Protein AF-0000000070361652 (afdb_homodimer)

Structure (mmCIF, N/CA/C/O backbone):
data_AF-0000000070361652-model_v1
#
loop_
_entity.id
_entity.type
_entity.pdbx_description
1 polymer 'Acyl-coenzyme A oxidase, putative'
#
loop_
_atom_site.group_PDB
_atom_site.id
_atom_site.type_symbol
_atom_site.label_atom_id
_atom_site.label_alt_id
_atom_site.label_comp_id
_atom_site.label_asym_id
_atom_site.label_entity_id
_atom_site.label_seq_id
_atom_site.pdbx_PDB_ins_code
_atom_site.Cartn_x
_atom_site.Cartn_y
_atom_site.Cartn_z
_atom_site.occupancy
_atom_site.B_iso_or_equiv
_atom_site.auth_seq_id
_atom_site.auth_comp_id
_atom_site.auth_asym_id
_atom_site.auth_atom_id
_atom_site.pdbx_PDB_model_num
ATOM 1 N N . MET A 1 1 ? -13.141 27.141 -19.359 1 91.56 1 MET A N 1
ATOM 2 C CA . MET A 1 1 ? -11.883 26.562 -18.891 1 91.56 1 MET A CA 1
ATOM 3 C C . MET A 1 1 ? -11.688 25.156 -19.438 1 91.56 1 MET A C 1
ATOM 5 O O . MET A 1 1 ? -12.617 24.359 -19.438 1 91.56 1 MET A O 1
ATOM 9 N N . ASP A 1 2 ? -10.562 24.906 -19.953 1 91.25 2 ASP A N 1
ATOM 10 C CA . ASP A 1 2 ? -10.297 23.531 -20.391 1 91.25 2 ASP A CA 1
ATOM 11 C C . ASP A 1 2 ? -9.633 22.719 -19.281 1 91.25 2 ASP A C 1
ATOM 13 O O . ASP A 1 2 ? -9.305 23.266 -18.219 1 91.25 2 ASP A O 1
ATOM 17 N N . LEU A 1 3 ? -9.539 21.469 -19.547 1 90.06 3 LEU A N 1
ATOM 18 C CA . LEU A 1 3 ? -9.094 20.547 -18.5 1 90.06 3 LEU A CA 1
ATOM 19 C C . LEU A 1 3 ? -7.641 20.812 -18.125 1 90.06 3 LEU A C 1
ATOM 21 O O . LEU A 1 3 ? -7.27 20.703 -16.953 1 90.06 3 LEU A O 1
ATOM 25 N N . ARG A 1 4 ? -6.824 21.172 -19.078 1 86.31 4 ARG A N 1
ATOM 26 C CA . ARG A 1 4 ? -5.426 21.5 -18.812 1 86.31 4 ARG A CA 1
ATOM 27 C C . ARG A 1 4 ? -5.305 22.719 -17.906 1 86.31 4 ARG A C 1
ATOM 29 O O . ARG A 1 4 ? -4.488 22.734 -16.984 1 86.31 4 ARG A O 1
ATOM 36 N N . THR A 1 5 ? -6.074 23.641 -18.203 1 86.56 5 THR A N 1
ATOM 37 C CA . THR A 1 5 ? -6.086 24.859 -17.391 1 86.56 5 THR A CA 1
ATOM 38 C C . THR A 1 5 ? -6.531 24.562 -15.961 1 86.56 5 THR A C 1
ATOM 40 O O . THR A 1 5 ? -5.988 25.109 -15.008 1 86.56 5 THR A O 1
ATOM 43 N N . LEU A 1 6 ? -7.512 23.719 -15.844 1 88.81 6 LEU A N 1
ATOM 44 C CA . LEU A 1 6 ? -7.984 23.312 -14.516 1 88.81 6 LEU A CA 1
ATOM 45 C C . LEU A 1 6 ? -6.863 22.672 -13.711 1 88.81 6 LEU A C 1
ATOM 47 O O . LEU A 1 6 ? -6.633 23.047 -12.555 1 88.81 6 LEU A O 1
ATOM 51 N N . TYR A 1 7 ? -6.172 21.75 -14.32 1 84.94 7 TYR A N 1
ATOM 52 C CA . TYR A 1 7 ? -5.102 21.031 -13.633 1 84.94 7 TYR A CA 1
ATOM 53 C C . TYR A 1 7 ? -3.969 21.984 -13.258 1 84.94 7 TYR A C 1
ATOM 55 O O . TYR A 1 7 ? -3.459 21.938 -12.141 1 84.94 7 TYR A O 1
ATOM 63 N N . ASN A 1 8 ? -3.666 22.859 -14.141 1 79.25 8 ASN A N 1
ATOM 64 C CA . ASN A 1 8 ? -2.594 23.828 -13.891 1 79.25 8 ASN A CA 1
ATOM 65 C C . ASN A 1 8 ? -2.961 24.781 -12.766 1 79.25 8 ASN A C 1
ATOM 67 O O . ASN A 1 8 ? -2.123 25.109 -11.922 1 79.25 8 ASN A O 1
ATOM 71 N N . LYS A 1 9 ? -4.125 25.219 -12.828 1 81.12 9 LYS A N 1
ATOM 72 C CA . LYS A 1 9 ? -4.613 26.125 -11.805 1 81.12 9 LYS A CA 1
ATOM 73 C C . LYS A 1 9 ? -4.574 25.484 -10.422 1 81.12 9 LYS A C 1
ATOM 75 O O . LYS A 1 9 ? -4.199 26.125 -9.445 1 81.12 9 LYS A O 1
ATOM 80 N N . ALA A 1 10 ? -4.98 24.297 -10.406 1 81 10 ALA A N 1
ATOM 81 C CA . ALA A 1 10 ? -5.055 23.594 -9.117 1 81 10 ALA A CA 1
ATOM 82 C C . ALA A 1 10 ? -3.658 23.297 -8.578 1 81 10 ALA A C 1
ATOM 84 O O . ALA A 1 10 ? -3.406 23.453 -7.383 1 81 10 ALA A O 1
ATOM 85 N N . ILE A 1 11 ? -2.781 22.938 -9.43 1 74.75 11 ILE A N 1
ATOM 86 C CA . ILE A 1 11 ? -1.479 22.422 -9.008 1 74.75 11 ILE A CA 1
ATOM 87 C C . ILE A 1 11 ? -0.503 23.594 -8.844 1 74.75 11 ILE A C 1
ATOM 89 O O . ILE A 1 11 ? 0.249 23.641 -7.867 1 74.75 11 ILE A O 1
ATOM 93 N N . LEU A 1 12 ? -0.531 24.531 -9.867 1 70.81 12 LEU A N 1
ATOM 94 C CA . LEU A 1 12 ? 0.49 25.562 -9.898 1 70.81 12 LEU A CA 1
ATOM 95 C C . LEU A 1 12 ? -0.11 26.922 -9.555 1 70.81 12 LEU A C 1
ATOM 97 O O . LEU A 1 12 ? 0.61 27.844 -9.156 1 70.81 12 LEU A O 1
ATOM 101 N N . GLY A 1 13 ? -1.341 26.984 -9.695 1 71.19 13 GLY A N 1
ATOM 102 C CA . GLY A 1 13 ? -1.951 28.297 -9.594 1 71.19 13 GLY A CA 1
ATOM 103 C C . GLY A 1 13 ? -2.121 28.984 -10.938 1 71.19 13 GLY A C 1
ATOM 104 O O . GLY A 1 13 ? -1.564 28.531 -11.945 1 71.19 13 GLY A O 1
ATOM 105 N N . GLU A 1 14 ? -2.957 29.875 -11.234 1 60.75 14 GLU A N 1
ATOM 106 C CA . GLU A 1 14 ? -3.379 30.5 -12.484 1 60.75 14 GLU A CA 1
ATOM 107 C C . GLU A 1 14 ? -2.18 31 -13.289 1 60.75 14 GLU A C 1
ATOM 109 O O . GLU A 1 14 ? -2.08 30.734 -14.484 1 60.75 14 GLU A O 1
ATOM 114 N N . ASN A 1 15 ? -1.291 31.812 -12.914 1 60.66 15 ASN A N 1
ATOM 115 C CA . ASN A 1 15 ? -0.278 32.469 -13.727 1 60.66 15 ASN A CA 1
ATOM 116 C C . ASN A 1 15 ? 1.097 31.844 -13.539 1 60.66 15 ASN A C 1
ATOM 118 O O . ASN A 1 15 ? 2.047 32.188 -14.242 1 60.66 15 ASN A O 1
ATOM 122 N N . LEU A 1 16 ? 1.108 30.75 -12.953 1 67.25 16 LEU A N 1
ATOM 123 C CA . LEU A 1 16 ? 2.424 30.266 -12.547 1 67.25 16 LEU A CA 1
ATOM 124 C C . LEU A 1 16 ? 2.932 29.188 -13.5 1 67.25 16 LEU A C 1
ATOM 126 O O . LEU A 1 16 ? 4.145 29.031 -13.68 1 67.25 16 LEU A O 1
ATOM 130 N N . TYR A 1 17 ? 2.021 28.672 -14.242 1 68.06 17 TYR A N 1
ATOM 131 C CA . TYR A 1 17 ? 2.443 27.594 -15.133 1 68.06 17 TYR A CA 1
ATOM 132 C C . TYR A 1 17 ? 3.391 28.109 -16.203 1 68.06 17 TYR A C 1
ATOM 134 O O . TYR A 1 17 ? 4.457 27.531 -16.438 1 68.06 17 TYR A O 1
ATOM 142 N N . GLN A 1 18 ? 3.012 29.141 -16.828 1 69.19 18 GLN A N 1
ATOM 143 C CA . GLN A 1 18 ? 3.82 29.688 -17.922 1 69.19 18 GLN A CA 1
ATOM 144 C C . GLN A 1 18 ? 5.16 30.188 -17.391 1 69.19 18 GLN A C 1
ATOM 146 O O . GLN A 1 18 ? 6.188 30.047 -18.062 1 69.19 18 GLN A O 1
ATOM 151 N N . GLN A 1 19 ? 5.07 30.688 -16.234 1 71.25 19 GLN A N 1
ATOM 152 C CA . GLN A 1 19 ? 6.297 31.219 -15.641 1 71.25 19 GLN A CA 1
ATOM 153 C C . GLN A 1 19 ? 7.273 30.094 -15.297 1 71.25 19 GLN A C 1
ATOM 155 O O . GLN A 1 19 ? 8.477 30.219 -15.539 1 71.25 19 GLN A O 1
ATOM 160 N N . VAL A 1 20 ? 6.711 29.094 -14.789 1 70.81 20 VAL A N 1
ATOM 161 C CA . VAL A 1 20 ? 7.535 27.953 -14.406 1 70.81 20 VAL A CA 1
ATOM 162 C C . VAL A 1 20 ? 8.109 27.281 -15.648 1 70.81 20 VAL A C 1
ATOM 164 O O . VAL A 1 20 ? 9.281 26.891 -15.672 1 70.81 20 VAL A O 1
ATOM 167 N N . LYS A 1 21 ? 7.32 27.234 -16.625 1 71.31 21 LYS A N 1
ATOM 168 C CA . LYS A 1 21 ? 7.781 26.656 -17.891 1 71.31 21 LYS A CA 1
ATOM 169 C C . LYS A 1 21 ? 8.922 27.469 -18.484 1 71.31 21 LYS A C 1
ATOM 171 O O . LYS A 1 21 ? 9.906 26.906 -18.969 1 71.31 21 LYS A O 1
ATOM 176 N N . GLN A 1 22 ? 8.734 28.703 -18.453 1 74 22 GLN A N 1
ATOM 177 C CA . GLN A 1 22 ? 9.75 29.594 -18.984 1 74 22 GLN A CA 1
ATOM 178 C C . GLN A 1 22 ? 11.039 29.516 -18.172 1 74 22 GLN A C 1
ATOM 180 O O . GLN A 1 22 ? 12.141 29.484 -18.734 1 74 22 GLN A O 1
ATOM 185 N N . ALA A 1 23 ? 10.898 29.469 -16.906 1 73.31 23 ALA A N 1
ATOM 186 C CA . ALA A 1 23 ? 12.062 29.391 -16.031 1 73.31 23 ALA A CA 1
ATOM 187 C C . ALA A 1 23 ? 12.812 28.078 -16.234 1 73.31 23 ALA A C 1
ATOM 189 O O . ALA A 1 23 ? 14.047 28.047 -16.219 1 73.31 23 ALA A O 1
ATOM 190 N N . ARG A 1 24 ? 12.117 27.094 -16.438 1 74 24 ARG A N 1
ATOM 191 C CA . ARG A 1 24 ? 12.719 25.781 -16.688 1 74 24 ARG A CA 1
ATOM 192 C C . ARG A 1 24 ? 13.469 25.766 -18 1 74 24 ARG A C 1
ATOM 194 O O . ARG A 1 24 ? 14.578 25.219 -18.094 1 74 24 ARG A O 1
ATOM 201 N N . SER A 1 25 ? 12.781 26.281 -18.969 1 73.75 25 SER A N 1
ATOM 202 C CA . SER A 1 25 ? 13.422 26.359 -20.266 1 73.75 25 SER A CA 1
ATOM 203 C C . SER A 1 25 ? 14.719 27.156 -20.203 1 73.75 25 SER A C 1
ATOM 205 O O . SER A 1 25 ? 15.711 26.812 -20.844 1 73.75 25 SER A O 1
ATOM 207 N N . GLU A 1 26 ? 14.633 28.156 -19.516 1 76.88 26 GLU A N 1
ATOM 208 C CA . GLU A 1 26 ? 15.812 29 -19.344 1 76.88 26 GLU A CA 1
ATOM 209 C C . GLU A 1 26 ? 16.922 28.281 -18.594 1 76.88 26 GLU A C 1
ATOM 211 O O . GLU A 1 26 ? 18.094 28.375 -18.938 1 76.88 26 GLU A O 1
ATOM 216 N N . LEU A 1 27 ? 16.578 27.547 -17.547 1 75.81 27 LEU A N 1
ATOM 217 C CA . LEU A 1 27 ? 17.531 26.812 -16.734 1 75.81 27 LEU A CA 1
ATOM 218 C C . LEU A 1 27 ? 18.25 25.75 -17.562 1 75.81 27 LEU A C 1
ATOM 220 O O . LEU A 1 27 ? 19.484 25.672 -17.562 1 75.81 27 LEU A O 1
ATOM 224 N N . TYR A 1 28 ? 17.484 25.062 -18.328 1 74.88 28 TYR A N 1
ATOM 225 C CA . TYR A 1 28 ? 18.062 23.922 -19.047 1 74.88 28 TYR A CA 1
ATOM 226 C C . TYR A 1 28 ? 18.844 24.406 -20.266 1 74.88 28 TYR A C 1
ATOM 228 O O . TYR A 1 28 ? 19.781 23.75 -20.703 1 74.88 28 TYR A O 1
ATOM 236 N N . SER A 1 29 ? 18.375 25.5 -20.797 1 78.5 29 SER A N 1
ATOM 237 C CA . SER A 1 29 ? 19.125 26.094 -21.891 1 78.5 29 SER A CA 1
ATOM 238 C C . SER A 1 29 ? 20.469 26.609 -21.438 1 78.5 29 SER A C 1
ATOM 240 O O . SER A 1 29 ? 21.484 26.406 -22.094 1 78.5 29 SER A O 1
ATOM 242 N N . LYS A 1 30 ? 20.469 27.188 -20.312 1 81.19 30 LYS A N 1
ATOM 243 C CA . LYS A 1 30 ? 21.688 27.797 -19.797 1 81.19 30 LYS A CA 1
ATOM 244 C C . LYS A 1 30 ? 22.562 26.781 -19.078 1 81.19 30 LYS A C 1
ATOM 246 O O . LYS A 1 30 ? 23.797 26.875 -19.109 1 81.19 30 LYS A O 1
ATOM 251 N N . TYR A 1 31 ? 21.906 25.875 -18.344 1 79.19 31 TYR A N 1
ATOM 252 C CA . TYR A 1 31 ? 22.609 24.844 -17.578 1 79.19 31 TYR A CA 1
ATOM 253 C C . TYR A 1 31 ? 22.078 23.453 -17.922 1 79.19 31 TYR A C 1
ATOM 255 O O . TYR A 1 31 ? 21.359 22.844 -17.141 1 79.19 31 TYR A O 1
ATOM 263 N N . PRO A 1 32 ? 22.484 22.828 -18.953 1 71.12 32 PRO A N 1
ATOM 264 C CA . PRO A 1 32 ? 21.938 21.562 -19.438 1 71.12 32 PRO A CA 1
ATOM 265 C C . PRO A 1 32 ? 22.141 20.422 -18.438 1 71.12 32 PRO A C 1
ATOM 267 O O . PRO A 1 32 ? 21.375 19.453 -18.453 1 71.12 32 PRO A O 1
ATOM 270 N N . ASP A 1 33 ? 23.078 20.547 -17.578 1 64.69 33 ASP A N 1
ATOM 271 C CA . ASP A 1 33 ? 23.359 19.484 -16.625 1 64.69 33 ASP A CA 1
ATOM 272 C C . ASP A 1 33 ? 22.391 19.531 -15.445 1 64.69 33 ASP A C 1
ATOM 274 O O . ASP A 1 33 ? 22.391 18.625 -14.602 1 64.69 33 ASP A O 1
ATOM 278 N N . SER A 1 34 ? 21.531 20.516 -15.43 1 65.62 34 SER A N 1
ATOM 279 C CA . SER A 1 34 ? 20.578 20.656 -14.328 1 65.62 34 SER A CA 1
ATOM 280 C C . SER A 1 34 ? 19.344 19.797 -14.555 1 65.62 34 SER A C 1
ATOM 282 O O . SER A 1 34 ? 18.359 19.906 -13.82 1 65.62 34 SER A O 1
ATOM 284 N N . THR A 1 35 ? 19.484 18.812 -15.289 1 59.28 35 THR A N 1
ATOM 285 C CA . THR A 1 35 ? 18.328 17.984 -15.617 1 59.28 35 THR A CA 1
ATOM 286 C C . THR A 1 35 ? 17.906 17.141 -14.406 1 59.28 35 THR A C 1
ATOM 288 O O . THR A 1 35 ? 18.75 16.797 -13.57 1 59.28 35 THR A O 1
ATOM 291 N N . PRO A 1 36 ? 16.531 16.859 -14.375 1 59.16 36 PRO A N 1
ATOM 292 C CA . PRO A 1 36 ? 15.922 16.219 -13.203 1 59.16 36 PRO A CA 1
ATOM 293 C C . PRO A 1 36 ? 16.484 14.836 -12.922 1 59.16 36 PRO A C 1
ATOM 295 O O . PRO A 1 36 ? 17.062 14.203 -13.812 1 59.16 36 PRO A O 1
ATOM 298 N N . PHE A 1 37 ? 16.469 14.5 -11.555 1 57.97 37 PHE A N 1
ATOM 299 C CA . PHE A 1 37 ? 16.922 13.234 -10.984 1 57.97 37 PHE A CA 1
ATOM 300 C C . PHE A 1 37 ? 15.984 12.102 -11.367 1 57.97 37 PHE A C 1
ATOM 302 O O . PHE A 1 37 ? 16.234 10.938 -11.031 1 57.97 37 PHE A O 1
ATOM 309 N N . VAL A 1 38 ? 15.055 12.344 -12.242 1 51.28 38 VAL A N 1
ATOM 310 C CA . VAL A 1 38 ? 14.039 11.305 -12.414 1 51.28 38 VAL A CA 1
ATOM 311 C C . VAL A 1 38 ? 14.688 10.031 -12.945 1 51.28 38 VAL A C 1
ATOM 313 O O . VAL A 1 38 ? 15.445 10.07 -13.914 1 51.28 38 VAL A O 1
ATOM 316 N N . GLY A 1 39 ? 14.523 8.938 -12.297 1 51.41 39 GLY A N 1
ATOM 317 C CA . GLY A 1 39 ? 14.977 7.613 -12.703 1 51.41 39 GLY A CA 1
ATOM 318 C C . GLY A 1 39 ? 16.406 7.316 -12.297 1 51.41 39 GLY A C 1
ATOM 319 O O . GLY A 1 39 ? 16.891 6.207 -12.516 1 51.41 39 GLY A O 1
ATOM 320 N N . LYS A 1 40 ? 17.047 8.391 -11.734 1 52.59 40 LYS A N 1
ATOM 321 C CA . LYS A 1 40 ? 18.438 8.172 -11.398 1 52.59 40 LYS A CA 1
ATOM 322 C C . LYS A 1 40 ? 18.625 7.969 -9.898 1 52.59 40 LYS A C 1
ATOM 324 O O . LYS A 1 40 ? 19.766 7.969 -9.406 1 52.59 40 LYS A O 1
ATOM 329 N N . MET A 1 41 ? 17.562 7.973 -9.305 1 51.59 41 MET A N 1
ATOM 330 C CA . MET A 1 41 ? 17.562 7.938 -7.848 1 51.59 41 MET A CA 1
ATOM 331 C C . MET A 1 41 ? 18.484 6.832 -7.328 1 51.59 41 MET A C 1
ATOM 333 O O . MET A 1 41 ? 19.219 7.031 -6.363 1 51.59 41 MET A O 1
ATOM 337 N N . PHE A 1 42 ? 18.453 5.785 -8.008 1 52.66 42 PHE A N 1
ATOM 338 C CA . PHE A 1 42 ? 19.156 4.648 -7.41 1 52.66 42 PHE A CA 1
ATOM 339 C C . PHE A 1 42 ? 20.531 4.477 -8.023 1 52.66 42 PHE A C 1
ATOM 341 O O . PHE A 1 42 ? 21.297 3.607 -7.602 1 52.66 42 PHE A O 1
ATOM 348 N N . SER A 1 43 ? 20.734 5.508 -8.906 1 53.94 43 SER A N 1
ATOM 349 C CA . SER A 1 43 ? 22.031 5.367 -9.562 1 53.94 43 SER A CA 1
ATOM 350 C C . SER A 1 43 ? 23.094 6.191 -8.852 1 53.94 43 SER A C 1
ATOM 352 O O . SER A 1 43 ? 24.297 5.93 -9.008 1 53.94 43 SER A O 1
ATOM 354 N N . MET A 1 44 ? 22.578 7.195 -8.062 1 59.5 44 MET A N 1
ATOM 355 C CA . MET A 1 44 ? 23.516 8.07 -7.367 1 59.5 44 MET A CA 1
ATOM 356 C C . MET A 1 44 ? 23.5 7.801 -5.867 1 59.5 44 MET A C 1
ATOM 358 O O . MET A 1 44 ? 22.453 7.523 -5.293 1 59.5 44 MET A O 1
ATOM 362 N N . ASN A 1 45 ? 24.688 7.75 -5.41 1 57.59 45 ASN A N 1
ATOM 363 C CA . ASN A 1 45 ? 24.672 7.727 -3.953 1 57.59 45 ASN A CA 1
ATOM 364 C C . ASN A 1 45 ? 24.234 9.07 -3.371 1 57.59 45 ASN A C 1
ATOM 366 O O . ASN A 1 45 ? 24.047 10.031 -4.109 1 57.59 45 ASN A O 1
ATOM 370 N N . GLN A 1 46 ? 24.062 9.227 -2.125 1 58.59 46 GLN A N 1
ATOM 371 C CA . GLN A 1 46 ? 23.516 10.391 -1.441 1 58.59 46 GLN A CA 1
ATOM 372 C C . GLN A 1 46 ? 24.406 11.617 -1.658 1 58.59 46 GLN A C 1
ATOM 374 O O . GLN A 1 46 ? 23.891 12.711 -1.927 1 58.59 46 GLN A O 1
ATOM 379 N N . LYS A 1 47 ? 25.641 11.336 -1.562 1 55.75 47 LYS A N 1
ATOM 380 C CA . LYS A 1 47 ? 26.594 12.438 -1.698 1 55.75 47 LYS A CA 1
ATOM 381 C C . LYS A 1 47 ? 26.516 13.055 -3.092 1 55.75 47 LYS A C 1
ATOM 383 O O . LYS A 1 47 ? 26.469 14.281 -3.23 1 55.75 47 LYS A O 1
ATOM 388 N N . GLU A 1 48 ? 26.5 12.172 -4.078 1 62.22 48 GLU A N 1
ATOM 389 C CA . GLU A 1 48 ? 26.406 12.633 -5.461 1 62.22 48 GLU A CA 1
ATOM 390 C C . GLU A 1 48 ? 25.109 13.375 -5.711 1 62.22 48 GLU A C 1
ATOM 392 O O . GLU A 1 48 ? 25.078 14.398 -6.391 1 62.22 48 GLU A O 1
ATOM 397 N N . GLY A 1 49 ? 24.141 12.906 -5.066 1 65.44 49 GLY A N 1
ATOM 398 C CA . GLY A 1 49 ? 22.844 13.531 -5.219 1 65.44 49 GLY A CA 1
ATOM 399 C C . GLY A 1 49 ? 22.766 14.914 -4.594 1 65.44 49 GLY A C 1
ATOM 400 O O . GLY A 1 49 ? 22.219 15.844 -5.191 1 65.44 49 GLY A O 1
ATOM 401 N N . PHE A 1 50 ? 23.438 15.055 -3.52 1 61.91 50 PHE A N 1
ATOM 402 C CA . PHE A 1 50 ? 23.438 16.328 -2.814 1 61.91 50 PHE A CA 1
ATOM 403 C C . PHE A 1 50 ? 24.203 17.391 -3.611 1 61.91 50 PHE A C 1
ATOM 405 O O . PHE A 1 50 ? 23.766 18.531 -3.699 1 61.91 50 PHE A O 1
ATOM 412 N N . ILE A 1 51 ? 25.25 16.922 -4.145 1 61.34 51 ILE A N 1
ATOM 413 C CA . ILE A 1 51 ? 26.094 17.828 -4.922 1 61.34 51 ILE A CA 1
ATOM 414 C C . ILE A 1 51 ? 25.328 18.312 -6.152 1 61.34 51 ILE A C 1
ATOM 416 O O . ILE A 1 51 ? 25.344 19.5 -6.473 1 61.34 51 ILE A O 1
ATOM 420 N N . LYS A 1 52 ? 24.734 17.391 -6.723 1 67.5 52 LYS A N 1
ATOM 421 C CA . LYS A 1 52 ? 23.969 17.734 -7.922 1 67.5 52 LYS A CA 1
ATOM 422 C C . LYS A 1 52 ? 22.812 18.672 -7.59 1 67.5 52 LYS A C 1
ATOM 424 O O . LYS A 1 52 ? 22.562 19.625 -8.32 1 67.5 52 LYS A O 1
ATOM 429 N N . LEU A 1 53 ? 22.203 18.469 -6.555 1 67 53 LEU A N 1
ATOM 430 C CA . LEU A 1 53 ? 21.094 19.328 -6.133 1 67 53 LEU A CA 1
ATOM 431 C C . LEU A 1 53 ? 21.578 20.734 -5.797 1 67 53 LEU A C 1
ATOM 433 O O . LEU A 1 53 ? 20.906 21.719 -6.113 1 67 53 LEU A O 1
ATOM 437 N N . ALA A 1 54 ? 22.719 20.766 -5.121 1 63.31 54 ALA A N 1
ATOM 438 C CA . ALA A 1 54 ? 23.297 22.062 -4.777 1 63.31 54 ALA A CA 1
ATOM 439 C C . ALA A 1 54 ? 23.625 22.859 -6.035 1 63.31 54 ALA A C 1
ATOM 441 O O . ALA A 1 54 ? 23.406 24.078 -6.086 1 63.31 54 ALA A O 1
ATOM 442 N N . LYS A 1 55 ? 24.109 22.125 -6.973 1 65.56 55 LYS A N 1
ATOM 443 C CA . LYS A 1 55 ? 24.438 22.766 -8.242 1 65.56 55 LYS A CA 1
ATOM 444 C C . LYS A 1 55 ? 23.188 23.266 -8.953 1 65.56 55 LYS A C 1
ATOM 446 O O . LYS A 1 55 ? 23.156 24.375 -9.477 1 65.56 55 LYS A O 1
ATOM 451 N N . ASN A 1 56 ? 22.203 22.469 -8.938 1 68.94 56 ASN A N 1
ATOM 452 C CA . ASN A 1 56 ? 20.938 22.859 -9.555 1 68.94 56 ASN A CA 1
ATOM 453 C C . ASN A 1 56 ? 20.328 24.078 -8.867 1 68.94 56 ASN A C 1
ATOM 455 O O . ASN A 1 56 ? 19.75 24.938 -9.523 1 68.94 56 ASN A O 1
ATOM 459 N N . PHE A 1 57 ? 20.531 24.125 -7.621 1 66.94 57 PHE A N 1
ATOM 460 C CA . PHE A 1 57 ? 20.016 25.234 -6.844 1 66.94 57 PHE A CA 1
ATOM 461 C C . PHE A 1 57 ? 20.734 26.531 -7.207 1 66.94 57 PHE A C 1
ATOM 463 O O . PHE A 1 57 ? 20.109 27.578 -7.371 1 66.94 57 PHE A O 1
ATOM 470 N N . LYS A 1 58 ? 21.953 26.406 -7.23 1 66.94 58 LYS A N 1
ATOM 471 C CA . LYS A 1 58 ? 22.75 27.578 -7.594 1 66.94 58 LYS A CA 1
ATOM 472 C C . LYS A 1 58 ? 22.359 28.094 -8.969 1 66.94 58 LYS A C 1
ATOM 474 O O . LYS A 1 58 ? 22.219 29.312 -9.156 1 66.94 58 LYS A O 1
ATOM 479 N N . ASN A 1 59 ? 22.203 27.172 -9.82 1 72.25 59 ASN A N 1
ATOM 480 C CA . ASN A 1 59 ? 21.828 27.547 -11.18 1 72.25 59 ASN A CA 1
ATOM 481 C C . ASN A 1 59 ? 20.453 28.188 -11.219 1 72.25 59 ASN A C 1
ATOM 483 O O . ASN A 1 59 ? 20.25 29.172 -11.93 1 72.25 59 ASN A O 1
ATOM 487 N N . LEU A 1 60 ? 19.594 27.688 -10.469 1 72.06 60 LEU A N 1
ATOM 488 C CA . LEU A 1 60 ? 18.234 28.219 -10.422 1 72.06 60 LEU A CA 1
ATOM 489 C C . LEU A 1 60 ? 18.219 29.594 -9.789 1 72.06 60 LEU A C 1
ATOM 491 O O . LEU A 1 60 ? 17.5 30.484 -10.266 1 72.06 60 LEU A O 1
ATOM 495 N N . ALA A 1 61 ? 18.969 29.719 -8.758 1 68.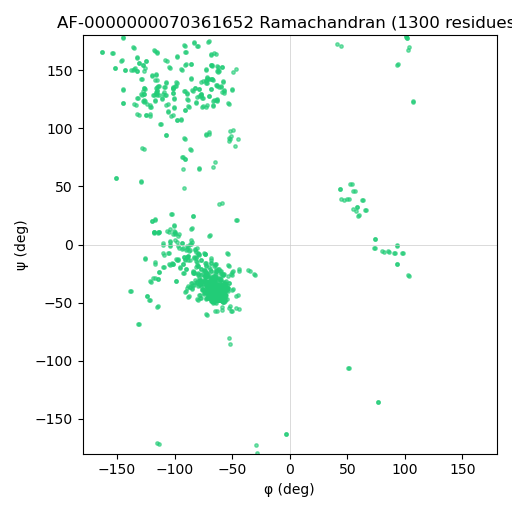12 61 ALA A N 1
ATOM 496 C CA . ALA A 1 61 ? 19.062 31.016 -8.078 1 68.12 61 ALA A CA 1
ATOM 497 C C . ALA A 1 61 ? 19.594 32.094 -9.031 1 68.12 61 ALA A C 1
ATOM 499 O O . ALA A 1 61 ? 19.125 33.25 -8.992 1 68.12 61 ALA A O 1
ATOM 500 N N . ALA A 1 62 ? 20.453 31.688 -9.82 1 71.81 62 ALA A N 1
ATOM 501 C CA . ALA A 1 62 ? 21.062 32.625 -10.766 1 71.81 62 ALA A CA 1
ATOM 502 C C . ALA A 1 62 ? 20.031 33.125 -11.781 1 71.81 62 ALA A C 1
ATOM 504 O O . ALA A 1 62 ? 20.031 34.281 -12.164 1 71.81 62 ALA A O 1
ATOM 505 N N . ILE A 1 63 ? 19.172 32.219 -12.125 1 75.25 63 ILE A N 1
ATOM 506 C CA . ILE A 1 63 ? 18.219 32.594 -13.172 1 75.25 63 ILE A CA 1
ATOM 507 C C . ILE A 1 63 ? 17.047 33.344 -12.547 1 75.25 63 ILE A C 1
ATOM 509 O O . ILE A 1 63 ? 16.359 34.125 -13.219 1 75.25 63 ILE A O 1
ATOM 513 N N . MET A 1 64 ? 16.844 33.125 -11.281 1 73.19 64 MET A N 1
ATOM 514 C CA . MET A 1 64 ? 15.672 33.688 -10.617 1 73.19 64 MET A CA 1
ATOM 515 C C . MET A 1 64 ? 15.984 35.094 -10.086 1 73.19 64 MET A C 1
ATOM 517 O O . MET A 1 64 ? 15.078 35.844 -9.719 1 73.19 64 MET A O 1
ATOM 521 N N . LYS A 1 65 ? 17.234 35.344 -10.102 1 67.19 65 LYS A N 1
ATOM 522 C CA . LYS A 1 65 ? 17.625 36.656 -9.617 1 67.19 65 LYS A CA 1
ATOM 523 C C . LYS A 1 65 ? 16.859 37.781 -10.344 1 67.19 65 LYS A C 1
ATOM 525 O O . LYS A 1 65 ? 16.844 37.812 -11.57 1 67.19 65 LYS A O 1
ATOM 530 N N . GLY A 1 66 ? 16.141 38.594 -9.562 1 64.56 66 GLY A N 1
ATOM 531 C CA . GLY A 1 66 ? 15.422 39.719 -10.125 1 64.56 66 GLY A CA 1
ATOM 532 C C . GLY A 1 66 ? 14 39.406 -10.531 1 64.56 66 GLY A C 1
ATOM 533 O O . GLY A 1 66 ? 13.25 40.281 -10.945 1 64.56 66 GLY A O 1
ATOM 534 N N . LYS A 1 67 ? 13.711 38.094 -10.43 1 72.38 67 LYS A N 1
ATOM 535 C CA . LYS A 1 67 ? 12.359 37.719 -10.828 1 72.38 67 LYS A CA 1
ATOM 536 C C . LYS A 1 67 ? 11.367 37.938 -9.688 1 72.38 67 LYS A C 1
ATOM 538 O O . LYS A 1 67 ? 11.766 38.312 -8.586 1 72.38 67 LYS A O 1
ATOM 543 N N . ASP A 1 68 ? 10.102 37.75 -10 1 70.25 68 ASP A N 1
ATOM 544 C CA . ASP A 1 68 ? 9.008 37.938 -9.055 1 70.25 68 ASP A CA 1
ATOM 545 C C . ASP A 1 68 ? 9.125 37 -7.863 1 70.25 68 ASP A C 1
ATOM 547 O O . ASP A 1 68 ? 9.5 35.844 -8.023 1 70.25 68 ASP A O 1
ATOM 551 N N . GLN A 1 69 ? 8.883 37.625 -6.73 1 66.19 69 GLN A N 1
ATOM 552 C CA . GLN A 1 69 ? 9.016 36.906 -5.461 1 66.19 69 GLN A CA 1
ATOM 553 C C . GLN A 1 69 ? 8.172 35.625 -5.461 1 66.19 69 GLN A C 1
ATOM 555 O O . GLN A 1 69 ? 8.594 34.625 -4.914 1 66.19 69 GLN A O 1
ATOM 560 N N . GLN A 1 70 ? 7.082 35.75 -6.055 1 65.06 70 GLN A N 1
ATOM 561 C CA . GLN A 1 70 ? 6.199 34.594 -6.086 1 65.06 70 GLN A CA 1
ATOM 562 C C . GLN A 1 70 ? 6.824 33.469 -6.883 1 65.06 70 GLN A C 1
ATOM 564 O O . GLN A 1 70 ? 6.676 32.281 -6.527 1 65.06 70 GLN A O 1
ATOM 569 N N . LEU A 1 71 ? 7.461 33.875 -7.898 1 67.38 71 LEU A N 1
ATOM 570 C CA . LEU A 1 71 ? 8.133 32.875 -8.719 1 67.38 71 LEU A CA 1
ATOM 571 C C . LEU A 1 71 ? 9.273 32.188 -7.945 1 67.38 71 LEU A C 1
ATOM 573 O O . LEU A 1 71 ? 9.469 30.984 -8.047 1 67.38 71 LEU A O 1
ATOM 577 N N . ILE A 1 72 ? 9.906 33.031 -7.211 1 64.56 72 ILE A N 1
ATOM 578 C CA . ILE A 1 72 ? 11.023 32.531 -6.434 1 64.56 72 ILE A CA 1
ATOM 579 C C . ILE A 1 72 ? 10.523 31.5 -5.41 1 64.56 72 ILE A C 1
ATOM 581 O O . ILE A 1 72 ? 11.125 30.438 -5.238 1 64.56 72 ILE A O 1
ATOM 585 N N . GLN A 1 73 ? 9.43 31.781 -4.926 1 63.91 73 GLN A N 1
ATOM 586 C CA . GLN A 1 73 ? 8.867 30.922 -3.895 1 63.91 73 GLN A CA 1
ATOM 587 C C . GLN A 1 73 ? 8.383 29.609 -4.484 1 63.91 73 GLN A C 1
ATOM 589 O O . GLN A 1 73 ? 8.367 28.578 -3.803 1 63.91 73 GLN A O 1
ATOM 594 N N . ASN A 1 74 ? 8.078 29.641 -5.754 1 62.81 74 ASN A N 1
ATOM 595 C CA . ASN A 1 74 ? 7.543 28.453 -6.391 1 62.81 74 ASN A CA 1
ATOM 596 C C . ASN A 1 74 ? 8.625 27.703 -7.168 1 62.81 74 ASN A C 1
ATOM 598 O O . ASN A 1 74 ? 8.312 26.828 -7.988 1 62.81 74 ASN A O 1
ATOM 602 N N . MET A 1 75 ? 9.836 28.125 -6.93 1 62.84 75 MET A N 1
ATOM 603 C CA . MET A 1 75 ? 10.977 27.562 -7.645 1 62.84 75 MET A CA 1
ATOM 604 C C . MET A 1 75 ? 11.055 26.062 -7.434 1 62.84 75 MET A C 1
ATOM 606 O O . MET A 1 75 ? 11.531 25.328 -8.305 1 62.84 75 MET A O 1
ATOM 610 N N . HIS A 1 76 ? 10.508 25.641 -6.324 1 61.59 76 HIS A N 1
ATOM 611 C CA . HIS A 1 76 ? 10.562 24.219 -6.031 1 61.59 76 HIS A CA 1
ATOM 612 C C . HIS A 1 76 ? 9.766 23.406 -7.051 1 61.59 76 HIS A C 1
ATOM 614 O O . HIS A 1 76 ? 10.008 22.219 -7.238 1 61.59 76 HIS A O 1
ATOM 620 N N . LEU A 1 77 ? 8.961 24.062 -7.746 1 60.94 77 LEU A N 1
ATOM 621 C CA . LEU A 1 77 ? 8.156 23.391 -8.758 1 60.94 77 LEU A CA 1
ATOM 622 C C . LEU A 1 77 ? 8.938 23.234 -10.062 1 60.94 77 LEU A C 1
ATOM 624 O O . LEU A 1 77 ? 8.57 22.438 -10.922 1 60.94 77 LEU A O 1
ATOM 628 N N . VAL A 1 78 ? 9.961 24.188 -10.195 1 59 78 VAL A N 1
ATOM 629 C CA . VAL A 1 78 ? 10.742 24.188 -11.43 1 59 78 VAL A CA 1
ATOM 630 C C . VAL A 1 78 ? 11.734 23.031 -11.422 1 59 78 VAL A C 1
ATOM 632 O O . VAL A 1 78 ? 12 22.438 -12.461 1 59 78 VAL A O 1
ATOM 635 N N . THR A 1 79 ? 12.266 22.828 -10.234 1 56.25 79 THR A N 1
ATOM 636 C CA . THR A 1 79 ? 13.25 21.75 -10.117 1 56.25 79 THR A CA 1
ATOM 637 C C . THR A 1 79 ? 12.859 20.781 -9.008 1 56.25 79 THR A C 1
ATOM 639 O O . THR A 1 79 ? 11.938 21.062 -8.234 1 56.25 79 THR A O 1
ATOM 642 N N . GLU A 1 80 ? 13.242 19.531 -9.109 1 57.38 80 GLU A N 1
ATOM 643 C CA . GLU A 1 80 ? 13.07 18.531 -8.062 1 57.38 80 GLU A CA 1
ATOM 644 C C . GLU A 1 80 ? 13.828 18.938 -6.797 1 57.38 80 GLU A C 1
ATOM 646 O O . GLU A 1 80 ? 14.414 18.078 -6.125 1 57.38 80 GLU A O 1
ATOM 651 N N . ILE A 1 81 ? 13.828 20.266 -6.605 1 54.03 81 ILE A N 1
ATOM 652 C CA . ILE A 1 81 ? 14.664 20.672 -5.48 1 54.03 81 ILE A CA 1
ATOM 653 C C . ILE A 1 81 ? 13.82 20.75 -4.211 1 54.03 81 ILE A C 1
ATOM 655 O O . ILE A 1 81 ? 13.328 21.828 -3.854 1 54.03 81 ILE A O 1
ATOM 659 N N . GLY A 1 82 ? 13.492 19.688 -3.664 1 60.88 82 GLY A N 1
ATOM 660 C CA . GLY A 1 82 ? 12.703 19.531 -2.449 1 60.88 82 GLY A CA 1
ATOM 661 C C . GLY A 1 82 ? 13.211 20.391 -1.303 1 60.88 82 GLY A C 1
ATOM 662 O O . GLY A 1 82 ? 12.422 20.875 -0.491 1 60.88 82 GLY A O 1
ATOM 663 N N . VAL A 1 83 ? 14.5 20.781 -1.318 1 62.38 83 VAL A N 1
ATOM 664 C CA . VAL A 1 83 ? 15.141 21.531 -0.24 1 62.38 83 VAL A CA 1
ATOM 665 C C . VAL A 1 83 ? 14.57 22.953 -0.193 1 62.38 83 VAL A C 1
ATOM 667 O O . VAL A 1 83 ? 14.352 23.5 0.888 1 62.38 83 VAL A O 1
ATOM 670 N N . LEU A 1 84 ? 14.258 23.453 -1.209 1 73.06 84 LEU A N 1
ATOM 671 C CA . LEU A 1 84 ? 13.766 24.828 -1.267 1 73.06 84 LEU A CA 1
ATOM 672 C C . LEU A 1 84 ? 12.297 24.906 -0.859 1 73.06 84 LEU A C 1
ATOM 674 O O . LEU A 1 84 ? 11.828 25.938 -0.393 1 73.06 84 LEU A O 1
ATOM 678 N N . PHE A 1 85 ? 11.758 23.812 -0.92 1 75.75 85 PHE A N 1
ATOM 679 C CA . PHE A 1 85 ? 10.352 23.766 -0.544 1 75.75 85 PHE A CA 1
ATOM 680 C C . PHE A 1 85 ? 10.172 24.078 0.937 1 75.75 85 PHE A C 1
ATOM 682 O O . PHE A 1 85 ? 9.352 24.922 1.305 1 75.75 85 PHE A O 1
ATOM 689 N N . LEU A 1 86 ? 10.992 23.531 1.741 1 79.81 86 LEU A N 1
ATOM 690 C CA . LEU A 1 86 ? 10.875 23.719 3.182 1 79.81 86 LEU A CA 1
ATOM 691 C C . LEU A 1 86 ? 11.375 25.109 3.588 1 79.81 86 LEU A C 1
ATOM 693 O O . LEU A 1 86 ? 10.852 25.719 4.523 1 79.81 86 LEU A O 1
ATOM 697 N N . HIS A 1 87 ? 12.312 25.578 2.893 1 83.12 87 HIS A N 1
ATOM 698 C CA . HIS A 1 87 ? 12.836 26.922 3.158 1 83.12 87 HIS A CA 1
ATOM 699 C C . HIS A 1 87 ? 11.758 27.984 2.984 1 83.12 87 HIS A C 1
ATOM 701 O O . HIS A 1 87 ? 11.57 28.828 3.854 1 83.12 87 HIS A O 1
ATOM 707 N N . PHE A 1 88 ? 11.023 27.812 1.984 1 79.31 88 PHE A N 1
ATOM 708 C CA . PHE A 1 88 ? 10.055 28.859 1.673 1 79.31 88 PHE A CA 1
ATOM 709 C C . PHE A 1 88 ? 8.727 28.578 2.371 1 79.31 88 PHE A C 1
ATOM 711 O O . PHE A 1 88 ? 8.109 29.5 2.922 1 79.31 88 PHE A O 1
ATOM 718 N N . ASN A 1 89 ? 8.328 27.344 2.387 1 78.38 89 ASN A N 1
ATOM 719 C CA . ASN A 1 89 ? 6.953 27.047 2.766 1 78.38 89 ASN A CA 1
ATOM 720 C C . ASN A 1 89 ? 6.848 26.656 4.234 1 78.38 89 ASN A C 1
ATOM 722 O O . ASN A 1 89 ? 5.758 26.656 4.809 1 78.38 89 ASN A O 1
ATOM 726 N N . ALA A 1 90 ? 7.965 26.391 4.816 1 83.38 90 ALA A N 1
ATOM 727 C CA . ALA A 1 90 ? 7.941 26.062 6.242 1 83.38 90 ALA A CA 1
ATOM 728 C C . ALA A 1 90 ? 8.672 27.125 7.059 1 83.38 90 ALA A C 1
ATOM 730 O O . ALA A 1 90 ? 8.07 27.797 7.902 1 83.38 90 ALA A O 1
ATOM 731 N N . PHE A 1 91 ? 9.883 27.422 6.691 1 90.38 91 PHE A N 1
ATOM 732 C CA . PHE A 1 91 ? 10.695 28.359 7.461 1 90.38 91 PHE A CA 1
ATOM 733 C C . PHE A 1 91 ? 10.211 29.797 7.27 1 90.38 91 PHE A C 1
ATOM 735 O O . PHE A 1 91 ? 9.727 30.422 8.211 1 90.38 91 PHE A O 1
ATOM 742 N N . LEU A 1 92 ? 10.25 30.203 6.066 1 87.69 92 LEU A N 1
ATOM 743 C CA . LEU A 1 92 ? 9.891 31.594 5.797 1 87.69 92 LEU A CA 1
ATOM 744 C C . LEU A 1 92 ? 8.414 31.844 6.086 1 87.69 92 LEU A C 1
ATOM 746 O O . LEU A 1 92 ? 8.055 32.875 6.629 1 87.69 92 LEU A O 1
ATOM 750 N N . SER A 1 93 ? 7.625 30.906 5.699 1 82.88 93 SER A N 1
ATOM 751 C CA . SER A 1 93 ? 6.191 31.047 5.934 1 82.88 93 SER A CA 1
ATOM 752 C C . SER A 1 93 ? 5.887 31.188 7.422 1 82.88 93 SER A C 1
ATOM 754 O O . SER A 1 93 ? 5.016 31.969 7.812 1 82.88 93 SER A O 1
ATOM 756 N N . THR A 1 94 ? 6.539 30.5 8.258 1 87.25 94 THR A N 1
ATOM 757 C CA . THR A 1 94 ? 6.355 30.578 9.695 1 87.25 94 THR A CA 1
ATOM 758 C C . THR A 1 94 ? 6.738 31.969 10.203 1 87.25 94 THR A C 1
ATOM 760 O O . THR A 1 94 ? 6.039 32.562 11.039 1 87.25 94 THR A O 1
ATOM 763 N N . ILE A 1 95 ? 7.77 32.469 9.68 1 91.88 95 ILE A N 1
ATOM 764 C CA . ILE A 1 95 ? 8.234 33.812 10.078 1 91.88 95 ILE A CA 1
ATOM 765 C C . ILE A 1 95 ? 7.215 34.844 9.641 1 91.88 95 ILE A C 1
ATOM 767 O O . ILE A 1 95 ? 6.898 35.781 10.406 1 91.88 95 ILE A O 1
ATOM 771 N N . GLN A 1 96 ? 6.762 34.656 8.508 1 86 96 GLN A N 1
ATOM 772 C CA . GLN A 1 96 ? 5.777 35.625 7.977 1 86 96 GLN A CA 1
ATOM 773 C C . GLN A 1 96 ? 4.5 35.594 8.805 1 86 96 GLN A C 1
ATOM 775 O O . GLN A 1 96 ? 3.84 36.625 8.969 1 86 96 GLN A O 1
ATOM 780 N N . MET A 1 97 ? 4.223 34.531 9.383 1 81.31 97 MET A N 1
ATOM 781 C CA . MET A 1 97 ? 2.975 34.344 10.125 1 81.31 97 MET A CA 1
ATOM 782 C C . MET A 1 97 ? 3.141 34.781 11.578 1 81.31 97 MET A C 1
ATOM 784 O O . MET A 1 97 ? 2.207 35.312 12.18 1 81.31 97 MET A O 1
ATOM 788 N N . LEU A 1 98 ? 4.289 34.531 12.148 1 87.06 98 LEU A N 1
ATOM 789 C CA . LEU A 1 98 ? 4.426 34.688 13.594 1 87.06 98 LEU A CA 1
ATOM 790 C C . LEU A 1 98 ? 5.301 35.875 13.945 1 87.06 98 LEU A C 1
ATOM 792 O O . LEU A 1 98 ? 5.352 36.312 15.102 1 87.06 98 LEU A O 1
ATOM 796 N N . GLY A 1 99 ? 5.902 36.469 12.953 1 91.75 99 GLY A N 1
ATOM 797 C CA . GLY A 1 99 ? 6.785 37.594 13.203 1 91.75 99 GLY A CA 1
ATOM 798 C C . GLY A 1 99 ? 6.066 38.938 13.148 1 91.75 99 GLY A C 1
ATOM 799 O O . GLY A 1 99 ? 5.02 39.062 12.508 1 91.75 99 GLY A O 1
ATOM 800 N N . THR A 1 100 ? 6.637 39.875 13.836 1 91.94 100 THR A N 1
ATOM 801 C CA . THR A 1 100 ? 6.203 41.25 13.656 1 91.94 100 THR A CA 1
ATOM 802 C C . THR A 1 100 ? 6.574 41.781 12.266 1 91.94 100 THR A C 1
ATOM 804 O O . THR A 1 100 ? 7.406 41.156 11.586 1 91.94 100 THR A O 1
ATOM 807 N N . PRO A 1 101 ? 5.961 42.844 11.867 1 93.62 101 PRO A N 1
ATOM 808 C CA . PRO A 1 101 ? 6.32 43.406 10.555 1 93.62 101 PRO A CA 1
ATOM 809 C C . PRO A 1 101 ? 7.82 43.656 10.414 1 93.62 101 PRO A C 1
ATOM 811 O O . PRO A 1 101 ? 8.398 43.406 9.352 1 93.62 101 PRO A O 1
ATOM 814 N N . GLU A 1 102 ? 8.391 44.125 11.461 1 95.62 102 GLU A N 1
ATOM 815 C CA . GLU A 1 102 ? 9.828 44.375 11.438 1 95.62 102 GLU A CA 1
ATOM 816 C C . GLU A 1 102 ? 10.625 43.094 11.328 1 95.62 102 GLU A C 1
ATOM 818 O O . GLU A 1 102 ? 11.602 43.031 10.578 1 95.62 102 GLU A O 1
ATOM 823 N N . GLN A 1 103 ? 10.25 42.125 12.094 1 96.19 103 GLN A N 1
ATOM 824 C CA . GLN A 1 103 ? 10.922 40.812 12.039 1 96.19 103 GLN A CA 1
ATOM 825 C C . GLN A 1 103 ? 10.789 40.188 10.656 1 96.19 103 GLN A C 1
ATOM 827 O O . GLN A 1 103 ? 11.758 39.625 10.125 1 96.19 103 GLN A O 1
ATOM 832 N N . VAL A 1 104 ? 9.586 40.188 10.125 1 95 104 VAL A N 1
ATOM 833 C CA . VAL A 1 104 ? 9.32 39.625 8.812 1 95 104 VAL A CA 1
ATOM 834 C C . VAL A 1 104 ? 10.195 40.281 7.762 1 95 104 VAL A C 1
ATOM 836 O O . VAL A 1 104 ? 10.844 39.594 6.965 1 95 104 VAL A O 1
ATOM 839 N N . LYS A 1 105 ? 10.203 41.594 7.797 1 94.94 105 LYS A N 1
ATOM 840 C CA . LYS A 1 105 ? 11.016 42.344 6.836 1 94.94 105 LYS A CA 1
ATOM 841 C C . LYS A 1 105 ? 12.484 41.938 6.934 1 94.94 105 LYS A C 1
ATOM 843 O O . LYS A 1 105 ? 13.141 41.719 5.91 1 94.94 105 LYS A O 1
ATOM 848 N N . TYR A 1 106 ? 12.953 41.812 8.062 1 95.69 106 TYR A N 1
ATOM 849 C CA . TYR A 1 106 ? 14.352 41.469 8.297 1 95.69 106 TYR A CA 1
ATOM 850 C C . TYR A 1 106 ? 14.664 40.062 7.77 1 95.69 106 TYR A C 1
ATOM 852 O O . TYR A 1 106 ? 15.57 39.906 6.945 1 95.69 106 TYR A O 1
ATOM 860 N N . TRP A 1 107 ? 13.961 39.094 8.227 1 95.38 107 TRP A N 1
ATOM 861 C CA . TRP A 1 107 ? 14.25 37.688 7.895 1 95.38 107 TRP A CA 1
ATOM 862 C C . TRP A 1 107 ? 13.914 37.406 6.438 1 95.38 107 TRP A C 1
ATOM 864 O O . TRP A 1 107 ? 14.578 36.562 5.797 1 95.38 107 TRP A O 1
ATOM 874 N N . GLU A 1 108 ? 12.836 37.906 5.973 1 91.44 108 GLU A N 1
ATOM 875 C CA . GLU A 1 108 ? 12.445 37.719 4.582 1 91.44 108 GLU A CA 1
ATOM 876 C C . GLU A 1 108 ? 13.547 38.156 3.625 1 91.44 108 GLU A C 1
ATOM 878 O O . GLU A 1 108 ? 13.836 37.469 2.643 1 91.44 108 GLU A O 1
ATOM 883 N N . ASN A 1 109 ? 14.086 39.344 3.896 1 87.31 109 ASN A N 1
ATOM 884 C CA . ASN A 1 109 ? 15.195 39.812 3.074 1 87.31 109 ASN A CA 1
ATOM 885 C C . ASN A 1 109 ? 16.359 38.844 3.059 1 87.31 109 ASN A C 1
ATOM 887 O O . ASN A 1 109 ? 16.922 38.562 2.002 1 87.31 109 ASN A O 1
ATOM 891 N N . LEU A 1 110 ? 16.703 38.312 4.133 1 88.56 110 LEU A N 1
ATOM 892 C CA . LEU A 1 110 ? 17.812 37.375 4.254 1 88.56 110 LEU A CA 1
ATOM 893 C C . LEU A 1 110 ? 17.469 36.031 3.584 1 88.56 110 LEU A C 1
ATOM 895 O O . LEU A 1 110 ? 18.312 35.438 2.91 1 88.56 110 LEU A O 1
ATOM 899 N N . ALA A 1 111 ? 16.266 35.562 3.773 1 86.75 111 ALA A N 1
ATOM 900 C CA . ALA A 1 111 ? 15.828 34.25 3.258 1 86.75 111 ALA A CA 1
ATOM 901 C C . ALA A 1 111 ? 15.703 34.281 1.737 1 86.75 111 ALA A C 1
ATOM 903 O O . ALA A 1 111 ? 16.094 33.344 1.058 1 86.75 111 ALA A O 1
ATOM 904 N N . LEU A 1 112 ? 15.156 35.344 1.209 1 77.44 112 LEU A N 1
ATOM 905 C CA . LEU A 1 112 ? 14.93 35.469 -0.229 1 77.44 112 LEU A CA 1
ATOM 906 C C . LEU A 1 112 ? 16.25 35.594 -0.972 1 77.44 112 LEU A C 1
ATOM 908 O O . LEU A 1 112 ? 16.375 35.188 -2.133 1 77.44 112 LEU A O 1
ATOM 912 N N . ASN A 1 113 ? 17.219 36.156 -0.26 1 73.44 113 ASN A N 1
ATOM 913 C CA . ASN A 1 113 ? 18.547 36.281 -0.86 1 73.44 113 ASN A CA 1
ATOM 914 C C . ASN A 1 113 ? 19.469 35.156 -0.471 1 73.44 113 ASN A C 1
ATOM 916 O O . ASN A 1 113 ? 20.672 35.188 -0.714 1 73.44 113 ASN A O 1
ATOM 920 N N . PHE A 1 114 ? 18.953 34.125 0.18 1 77.31 114 PHE A N 1
ATOM 921 C CA . PHE A 1 114 ? 19.609 32.906 0.549 1 77.31 114 PHE A CA 1
ATOM 922 C C . PHE A 1 114 ? 20.812 33.156 1.448 1 77.31 114 PHE A C 1
ATOM 924 O O . PHE A 1 114 ? 21.797 32.438 1.411 1 77.31 114 PHE A O 1
ATOM 931 N N . GLN A 1 115 ? 20.734 34.25 2.102 1 80 115 GLN A N 1
ATOM 932 C CA . GLN A 1 115 ? 21.719 34.469 3.154 1 80 115 GLN A CA 1
ATOM 933 C C . GLN A 1 115 ? 21.438 33.625 4.379 1 80 115 GLN A C 1
ATOM 935 O O . GLN A 1 115 ? 22.344 33.344 5.176 1 80 115 GLN A O 1
ATOM 940 N N . VAL A 1 116 ? 20.234 33.281 4.414 1 87.56 116 VAL A N 1
ATOM 941 C CA . VAL A 1 116 ? 19.781 32.312 5.414 1 87.56 116 VAL A CA 1
ATOM 942 C C . VAL A 1 116 ? 19.047 31.156 4.727 1 87.56 116 VAL A C 1
ATOM 944 O O . VAL A 1 116 ? 18.281 31.375 3.787 1 87.56 116 VAL A O 1
ATOM 947 N N . LEU A 1 117 ? 19.438 30 5.062 1 86.12 117 LEU A N 1
ATOM 948 C CA . LEU A 1 117 ? 18.719 28.797 4.688 1 86.12 117 LEU A CA 1
ATOM 949 C C . LEU A 1 117 ? 18.078 28.141 5.906 1 86.12 117 LEU A C 1
ATOM 951 O O . LEU A 1 117 ? 18.75 27.844 6.891 1 86.12 117 LEU A O 1
ATOM 955 N N . GLY A 1 118 ? 16.828 27.953 5.73 1 91.75 118 GLY A N 1
ATOM 956 C CA . GLY A 1 118 ? 16.094 27.641 6.953 1 91.75 118 GLY A CA 1
ATOM 957 C C . GLY A 1 118 ? 15.477 26.25 6.945 1 91.75 118 GLY A C 1
ATOM 958 O O . GLY A 1 118 ? 15.039 25.766 5.898 1 91.75 118 GLY A O 1
ATOM 959 N N . ALA A 1 119 ? 15.414 25.594 8.141 1 92.94 119 ALA A N 1
ATOM 960 C CA . ALA A 1 119 ? 14.688 24.359 8.43 1 92.94 119 ALA A CA 1
ATOM 961 C C . ALA A 1 119 ? 13.562 24.609 9.43 1 92.94 119 ALA A C 1
ATOM 963 O O . ALA A 1 119 ? 13.453 25.703 9.992 1 92.94 119 ALA A O 1
ATOM 964 N N . TYR A 1 120 ? 12.688 23.703 9.547 1 91.62 120 TYR A N 1
ATOM 965 C CA . TYR A 1 120 ? 11.594 23.75 10.508 1 91.62 120 TYR A CA 1
ATOM 966 C C . TYR A 1 120 ? 11.758 22.672 11.578 1 91.62 120 TYR A C 1
ATOM 968 O O . TYR A 1 120 ? 11.414 21.5 11.352 1 91.62 120 TYR A O 1
ATOM 976 N N . ALA A 1 121 ? 12.18 23.047 12.75 1 93.25 121 ALA A N 1
ATOM 977 C CA . ALA A 1 121 ? 12.516 22.094 13.805 1 93.25 121 ALA A CA 1
ATOM 978 C C . ALA A 1 121 ? 11.461 22.094 14.906 1 93.25 121 ALA A C 1
ATOM 980 O O . ALA A 1 121 ? 11.57 22.844 15.883 1 93.25 121 ALA A O 1
ATOM 981 N N . GLN A 1 122 ? 10.539 21.203 14.789 1 87.69 122 GLN A N 1
ATOM 982 C CA . GLN A 1 122 ? 9.461 21.094 15.758 1 87.69 122 GLN A CA 1
ATOM 983 C C . GLN A 1 122 ? 9.422 19.703 16.375 1 87.69 122 GLN A C 1
ATOM 985 O O . GLN A 1 122 ? 9.469 19.547 17.594 1 87.69 122 GLN A O 1
ATOM 990 N N . THR A 1 123 ? 9.484 18.703 15.57 1 85.56 123 THR A N 1
ATOM 991 C CA . THR A 1 123 ? 9.273 17.328 15.984 1 85.56 123 THR A CA 1
ATOM 992 C C . THR A 1 123 ? 10.43 16.844 16.859 1 85.56 123 THR A C 1
ATOM 994 O O . THR A 1 123 ? 11.602 17.062 16.531 1 85.56 123 THR A O 1
ATOM 997 N N . GLU A 1 124 ? 10.055 16.359 17.922 1 83.75 124 GLU A N 1
ATOM 998 C CA . GLU A 1 124 ? 11.023 15.75 18.828 1 83.75 124 GLU A CA 1
ATOM 999 C C . GLU A 1 124 ? 10.938 14.227 18.797 1 83.75 124 GLU A C 1
ATOM 1001 O O . GLU A 1 124 ? 9.883 13.664 18.469 1 83.75 124 GLU A O 1
ATOM 1006 N N . MET A 1 125 ? 11.945 13.57 19.062 1 75.81 125 MET A N 1
ATOM 1007 C CA . MET A 1 125 ? 11.953 12.117 19.094 1 75.81 125 MET A CA 1
ATOM 1008 C C . MET A 1 125 ? 10.953 11.578 20.109 1 75.81 125 MET A C 1
ATOM 1010 O O . MET A 1 125 ? 10.32 10.547 19.891 1 75.81 125 MET A O 1
ATOM 1014 N N . GLY A 1 126 ? 10.812 12.242 21.109 1 69.62 126 GLY A N 1
ATOM 1015 C CA . GLY A 1 126 ? 10 11.742 22.203 1 69.62 126 GLY A CA 1
ATOM 1016 C C . GLY A 1 126 ? 8.516 12.031 22.016 1 69.62 126 GLY A C 1
ATOM 1017 O O . GLY A 1 126 ? 7.672 11.367 22.625 1 69.62 126 GLY A O 1
ATOM 1018 N N . HIS A 1 127 ? 8.125 13 21.266 1 68.56 127 HIS A N 1
ATOM 1019 C CA . HIS A 1 127 ? 6.73 13.422 21.328 1 68.56 127 HIS A CA 1
ATOM 1020 C C . HIS A 1 127 ? 6.098 13.398 19.938 1 68.56 127 HIS A C 1
ATOM 1022 O O . HIS A 1 127 ? 4.879 13.523 19.797 1 68.56 127 HIS A O 1
ATOM 1028 N N . GLY A 1 128 ? 6.824 13.273 19 1 66.31 128 GLY A N 1
ATOM 1029 C CA . GLY A 1 128 ? 6.277 13.125 17.656 1 66.31 128 GLY A CA 1
ATOM 1030 C C . GLY A 1 128 ? 5.266 14.203 17.312 1 66.31 128 GLY A C 1
ATOM 1031 O O . GLY A 1 128 ? 5.578 15.391 17.344 1 66.31 128 GLY A O 1
ATOM 1032 N N . SER A 1 129 ? 3.898 13.812 17.281 1 64.88 129 SER A N 1
ATOM 1033 C CA . SER A 1 129 ? 2.83 14.688 16.812 1 64.88 129 SER A CA 1
ATOM 1034 C C . SER A 1 129 ? 2.27 15.531 17.953 1 64.88 129 SER A C 1
ATOM 1036 O O . SER A 1 129 ? 1.44 16.422 17.719 1 64.88 129 SER A O 1
ATOM 1038 N N . ASP A 1 130 ? 2.775 15.344 19.141 1 69.38 130 ASP A N 1
ATOM 1039 C CA . ASP A 1 130 ? 2.285 16.094 20.281 1 69.38 130 ASP A CA 1
ATOM 1040 C C . ASP A 1 130 ? 3.092 17.375 20.484 1 69.38 130 ASP A C 1
ATOM 1042 O O . ASP A 1 130 ? 3.984 17.422 21.344 1 69.38 130 ASP A O 1
ATOM 1046 N N . VAL A 1 131 ? 2.691 18.438 19.922 1 72.44 131 VAL A N 1
ATOM 1047 C CA . VAL A 1 131 ? 3.412 19.703 19.953 1 72.44 131 VAL A CA 1
ATOM 1048 C C . VAL A 1 131 ? 3.303 20.328 21.359 1 72.44 131 VAL A C 1
ATOM 1050 O O . VAL A 1 131 ? 4.234 20.984 21.828 1 72.44 131 VAL A O 1
ATOM 1053 N N . GLN A 1 132 ? 2.182 20.047 21.953 1 72.81 132 GLN A N 1
ATOM 1054 C CA . GLN A 1 132 ? 1.963 20.641 23.266 1 72.81 132 GLN A CA 1
ATOM 1055 C C . GLN A 1 132 ? 2.838 19.969 24.328 1 72.81 132 GLN A C 1
ATOM 1057 O O . GLN A 1 132 ? 3.098 20.547 25.375 1 72.81 132 GLN A O 1
ATOM 1062 N N . GLY A 1 133 ? 3.311 18.828 23.984 1 77.62 133 GLY A N 1
ATOM 1063 C CA . GLY A 1 133 ? 4.109 18.078 24.953 1 77.62 133 GLY A CA 1
ATOM 1064 C C . GLY A 1 133 ? 5.598 18.141 24.672 1 77.62 133 GLY A C 1
ATOM 1065 O O . GLY A 1 133 ? 6.367 17.312 25.156 1 77.62 133 GLY A O 1
ATOM 1066 N N . LEU A 1 134 ? 6.016 19.234 24 1 86.06 134 LEU A N 1
ATOM 1067 C CA . LEU A 1 134 ? 7.43 19.375 23.688 1 86.06 134 LEU A CA 1
ATOM 1068 C C . LEU A 1 134 ? 8.266 19.469 24.953 1 86.06 134 LEU A C 1
ATOM 1070 O O . LEU A 1 134 ? 7.789 19.953 25.984 1 86.06 134 LEU A O 1
ATOM 1074 N N . LEU A 1 135 ? 9.477 19 24.891 1 88.19 135 LEU A N 1
ATOM 1075 C CA . LEU A 1 135 ? 10.359 19.016 26.062 1 88.19 135 LEU A CA 1
ATOM 1076 C C . LEU A 1 135 ? 11.414 20.109 25.938 1 88.19 135 LEU A C 1
ATOM 1078 O O . LEU A 1 135 ? 12.023 20.5 26.922 1 88.19 135 LEU A O 1
ATOM 1082 N N . SER A 1 136 ? 11.617 20.625 24.734 1 94.56 136 SER A N 1
ATOM 1083 C CA . SER A 1 136 ? 12.523 21.75 24.562 1 94.56 136 SER A CA 1
ATOM 1084 C C . SER A 1 136 ? 12.094 22.953 25.406 1 94.56 136 SER A C 1
ATOM 1086 O O . SER A 1 136 ? 10.898 23.234 25.531 1 94.56 136 SER A O 1
ATOM 1088 N N . ARG A 1 137 ? 13.125 23.594 25.953 1 95.56 137 ARG A N 1
ATOM 1089 C CA . ARG A 1 137 ? 12.82 24.672 26.875 1 95.56 137 ARG A CA 1
ATOM 1090 C C . ARG A 1 137 ? 13.586 25.938 26.516 1 95.56 137 ARG A C 1
ATOM 1092 O O . ARG A 1 137 ? 14.742 25.875 26.094 1 95.56 137 ARG A O 1
ATOM 1099 N N . ALA A 1 138 ? 12.922 27.078 26.688 1 97.88 138 ALA A N 1
ATOM 1100 C CA . ALA A 1 138 ? 13.531 28.391 26.516 1 97.88 138 ALA A CA 1
ATOM 1101 C C . ALA A 1 138 ? 13.305 29.266 27.766 1 97.88 138 ALA A C 1
ATOM 1103 O O . ALA A 1 138 ? 12.172 29.438 28.203 1 97.88 138 ALA A O 1
ATOM 1104 N N . ASP A 1 139 ? 14.359 29.734 28.312 1 98.06 139 ASP A N 1
ATOM 1105 C CA . ASP A 1 139 ? 14.297 30.625 29.469 1 98.06 139 ASP A CA 1
ATOM 1106 C C . ASP A 1 139 ? 14.852 32 29.109 1 98.06 139 ASP A C 1
ATOM 1108 O O . ASP A 1 139 ? 15.953 32.125 28.578 1 98.06 139 ASP A O 1
ATOM 1112 N N . TYR A 1 140 ? 14.07 33.031 29.438 1 98.19 140 TYR A N 1
ATOM 1113 C CA . TYR A 1 140 ? 14.547 34.406 29.219 1 98.19 140 TYR A CA 1
ATOM 1114 C C . TYR A 1 140 ? 15.516 34.812 30.312 1 98.19 140 TYR A C 1
ATOM 1116 O O . TYR A 1 140 ? 15.211 34.719 31.5 1 98.19 140 TYR A O 1
ATOM 1124 N N . ASP A 1 141 ? 16.641 35.281 29.906 1 96.94 141 ASP A N 1
ATOM 1125 C CA . ASP A 1 141 ? 17.641 35.812 30.812 1 96.94 141 ASP A CA 1
ATOM 1126 C C . ASP A 1 141 ? 17.641 37.344 30.797 1 96.94 141 ASP A C 1
ATOM 1128 O O . ASP A 1 141 ? 18.156 37.969 29.859 1 96.94 141 ASP A O 1
ATOM 1132 N N . LEU A 1 142 ? 17.234 37.969 31.797 1 95.12 142 LEU A N 1
ATOM 1133 C CA . LEU A 1 142 ? 17.109 39.406 31.891 1 95.12 142 LEU A CA 1
ATOM 1134 C C . LEU A 1 142 ? 18.469 40.094 31.797 1 95.12 142 LEU A C 1
ATOM 1136 O O . LEU A 1 142 ? 18.594 41.188 31.219 1 95.12 142 LEU A O 1
ATOM 1140 N N . GLU A 1 143 ? 19.422 39.5 32.312 1 95.69 143 GLU A N 1
ATOM 1141 C CA . GLU A 1 143 ? 20.75 40.094 32.406 1 95.69 143 GLU A CA 1
ATOM 1142 C C . GLU A 1 143 ? 21.375 40.281 31.031 1 95.69 143 GLU A C 1
ATOM 1144 O O . GLU A 1 143 ? 22 41.312 30.766 1 95.69 143 GLU A O 1
ATOM 1149 N N . THR A 1 144 ? 21.156 39.344 30.188 1 95.69 144 THR A N 1
ATOM 1150 C CA . THR A 1 144 ? 21.859 39.375 28.906 1 95.69 144 THR A CA 1
ATOM 1151 C C . THR A 1 144 ? 20.875 39.688 27.781 1 95.69 144 THR A C 1
ATOM 1153 O O . THR A 1 144 ? 21.266 39.75 26.609 1 95.69 144 THR A O 1
ATOM 1156 N N . ASP A 1 145 ? 19.656 39.875 28 1 97 145 ASP A N 1
ATOM 1157 C CA . ASP A 1 145 ? 18.625 40.125 27 1 97 145 ASP A CA 1
ATOM 1158 C C . ASP A 1 145 ? 18.625 39.031 25.922 1 97 145 ASP A C 1
ATOM 1160 O O . ASP A 1 145 ? 18.75 39.344 24.734 1 97 145 ASP A O 1
ATOM 1164 N N . SER A 1 146 ? 18.562 37.844 26.516 1 97.94 146 SER A N 1
ATOM 1165 C CA . SER A 1 146 ? 18.641 36.688 25.625 1 97.94 146 SER A CA 1
ATOM 1166 C C . SER A 1 146 ? 17.781 35.531 26.125 1 97.94 146 SER A C 1
ATOM 1168 O O . SER A 1 146 ? 17.375 35.531 27.297 1 97.94 146 SER A O 1
ATOM 1170 N N . PHE A 1 147 ? 17.438 34.656 25.25 1 98.38 147 PHE A N 1
ATOM 1171 C CA . PHE A 1 147 ? 16.812 33.406 25.625 1 98.38 147 PHE A CA 1
ATOM 1172 C C . PHE A 1 147 ? 17.844 32.281 25.641 1 98.38 147 PHE A C 1
ATOM 1174 O O . PHE A 1 147 ? 18.719 32.219 24.781 1 98.38 147 PHE A O 1
ATOM 1181 N N . ILE A 1 148 ? 17.781 31.469 26.656 1 98.38 148 ILE A N 1
ATOM 1182 C CA . ILE A 1 148 ? 18.609 30.266 26.75 1 98.38 148 ILE A CA 1
ATOM 1183 C C . ILE A 1 148 ? 17.781 29.047 26.359 1 98.38 148 ILE A C 1
ATOM 1185 O O . ILE A 1 148 ? 16.781 28.734 27.016 1 98.38 148 ILE A O 1
ATOM 1189 N N . LEU A 1 149 ? 18.219 28.375 25.297 1 98.06 149 LEU A N 1
ATOM 1190 C CA . LEU A 1 149 ? 17.5 27.219 24.766 1 98.06 149 LEU A CA 1
ATOM 1191 C C . LEU A 1 149 ? 18.172 25.922 25.203 1 98.06 149 LEU A C 1
ATOM 1193 O O . LEU A 1 149 ? 19.406 25.828 25.172 1 98.06 149 LEU A O 1
ATOM 1197 N N . ASN A 1 150 ? 17.359 24.984 25.656 1 96.88 150 ASN A N 1
ATOM 1198 C CA . ASN A 1 150 ? 17.828 23.656 26.047 1 96.88 150 ASN A CA 1
ATOM 1199 C C . ASN A 1 150 ? 16.969 22.562 25.438 1 96.88 150 ASN A C 1
ATOM 1201 O O . ASN A 1 150 ? 15.734 22.609 25.531 1 96.88 150 ASN A O 1
ATOM 1205 N N . SER A 1 151 ? 17.547 21.656 24.766 1 93.81 151 SER A N 1
ATOM 1206 C CA . SER A 1 151 ? 16.984 20.438 24.188 1 93.81 151 SER A CA 1
ATOM 1207 C C . SER A 1 151 ? 18.031 19.328 24.094 1 93.81 151 SER A C 1
ATOM 1209 O O . SER A 1 151 ? 18.266 18.797 23.016 1 93.81 151 SER A O 1
ATOM 1211 N N . GLN A 1 152 ? 18.594 18.984 25.156 1 81.81 152 GLN A N 1
ATOM 1212 C CA . GLN A 1 152 ? 19.828 18.203 25.125 1 81.81 152 GLN A CA 1
ATOM 1213 C C . GLN A 1 152 ? 19.562 16.719 25.328 1 81.81 152 GLN A C 1
ATOM 1215 O O . GLN A 1 152 ? 20.406 15.875 25.031 1 81.81 152 GLN A O 1
ATOM 1220 N N . ASP A 1 153 ? 18.422 16.406 25.734 1 78.88 153 ASP A N 1
ATOM 1221 C CA . ASP A 1 153 ? 18.062 15.008 25.938 1 78.88 153 ASP A CA 1
ATOM 1222 C C . ASP A 1 153 ? 17.562 14.383 24.625 1 78.88 153 ASP A C 1
ATOM 1224 O O . ASP A 1 153 ? 16.969 15.07 23.797 1 78.88 153 ASP A O 1
ATOM 1228 N N . PRO A 1 154 ? 17.906 13.133 24.422 1 75.44 154 PRO A N 1
ATOM 1229 C CA . PRO A 1 154 ? 17.453 12.469 23.203 1 75.44 154 PRO A CA 1
ATOM 1230 C C . PRO A 1 154 ? 15.945 12.609 22.984 1 75.44 154 PRO A C 1
ATOM 1232 O O . PRO A 1 154 ? 15.484 12.672 21.844 1 75.44 154 PRO A O 1
ATOM 1235 N N . LYS A 1 155 ? 15.258 12.789 24.047 1 76.75 155 LYS A N 1
ATOM 1236 C CA . LYS A 1 155 ? 13.805 12.906 23.922 1 76.75 155 LYS A CA 1
ATOM 1237 C C . LYS A 1 155 ? 13.406 14.297 23.438 1 76.75 155 LYS A C 1
ATOM 1239 O O . LYS A 1 155 ? 12.43 14.438 22.703 1 76.75 155 LYS A O 1
ATOM 1244 N N . SER A 1 156 ? 14.195 15.25 23.875 1 84.75 156 SER A N 1
ATOM 1245 C CA . SER A 1 156 ? 13.852 16.625 23.547 1 84.75 156 SER A CA 1
ATOM 1246 C C . SER A 1 156 ? 14.508 17.078 22.25 1 84.75 156 SER A C 1
ATOM 1248 O O . SER A 1 156 ? 14.133 18.094 21.672 1 84.75 156 SER A O 1
ATOM 1250 N N . GLY A 1 157 ? 15.438 16.266 21.844 1 88.62 157 GLY A N 1
ATOM 1251 C CA . GLY A 1 157 ? 16.109 16.594 20.594 1 88.62 157 GLY A CA 1
ATOM 1252 C C . GLY A 1 157 ? 15.172 16.594 19.391 1 88.62 157 GLY A C 1
ATOM 1253 O O . GLY A 1 157 ? 14.273 15.742 19.312 1 88.62 157 GLY A O 1
ATOM 1254 N N . LYS A 1 158 ? 15.352 17.625 18.547 1 91.44 158 LYS A N 1
ATOM 1255 C CA . LYS A 1 158 ? 14.578 17.625 17.312 1 91.44 158 LYS A CA 1
ATOM 1256 C C . LYS A 1 158 ? 15.07 16.547 16.359 1 91.44 158 LYS A C 1
ATOM 1258 O O . LYS A 1 158 ? 16.266 16.25 16.312 1 91.44 158 LYS A O 1
ATOM 1263 N N . TYR A 1 159 ? 14.078 15.977 15.695 1 89 159 TYR A N 1
ATOM 1264 C CA . TYR A 1 159 ? 14.398 14.859 14.82 1 89 159 TYR A CA 1
ATOM 1265 C C . TYR A 1 159 ? 13.523 14.867 13.578 1 89 159 TYR A C 1
ATOM 1267 O O . TYR A 1 159 ? 12.328 15.164 13.656 1 89 159 TYR A O 1
ATOM 1275 N N . TRP A 1 160 ? 14.156 14.672 12.352 1 88.31 160 TRP A N 1
ATOM 1276 C CA . TRP A 1 160 ? 13.461 14.461 11.086 1 88.31 160 TRP A CA 1
ATOM 1277 C C . TRP A 1 160 ? 13.469 15.727 10.242 1 88.31 160 TRP A C 1
ATOM 1279 O O . TRP A 1 160 ? 13.234 15.68 9.031 1 88.31 160 TRP A O 1
ATOM 1289 N N . PRO A 1 161 ? 13.57 16.953 10.812 1 90.5 161 PRO A N 1
ATOM 1290 C CA . PRO A 1 161 ? 13.438 18.125 9.945 1 90.5 161 PRO A CA 1
ATOM 1291 C C . PRO A 1 161 ? 14.328 18.047 8.711 1 90.5 161 PRO A C 1
ATOM 1293 O O . PRO A 1 161 ? 15.5 17.688 8.805 1 90.5 161 PRO A O 1
ATOM 1296 N N . GLY A 1 162 ? 13.742 18.344 7.656 1 87.44 162 GLY A N 1
ATOM 1297 C CA . GLY A 1 162 ? 14.477 18.375 6.398 1 87.44 162 GLY A CA 1
ATOM 1298 C C . GLY A 1 162 ? 15.484 19.516 6.336 1 87.44 162 GLY A C 1
ATOM 1299 O O . GLY A 1 162 ? 15.234 20.609 6.855 1 87.44 162 GLY A O 1
ATOM 1300 N N . VAL A 1 163 ? 16.609 19.297 5.762 1 83.69 163 VAL A N 1
ATOM 1301 C CA . VAL A 1 163 ? 17.703 20.234 5.473 1 83.69 163 VAL A CA 1
ATOM 1302 C C . VAL A 1 163 ? 18.438 20.578 6.758 1 83.69 163 VAL A C 1
ATOM 1304 O O . VAL A 1 163 ? 19.484 21.25 6.727 1 83.69 163 VAL A O 1
ATOM 1307 N N . LEU A 1 164 ? 17.969 20.062 7.836 1 89.75 164 LEU A N 1
ATOM 1308 C CA . LEU A 1 164 ? 18.531 20.391 9.141 1 89.75 164 LEU A CA 1
ATOM 1309 C C . LEU A 1 164 ? 19.891 19.719 9.32 1 89.75 164 LEU A C 1
ATOM 1311 O O . LEU A 1 164 ? 20.75 20.234 10.047 1 89.75 164 LEU A O 1
ATOM 1315 N N . GLY A 1 165 ? 20.078 18.656 8.672 1 86.44 165 GLY A N 1
ATOM 1316 C CA . GLY A 1 165 ? 21.234 17.828 8.93 1 86.44 165 GLY A CA 1
ATOM 1317 C C . GLY A 1 165 ? 22.531 18.438 8.438 1 86.44 165 GLY A C 1
ATOM 1318 O O . GLY A 1 165 ? 23.562 18.328 9.102 1 86.44 165 GLY A O 1
ATOM 1319 N N . ILE A 1 166 ? 22.391 19.109 7.305 1 77.62 166 ILE A N 1
ATOM 1320 C CA . ILE A 1 166 ? 23.641 19.547 6.688 1 77.62 166 ILE A CA 1
ATOM 1321 C C . ILE A 1 166 ? 23.484 20.969 6.164 1 77.62 166 ILE A C 1
ATOM 1323 O O . ILE A 1 166 ? 24.312 21.844 6.465 1 77.62 166 ILE A O 1
ATOM 1327 N N . ASN A 1 167 ? 22.406 21.328 5.594 1 74.81 167 ASN A N 1
ATOM 1328 C CA . ASN A 1 167 ? 22.359 22.406 4.617 1 74.81 167 ASN A CA 1
ATOM 1329 C C . ASN A 1 167 ? 21.828 23.688 5.234 1 74.81 167 ASN A C 1
ATOM 1331 O O . ASN A 1 167 ? 22.062 24.781 4.711 1 74.81 167 ASN A O 1
ATOM 1335 N N . CYS A 1 168 ? 21.219 23.594 6.316 1 87.75 168 CYS A N 1
ATOM 1336 C CA . CYS A 1 168 ? 20.562 24.812 6.793 1 87.75 168 CYS A CA 1
ATOM 1337 C C . CYS A 1 168 ? 21.469 25.594 7.738 1 87.75 168 CYS A C 1
ATOM 1339 O O . CYS A 1 168 ? 22.328 25 8.398 1 87.75 168 CYS A O 1
ATOM 1341 N N . THR A 1 169 ? 21.266 26.953 7.727 1 92.44 169 THR A N 1
ATOM 1342 C CA . THR A 1 169 ? 22.016 27.828 8.633 1 92.44 169 THR A CA 1
ATOM 1343 C C . THR A 1 169 ? 21.172 28.172 9.859 1 92.44 169 THR A C 1
ATOM 1345 O O . THR A 1 169 ? 21.703 28.469 10.922 1 92.44 169 THR A O 1
ATOM 1348 N N . HIS A 1 170 ? 19.922 28.219 9.633 1 96.12 170 HIS A N 1
ATOM 1349 C CA . HIS A 1 170 ? 18.953 28.578 10.672 1 96.12 170 HIS A CA 1
ATOM 1350 C C . HIS A 1 170 ? 17.781 27.609 10.695 1 96.12 170 HIS A C 1
ATOM 1352 O O . HIS A 1 170 ? 17.578 26.859 9.742 1 96.12 170 HIS A O 1
ATOM 1358 N N . CYS A 1 171 ? 17.078 27.609 11.82 1 97 171 CYS A N 1
ATOM 1359 C CA . CYS A 1 171 ? 15.805 26.875 11.867 1 97 171 CYS A CA 1
ATOM 1360 C C . CYS A 1 171 ? 14.773 27.625 12.703 1 97 171 CYS A C 1
ATOM 1362 O O . CYS A 1 171 ? 15.141 28.469 13.531 1 97 171 CYS A O 1
ATOM 1364 N N . VAL A 1 172 ? 13.57 27.453 12.352 1 95.44 172 VAL A N 1
ATOM 1365 C CA . VAL A 1 172 ? 12.516 27.797 13.305 1 95.44 172 VAL A CA 1
ATOM 1366 C C . VAL A 1 172 ? 12.406 26.688 14.359 1 95.44 172 VAL A C 1
ATOM 1368 O O . VAL A 1 172 ? 12.375 25.5 14.023 1 95.44 172 VAL A O 1
ATOM 1371 N N . PHE A 1 173 ? 12.414 27.094 15.57 1 95.81 173 PHE A N 1
ATOM 1372 C CA . PHE A 1 173 ? 12.516 26.203 16.719 1 95.81 173 PHE A CA 1
ATOM 1373 C C . PHE A 1 173 ? 11.406 26.484 17.734 1 95.81 173 PHE A C 1
ATOM 1375 O O . PHE A 1 173 ? 11.188 27.641 18.109 1 95.81 173 PHE A O 1
ATOM 1382 N N . GLN A 1 174 ? 10.734 25.453 18.109 1 92.75 174 GLN A N 1
ATOM 1383 C CA . GLN A 1 174 ? 9.664 25.609 19.078 1 92.75 174 GLN A CA 1
ATOM 1384 C C . GLN A 1 174 ? 10.07 25.047 20.438 1 92.75 174 GLN A C 1
ATOM 1386 O O . GLN A 1 174 ? 10.742 24.016 20.516 1 92.75 174 GLN A O 1
ATOM 1391 N N . ALA A 1 175 ? 9.695 25.797 21.5 1 93.88 175 ALA A N 1
ATOM 1392 C CA . ALA A 1 175 ? 10.07 25.391 22.844 1 93.88 175 ALA A CA 1
ATOM 1393 C C . ALA A 1 175 ? 9.055 25.875 23.875 1 93.88 175 ALA A C 1
ATOM 1395 O O . ALA A 1 175 ? 8.359 26.859 23.641 1 93.88 175 ALA A O 1
ATOM 1396 N N . GLN A 1 176 ? 9.008 25.078 24.938 1 93.62 176 GLN A N 1
ATOM 1397 C CA . GLN A 1 176 ? 8.352 25.609 26.125 1 93.62 176 GLN A CA 1
ATOM 1398 C C . GLN A 1 176 ? 9.086 26.828 26.672 1 93.62 176 GLN A C 1
ATOM 1400 O O . GLN A 1 176 ? 10.258 26.734 27.047 1 93.62 176 GLN A O 1
ATOM 1405 N N . THR A 1 177 ? 8.352 27.953 26.812 1 95.62 177 THR A N 1
ATOM 1406 C CA . THR A 1 177 ? 9.039 29.219 27.062 1 95.62 177 THR A CA 1
ATOM 1407 C C . THR A 1 177 ? 8.656 29.781 28.422 1 95.62 177 THR A C 1
ATOM 1409 O O . THR A 1 177 ? 7.484 29.766 28.812 1 95.62 177 THR A O 1
ATOM 1412 N N . PHE A 1 178 ? 9.688 30.219 29.141 1 96.5 178 PHE A N 1
ATOM 1413 C CA . PHE A 1 178 ? 9.523 30.766 30.469 1 96.5 178 PHE A CA 1
ATOM 1414 C C . PHE A 1 178 ? 10.172 32.156 30.578 1 96.5 178 PHE A C 1
ATOM 1416 O O . PHE A 1 178 ? 11.25 32.375 30.031 1 96.5 178 PHE A O 1
ATOM 1423 N N . VAL A 1 179 ? 9.516 33.094 31.156 1 96.81 179 VAL A N 1
ATOM 1424 C CA . VAL A 1 179 ? 10.016 34.438 31.453 1 96.81 179 VAL A CA 1
ATOM 1425 C C . VAL A 1 179 ? 9.875 34.719 32.938 1 96.81 179 VAL A C 1
ATOM 1427 O O . VAL A 1 179 ? 8.773 34.656 33.5 1 96.81 179 VAL A O 1
ATOM 1430 N N . LYS A 1 180 ? 10.969 35 33.594 1 94.31 180 LYS A N 1
ATOM 1431 C CA . LYS A 1 180 ? 10.977 35.188 35.062 1 94.31 180 LYS A CA 1
ATOM 1432 C C . LYS A 1 180 ? 10.289 34.062 35.781 1 94.31 180 LYS A C 1
ATOM 1434 O O . LYS A 1 180 ? 9.461 34.281 36.656 1 94.31 180 LYS A O 1
ATOM 1439 N N . GLY A 1 181 ? 10.508 32.875 35.281 1 92.5 181 GLY A N 1
ATOM 1440 C CA . GLY A 1 181 ? 9.961 31.672 35.906 1 92.5 181 GLY A CA 1
ATOM 1441 C C . GLY A 1 181 ? 8.516 31.406 35.531 1 92.5 181 GLY A C 1
ATOM 1442 O O . GLY A 1 181 ? 7.973 30.344 35.875 1 92.5 181 GLY A O 1
ATOM 1443 N N . GLN A 1 182 ? 7.941 32.312 34.844 1 94.06 182 GLN A N 1
ATOM 1444 C CA . GLN A 1 182 ? 6.555 32.125 34.438 1 94.06 182 GLN A CA 1
ATOM 1445 C C . GLN A 1 182 ? 6.461 31.469 33.062 1 94.06 182 GLN A C 1
ATOM 1447 O O . GLN A 1 182 ? 7.156 31.875 32.156 1 94.06 182 GLN A O 1
ATOM 1452 N N . TYR A 1 183 ? 5.625 30.453 33 1 93.44 183 TYR A N 1
ATOM 1453 C CA . TYR A 1 183 ? 5.391 29.75 31.75 1 93.44 183 TYR A CA 1
ATOM 1454 C C . TYR A 1 183 ? 4.504 30.578 30.828 1 93.44 183 TYR A C 1
ATOM 1456 O O . TYR A 1 183 ? 3.389 30.953 31.203 1 93.44 183 TYR A O 1
ATOM 1464 N N . ILE A 1 184 ? 4.922 30.844 29.609 1 90.25 184 ILE A N 1
ATOM 1465 C CA . ILE A 1 184 ? 4.129 31.688 28.719 1 90.25 184 ILE A CA 1
ATOM 1466 C C . ILE A 1 184 ? 3.711 30.891 27.484 1 90.25 184 ILE A C 1
ATOM 1468 O O . ILE A 1 184 ? 3.328 31.453 26.453 1 90.25 184 ILE A O 1
ATOM 1472 N N . GLY A 1 185 ? 3.916 29.531 27.5 1 87.44 185 GLY A N 1
ATOM 1473 C CA . GLY A 1 185 ? 3.455 28.672 26.422 1 87.44 185 GLY A CA 1
ATOM 1474 C C . GLY A 1 185 ? 4.559 28.281 25.469 1 87.44 185 GLY A C 1
ATOM 1475 O O . GLY A 1 185 ? 5.727 28.625 25.672 1 87.44 185 GLY A O 1
ATOM 1476 N N . VAL A 1 186 ? 4.176 27.469 24.469 1 88.81 186 VAL A N 1
ATOM 1477 C CA . VAL A 1 186 ? 5.105 27.094 23.406 1 88.81 186 VAL A CA 1
ATOM 1478 C C . VAL A 1 186 ? 5.281 28.25 22.438 1 88.81 186 VAL A C 1
ATOM 1480 O O . VAL A 1 186 ? 4.305 28.766 21.891 1 88.81 186 VAL A O 1
ATOM 1483 N N . GLN A 1 187 ? 6.449 28.719 22.328 1 90.69 187 GLN A N 1
ATOM 1484 C CA . GLN A 1 187 ? 6.75 29.812 21.406 1 90.69 187 GLN A CA 1
ATOM 1485 C C . GLN A 1 187 ? 7.727 29.375 20.328 1 90.69 187 GLN A C 1
ATOM 1487 O O . GLN A 1 187 ? 8.328 28.297 20.422 1 90.69 187 GLN A O 1
ATOM 1492 N N . THR A 1 188 ? 7.828 30.234 19.281 1 93.06 188 THR A N 1
ATOM 1493 C CA . THR A 1 188 ? 8.664 29.922 18.141 1 93.06 188 THR A CA 1
ATOM 1494 C C . THR A 1 188 ? 9.812 30.906 18 1 93.06 188 THR A C 1
ATOM 1496 O O . THR A 1 188 ? 9.609 32.125 18.125 1 93.06 188 THR A O 1
ATOM 1499 N N . PHE A 1 189 ? 10.977 30.422 17.828 1 97.31 189 PHE A N 1
ATOM 1500 C CA . PHE A 1 189 ? 12.195 31.203 17.719 1 97.31 189 PHE A CA 1
ATOM 1501 C C . PHE A 1 189 ? 12.875 30.984 16.375 1 97.31 189 PHE A C 1
ATOM 1503 O O . PHE A 1 189 ? 12.766 29.906 15.789 1 97.31 189 PHE A O 1
ATOM 1510 N N . VAL A 1 190 ? 13.508 31.984 15.805 1 98.12 190 VAL A N 1
ATOM 1511 C CA . VAL A 1 190 ? 14.477 31.781 14.727 1 98.12 190 VAL A CA 1
ATOM 1512 C C . VAL A 1 190 ? 15.859 31.547 15.32 1 98.12 190 VAL A C 1
ATOM 1514 O O . VAL A 1 190 ? 16.438 32.406 15.969 1 98.12 190 VAL A O 1
ATOM 1517 N N . VAL A 1 191 ? 16.438 30.406 15.055 1 98.19 191 VAL A N 1
ATOM 1518 C CA . VAL A 1 191 ? 17.641 29.984 15.766 1 98.19 191 VAL A CA 1
ATOM 1519 C C . VAL A 1 191 ? 18.781 29.75 14.766 1 98.19 191 VAL A C 1
ATOM 1521 O O . VAL A 1 191 ? 18.672 28.875 13.891 1 98.19 191 VAL A O 1
ATOM 1524 N N . PRO A 1 192 ? 19.828 30.484 14.883 1 97.44 192 PRO A N 1
ATOM 1525 C CA . PRO A 1 192 ? 21.031 30.156 14.102 1 97.44 192 PRO A CA 1
ATOM 1526 C C . PRO A 1 192 ? 21.688 28.859 14.555 1 97.44 192 PRO A C 1
ATOM 1528 O O . PRO A 1 192 ? 21.875 28.641 15.758 1 97.44 192 PRO A O 1
ATOM 1531 N N . ILE A 1 193 ? 22.047 28.016 13.633 1 96.56 193 ILE A N 1
ATOM 1532 C CA . ILE A 1 193 ? 22.594 26.734 14.023 1 96.56 193 ILE A CA 1
ATOM 1533 C C . ILE A 1 193 ? 24 26.578 13.453 1 96.56 193 ILE A C 1
ATOM 1535 O O . ILE A 1 193 ? 24.859 25.906 14.039 1 96.56 193 ILE A O 1
ATOM 1539 N N . ARG A 1 194 ? 24.203 27.172 12.289 1 94.69 194 ARG A N 1
ATOM 1540 C CA . ARG A 1 194 ? 25.5 27.078 11.617 1 94.69 194 ARG A CA 1
ATOM 1541 C C . ARG A 1 194 ? 25.938 28.453 11.086 1 94.69 194 ARG A C 1
ATOM 1543 O O . ARG A 1 194 ? 25.094 29.281 10.75 1 94.69 194 ARG A O 1
ATOM 1550 N N . ASP A 1 195 ? 27.266 28.609 11.023 1 90.81 195 ASP A N 1
ATOM 1551 C CA . ASP A 1 195 ? 27.844 29.844 10.523 1 90.81 195 ASP A CA 1
ATOM 1552 C C . ASP A 1 195 ? 28.25 29.703 9.055 1 90.81 195 ASP A C 1
ATOM 1554 O O . ASP A 1 195 ? 29.25 29.062 8.734 1 90.81 195 ASP A O 1
ATOM 1558 N N . LYS A 1 196 ? 27.469 30.344 8.211 1 83.69 196 LYS A N 1
ATOM 1559 C CA . LYS A 1 196 ? 27.703 30.266 6.77 1 83.69 196 LYS A CA 1
ATOM 1560 C C . LYS A 1 196 ? 29.078 30.812 6.406 1 83.69 196 LYS A C 1
ATOM 1562 O O . LYS A 1 196 ? 29.672 30.375 5.422 1 83.69 196 LYS A O 1
ATOM 1567 N N . ASN A 1 197 ? 29.562 31.734 7.164 1 80.19 197 ASN A N 1
ATOM 1568 C CA . ASN A 1 197 ? 30.828 32.406 6.875 1 80.19 197 ASN A CA 1
ATOM 1569 C C . ASN A 1 197 ? 32 31.625 7.453 1 80.19 197 ASN A C 1
ATOM 1571 O O . ASN A 1 197 ? 33.156 31.984 7.227 1 80.19 197 ASN A O 1
ATOM 1575 N N . ASN A 1 198 ? 31.812 30.594 8.164 1 87.12 198 ASN A N 1
ATOM 1576 C CA . ASN A 1 198 ? 32.844 29.766 8.773 1 87.12 198 ASN A CA 1
ATOM 1577 C C . ASN A 1 198 ? 32.656 28.281 8.461 1 87.12 198 ASN A C 1
ATOM 1579 O O . ASN A 1 198 ? 32.562 27.453 9.367 1 87.12 198 ASN A O 1
ATOM 1583 N N . GLN A 1 199 ? 32.562 28 7.191 1 79.06 199 GLN A N 1
ATOM 1584 C CA . GLN A 1 199 ? 32.5 26.641 6.652 1 79.06 199 GLN A CA 1
ATOM 1585 C C . GLN A 1 199 ? 31.312 25.875 7.254 1 79.06 199 GLN A C 1
ATOM 1587 O O . GLN A 1 199 ? 31.438 24.688 7.559 1 79.06 199 GLN A O 1
ATOM 1592 N N . MET A 1 200 ? 30.234 26.562 7.633 1 86 200 MET A N 1
ATOM 1593 C CA . MET A 1 200 ? 29 25.953 8.133 1 86 200 MET A CA 1
ATOM 1594 C C . MET A 1 200 ? 29.234 25.25 9.469 1 86 200 MET A C 1
ATOM 1596 O O . MET A 1 200 ? 28.594 24.25 9.766 1 86 200 MET A O 1
ATOM 1600 N N . LYS A 1 201 ? 30.203 25.812 10.172 1 91.31 201 LYS A N 1
ATOM 1601 C CA . LYS A 1 201 ? 30.438 25.266 11.5 1 91.31 201 LYS A CA 1
ATOM 1602 C C . LYS A 1 201 ? 29.266 25.547 12.43 1 91.31 201 LYS A C 1
ATOM 1604 O O . LYS A 1 201 ? 28.719 26.656 12.414 1 91.31 201 LYS A O 1
ATOM 1609 N N . GLN A 1 202 ? 28.938 24.625 13.266 1 94.81 202 GLN A N 1
ATOM 1610 C CA . GLN A 1 202 ? 27.875 24.781 14.25 1 94.81 202 GLN A CA 1
ATOM 1611 C C . GLN A 1 202 ? 28.297 25.719 15.375 1 94.81 202 GLN A C 1
ATOM 1613 O O . GLN A 1 202 ? 29.469 25.734 15.773 1 94.81 202 GLN A O 1
ATOM 1618 N N . TYR A 1 203 ? 27.438 26.516 15.812 1 96.19 203 TYR A N 1
ATOM 1619 C CA . TYR A 1 203 ? 27.75 27.406 16.922 1 96.19 203 TYR A CA 1
ATOM 1620 C C . TYR A 1 203 ? 27.938 26.625 18.219 1 96.19 203 TYR A C 1
ATOM 1622 O O . TYR A 1 203 ? 27.422 25.516 18.359 1 96.19 203 TYR A O 1
ATOM 1630 N N . PRO A 1 204 ? 28.734 27.219 19.172 1 95.31 204 PRO A N 1
ATOM 1631 C CA . PRO A 1 204 ? 28.859 26.547 20.469 1 95.31 204 PRO A CA 1
ATOM 1632 C C . PRO A 1 204 ? 27.516 26.359 21.156 1 95.31 204 PRO A C 1
ATOM 1634 O O . PRO A 1 204 ? 26.688 27.281 21.203 1 95.31 204 PRO A O 1
ATOM 1637 N N . GLY A 1 205 ? 27.281 25.125 21.625 1 96.25 205 GLY A N 1
ATOM 1638 C CA . GLY A 1 205 ? 26.016 24.797 22.25 1 96.25 205 GLY A CA 1
ATOM 1639 C C . GLY A 1 205 ? 25.031 24.125 21.312 1 96.25 205 GLY A C 1
ATOM 1640 O O . GLY A 1 205 ? 23.969 23.688 21.75 1 96.25 205 GLY A O 1
ATOM 1641 N N . VAL A 1 206 ? 25.422 24.078 20.047 1 96.62 206 VAL A N 1
ATOM 1642 C CA . VAL A 1 206 ? 24.578 23.453 19.031 1 96.62 206 VAL A CA 1
ATOM 1643 C C . VAL A 1 206 ? 25.203 22.125 18.578 1 96.62 206 VAL A C 1
ATOM 1645 O O . VAL A 1 206 ? 26.406 22.062 18.328 1 96.62 206 VAL A O 1
ATOM 1648 N N . GLU A 1 207 ? 24.406 21.062 18.594 1 94.25 207 GLU A N 1
ATOM 1649 C CA . GLU A 1 207 ? 24.766 19.781 17.984 1 94.25 207 GLU A CA 1
ATOM 1650 C C . GLU A 1 207 ? 23.703 19.328 16.984 1 94.25 207 GLU A C 1
ATOM 1652 O O . GLU A 1 207 ? 22.562 19.062 17.359 1 94.25 207 GLU A O 1
ATOM 1657 N N . ALA A 1 208 ? 24.062 19.344 15.758 1 92.38 208 ALA A N 1
ATOM 1658 C CA . ALA A 1 208 ? 23.172 18.938 14.688 1 92.38 208 ALA A CA 1
ATOM 1659 C C . ALA A 1 208 ? 23.859 17.984 13.727 1 92.38 208 ALA A C 1
ATOM 1661 O O . ALA A 1 208 ? 25.078 18.031 13.57 1 92.38 208 ALA A O 1
ATOM 1662 N N . GLY A 1 209 ? 23.109 17.047 13.102 1 87.19 209 GLY A N 1
ATOM 1663 C CA . GLY A 1 209 ? 23.672 16.094 12.156 1 87.19 209 GLY A CA 1
ATOM 1664 C C . GLY A 1 209 ? 22.641 15.414 11.289 1 87.19 209 GLY A C 1
ATOM 1665 O O . GLY A 1 209 ? 21.438 15.547 11.531 1 87.19 209 GLY A O 1
ATOM 1666 N N . ASP A 1 210 ? 23.125 14.789 10.242 1 84.75 210 ASP A N 1
ATOM 1667 C CA . ASP A 1 210 ? 22.281 14.039 9.32 1 84.75 210 ASP A CA 1
ATOM 1668 C C . ASP A 1 210 ? 21.922 12.672 9.898 1 84.75 210 ASP A C 1
ATOM 1670 O O . ASP A 1 210 ? 22.766 12 10.5 1 84.75 210 ASP A O 1
ATOM 1674 N N . ILE A 1 211 ? 20.688 12.328 9.805 1 82.12 211 ILE A N 1
ATOM 1675 C CA . ILE A 1 211 ? 20.234 11.078 10.398 1 82.12 211 ILE A CA 1
ATOM 1676 C C . ILE A 1 211 ? 20.266 9.969 9.344 1 82.12 211 ILE A C 1
ATOM 1678 O O . ILE A 1 211 ? 19.906 8.828 9.633 1 82.12 211 ILE A O 1
ATOM 1682 N N . GLY A 1 212 ? 20.703 10.273 8.133 1 76.06 212 GLY A N 1
ATOM 1683 C CA . GLY A 1 212 ? 20.812 9.281 7.07 1 76.06 212 GLY A CA 1
ATOM 1684 C C . GLY A 1 212 ? 19.672 9.352 6.07 1 76.06 212 GLY A C 1
ATOM 1685 O O . GLY A 1 212 ? 18.734 10.125 6.246 1 76.06 212 GLY A O 1
ATOM 1686 N N . PRO A 1 213 ? 19.812 8.461 5.055 1 76 213 PRO A N 1
ATOM 1687 C CA . PRO A 1 213 ? 18.812 8.508 3.986 1 76 213 PRO A CA 1
ATOM 1688 C C . PRO A 1 213 ? 17.453 7.977 4.426 1 76 213 PRO A C 1
ATOM 1690 O O . PRO A 1 213 ? 17.391 7.008 5.188 1 76 213 PRO A O 1
ATOM 1693 N N . LYS A 1 214 ? 16.5 8.633 4.012 1 80.75 214 LYS A N 1
ATOM 1694 C CA . LYS A 1 214 ? 15.125 8.203 4.227 1 80.75 214 LYS A CA 1
ATOM 1695 C C . LYS A 1 214 ? 14.578 7.492 2.992 1 80.75 214 LYS A C 1
ATOM 1697 O O . LYS A 1 214 ? 15.195 7.512 1.929 1 80.75 214 LYS A O 1
ATOM 1702 N N . PHE A 1 215 ? 13.484 6.746 3.299 1 79.06 215 PHE A N 1
ATOM 1703 C CA . PHE A 1 215 ? 12.742 6.176 2.176 1 79.06 215 PHE A CA 1
ATOM 1704 C C . PHE A 1 215 ? 12.016 7.266 1.399 1 79.06 215 PHE A C 1
ATOM 1706 O O . PHE A 1 215 ? 11.055 7.855 1.899 1 79.06 215 PHE A O 1
ATOM 1713 N N . GLY A 1 216 ? 12.633 7.738 0.294 1 75.44 216 GLY A N 1
ATOM 1714 C CA . GLY A 1 216 ? 12.117 8.859 -0.481 1 75.44 216 GLY A CA 1
ATOM 1715 C C . GLY A 1 216 ? 12.859 10.156 -0.211 1 75.44 216 GLY A C 1
ATOM 1716 O O . GLY A 1 216 ? 13.648 10.242 0.732 1 75.44 216 GLY A O 1
ATOM 1717 N N . PHE A 1 217 ? 12.633 11.062 -0.992 1 75.56 217 PHE A N 1
ATOM 1718 C CA . PHE A 1 217 ? 13.32 12.352 -0.89 1 75.56 217 PHE A CA 1
ATOM 1719 C C . PHE A 1 217 ? 14.82 12.148 -0.699 1 75.56 217 PHE A C 1
ATOM 1721 O O . PHE A 1 217 ? 15.43 12.758 0.179 1 75.56 217 PHE A O 1
ATOM 1728 N N . GLN A 1 218 ? 15.391 11.203 -1.332 1 66.31 218 GLN A N 1
ATOM 1729 C CA . GLN A 1 218 ? 16.719 10.641 -1.1 1 66.31 218 GLN A CA 1
ATOM 1730 C C . GLN A 1 218 ? 17.781 11.734 -1.079 1 66.31 218 GLN A C 1
ATOM 1732 O O . GLN A 1 218 ? 18.812 11.586 -0.428 1 66.31 218 GLN A O 1
ATOM 1737 N N . TYR A 1 219 ? 17.469 12.875 -1.605 1 66 219 TYR A N 1
ATOM 1738 C CA . TYR A 1 219 ? 18.578 13.828 -1.691 1 66 219 TYR A CA 1
ATOM 1739 C C . TYR A 1 219 ? 18.344 15.023 -0.777 1 66 219 TYR A C 1
ATOM 1741 O O . TYR A 1 219 ? 19.047 16.031 -0.861 1 66 219 TYR A O 1
ATOM 1749 N N . THR A 1 220 ? 17.391 14.906 0.03 1 74.62 220 THR A N 1
ATOM 1750 C CA . THR A 1 220 ? 17.188 15.875 1.105 1 74.62 220 THR A CA 1
ATOM 1751 C C . THR A 1 220 ? 17.719 15.328 2.43 1 74.62 220 THR A C 1
ATOM 1753 O O . THR A 1 220 ? 17.375 14.211 2.822 1 74.62 220 THR A O 1
ATOM 1756 N N . ASP A 1 221 ? 18.594 16.156 3 1 78.31 221 ASP A N 1
ATOM 1757 C CA . ASP A 1 221 ? 19.078 15.719 4.301 1 78.31 221 ASP A CA 1
ATOM 1758 C C . ASP A 1 221 ? 18.031 15.938 5.387 1 78.31 221 ASP A C 1
ATOM 1760 O O . ASP A 1 221 ? 17.281 16.922 5.344 1 78.31 221 ASP A O 1
ATOM 1764 N N . ASN A 1 222 ? 17.922 15.047 6.258 1 86.69 222 ASN A N 1
ATOM 1765 C CA . ASN A 1 222 ? 17.141 15.141 7.488 1 86.69 222 ASN A CA 1
ATOM 1766 C C . ASN A 1 222 ? 18.031 15.055 8.727 1 86.69 222 ASN A C 1
ATOM 1768 O O . ASN A 1 222 ? 19.031 14.336 8.727 1 86.69 222 ASN A O 1
ATOM 1772 N N . GLY A 1 223 ? 17.656 15.875 9.711 1 89.25 223 GLY A N 1
ATOM 1773 C CA . GLY A 1 223 ? 18.641 15.961 10.766 1 89.25 223 GLY A CA 1
ATOM 1774 C C . GLY A 1 223 ? 18.047 15.891 12.156 1 89.25 223 GLY A C 1
ATOM 1775 O O . GLY A 1 223 ? 16.828 15.797 12.312 1 89.25 223 GLY A O 1
ATOM 1776 N N . TYR A 1 224 ? 18.953 15.742 13.117 1 91 224 TYR A N 1
ATOM 1777 C CA . TYR A 1 224 ? 18.672 15.938 14.531 1 91 224 TYR A CA 1
ATOM 1778 C C . TYR A 1 224 ? 19.281 17.234 15.047 1 91 224 TYR A C 1
ATOM 1780 O O . TYR A 1 224 ? 20.156 17.812 14.391 1 91 224 TYR A O 1
ATOM 1788 N N . LEU A 1 225 ? 18.766 17.781 16.141 1 95.06 225 LEU A N 1
ATOM 1789 C CA . LEU A 1 225 ? 19.266 19 16.734 1 95.06 225 LEU A CA 1
ATOM 1790 C C . LEU A 1 225 ? 19.172 18.953 18.266 1 95.06 225 LEU A C 1
ATOM 1792 O O . LEU A 1 225 ? 18.109 18.688 18.812 1 95.06 225 LEU A O 1
ATOM 1796 N N . TYR A 1 226 ? 20.328 19.109 18.859 1 94.88 226 TYR A N 1
ATOM 1797 C CA . TYR A 1 226 ? 20.422 19.281 20.312 1 94.88 226 TYR A CA 1
ATOM 1798 C C . TYR A 1 226 ? 20.969 20.656 20.656 1 94.88 226 TYR A C 1
ATOM 1800 O O . TYR A 1 226 ? 21.891 21.156 20.016 1 94.88 226 TYR A O 1
ATOM 1808 N N . LEU A 1 227 ? 20.328 21.281 21.562 1 97.25 227 LEU A N 1
ATOM 1809 C CA . LEU A 1 227 ? 20.781 22.578 22.078 1 97.25 227 LEU A CA 1
ATOM 1810 C C . LEU A 1 227 ? 21.094 22.484 23.562 1 97.25 227 LEU A C 1
ATOM 1812 O O . LEU A 1 227 ? 20.328 21.891 24.328 1 97.25 227 LEU A O 1
ATOM 1816 N N . LYS A 1 228 ? 22.266 22.953 23.875 1 96.88 228 LYS A N 1
ATOM 1817 C CA . LYS A 1 228 ? 22.703 22.953 25.266 1 96.88 228 LYS A CA 1
ATOM 1818 C C . LYS A 1 228 ? 23.031 24.375 25.734 1 96.88 228 LYS A C 1
ATOM 1820 O O . LYS A 1 228 ? 24.094 24.906 25.375 1 96.88 228 LYS A O 1
ATOM 1825 N N . ASN A 1 229 ? 22.25 24.859 26.562 1 96.88 229 ASN A N 1
ATOM 1826 C CA . ASN A 1 229 ? 22.422 26.219 27.062 1 96.88 229 ASN A CA 1
ATOM 1827 C C . ASN A 1 229 ? 22.75 27.203 25.953 1 96.88 229 ASN A C 1
ATOM 1829 O O . ASN A 1 229 ? 23.719 27.969 26.047 1 96.88 229 ASN A O 1
ATOM 1833 N N . TYR A 1 230 ? 22.047 27.141 24.953 1 97.81 230 TYR A N 1
ATOM 1834 C CA . TYR A 1 230 ? 22.312 27.938 23.766 1 97.81 230 TYR A CA 1
ATOM 1835 C C . TYR A 1 230 ? 21.609 29.297 23.859 1 97.81 230 TYR A C 1
ATOM 1837 O O . TYR A 1 230 ? 20.391 29.359 24 1 97.81 230 TYR A O 1
ATOM 1845 N N . ARG A 1 231 ? 22.375 30.359 23.734 1 97.69 231 ARG A N 1
ATOM 1846 C CA . ARG A 1 231 ? 21.844 31.703 23.922 1 97.69 231 ARG A CA 1
ATOM 1847 C C . ARG A 1 231 ? 21.578 32.375 22.578 1 97.69 231 ARG A C 1
ATOM 1849 O O . ARG A 1 231 ? 22.422 32.344 21.688 1 97.69 231 ARG A O 1
ATOM 1856 N N . ILE A 1 232 ? 20.406 32.906 22.469 1 97.75 232 ILE A N 1
ATOM 1857 C CA . ILE A 1 232 ? 20.047 33.688 21.297 1 97.75 232 ILE A CA 1
ATOM 1858 C C . ILE A 1 232 ? 19.422 35 21.734 1 97.75 232 ILE A C 1
ATOM 1860 O O . ILE A 1 232 ? 18.859 35.094 22.828 1 97.75 232 ILE A O 1
ATOM 1864 N N . PRO A 1 233 ? 19.484 35.969 20.891 1 97.12 233 PRO A N 1
ATOM 1865 C CA . PRO A 1 233 ? 18.906 37.281 21.266 1 97.12 233 PRO A CA 1
ATOM 1866 C C . PRO A 1 233 ? 17.391 37.188 21.484 1 97.12 233 PRO A C 1
ATOM 1868 O O . PRO A 1 233 ? 16.719 36.406 20.844 1 97.12 233 PRO A O 1
ATOM 1871 N N . ARG A 1 234 ? 16.844 38.062 22.297 1 97.75 234 ARG A N 1
ATOM 1872 C CA . ARG A 1 234 ? 15.414 38.156 22.594 1 97.75 234 ARG A CA 1
ATOM 1873 C C . ARG A 1 234 ? 14.602 38.344 21.312 1 97.75 234 ARG A C 1
ATOM 1875 O O . ARG A 1 234 ? 13.516 37.781 21.172 1 97.75 234 ARG A O 1
ATOM 1882 N N . GLU A 1 235 ? 15.141 39.031 20.344 1 96.25 235 GLU A N 1
ATOM 1883 C CA . GLU A 1 235 ? 14.445 39.438 19.125 1 96.25 235 GLU A CA 1
ATOM 1884 C C . GLU A 1 235 ? 14.258 38.25 18.188 1 96.25 235 GLU A C 1
ATOM 1886 O O . GLU A 1 235 ? 13.484 38.312 17.234 1 96.25 235 GLU A O 1
ATOM 1891 N N . ASN A 1 236 ? 14.875 37.188 18.578 1 97.62 236 ASN A N 1
ATOM 1892 C CA . ASN A 1 236 ? 14.695 36 17.766 1 97.62 236 ASN A CA 1
ATOM 1893 C C . ASN A 1 236 ? 13.383 35.281 18.094 1 97.62 236 ASN A C 1
ATOM 1895 O O . ASN A 1 236 ? 12.938 34.406 17.344 1 97.62 236 ASN A O 1
ATOM 1899 N N . LEU A 1 237 ? 12.805 35.625 19.172 1 97.62 237 LEU A N 1
ATOM 1900 C CA . LEU A 1 237 ? 11.43 35.219 19.406 1 97.62 237 LEU A CA 1
ATOM 1901 C C . LEU A 1 237 ? 10.477 35.875 18.422 1 97.62 237 LEU A C 1
ATOM 1903 O O . LEU A 1 237 ? 10.516 37.094 18.25 1 97.62 237 LEU A O 1
ATOM 1907 N N . LEU A 1 238 ? 9.727 35.156 17.719 1 94.56 238 LEU A N 1
ATOM 1908 C CA . LEU A 1 238 ? 8.719 35.75 16.844 1 94.56 238 LEU A CA 1
ATOM 1909 C C . LEU A 1 238 ? 7.562 36.312 17.656 1 94.56 238 LEU A C 1
ATOM 1911 O O . LEU A 1 238 ? 6.801 35.562 18.281 1 94.56 238 LEU A O 1
ATOM 1915 N N . MET A 1 239 ? 7.32 37.594 17.578 1 93.75 239 MET A N 1
ATOM 1916 C CA . MET A 1 239 ? 6.625 38.281 18.656 1 93.75 239 MET A CA 1
ATOM 1917 C C . MET A 1 239 ? 5.297 38.844 18.156 1 93.75 239 MET A C 1
ATOM 1919 O O . MET A 1 239 ? 4.73 39.75 18.781 1 93.75 239 MET A O 1
ATOM 1923 N N . ARG A 1 240 ? 4.801 38.281 17.078 1 88 240 ARG A N 1
ATOM 1924 C CA . ARG A 1 240 ? 3.535 38.844 16.594 1 88 240 ARG A CA 1
ATOM 1925 C C . ARG A 1 240 ? 2.436 38.656 17.641 1 88 240 ARG A C 1
ATOM 1927 O O . ARG A 1 240 ? 1.658 39.594 17.891 1 88 240 ARG A O 1
ATOM 1934 N N . TYR A 1 241 ? 2.422 37.531 18.328 1 84.62 241 TYR A N 1
ATOM 1935 C CA . TYR A 1 241 ? 1.303 37.25 19.219 1 84.62 241 TYR A CA 1
ATOM 1936 C C . TYR A 1 241 ? 1.768 37.156 20.672 1 84.62 241 TYR A C 1
ATOM 1938 O O . TYR A 1 241 ? 0.949 37.125 21.594 1 84.62 241 TYR A O 1
ATOM 1946 N N . CYS A 1 242 ? 3.018 37 20.844 1 89.12 242 CYS A N 1
ATOM 1947 C CA . CYS A 1 242 ? 3.641 36.969 22.156 1 89.12 242 CYS A CA 1
ATOM 1948 C C . CYS A 1 242 ? 4.859 37.906 22.203 1 89.12 242 CYS A C 1
ATOM 1950 O O . CYS A 1 242 ? 5.887 37.594 21.594 1 89.12 242 CYS A O 1
ATOM 1952 N N . GLN A 1 243 ? 4.703 38.969 22.984 1 93.44 243 GLN A N 1
ATOM 1953 C CA . GLN A 1 243 ? 5.785 39.938 23.078 1 93.44 243 GLN A CA 1
ATOM 1954 C C . GLN A 1 243 ? 6.469 39.875 24.438 1 93.44 243 GLN A C 1
ATOM 1956 O O . GLN A 1 243 ? 5.801 39.812 25.469 1 93.44 243 GLN A O 1
ATOM 1961 N N . VAL A 1 244 ? 7.762 39.812 24.359 1 96.25 244 VAL A N 1
ATOM 1962 C CA . VAL A 1 244 ? 8.562 39.875 25.578 1 96.25 244 VAL A CA 1
ATOM 1963 C C . VAL A 1 244 ? 9.453 41.125 25.547 1 96.25 244 VAL A C 1
ATOM 1965 O O . VAL A 1 244 ? 10.203 41.344 24.578 1 96.25 244 VAL A O 1
ATOM 1968 N N . SER A 1 245 ? 9.328 41.938 26.531 1 95.94 245 SER A N 1
ATOM 1969 C CA . SER A 1 245 ? 10.125 43.156 26.625 1 95.94 245 SER A CA 1
ATOM 1970 C C . SER A 1 245 ? 11.43 42.906 27.375 1 95.94 245 SER A C 1
ATOM 1972 O O . SER A 1 245 ? 11.578 41.875 28.047 1 95.94 245 SER A O 1
ATOM 1974 N N . LYS A 1 246 ? 12.359 43.844 27.266 1 95.94 246 LYS A N 1
ATOM 1975 C CA . LYS A 1 246 ? 13.695 43.719 27.844 1 95.94 246 LYS A CA 1
ATOM 1976 C C . LYS A 1 246 ? 13.609 43.562 29.359 1 95.94 246 LYS A C 1
ATOM 1978 O O . LYS A 1 246 ? 14.461 42.906 29.969 1 95.94 246 LYS A O 1
ATOM 1983 N N . ASP A 1 247 ? 12.617 44.125 29.938 1 95.06 247 ASP A N 1
ATOM 1984 C CA . ASP A 1 247 ? 12.508 44.062 31.391 1 95.06 247 ASP A CA 1
ATOM 1985 C C . ASP A 1 247 ? 11.805 42.781 31.844 1 95.06 247 ASP A C 1
ATOM 1987 O O . ASP A 1 247 ? 11.555 42.594 33.031 1 95.06 247 ASP A O 1
ATOM 1991 N N . GLY A 1 248 ? 11.438 41.969 30.875 1 94.06 248 GLY A N 1
ATOM 1992 C CA . GLY A 1 248 ? 10.828 40.688 31.203 1 94.06 248 GLY A CA 1
ATOM 1993 C C . GLY A 1 248 ? 9.312 40.75 31.25 1 94.06 248 GLY A C 1
ATOM 1994 O O . GLY A 1 248 ? 8.648 39.75 31.516 1 94.06 248 GLY A O 1
ATOM 1995 N N . SER A 1 249 ? 8.789 41.906 31.016 1 94.75 249 SER A N 1
ATOM 1996 C CA . SER A 1 249 ? 7.344 41.969 30.859 1 94.75 249 SER A CA 1
ATOM 1997 C C . SER A 1 249 ? 6.91 41.344 29.531 1 94.75 249 SER A C 1
ATOM 1999 O O . SER A 1 249 ? 7.66 41.344 28.562 1 94.75 249 SER A O 1
ATOM 2001 N N . PHE A 1 250 ? 5.789 40.656 29.5 1 93.12 250 PHE A N 1
ATOM 2002 C CA . PHE A 1 250 ? 5.328 40.031 28.266 1 93.12 250 PHE A CA 1
ATOM 2003 C C . PHE A 1 250 ? 3.832 40.25 28.078 1 93.12 250 PHE A C 1
ATOM 2005 O O . PHE A 1 250 ? 3.111 40.5 29.031 1 93.12 250 PHE A O 1
ATOM 2012 N N . LYS A 1 251 ? 3.422 40.312 26.891 1 90.19 251 LYS A N 1
ATOM 2013 C CA . LYS A 1 251 ? 2.029 40.406 26.469 1 90.19 251 LYS A CA 1
ATOM 2014 C C . LYS A 1 251 ? 1.665 39.312 25.469 1 90.19 251 LYS A C 1
ATOM 2016 O O . LYS A 1 251 ? 2.377 39.094 24.484 1 90.19 251 LYS A O 1
ATOM 2021 N N . ILE A 1 252 ? 0.681 38.594 25.828 1 85.62 252 ILE A N 1
ATOM 2022 C CA . ILE A 1 252 ? 0.173 37.531 24.938 1 85.62 252 ILE A CA 1
ATOM 2023 C C . ILE A 1 252 ? -1.161 37.969 24.344 1 85.62 252 ILE A C 1
ATOM 2025 O O . ILE A 1 252 ? -2.059 38.406 25.062 1 85.62 252 ILE A O 1
ATOM 2029 N N . ALA A 1 253 ? -1.137 38.031 23 1 77.44 253 ALA A N 1
ATOM 2030 C CA . ALA A 1 253 ? -2.346 38.469 22.297 1 77.44 253 ALA A CA 1
ATOM 2031 C C . ALA A 1 253 ? -3.482 37.469 22.516 1 77.44 253 ALA A C 1
ATOM 2033 O O . ALA A 1 253 ? -3.555 36.469 21.828 1 77.44 253 ALA A O 1
ATOM 2034 N N . GLY A 1 254 ? -4.113 37.281 23.578 1 62.5 254 GLY A N 1
ATOM 2035 C CA . GLY A 1 254 ? -5.277 36.5 23.922 1 62.5 254 GLY A CA 1
ATOM 2036 C C . GLY A 1 254 ? -5.289 35.125 23.25 1 62.5 254 GLY A C 1
ATOM 2037 O O . GLY A 1 254 ? -4.363 34.781 22.5 1 62.5 254 GLY A O 1
ATOM 2038 N N . LYS A 1 255 ? -6.203 34.281 23.594 1 58.69 255 LYS A N 1
ATOM 2039 C CA . LYS A 1 255 ? -6.414 32.906 23.109 1 58.69 255 LYS A CA 1
ATOM 2040 C C . LYS A 1 255 ? -6.621 32.875 21.609 1 58.69 255 LYS A C 1
ATOM 2042 O O . LYS A 1 255 ? -6.18 31.953 20.938 1 58.69 255 LYS A O 1
ATOM 2047 N N . LYS A 1 256 ? -7.07 34 21.266 1 60.56 256 LYS A N 1
ATOM 2048 C CA . LYS A 1 256 ? -7.367 34.156 19.844 1 60.56 256 LYS A CA 1
ATOM 2049 C C . LYS A 1 256 ? -6.086 34.219 19.016 1 60.56 256 LYS A C 1
ATOM 2051 O O . LYS A 1 256 ? -5.977 33.594 17.969 1 60.56 256 LYS A O 1
ATOM 2056 N N . ALA A 1 257 ? -5.215 34.875 19.516 1 59.91 257 ALA A N 1
ATOM 2057 C CA . ALA A 1 257 ? -3.992 35.125 18.766 1 59.91 257 ALA A CA 1
ATOM 2058 C C . ALA A 1 257 ? -3.164 33.875 18.625 1 59.91 257 ALA A C 1
ATOM 2060 O O . ALA A 1 257 ? -2.6 33.594 17.562 1 59.91 257 ALA A O 1
ATOM 2061 N N . ILE A 1 258 ? -3.203 33.031 19.562 1 58.28 258 ILE A N 1
ATOM 2062 C CA . ILE A 1 258 ? -2.418 31.797 19.578 1 58.28 258 ILE A CA 1
ATOM 2063 C C . ILE A 1 258 ? -2.955 30.828 18.516 1 58.28 258 ILE A C 1
ATOM 2065 O O . ILE A 1 258 ? -2.18 30.203 17.781 1 58.28 258 ILE A O 1
ATOM 2069 N N . LYS A 1 259 ? -4.145 30.812 18.516 1 64.62 259 LYS A N 1
ATOM 2070 C CA . LYS A 1 259 ? -4.773 29.906 17.562 1 64.62 259 LYS A CA 1
ATOM 2071 C C . LYS A 1 259 ? -4.508 30.359 16.125 1 64.62 259 LYS A C 1
ATOM 2073 O O . LYS A 1 259 ? -4.387 29.531 15.227 1 64.62 259 LYS A O 1
ATOM 2078 N N . LEU A 1 260 ? -4.32 31.609 16.062 1 59.5 260 LEU A N 1
ATOM 2079 C CA . LEU A 1 260 ? -4.102 32.188 14.734 1 59.5 260 LEU A CA 1
ATOM 2080 C C . LEU A 1 260 ? -2.713 31.828 14.219 1 59.5 260 LEU A C 1
ATOM 2082 O O . LEU A 1 260 ? -2.492 31.766 13.008 1 59.5 260 LEU A O 1
ATOM 2086 N N . GLY A 1 261 ? -1.882 31.531 15.109 1 63.59 261 GLY A N 1
ATOM 2087 C CA . GLY A 1 261 ? -0.532 31.156 14.719 1 63.59 261 GLY A CA 1
ATOM 2088 C C . GLY A 1 261 ? -0.472 29.828 13.984 1 63.59 261 GLY A C 1
ATOM 2089 O O . GLY A 1 261 ? 0.479 29.578 13.242 1 63.59 261 GLY A O 1
ATOM 2090 N N . TYR A 1 262 ? -1.563 29.188 14.062 1 63.06 262 TYR A N 1
ATOM 2091 C CA . TYR A 1 262 ? -1.599 27.891 13.398 1 63.06 262 TYR A CA 1
ATOM 2092 C C . TYR A 1 262 ? -1.944 28.062 11.922 1 63.06 262 TYR A C 1
ATOM 2094 O O . TYR A 1 262 ? -1.969 27.078 11.172 1 63.06 262 TYR A O 1
ATOM 2102 N N . GLY A 1 263 ? -2.076 29.234 11.555 1 65.81 263 GLY A N 1
ATOM 2103 C CA . GLY A 1 263 ? -2.482 29.547 10.188 1 65.81 263 GLY A CA 1
ATOM 2104 C C . GLY A 1 263 ? -1.489 29.047 9.148 1 65.81 263 GLY A C 1
ATOM 2105 O O . GLY A 1 263 ? -1.879 28.641 8.055 1 65.81 263 GLY A O 1
ATOM 2106 N N . SER A 1 264 ? -0.219 29.016 9.484 1 64.75 264 SER A N 1
ATOM 2107 C CA . SER A 1 264 ? 0.792 28.562 8.539 1 64.75 264 SER A CA 1
ATOM 2108 C C . SER A 1 264 ? 0.614 27.078 8.219 1 64.75 264 SER A C 1
ATOM 2110 O O . SER A 1 264 ? 0.768 26.656 7.07 1 64.75 264 SER A O 1
ATOM 2112 N N . MET A 1 265 ? 0.199 26.375 9.172 1 71.75 265 MET A N 1
ATOM 2113 C CA . MET A 1 265 ? 0.001 24.953 8.961 1 71.75 265 MET A CA 1
ATOM 2114 C C . MET A 1 265 ? -1.203 24.688 8.062 1 71.75 265 MET A C 1
ATOM 2116 O O . MET A 1 265 ? -1.2 23.75 7.273 1 71.75 265 MET A O 1
ATOM 2120 N N . LEU A 1 266 ? -2.127 25.625 8.125 1 77.5 266 LEU A N 1
ATOM 2121 C CA . LEU A 1 266 ? -3.322 25.484 7.293 1 77.5 266 LEU A CA 1
ATOM 2122 C C . LEU A 1 266 ? -2.984 25.656 5.816 1 77.5 266 LEU A C 1
ATOM 2124 O O . LEU A 1 266 ? -3.467 24.906 4.973 1 77.5 266 LEU A O 1
ATOM 2128 N N . ASN A 1 267 ? -2.18 26.641 5.562 1 76.06 267 ASN A N 1
ATOM 2129 C CA . ASN A 1 267 ? -1.8 26.891 4.176 1 76.06 267 ASN A CA 1
ATOM 2130 C C . ASN A 1 267 ? -1.059 25.703 3.578 1 76.06 267 ASN A C 1
ATOM 2132 O O . ASN A 1 267 ? -1.312 25.312 2.434 1 76.06 267 ASN A O 1
ATOM 2136 N N . LEU A 1 268 ? -0.203 25.172 4.301 1 78.56 268 LEU A N 1
ATOM 2137 C CA . LEU A 1 268 ? 0.584 24.047 3.832 1 78.56 268 LEU A CA 1
ATOM 2138 C C . LEU A 1 268 ? -0.312 22.844 3.545 1 78.56 268 LEU A C 1
ATOM 2140 O O . LEU A 1 268 ? -0.124 22.156 2.543 1 78.56 268 LEU A O 1
ATOM 2144 N N . ARG A 1 269 ? -1.257 22.594 4.348 1 84.38 269 ARG A N 1
ATOM 2145 C CA . ARG A 1 269 ? -2.154 21.453 4.152 1 84.38 269 ARG A CA 1
ATOM 2146 C C . ARG A 1 269 ? -2.98 21.625 2.881 1 84.38 269 ARG A C 1
ATOM 2148 O O . ARG A 1 269 ? -3.217 20.656 2.156 1 84.38 269 ARG A O 1
ATOM 2155 N N . VAL A 1 270 ? -3.395 22.875 2.666 1 83.5 270 VAL A N 1
ATOM 2156 C CA . VAL A 1 270 ? -4.188 23.156 1.475 1 83.5 270 VAL A CA 1
ATOM 2157 C C . VAL A 1 270 ? -3.352 22.891 0.223 1 83.5 270 VAL A C 1
ATOM 2159 O O . VAL A 1 270 ? -3.826 22.281 -0.731 1 83.5 270 VAL A O 1
ATOM 2162 N N . ILE A 1 271 ? -2.121 23.281 0.257 1 81.38 271 ILE A N 1
ATOM 2163 C CA . ILE A 1 271 ? -1.216 23.125 -0.875 1 81.38 271 ILE A CA 1
ATOM 2164 C C . ILE A 1 271 ? -0.912 21.641 -1.08 1 81.38 271 ILE A C 1
ATOM 2166 O O . ILE A 1 271 ? -0.81 21.172 -2.217 1 81.38 271 ILE A O 1
ATOM 2170 N N . LEU A 1 272 ? -0.816 20.938 -0.021 1 88.19 272 LEU A N 1
ATOM 2171 C CA . LEU A 1 272 ? -0.406 19.547 -0.078 1 88.19 272 LEU A CA 1
ATOM 2172 C C . LEU A 1 272 ? -1.472 18.688 -0.759 1 88.19 272 LEU A C 1
ATOM 2174 O O . LEU A 1 272 ? -1.15 17.719 -1.444 1 88.19 272 LEU A O 1
ATOM 2178 N N . VAL A 1 273 ? -2.754 19.062 -0.652 1 92.31 273 VAL A N 1
ATOM 2179 C CA . VAL A 1 273 ? -3.816 18.281 -1.292 1 92.31 273 VAL A CA 1
ATOM 2180 C C . VAL A 1 273 ? -3.602 18.266 -2.803 1 92.31 273 VAL A C 1
ATOM 2182 O O . VAL A 1 273 ? -3.648 17.203 -3.428 1 92.31 273 VAL A O 1
ATOM 2185 N N . ALA A 1 274 ? -3.299 19.422 -3.354 1 88.56 274 ALA A N 1
ATOM 2186 C CA . ALA A 1 274 ? -3.035 19.5 -4.785 1 88.56 274 ALA A CA 1
ATOM 2187 C C . ALA A 1 274 ? -1.747 18.766 -5.148 1 88.56 274 ALA A C 1
ATOM 2189 O O . ALA A 1 274 ? -1.659 18.141 -6.207 1 88.56 274 ALA A O 1
ATOM 2190 N N . SER A 1 275 ? -0.799 18.891 -4.289 1 85.56 275 SER A N 1
ATOM 2191 C CA . SER A 1 275 ? 0.486 18.234 -4.527 1 85.56 275 SER A CA 1
ATOM 2192 C C . SER A 1 275 ? 0.337 16.719 -4.586 1 85.56 275 SER A C 1
ATOM 2194 O O . SER A 1 275 ? 0.981 16.062 -5.402 1 85.56 275 SER A O 1
ATOM 2196 N N . PHE A 1 276 ? -0.461 16.156 -3.695 1 92.06 276 PHE A N 1
ATOM 2197 C CA . PHE A 1 276 ? -0.696 14.719 -3.691 1 92.06 276 PHE A CA 1
ATOM 2198 C C . PHE A 1 276 ? -1.375 14.281 -4.984 1 92.06 276 PHE A C 1
ATOM 2200 O O . PHE A 1 276 ? -1.04 13.234 -5.539 1 92.06 276 PHE A O 1
ATOM 2207 N N . CYS A 1 277 ? -2.322 15.102 -5.418 1 90.56 277 CYS A N 1
ATOM 2208 C CA . CYS A 1 277 ? -3.004 14.805 -6.672 1 90.56 277 CYS A CA 1
ATOM 2209 C C . CY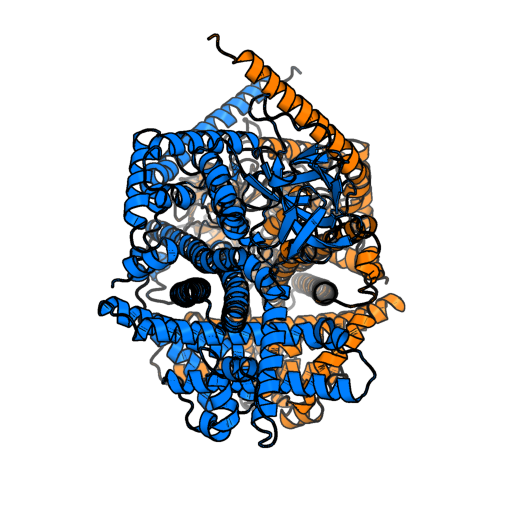S A 1 277 ? -2.029 14.82 -7.844 1 90.56 277 CYS A C 1
ATOM 2211 O O . CYS A 1 277 ? -2.086 13.953 -8.719 1 90.56 277 CYS A O 1
ATOM 2213 N N . PHE A 1 278 ? -1.128 15.766 -7.773 1 85.31 278 PHE A N 1
ATOM 2214 C CA . PHE A 1 278 ? -0.113 15.852 -8.812 1 85.31 278 PHE A CA 1
ATOM 2215 C C . PHE A 1 278 ? 0.764 14.602 -8.82 1 85.31 278 PHE A C 1
ATOM 2217 O O . PHE A 1 278 ? 1.052 14.047 -9.883 1 85.31 278 PHE A O 1
ATOM 2224 N N . GLY A 1 279 ? 1.218 14.219 -7.672 1 85.88 279 GLY A N 1
ATOM 2225 C CA . GLY A 1 279 ? 2.033 13.023 -7.57 1 85.88 279 GLY A CA 1
ATOM 2226 C C . GLY A 1 279 ? 1.341 11.781 -8.102 1 85.88 279 GLY A C 1
ATOM 2227 O O . GLY A 1 279 ? 1.945 10.992 -8.836 1 85.88 279 GLY A O 1
ATOM 2228 N N . ALA A 1 280 ? 0.087 11.617 -7.809 1 91.5 280 ALA A N 1
ATOM 2229 C CA . ALA A 1 280 ? -0.691 10.461 -8.25 1 91.5 280 ALA A CA 1
ATOM 2230 C C . ALA A 1 280 ? -0.899 10.484 -9.758 1 91.5 280 ALA A C 1
ATOM 2232 O O . ALA A 1 280 ? -0.682 9.477 -10.438 1 91.5 280 ALA A O 1
ATOM 2233 N N . LEU A 1 281 ? -1.307 11.633 -10.289 1 88.19 281 LEU A N 1
ATOM 2234 C CA . LEU A 1 281 ? -1.619 11.742 -11.711 1 88.19 281 LEU A CA 1
ATOM 2235 C C . LEU A 1 281 ? -0.354 11.641 -12.555 1 88.19 281 LEU A C 1
ATOM 2237 O O . LEU A 1 281 ? -0.387 11.102 -13.664 1 88.19 281 LEU A O 1
ATOM 2241 N N . SER A 1 282 ? 0.768 12.133 -11.992 1 84.62 282 SER A N 1
ATOM 2242 C CA . SER A 1 282 ? 2.041 11.977 -12.688 1 84.62 282 SER A CA 1
ATOM 2243 C C . SER A 1 282 ? 2.422 10.508 -12.82 1 84.62 282 SER A C 1
ATOM 2245 O O . SER A 1 282 ? 2.961 10.086 -13.844 1 84.62 282 SER A O 1
ATOM 2247 N N . SER A 1 283 ? 2.207 9.742 -11.781 1 89.44 283 SER A N 1
ATOM 2248 C CA . SER A 1 283 ? 2.445 8.297 -11.812 1 89.44 283 SER A CA 1
ATOM 2249 C C . SER A 1 283 ? 1.563 7.617 -12.852 1 89.44 283 SER A C 1
ATOM 2251 O O . SER A 1 283 ? 2.033 6.762 -13.609 1 89.44 283 SER A O 1
ATOM 2253 N N . THR A 1 284 ? 0.319 8.023 -12.891 1 88.69 284 THR A N 1
ATOM 2254 C CA . THR A 1 284 ? -0.632 7.441 -13.828 1 88.69 284 THR A CA 1
ATOM 2255 C C . THR A 1 284 ? -0.258 7.805 -15.266 1 88.69 284 THR A C 1
ATOM 2257 O O . THR A 1 284 ? -0.38 6.977 -16.172 1 88.69 284 THR A O 1
ATOM 2260 N N . HIS A 1 285 ? 0.14 9.016 -15.422 1 84.62 285 HIS A N 1
ATOM 2261 C CA . HIS A 1 285 ? 0.586 9.477 -16.734 1 84.62 285 HIS A CA 1
ATOM 2262 C C . HIS A 1 285 ? 1.758 8.641 -17.234 1 84.62 285 HIS A C 1
ATOM 2264 O O . HIS A 1 285 ? 1.758 8.195 -18.391 1 84.62 285 HIS A O 1
ATOM 2270 N N . LEU A 1 286 ? 2.668 8.414 -16.391 1 82.88 286 LEU A N 1
ATOM 2271 C CA . LEU A 1 286 ? 3.836 7.613 -16.75 1 82.88 286 LEU A CA 1
ATOM 2272 C C . LEU A 1 286 ? 3.432 6.18 -17.078 1 82.88 286 LEU A C 1
ATOM 2274 O O . LEU A 1 286 ? 3.926 5.598 -18.047 1 82.88 286 LEU A O 1
ATOM 2278 N N . ALA A 1 287 ? 2.629 5.605 -16.266 1 85.94 287 ALA A N 1
ATOM 2279 C CA . ALA A 1 287 ? 2.164 4.238 -16.484 1 85.94 287 ALA A CA 1
ATOM 2280 C C . ALA A 1 287 ? 1.469 4.105 -17.844 1 85.94 287 ALA A C 1
ATOM 2282 O O . ALA A 1 287 ? 1.668 3.123 -18.562 1 85.94 287 ALA A O 1
ATOM 2283 N N . TYR A 1 288 ? 0.662 5.102 -18.172 1 82.44 288 TYR A N 1
ATOM 2284 C CA . TYR A 1 288 ? -0.054 5.09 -19.438 1 82.44 288 TYR A CA 1
ATOM 2285 C C . TYR A 1 288 ? 0.918 5.117 -20.609 1 82.44 288 TYR A C 1
ATOM 2287 O O . TYR A 1 288 ? 0.767 4.352 -21.578 1 82.44 288 TYR A O 1
ATOM 2295 N N . HIS A 1 289 ? 1.847 5.949 -20.562 1 77.44 289 HIS A N 1
ATOM 2296 C CA . HIS A 1 289 ? 2.82 6.066 -21.641 1 77.44 289 HIS A CA 1
ATOM 2297 C C . HIS A 1 289 ? 3.627 4.781 -21.797 1 77.44 289 HIS A C 1
ATOM 2299 O O . HIS A 1 289 ? 3.867 4.324 -22.922 1 77.44 289 HIS A O 1
ATOM 2305 N N . ASN A 1 290 ? 4.055 4.242 -20.719 1 75.94 290 ASN A N 1
ATOM 2306 C CA . ASN A 1 290 ? 4.805 2.992 -20.766 1 75.94 290 ASN A CA 1
ATOM 2307 C C . ASN A 1 290 ? 3.955 1.852 -21.328 1 75.94 290 ASN A C 1
ATOM 2309 O O . ASN A 1 290 ? 4.473 0.963 -22 1 75.94 290 ASN A O 1
ATOM 2313 N N . ARG A 1 291 ? 2.73 1.898 -20.984 1 76.75 291 ARG A N 1
ATOM 2314 C CA . ARG A 1 291 ? 1.81 0.909 -21.547 1 76.75 291 ARG A CA 1
ATOM 2315 C C . ARG A 1 291 ? 1.688 1.058 -23.047 1 76.75 291 ARG A C 1
ATOM 2317 O O . ARG A 1 291 ? 1.654 0.062 -23.781 1 76.75 291 ARG A O 1
ATOM 2324 N N . GLU A 1 292 ? 1.543 2.295 -23.5 1 73.12 292 GLU A N 1
ATOM 2325 C CA . GLU A 1 292 ? 1.439 2.551 -24.938 1 73.12 292 GLU A CA 1
ATOM 2326 C C . GLU A 1 292 ? 2.709 2.123 -25.672 1 73.12 292 GLU A C 1
ATOM 2328 O O . GLU A 1 292 ? 2.643 1.587 -26.766 1 73.12 292 GLU A O 1
ATOM 2333 N N . LEU A 1 293 ? 3.764 2.307 -25.047 1 66.56 293 LEU A N 1
ATOM 2334 C CA . LEU A 1 293 ? 5.039 1.883 -25.609 1 66.56 293 LEU A CA 1
ATOM 2335 C C . LEU A 1 293 ? 5.125 0.362 -25.688 1 66.56 293 LEU A C 1
ATOM 2337 O O . LEU A 1 293 ? 5.621 -0.19 -26.672 1 66.56 293 LEU A O 1
ATOM 2341 N N . ALA A 1 294 ? 4.699 -0.246 -24.672 1 66.88 294 ALA A N 1
ATOM 2342 C CA . ALA A 1 294 ? 4.719 -1.706 -24.625 1 66.88 294 ALA A CA 1
ATOM 2343 C C . ALA A 1 294 ? 3.803 -2.297 -25.688 1 66.88 294 ALA A C 1
ATOM 2345 O O . ALA A 1 294 ? 4.121 -3.326 -26.297 1 66.88 294 ALA A O 1
ATOM 2346 N N . LYS A 1 295 ? 2.66 -1.607 -25.891 1 64.31 295 LYS A N 1
ATOM 2347 C CA . LYS A 1 295 ? 1.729 -2.062 -26.922 1 64.31 295 LYS A CA 1
ATOM 2348 C C . LYS A 1 295 ? 2.355 -1.972 -28.312 1 64.31 295 LYS A C 1
ATOM 2350 O O . LYS A 1 295 ? 2.08 -2.803 -29.172 1 64.31 295 LYS A O 1
ATOM 2355 N N . LYS A 1 296 ? 3.033 -0.81 -28.562 1 59.44 296 LYS A N 1
ATOM 2356 C CA . LYS A 1 296 ? 3.678 -0.613 -29.859 1 59.44 296 LYS A CA 1
ATOM 2357 C C . LYS A 1 296 ? 4.625 -1.765 -30.172 1 59.44 296 LYS A C 1
ATOM 2359 O O . LYS A 1 296 ? 4.766 -2.152 -31.344 1 59.44 296 LYS A O 1
ATOM 2364 N N . TYR A 1 297 ? 5.254 -2.266 -29.188 1 51.31 297 TYR A N 1
ATOM 2365 C CA . TYR A 1 297 ? 6.227 -3.33 -29.406 1 51.31 297 TYR A CA 1
ATOM 2366 C C . TYR A 1 297 ? 5.578 -4.703 -29.25 1 51.31 297 TYR A C 1
ATOM 2368 O O . TYR A 1 297 ? 6.184 -5.723 -29.578 1 51.31 297 TYR A O 1
ATOM 2376 N N . CYS A 1 298 ? 4.625 -4.777 -28.594 1 46.5 298 CYS A N 1
ATOM 2377 C CA . CYS A 1 298 ? 3.863 -6.012 -28.422 1 46.5 298 CYS A CA 1
ATOM 2378 C C . CYS A 1 298 ? 2.764 -6.113 -29.484 1 46.5 298 CYS A C 1
ATOM 2380 O O . CYS A 1 298 ? 1.91 -5.23 -29.578 1 46.5 298 CYS A O 1
ATOM 2382 N N . GLU A 1 299 ? 3.188 -6.41 -30.766 1 39.91 299 GLU A N 1
ATOM 2383 C CA . GLU A 1 299 ? 2.178 -6.523 -31.797 1 39.91 299 GLU A CA 1
ATOM 2384 C C . GLU A 1 299 ? 0.843 -6.996 -31.234 1 39.91 299 GLU A C 1
ATOM 2386 O O . GLU A 1 299 ? 0.781 -7.469 -30.094 1 39.91 299 GLU A O 1
ATOM 2391 N N . GLU A 1 300 ? -0.135 -7.281 -32.344 1 37.09 300 GLU A N 1
ATOM 2392 C CA . GLU A 1 300 ? -1.562 -7.562 -32.438 1 37.09 300 GLU A CA 1
ATOM 2393 C C . GLU A 1 300 ? -1.965 -8.75 -31.578 1 37.09 300 GLU A C 1
ATOM 2395 O O . GLU A 1 300 ? -3.119 -9.188 -31.609 1 37.09 300 GLU A O 1
ATOM 2400 N N . THR A 1 301 ? -1.079 -9.617 -31.453 1 33.22 301 THR A N 1
ATOM 2401 C CA . THR A 1 301 ? -1.744 -10.812 -30.953 1 33.22 301 THR A CA 1
ATOM 2402 C C . THR A 1 301 ? -2.453 -10.531 -29.625 1 33.22 301 THR A C 1
ATOM 2404 O O . THR A 1 301 ? -3.088 -11.414 -29.062 1 33.22 301 THR A O 1
ATOM 2407 N N . TYR A 1 302 ? -1.881 -9.719 -28.984 1 37.09 302 TYR A N 1
ATOM 2408 C CA . TYR A 1 302 ? -2.748 -9.211 -27.922 1 37.09 302 TYR A CA 1
ATOM 2409 C C . TYR A 1 302 ? -4.062 -8.695 -28.5 1 37.09 302 TYR A C 1
ATOM 2411 O O . TYR A 1 302 ? -4.832 -8.031 -27.797 1 37.09 302 TYR A O 1
ATOM 2419 N N . HIS A 1 303 ? -4.113 -8.656 -29.781 1 34.41 303 HIS A N 1
ATOM 2420 C CA . HIS A 1 303 ? -5.207 -8.266 -30.656 1 34.41 303 HIS A CA 1
ATOM 2421 C C . HIS A 1 303 ? -6.531 -8.867 -30.203 1 34.41 303 HIS A C 1
ATOM 2423 O O . HIS A 1 303 ? -7.598 -8.484 -30.688 1 34.41 303 HIS A O 1
ATOM 2429 N N . LEU A 1 304 ? -6.375 -10.195 -30.125 1 33.38 304 LEU A N 1
ATOM 2430 C CA . LEU A 1 304 ? -7.742 -10.664 -29.922 1 33.38 304 LEU A CA 1
ATOM 2431 C C . LEU A 1 304 ? -8.445 -9.836 -28.859 1 33.38 304 LEU A C 1
ATOM 2433 O O . LEU A 1 304 ? -9.664 -9.953 -28.672 1 33.38 304 LEU A O 1
ATOM 2437 N N . GLN A 1 305 ? -7.641 -9.602 -27.719 1 35.59 305 GLN A N 1
ATOM 2438 C CA . GLN A 1 305 ? -8.602 -9.008 -26.781 1 35.59 305 GLN A CA 1
ATOM 2439 C C . GLN A 1 305 ? -8.836 -7.535 -27.109 1 35.59 305 GLN A C 1
ATOM 2441 O O . GLN A 1 305 ? -8.008 -6.684 -26.781 1 35.59 305 GLN A O 1
ATOM 2446 N N . LYS A 1 306 ? -9.406 -7.148 -28.219 1 41.06 306 LYS A N 1
ATOM 2447 C CA . LYS A 1 306 ? -10.102 -5.902 -28.516 1 41.06 306 LYS A CA 1
ATOM 2448 C C . LYS A 1 306 ? -10.188 -5.004 -27.297 1 41.06 306 LYS A C 1
ATOM 2450 O O . LYS A 1 306 ? -9.836 -5.422 -26.188 1 41.06 306 LYS A O 1
ATOM 2455 N N . LYS A 1 307 ? -11.227 -3.957 -27.484 1 46.94 307 LYS A N 1
ATOM 2456 C CA . LYS A 1 307 ? -11.836 -2.852 -26.766 1 46.94 307 LYS A CA 1
ATOM 2457 C C . LYS A 1 307 ? -12.195 -3.266 -25.328 1 46.94 307 LYS A C 1
ATOM 2459 O O . LYS A 1 307 ? -13.266 -2.912 -24.828 1 46.94 307 LYS A O 1
ATOM 2464 N N . GLN A 1 308 ? -11.508 -4.316 -24.891 1 52.69 308 GLN A N 1
ATOM 2465 C CA . GLN A 1 308 ? -11.992 -4.77 -23.594 1 52.69 308 GLN A CA 1
ATOM 2466 C C . GLN A 1 308 ? -11.414 -3.914 -22.469 1 52.69 308 GLN A C 1
ATOM 2468 O O . GLN A 1 308 ? -10.242 -3.525 -22.5 1 52.69 308 GLN A O 1
ATOM 2473 N N . ILE A 1 309 ? -12.258 -3.363 -21.734 1 59.16 309 ILE A N 1
ATOM 2474 C CA . ILE A 1 309 ? -11.906 -2.652 -20.516 1 59.16 309 ILE A CA 1
ATOM 2475 C C . ILE A 1 309 ? -11.508 -3.652 -19.438 1 59.16 309 ILE A C 1
ATOM 2477 O O . ILE A 1 309 ? -12.375 -4.285 -18.812 1 59.16 309 ILE A O 1
ATOM 2481 N N . GLY A 1 310 ? -10.242 -3.838 -19.391 1 70.56 310 GLY A N 1
ATOM 2482 C CA . GLY A 1 310 ? -9.766 -4.734 -18.344 1 70.56 310 GLY A CA 1
ATOM 2483 C C . GLY A 1 310 ? -9.672 -4.074 -16.984 1 70.56 310 GLY A C 1
ATOM 2484 O O . GLY A 1 310 ? -9.945 -2.879 -16.859 1 70.56 310 GLY A O 1
ATOM 2485 N N . ILE A 1 311 ? -9.445 -4.797 -15.984 1 73 311 ILE A N 1
ATOM 2486 C CA . ILE A 1 311 ? -9.383 -4.336 -14.602 1 73 311 ILE A CA 1
ATOM 2487 C C . ILE A 1 311 ? -8.398 -3.174 -14.492 1 73 311 ILE A C 1
ATOM 2489 O O . ILE A 1 311 ? -8.625 -2.234 -13.727 1 73 311 ILE A O 1
ATOM 2493 N N . ARG A 1 312 ? -7.387 -3.223 -15.281 1 75.31 312 ARG A N 1
ATOM 2494 C CA . ARG A 1 312 ? -6.379 -2.172 -15.219 1 75.31 312 ARG A CA 1
ATOM 2495 C C . ARG A 1 312 ? -6.906 -0.868 -15.812 1 75.31 312 ARG A C 1
ATOM 2497 O O . ARG A 1 312 ? -6.543 0.219 -15.352 1 75.31 312 ARG A O 1
ATOM 2504 N N . ASP A 1 313 ? -7.789 -0.976 -16.797 1 79.94 313 ASP A N 1
ATOM 2505 C CA . ASP A 1 313 ? -8.438 0.206 -17.359 1 79.94 313 ASP A CA 1
ATOM 2506 C C . ASP A 1 313 ? -9.398 0.839 -16.359 1 79.94 313 ASP A C 1
ATOM 2508 O O . ASP A 1 313 ? -9.516 2.064 -16.297 1 79.94 313 ASP A O 1
ATOM 2512 N N . ILE A 1 314 ? -10.031 -0.001 -15.695 1 82.06 314 ILE A N 1
ATOM 2513 C CA . ILE A 1 314 ? -10.953 0.473 -14.664 1 82.06 314 ILE A CA 1
ATOM 2514 C C . ILE A 1 314 ? -10.188 1.242 -13.594 1 82.06 314 ILE A C 1
ATOM 2516 O O . ILE A 1 314 ? -10.594 2.332 -13.188 1 82.06 314 ILE A O 1
ATOM 2520 N N . TYR A 1 315 ? -9.047 0.741 -13.203 1 79.56 315 TYR A N 1
ATOM 2521 C CA . TYR A 1 315 ? -8.234 1.404 -12.188 1 79.56 315 TYR A CA 1
ATOM 2522 C C . TYR A 1 315 ? -7.793 2.785 -12.664 1 79.56 315 TYR A C 1
ATOM 2524 O O . TYR A 1 315 ? -7.797 3.744 -11.883 1 79.56 315 TYR A O 1
ATOM 2532 N N . PHE A 1 316 ? -7.457 2.803 -13.93 1 84.75 316 PHE A N 1
ATOM 2533 C CA . PHE A 1 316 ? -7.02 4.062 -14.508 1 84.75 316 PHE A CA 1
ATOM 2534 C C . PHE A 1 316 ? -8.117 5.113 -14.43 1 84.75 316 PHE A C 1
ATOM 2536 O O . PHE A 1 316 ? -7.887 6.234 -13.977 1 84.75 316 PHE A O 1
ATOM 2543 N N . LYS A 1 317 ? -9.25 4.734 -14.82 1 88.38 317 LYS A N 1
ATOM 2544 C CA . LYS A 1 317 ? -10.375 5.66 -14.867 1 88.38 317 LYS A CA 1
ATOM 2545 C C . LYS A 1 317 ? -10.812 6.059 -13.461 1 88.38 317 LYS A C 1
ATOM 2547 O O . LYS A 1 317 ? -11.172 7.215 -13.227 1 88.38 317 LYS A O 1
ATOM 2552 N N . GLU A 1 318 ? -10.789 5.129 -12.562 1 89.06 318 GLU A N 1
ATOM 2553 C CA . GLU A 1 318 ? -11.148 5.406 -11.172 1 89.06 318 GLU A CA 1
ATOM 2554 C C . GLU A 1 318 ? -10.133 6.332 -10.508 1 89.06 318 GLU A C 1
ATOM 2556 O O . GLU A 1 318 ? -10.5 7.191 -9.703 1 89.06 318 GLU A O 1
ATOM 2561 N N . ASP A 1 319 ? -8.883 6.133 -10.828 1 88.56 319 ASP A N 1
ATOM 2562 C CA . ASP A 1 319 ? -7.824 6.98 -10.281 1 88.56 319 ASP A CA 1
ATOM 2563 C C . ASP A 1 319 ? -7.98 8.422 -10.75 1 88.56 319 ASP A C 1
ATOM 2565 O O . ASP A 1 319 ? -7.844 9.359 -9.961 1 88.56 319 ASP A O 1
ATOM 2569 N N . PHE A 1 320 ? -8.312 8.555 -12.055 1 90.38 320 PHE A N 1
ATOM 2570 C CA . PHE A 1 320 ? -8.516 9.906 -12.57 1 90.38 320 PHE A CA 1
ATOM 2571 C C . PHE A 1 320 ? -9.742 10.547 -11.945 1 90.38 320 PHE A C 1
ATOM 2573 O O . PHE A 1 320 ? -9.742 11.742 -11.641 1 90.38 320 PHE A O 1
ATOM 2580 N N . ALA A 1 321 ? -10.758 9.734 -11.812 1 94.31 321 ALA A N 1
ATOM 2581 C CA . ALA A 1 321 ? -11.969 10.25 -11.188 1 94.31 321 ALA A CA 1
ATOM 2582 C C . ALA A 1 321 ? -11.688 10.734 -9.766 1 94.31 321 ALA A C 1
ATOM 2584 O O . ALA A 1 321 ? -12.086 11.844 -9.391 1 94.31 321 ALA A O 1
ATOM 2585 N N . ARG A 1 322 ? -11.023 10.008 -9.016 1 95.12 322 ARG A N 1
ATOM 2586 C CA . ARG A 1 322 ? -10.719 10.305 -7.617 1 95.12 322 ARG A CA 1
ATOM 2587 C C . ARG A 1 322 ? -9.781 11.508 -7.504 1 95.12 322 ARG A C 1
ATOM 2589 O O . ARG A 1 322 ? -10.055 12.445 -6.754 1 95.12 322 ARG A O 1
ATOM 2596 N N . MET A 1 323 ? -8.711 11.5 -8.266 1 93.75 323 MET A N 1
ATOM 2597 C CA . MET A 1 323 ? -7.699 12.539 -8.117 1 93.75 323 MET A CA 1
ATOM 2598 C C . MET A 1 323 ? -8.195 13.867 -8.68 1 93.75 323 MET A C 1
ATOM 2600 O O . MET A 1 323 ? -7.863 14.93 -8.156 1 93.75 323 MET A O 1
ATOM 2604 N N . THR A 1 324 ? -8.992 13.812 -9.766 1 93.5 324 THR A N 1
ATOM 2605 C CA . THR A 1 324 ? -9.586 15.031 -10.289 1 93.5 324 THR A CA 1
ATOM 2606 C C . THR A 1 324 ? -10.547 15.648 -9.281 1 93.5 324 THR A C 1
ATOM 2608 O O . THR A 1 324 ? -10.609 16.875 -9.133 1 93.5 324 THR A O 1
ATOM 2611 N N . SER A 1 325 ? -11.289 14.797 -8.625 1 95.75 325 SER A N 1
ATOM 2612 C CA . SER A 1 325 ? -12.195 15.289 -7.59 1 95.75 325 SER A CA 1
ATOM 2613 C C . SER A 1 325 ? -11.43 15.984 -6.473 1 95.75 325 SER A C 1
ATOM 2615 O O . SER A 1 325 ? -11.82 17.062 -6.027 1 95.75 325 SER A O 1
ATOM 2617 N N . TYR A 1 326 ? -10.312 15.398 -6.023 1 95.62 326 TYR A N 1
ATOM 2618 C CA . TYR A 1 326 ? -9.508 16.016 -4.98 1 95.62 326 TYR A CA 1
ATOM 2619 C C . TYR A 1 326 ? -8.883 17.328 -5.473 1 95.62 326 TYR A C 1
ATOM 2621 O O . TYR A 1 326 ? -8.711 18.266 -4.703 1 95.62 326 TYR A O 1
ATOM 2629 N N . LEU A 1 327 ? -8.57 17.375 -6.75 1 93.12 327 LEU A N 1
ATOM 2630 C CA . LEU A 1 327 ? -7.996 18.594 -7.312 1 93.12 327 LEU A CA 1
ATOM 2631 C C . LEU A 1 327 ? -9 19.734 -7.27 1 93.12 327 LEU A C 1
ATOM 2633 O O . LEU A 1 327 ? -8.656 20.859 -6.906 1 93.12 327 LEU A O 1
ATOM 2637 N N . MET A 1 328 ? -10.164 19.453 -7.664 1 94.88 328 MET A N 1
ATOM 2638 C CA . MET A 1 328 ? -11.195 20.484 -7.621 1 94.88 328 MET A CA 1
ATOM 2639 C C . MET A 1 328 ? -11.508 20.891 -6.184 1 94.88 328 MET A C 1
ATOM 2641 O O . MET A 1 328 ? -11.742 22.062 -5.906 1 94.88 328 MET A O 1
ATOM 2645 N N . SER A 1 329 ? -11.461 19.922 -5.254 1 96 329 SER A N 1
ATOM 2646 C CA . SER A 1 329 ? -11.664 20.219 -3.842 1 96 329 SER A CA 1
ATOM 2647 C C . SER A 1 329 ? -10.531 21.094 -3.299 1 96 329 SER A C 1
ATOM 2649 O O . SER A 1 329 ? -10.75 21.938 -2.428 1 96 329 SER A O 1
ATOM 2651 N N . SER A 1 330 ? -9.328 20.859 -3.805 1 93.88 330 SER A N 1
ATOM 2652 C CA . SER A 1 330 ? -8.195 21.688 -3.379 1 93.88 330 SER A CA 1
ATOM 2653 C C . SER A 1 330 ? -8.414 23.156 -3.746 1 93.88 330 SER A C 1
ATOM 2655 O O . SER A 1 330 ? -7.992 24.047 -3.012 1 93.88 330 SER A O 1
ATOM 2657 N N . LEU A 1 331 ? -9.062 23.391 -4.855 1 93.25 331 LEU A N 1
ATOM 2658 C CA . LEU A 1 331 ? -9.367 24.75 -5.266 1 93.25 331 LEU A CA 1
ATOM 2659 C C . LEU A 1 331 ? -10.398 25.391 -4.34 1 93.25 331 LEU A C 1
ATOM 2661 O O . LEU A 1 331 ? -10.305 26.562 -4.012 1 93.25 331 LEU A O 1
ATOM 2665 N N . LYS A 1 332 ? -11.344 24.578 -3.902 1 94.69 332 LYS A N 1
ATOM 2666 C CA . LYS A 1 332 ? -12.312 25.062 -2.93 1 94.69 332 LYS A CA 1
ATOM 2667 C C . LYS A 1 332 ? -11.648 25.375 -1.594 1 94.69 332 LYS A C 1
ATOM 2669 O O . LYS A 1 332 ? -12.016 26.344 -0.925 1 94.69 332 LYS A O 1
ATOM 2674 N N . LEU A 1 333 ? -10.734 24.562 -1.199 1 93.88 333 LEU A N 1
ATOM 2675 C CA . LEU A 1 333 ? -9.992 24.812 0.035 1 93.88 333 LEU A CA 1
ATOM 2676 C C . LEU A 1 333 ? -9.172 26.094 -0.064 1 93.88 333 LEU A C 1
ATOM 2678 O O . LEU A 1 333 ? -9.07 26.844 0.909 1 93.88 333 LEU A O 1
ATOM 2682 N N . LYS A 1 334 ? -8.625 26.328 -1.224 1 89.88 334 LYS A N 1
ATOM 2683 C CA . LYS A 1 334 ? -7.879 27.562 -1.444 1 89.88 334 LYS A CA 1
ATOM 2684 C C . LYS A 1 334 ? -8.789 28.781 -1.314 1 89.88 334 LYS A C 1
ATOM 2686 O O . LYS A 1 334 ? -8.383 29.797 -0.758 1 89.88 334 LYS A O 1
ATOM 2691 N N . GLU A 1 335 ? -9.953 28.656 -1.816 1 91.69 335 GLU A N 1
ATOM 2692 C CA . GLU A 1 335 ? -10.938 29.734 -1.674 1 91.69 335 GLU A CA 1
ATOM 2693 C C . GLU A 1 335 ? -11.289 29.969 -0.208 1 91.69 335 GLU A C 1
ATOM 2695 O O . GLU A 1 335 ? -11.438 31.109 0.225 1 91.69 335 GLU A O 1
ATOM 2700 N N . MET A 1 336 ? -11.445 28.922 0.488 1 91.5 336 MET A N 1
ATOM 2701 C CA . MET A 1 336 ? -11.766 29.016 1.91 1 91.5 336 MET A CA 1
ATOM 2702 C C . MET A 1 336 ? -10.617 29.672 2.678 1 91.5 336 MET A C 1
ATOM 2704 O O . MET A 1 336 ? -10.844 30.469 3.588 1 91.5 336 MET A O 1
ATOM 2708 N N . TYR A 1 337 ? -9.453 29.312 2.326 1 88.62 337 TYR A N 1
ATOM 2709 C CA . TYR A 1 337 ? -8.289 29.906 2.971 1 88.62 337 TYR A CA 1
ATOM 2710 C C . TYR A 1 337 ? -8.203 31.406 2.676 1 88.62 337 TYR A C 1
ATOM 2712 O O . TYR A 1 337 ? -7.871 32.188 3.559 1 88.62 337 TYR A O 1
ATOM 2720 N N . ALA A 1 338 ? -8.5 31.766 1.436 1 87.06 338 ALA A N 1
ATOM 2721 C CA . ALA A 1 338 ? -8.531 33.188 1.07 1 87.06 338 ALA A CA 1
ATOM 2722 C C . ALA A 1 338 ? -9.57 33.938 1.893 1 87.06 338 ALA A C 1
ATOM 2724 O O . ALA A 1 338 ? -9.336 35.094 2.307 1 87.06 338 ALA A O 1
ATOM 2725 N N . ARG A 1 339 ? -10.633 33.312 2.135 1 88.19 339 ARG A N 1
ATOM 2726 C CA . ARG A 1 339 ? -11.672 33.938 2.957 1 88.19 339 ARG A CA 1
ATOM 2727 C C . ARG A 1 339 ? -11.211 34.094 4.402 1 88.19 339 ARG A C 1
ATOM 2729 O O . ARG A 1 339 ? -11.531 35.094 5.055 1 88.19 339 ARG A O 1
ATOM 2736 N N . TYR A 1 340 ? -10.516 33.125 4.887 1 87.19 340 TYR A N 1
ATOM 2737 C CA . TYR A 1 340 ? -9.953 33.188 6.23 1 87.19 340 TYR A CA 1
ATOM 2738 C C . TYR A 1 340 ? -8.961 34.312 6.359 1 87.19 340 TYR A C 1
ATOM 2740 O O . TYR A 1 340 ? -9 35.094 7.328 1 87.19 340 TYR A O 1
ATOM 2748 N N . GLN A 1 341 ? -8.156 34.5 5.332 1 81.56 341 GLN A N 1
ATOM 2749 C CA . GLN A 1 341 ? -7.191 35.594 5.332 1 81.56 341 GLN A CA 1
ATOM 2750 C C . GLN A 1 341 ? -7.898 36.938 5.34 1 81.56 341 GLN A C 1
ATOM 2752 O O . GLN A 1 341 ? -7.48 37.844 6.055 1 81.56 341 GLN A O 1
ATOM 2757 N N . LYS A 1 342 ? -8.93 37.031 4.605 1 87.56 342 LYS A N 1
ATOM 2758 C CA . LYS A 1 342 ? -9.719 38.25 4.57 1 87.56 342 LYS A CA 1
ATOM 2759 C C . LYS A 1 342 ? -10.383 38.531 5.918 1 87.56 342 LYS A C 1
ATOM 2761 O O . LYS A 1 342 ? -10.445 39.688 6.363 1 87.56 342 LYS A O 1
ATOM 2766 N N . ALA A 1 343 ? -10.828 37.5 6.535 1 85.56 343 ALA A N 1
ATOM 2767 C CA . ALA A 1 343 ? -11.461 37.625 7.848 1 85.56 343 ALA A CA 1
ATOM 2768 C C . ALA A 1 343 ? -10.469 38.125 8.891 1 85.56 343 ALA A C 1
ATOM 2770 O O . ALA A 1 343 ? -10.836 38.875 9.797 1 85.56 343 ALA A O 1
ATOM 2771 N N . ILE A 1 344 ? -9.297 37.656 8.812 1 77 344 ILE A N 1
ATOM 2772 C CA . ILE A 1 344 ? -8.242 38.125 9.711 1 77 344 ILE A CA 1
ATOM 2773 C C . ILE A 1 344 ? -8.023 39.625 9.523 1 77 344 ILE A C 1
ATOM 2775 O O . ILE A 1 344 ? -7.961 40.375 10.5 1 77 344 ILE A O 1
ATOM 2779 N N . GLN A 1 345 ? -7.977 40.094 8.273 1 77.69 345 GLN A N 1
ATOM 2780 C CA . GLN A 1 345 ? -7.727 41.469 7.938 1 77.69 345 GLN A CA 1
ATOM 2781 C C . GLN A 1 345 ? -8.867 42.375 8.414 1 77.69 345 GLN A C 1
ATOM 2783 O O . GLN A 1 345 ? -8.641 43.531 8.812 1 77.69 345 GLN A O 1
ATOM 2788 N N . GLN A 1 346 ? -10 41.812 8.438 1 85.94 346 GLN A N 1
ATOM 2789 C CA . GLN A 1 346 ? -11.188 42.562 8.773 1 85.94 346 GLN A CA 1
ATOM 2790 C C . GLN A 1 346 ? -11.562 42.406 10.242 1 85.94 346 GLN A C 1
ATOM 2792 O O . GLN A 1 346 ? -12.578 42.938 10.695 1 85.94 346 GLN A O 1
ATOM 2797 N N . ASP A 1 347 ? -10.812 41.656 10.883 1 79.88 347 ASP A N 1
ATOM 2798 C CA . ASP A 1 347 ? -11.086 41.344 12.289 1 79.88 347 ASP A CA 1
ATOM 2799 C C . ASP A 1 347 ? -12.492 40.781 12.469 1 79.88 347 ASP A C 1
ATOM 2801 O O . ASP A 1 347 ? -13.273 41.312 13.273 1 79.88 347 ASP A O 1
ATOM 2805 N N . ASP A 1 348 ? -12.812 39.938 11.688 1 85.81 348 ASP A N 1
ATOM 2806 C CA . ASP A 1 348 ? -14.117 39.281 11.719 1 85.81 348 ASP A CA 1
ATOM 2807 C C . ASP A 1 348 ? -14.359 38.625 13.078 1 85.81 348 ASP A C 1
ATOM 2809 O O . ASP A 1 348 ? -13.492 37.906 13.609 1 85.81 348 ASP A O 1
ATOM 2813 N N . PRO A 1 349 ? -15.492 38.844 13.664 1 84.62 349 PRO A N 1
ATOM 2814 C CA . PRO A 1 349 ? -15.781 38.25 14.977 1 84.62 349 PRO A CA 1
ATOM 2815 C C . PRO A 1 349 ? -15.859 36.719 14.938 1 84.62 349 PRO A C 1
ATOM 2817 O O . PRO A 1 349 ? -15.703 36.062 15.977 1 84.62 349 PRO A O 1
ATOM 2820 N N . ASN A 1 350 ? -16.016 36.156 13.781 1 85.5 350 ASN A N 1
ATOM 2821 C CA . ASN A 1 350 ? -16.172 34.719 13.648 1 85.5 350 ASN A CA 1
ATOM 2822 C C . ASN A 1 350 ? -14.859 34.062 13.211 1 85.5 350 ASN A C 1
ATOM 2824 O O . ASN A 1 350 ? -14.859 32.906 12.758 1 85.5 350 ASN A O 1
ATOM 2828 N N . ILE A 1 351 ? -13.805 34.719 13.328 1 82.62 351 ILE A N 1
ATOM 2829 C CA . ILE A 1 351 ? -12.523 34.281 12.781 1 82.62 351 ILE A CA 1
ATOM 2830 C C . ILE A 1 351 ? -12.148 32.906 13.352 1 82.62 351 ILE A C 1
ATOM 2832 O O . ILE A 1 351 ? -11.609 32.062 12.633 1 82.62 351 ILE A O 1
ATOM 2836 N N . LEU A 1 352 ? -12.422 32.656 14.609 1 81.12 352 LEU A N 1
ATOM 2837 C CA . LEU A 1 352 ? -12.039 31.391 15.234 1 81.12 352 LEU A CA 1
ATOM 2838 C C . LEU A 1 352 ? -12.898 30.25 14.711 1 81.12 352 LEU A C 1
ATOM 2840 O O . LEU A 1 352 ? -12.414 29.125 14.57 1 81.12 352 LEU A O 1
ATOM 2844 N N . SER A 1 353 ? -14.156 30.578 14.43 1 84.81 353 SER A N 1
ATOM 2845 C CA . SER A 1 353 ? -15.039 29.562 13.859 1 84.81 353 SER A CA 1
ATOM 2846 C C . SER A 1 353 ? -14.648 29.234 12.422 1 84.81 353 SER A C 1
ATOM 2848 O O . SER A 1 353 ? -14.695 28.078 12.016 1 84.81 353 SER A O 1
ATOM 2850 N N . ILE A 1 354 ? -14.281 30.266 11.719 1 87.06 354 ILE A N 1
ATOM 2851 C CA . ILE A 1 354 ? -13.812 30.078 10.344 1 87.06 354 ILE A CA 1
ATOM 2852 C C . ILE A 1 354 ? -12.539 29.234 10.344 1 87.06 354 ILE A C 1
ATOM 2854 O O . ILE A 1 354 ? -12.406 28.312 9.531 1 87.06 354 ILE A O 1
ATOM 2858 N N . LEU A 1 355 ? -11.711 29.5 11.297 1 84.5 355 LEU A N 1
ATOM 2859 C CA . LEU A 1 355 ? -10.453 28.766 11.438 1 84.5 355 LEU A CA 1
ATOM 2860 C C . LEU A 1 355 ? -10.711 27.297 11.758 1 84.5 355 LEU A C 1
ATOM 2862 O O . LEU A 1 355 ? -10.07 26.422 11.188 1 84.5 355 LEU A O 1
ATOM 2866 N N . ALA A 1 356 ? -11.609 27.062 12.633 1 85.62 356 ALA A N 1
ATOM 2867 C CA . ALA A 1 356 ? -11.922 25.688 13.039 1 85.62 356 ALA A CA 1
ATOM 2868 C C . ALA A 1 356 ? -12.453 24.875 11.867 1 85.62 356 ALA A C 1
ATOM 2870 O O . ALA A 1 356 ? -12.086 23.719 11.695 1 85.62 356 ALA A O 1
ATOM 2871 N N . GLU A 1 357 ? -13.273 25.469 11.102 1 89.56 357 GLU A N 1
ATOM 2872 C CA . GLU A 1 357 ? -13.867 24.781 9.961 1 89.56 357 GLU A CA 1
ATOM 2873 C C . GLU A 1 357 ? -12.82 24.438 8.906 1 89.56 357 GLU A C 1
ATOM 2875 O O . GLU A 1 357 ? -12.773 23.312 8.414 1 89.56 357 GLU A O 1
ATOM 2880 N N . ILE A 1 358 ? -12.008 25.406 8.562 1 90.38 358 ILE A N 1
ATOM 2881 C CA . ILE A 1 358 ? -11 25.156 7.535 1 90.38 358 ILE A CA 1
ATOM 2882 C C . ILE A 1 358 ? -9.961 24.172 8.055 1 90.38 358 ILE A C 1
ATOM 2884 O O . ILE A 1 358 ? -9.422 23.375 7.285 1 90.38 358 ILE A O 1
ATOM 2888 N N . HIS A 1 359 ? -9.766 24.203 9.344 1 89.56 359 HIS A N 1
ATOM 2889 C CA . HIS A 1 359 ? -8.812 23.281 9.945 1 89.56 359 HIS A CA 1
ATOM 2890 C C . HIS A 1 359 ? -9.273 21.844 9.789 1 89.56 359 HIS A C 1
ATOM 2892 O O . HIS A 1 359 ? -8.508 20.984 9.344 1 89.56 359 HIS A O 1
ATOM 2898 N N . ILE A 1 360 ? -10.5 21.547 10.086 1 92.62 360 ILE A N 1
ATOM 2899 C CA . ILE A 1 360 ? -10.961 20.172 10.062 1 92.62 360 ILE A CA 1
ATOM 2900 C C . ILE A 1 360 ? -11.07 19.688 8.617 1 92.62 360 ILE A C 1
ATOM 2902 O O . ILE A 1 360 ? -10.781 18.516 8.328 1 92.62 360 ILE A O 1
ATOM 2906 N N . LEU A 1 361 ? -11.406 20.578 7.73 1 95.19 361 LEU A N 1
ATOM 2907 C CA . LEU A 1 361 ? -11.508 20.188 6.324 1 95.19 361 LEU A CA 1
ATOM 2908 C C . LEU A 1 361 ? -10.125 19.969 5.723 1 95.19 361 LEU A C 1
ATOM 2910 O O . LEU A 1 361 ? -9.891 18.953 5.062 1 95.19 361 LEU A O 1
ATOM 2914 N N . SER A 1 362 ? -9.211 20.906 5.992 1 93.94 362 SER A N 1
ATOM 2915 C CA . SER A 1 362 ? -7.863 20.75 5.465 1 93.94 362 SER A CA 1
ATOM 2916 C C . SER A 1 362 ? -7.184 19.516 6.051 1 93.94 362 SER A C 1
ATOM 2918 O O . SER A 1 362 ? -6.473 18.797 5.348 1 93.94 362 SER A O 1
ATOM 2920 N N . ALA A 1 363 ? -7.449 19.234 7.336 1 93.19 363 ALA A N 1
ATOM 2921 C CA . ALA A 1 363 ? -6.914 18.047 7.988 1 93.19 363 ALA A CA 1
ATOM 2922 C C . ALA A 1 363 ? -7.441 16.766 7.328 1 93.19 363 ALA A C 1
ATOM 2924 O O . ALA A 1 363 ? -6.664 15.875 6.988 1 93.19 363 ALA A O 1
ATOM 2925 N N . GLY A 1 364 ? -8.703 16.75 7.141 1 96.75 364 GLY A N 1
ATOM 2926 C CA . GLY A 1 364 ? -9.312 15.586 6.52 1 96.75 364 GLY A CA 1
ATOM 2927 C C . GLY A 1 364 ? -8.875 15.375 5.082 1 96.75 364 GLY A C 1
ATOM 2928 O O . GLY A 1 364 ? -8.586 14.25 4.672 1 96.75 364 GLY A O 1
ATOM 2929 N N . PHE A 1 365 ? -8.844 16.438 4.332 1 97.44 365 PHE A N 1
ATOM 2930 C CA . PHE A 1 365 ? -8.469 16.344 2.926 1 97.44 365 PHE A CA 1
ATOM 2931 C C . PHE A 1 365 ? -7.004 15.945 2.783 1 97.44 365 PHE A C 1
ATOM 2933 O O . PHE A 1 365 ? -6.645 15.195 1.874 1 97.44 365 PHE A O 1
ATOM 2940 N N . LYS A 1 366 ? -6.156 16.5 3.684 1 95.62 366 LYS A N 1
ATOM 2941 C CA . LYS A 1 366 ? -4.762 16.062 3.68 1 95.62 366 LYS A CA 1
ATOM 2942 C C . LYS A 1 366 ? -4.652 14.555 3.918 1 95.62 366 LYS A C 1
ATOM 2944 O O . LYS A 1 366 ? -3.945 13.859 3.189 1 95.62 366 LYS A O 1
ATOM 2949 N N . ALA A 1 367 ? -5.367 14.055 4.863 1 96.12 367 ALA A N 1
ATOM 2950 C CA . ALA A 1 367 ? -5.316 12.641 5.227 1 96.12 367 ALA A CA 1
ATOM 2951 C C . ALA A 1 367 ? -5.812 11.766 4.082 1 96.12 367 ALA A C 1
ATOM 2953 O O . ALA A 1 367 ? -5.102 10.867 3.629 1 96.12 367 ALA A O 1
ATOM 2954 N N . CYS A 1 368 ? -6.934 12.055 3.531 1 97.31 368 CYS A N 1
ATOM 2955 C CA . CYS A 1 368 ? -7.57 11.195 2.541 1 97.31 368 CYS A CA 1
ATOM 2956 C C . CYS A 1 368 ? -6.859 11.289 1.196 1 97.31 368 CYS A C 1
ATOM 2958 O O . CYS A 1 368 ? -6.699 10.289 0.5 1 97.31 368 CYS A O 1
ATOM 2960 N N . SER A 1 369 ? -6.422 12.469 0.823 1 96.94 369 SER A N 1
ATOM 2961 C CA . SER A 1 369 ? -5.75 12.617 -0.465 1 96.94 369 SER A CA 1
ATOM 2962 C C . SER A 1 369 ? -4.367 11.984 -0.446 1 96.94 369 SER A C 1
ATOM 2964 O O . SER A 1 369 ? -3.904 11.453 -1.461 1 96.94 369 SER A O 1
ATOM 2966 N N . SER A 1 370 ? -3.658 12.062 0.711 1 96.12 370 SER A N 1
ATOM 2967 C CA . SER A 1 370 ? -2.355 11.414 0.799 1 96.12 370 SER A CA 1
ATOM 2968 C C . SER A 1 370 ? -2.488 9.898 0.698 1 96.12 370 SER A C 1
ATOM 2970 O O . SER A 1 370 ? -1.674 9.234 0.047 1 96.12 370 SER A O 1
ATOM 2972 N N . TRP A 1 371 ? -3.51 9.32 1.325 1 95.44 371 TRP A N 1
ATOM 2973 C CA . TRP A 1 371 ? -3.781 7.898 1.182 1 95.44 371 TRP A CA 1
ATOM 2974 C C . TRP A 1 371 ? -4.145 7.555 -0.26 1 95.44 371 TRP A C 1
ATOM 2976 O O . TRP A 1 371 ? -3.746 6.508 -0.774 1 95.44 371 TRP A O 1
ATOM 2986 N N . ALA A 1 372 ? -4.918 8.406 -0.884 1 95.5 372 ALA A N 1
ATOM 2987 C CA . ALA A 1 372 ? -5.305 8.18 -2.275 1 95.5 372 ALA A CA 1
ATOM 2988 C C . ALA A 1 372 ? -4.082 8.188 -3.191 1 95.5 372 ALA A C 1
ATOM 2990 O O . ALA A 1 372 ? -3.994 7.383 -4.121 1 95.5 372 ALA A O 1
ATOM 2991 N N . GLN A 1 373 ? -3.209 9.117 -2.951 1 95.56 373 GLN A N 1
ATOM 2992 C CA . GLN A 1 373 ? -1.972 9.164 -3.725 1 95.56 373 GLN A CA 1
ATOM 2993 C C . GLN A 1 373 ? -1.193 7.855 -3.594 1 95.56 373 GLN A C 1
ATOM 2995 O O . GLN A 1 373 ? -0.753 7.285 -4.594 1 95.56 373 GLN A O 1
ATOM 3000 N N . LEU A 1 374 ? -1.046 7.457 -2.377 1 94.19 374 LEU A N 1
ATOM 3001 C CA . LEU A 1 374 ? -0.29 6.238 -2.109 1 94.19 374 LEU A CA 1
ATOM 3002 C C . LEU A 1 374 ? -0.917 5.039 -2.816 1 94.19 374 LEU A C 1
ATOM 3004 O O . LEU A 1 374 ? -0.209 4.219 -3.404 1 94.19 374 LEU A O 1
ATOM 3008 N N . GLN A 1 375 ? -2.135 4.961 -2.736 1 92.38 375 GLN A N 1
ATOM 3009 C CA . GLN A 1 375 ? -2.848 3.873 -3.396 1 92.38 375 GLN A CA 1
ATOM 3010 C C . GLN A 1 375 ? -2.627 3.906 -4.906 1 92.38 375 GLN A C 1
ATOM 3012 O O . GLN A 1 375 ? -2.344 2.875 -5.52 1 92.38 375 GLN A O 1
ATOM 3017 N N . THR A 1 376 ? -2.771 5.031 -5.504 1 93.69 376 THR A N 1
ATOM 3018 C CA . THR A 1 376 ? -2.652 5.191 -6.949 1 93.69 376 THR A CA 1
ATOM 3019 C C . THR A 1 376 ? -1.24 4.852 -7.418 1 93.69 376 THR A C 1
ATOM 3021 O O . THR A 1 376 ? -1.063 4.102 -8.383 1 93.69 376 THR A O 1
ATOM 3024 N N . VAL A 1 377 ? -0.268 5.355 -6.73 1 93.44 377 VAL A N 1
ATOM 3025 C CA . VAL A 1 377 ? 1.12 5.16 -7.137 1 93.44 377 VAL A CA 1
ATOM 3026 C C . VAL A 1 377 ? 1.498 3.688 -7 1 93.44 377 VAL A C 1
ATOM 3028 O O . VAL A 1 377 ? 2.164 3.129 -7.875 1 93.44 377 VAL A O 1
ATOM 3031 N N . ARG A 1 378 ? 1.068 3.078 -5.973 1 91.75 378 ARG A N 1
ATOM 3032 C CA . ARG A 1 378 ? 1.34 1.658 -5.766 1 91.75 378 ARG A CA 1
ATOM 3033 C C . ARG A 1 378 ? 0.692 0.812 -6.859 1 91.75 378 ARG A C 1
ATOM 3035 O O . ARG A 1 378 ? 1.314 -0.112 -7.387 1 91.75 378 ARG A O 1
ATOM 3042 N N . GLN A 1 379 ? -0.507 1.107 -7.133 1 90.69 379 GLN A N 1
ATOM 3043 C CA . GLN A 1 379 ? -1.229 0.379 -8.172 1 90.69 379 GLN A CA 1
ATOM 3044 C C . GLN A 1 379 ? -0.537 0.518 -9.523 1 90.69 379 GLN A C 1
ATOM 3046 O O . GLN A 1 379 ? -0.462 -0.444 -10.289 1 90.69 379 GLN A O 1
ATOM 3051 N N . ASN A 1 380 ? -0.085 1.69 -9.805 1 90.12 380 ASN A N 1
ATOM 3052 C CA . ASN A 1 380 ? 0.617 1.916 -11.062 1 90.12 380 ASN A CA 1
ATOM 3053 C C . ASN A 1 380 ? 1.928 1.138 -11.125 1 90.12 380 ASN A C 1
ATOM 3055 O O . ASN A 1 380 ? 2.242 0.518 -12.141 1 90.12 380 ASN A O 1
ATOM 3059 N N . LEU A 1 381 ? 2.602 1.147 -10.039 1 90.31 381 LEU A N 1
ATOM 3060 C CA . LEU A 1 381 ? 3.883 0.451 -9.969 1 90.31 381 LEU A CA 1
ATOM 3061 C C . LEU A 1 381 ? 3.691 -1.054 -10.117 1 90.31 381 LEU A C 1
ATOM 3063 O O . LEU A 1 381 ? 4.418 -1.705 -10.875 1 90.31 381 LEU A O 1
ATOM 3067 N N . ILE A 1 382 ? 2.709 -1.591 -9.508 1 85.75 382 ILE A N 1
ATOM 3068 C CA . ILE A 1 382 ? 2.557 -3.039 -9.414 1 85.75 382 ILE A CA 1
ATOM 3069 C C . ILE A 1 382 ? 1.823 -3.562 -10.648 1 85.75 382 ILE A C 1
ATOM 3071 O O . ILE A 1 382 ? 2.18 -4.613 -11.188 1 85.75 382 ILE A O 1
ATOM 3075 N N . TYR A 1 383 ? 0.827 -2.764 -11.156 1 79.31 383 TYR A N 1
ATOM 3076 C CA . TYR A 1 383 ? -0.092 -3.406 -12.086 1 79.31 383 TYR A CA 1
ATOM 3077 C C . TYR A 1 383 ? -0.127 -2.662 -13.414 1 79.31 383 TYR A C 1
ATOM 3079 O O . TYR A 1 383 ? -0.117 -3.281 -14.484 1 79.31 383 TYR A O 1
ATOM 3087 N N . ASN A 1 384 ? -0.196 -1.388 -13.352 1 79.75 384 ASN A N 1
ATOM 3088 C CA . ASN A 1 384 ? -0.58 -0.644 -14.547 1 79.75 384 ASN A CA 1
ATOM 3089 C C . ASN A 1 384 ? 0.624 -0.364 -15.445 1 79.75 384 ASN A C 1
ATOM 3091 O O . ASN A 1 384 ? 0.48 -0.238 -16.656 1 79.75 384 ASN A O 1
ATOM 3095 N N . ASP A 1 385 ? 1.756 -0.171 -14.82 1 78.69 385 ASP A N 1
ATOM 3096 C CA . ASP A 1 385 ? 2.975 0.093 -15.586 1 78.69 385 ASP A CA 1
ATOM 3097 C C . ASP A 1 385 ? 3.715 -1.204 -15.898 1 78.69 385 ASP A C 1
ATOM 3099 O O . ASP A 1 385 ? 4.176 -1.899 -14.992 1 78.69 385 ASP A O 1
ATOM 3103 N N . PRO A 1 386 ? 3.83 -1.561 -17.141 1 77.06 386 PRO A N 1
ATOM 3104 C CA . PRO A 1 386 ? 4.473 -2.826 -17.516 1 77.06 386 PRO A CA 1
ATOM 3105 C C . PRO A 1 386 ? 5.934 -2.891 -17.078 1 77.06 386 PRO A C 1
ATOM 3107 O O . PRO A 1 386 ? 6.496 -3.982 -16.953 1 77.06 386 PRO A O 1
ATOM 3110 N N . ILE A 1 387 ? 6.605 -1.729 -16.828 1 80.5 387 ILE A N 1
ATOM 3111 C CA . ILE A 1 387 ? 7.996 -1.702 -16.391 1 80.5 387 ILE A CA 1
ATOM 3112 C C . ILE A 1 387 ? 8.102 -1.018 -15.031 1 80.5 387 ILE A C 1
ATOM 3114 O O . ILE A 1 387 ? 9.164 -0.503 -14.664 1 80.5 387 ILE A O 1
ATOM 3118 N N . GLY A 1 388 ? 7.035 -0.973 -14.367 1 85.5 388 GLY A N 1
ATOM 3119 C CA . GLY A 1 388 ? 6.922 -0.209 -13.133 1 85.5 388 GLY A CA 1
ATOM 3120 C C . GLY A 1 388 ? 7.883 -0.67 -12.055 1 85.5 388 GLY A C 1
ATOM 3121 O O . GLY A 1 388 ? 8.273 0.115 -11.188 1 85.5 388 GLY A O 1
ATOM 3122 N N . HIS A 1 389 ? 8.352 -1.87 -12.109 1 85.5 389 HIS A N 1
ATOM 3123 C CA . HIS A 1 389 ? 9.211 -2.422 -11.078 1 85.5 389 HIS A CA 1
ATOM 3124 C C . HIS A 1 389 ? 10.664 -2.014 -11.289 1 85.5 389 HIS A C 1
ATOM 3126 O O . HIS A 1 389 ? 11.5 -2.182 -10.398 1 85.5 389 HIS A O 1
ATOM 3132 N N . LEU A 1 390 ? 10.898 -1.47 -12.438 1 80.69 390 LEU A N 1
ATOM 3133 C CA . LEU A 1 390 ? 12.25 -1.011 -12.719 1 80.69 390 LEU A CA 1
ATOM 3134 C C . LEU A 1 390 ? 12.492 0.367 -12.109 1 80.69 390 LEU A C 1
ATOM 3136 O O . LEU A 1 390 ? 11.641 1.252 -12.211 1 80.69 390 LEU A O 1
ATOM 3140 N N . ASN A 1 391 ? 13.602 0.561 -11.469 1 76.06 391 ASN A N 1
ATOM 3141 C CA . ASN A 1 391 ? 13.922 1.836 -10.836 1 76.06 391 ASN A CA 1
ATOM 3142 C C . ASN A 1 391 ? 13.906 2.982 -11.844 1 76.06 391 ASN A C 1
ATOM 3144 O O . ASN A 1 391 ? 13.453 4.086 -11.531 1 76.06 391 ASN A O 1
ATOM 3148 N N . TRP A 1 392 ? 14.336 2.682 -13.055 1 73.25 392 TRP A N 1
ATOM 3149 C CA . TRP A 1 392 ? 14.484 3.75 -14.039 1 73.25 392 TRP A CA 1
ATOM 3150 C C . TRP A 1 392 ? 13.133 4.133 -14.633 1 73.25 392 TRP A C 1
ATOM 3152 O O . TRP A 1 392 ? 13.016 5.141 -15.336 1 73.25 392 TRP A O 1
ATOM 3162 N N . SER A 1 393 ? 12.086 3.336 -14.312 1 78.06 393 SER A N 1
ATOM 3163 C CA . SER A 1 393 ? 10.75 3.674 -14.797 1 78.06 393 SER A CA 1
ATOM 3164 C C . SER A 1 393 ? 10.227 4.941 -14.133 1 78.06 393 SER A C 1
ATOM 3166 O O . SER A 1 393 ? 9.297 5.578 -14.633 1 78.06 393 SER A O 1
ATOM 3168 N N . GLY A 1 394 ? 10.773 5.273 -12.93 1 80.06 394 GLY A N 1
ATOM 3169 C CA . GLY A 1 394 ? 10.32 6.43 -12.172 1 80.06 394 GLY A CA 1
ATOM 3170 C C . GLY A 1 394 ? 9.242 6.094 -11.164 1 80.06 394 GLY A C 1
ATOM 3171 O O . GLY A 1 394 ? 8.992 6.863 -10.234 1 80.06 394 GLY A O 1
ATOM 3172 N N . GLN A 1 395 ? 8.578 4.91 -11.297 1 86.69 395 GLN A N 1
ATOM 3173 C CA . GLN A 1 395 ? 7.473 4.539 -10.422 1 86.69 395 GLN A CA 1
ATOM 3174 C C . GLN A 1 395 ? 7.965 4.289 -9 1 86.69 395 GLN A C 1
ATOM 3176 O O . GLN A 1 395 ? 7.336 4.734 -8.031 1 86.69 395 GLN A O 1
ATOM 3181 N N . PRO A 1 396 ? 9.141 3.607 -8.836 1 85 396 PRO A N 1
ATOM 3182 C CA . PRO A 1 396 ? 9.633 3.373 -7.477 1 85 396 PRO A CA 1
ATOM 3183 C C . PRO A 1 396 ? 9.953 4.668 -6.734 1 85 396 PRO A C 1
ATOM 3185 O O . PRO A 1 396 ? 9.68 4.785 -5.539 1 85 396 PRO A O 1
ATOM 3188 N N . GLN A 1 397 ? 10.453 5.617 -7.41 1 80.19 397 GLN A N 1
ATOM 3189 C CA . GLN A 1 397 ? 10.727 6.91 -6.789 1 80.19 397 GLN A CA 1
ATOM 3190 C C . GLN A 1 397 ? 9.438 7.59 -6.336 1 80.19 397 GLN A C 1
ATOM 3192 O O . GLN A 1 397 ? 9.383 8.164 -5.246 1 80.19 397 GLN A O 1
ATOM 3197 N N . ARG A 1 398 ? 8.516 7.574 -7.172 1 85.5 398 ARG A N 1
ATOM 3198 C CA . ARG A 1 398 ? 7.234 8.188 -6.844 1 85.5 398 ARG A CA 1
ATOM 3199 C C . ARG A 1 398 ? 6.594 7.504 -5.641 1 85.5 398 ARG A C 1
ATOM 3201 O O . ARG A 1 398 ? 5.98 8.164 -4.801 1 85.5 398 ARG A O 1
ATOM 3208 N N . LEU A 1 399 ? 6.727 6.199 -5.605 1 89.38 399 LEU A N 1
ATOM 3209 C CA . LEU A 1 399 ? 6.234 5.488 -4.43 1 89.38 399 LEU A CA 1
ATOM 3210 C C . LEU A 1 399 ? 6.992 5.914 -3.178 1 89.38 399 LEU A C 1
ATOM 3212 O O . LEU A 1 399 ? 6.387 6.18 -2.139 1 89.38 399 LEU A O 1
ATOM 3216 N N . GLY A 1 400 ? 8.312 5.949 -3.285 1 86.12 400 GLY A N 1
ATOM 3217 C CA . GLY A 1 400 ? 9.125 6.379 -2.158 1 86.12 400 GLY A CA 1
ATOM 3218 C C . GLY A 1 400 ? 8.734 7.746 -1.63 1 86.12 400 GLY A C 1
ATOM 3219 O O . GLY A 1 400 ? 8.648 7.945 -0.417 1 86.12 400 GLY A O 1
ATOM 3220 N N . ASP A 1 401 ? 8.422 8.633 -2.48 1 84.31 401 ASP A N 1
ATOM 3221 C CA . ASP A 1 401 ? 8.086 10.008 -2.105 1 84.31 401 ASP A CA 1
ATOM 3222 C C . ASP A 1 401 ? 6.672 10.086 -1.534 1 84.31 401 ASP A C 1
ATOM 3224 O O . ASP A 1 401 ? 6.332 11.055 -0.843 1 84.31 401 ASP A O 1
ATOM 3228 N N . SER A 1 402 ? 5.863 9.078 -1.867 1 90.88 402 SER A N 1
ATOM 3229 C CA . SER A 1 402 ? 4.469 9.109 -1.431 1 90.88 402 SER A CA 1
ATOM 3230 C C . SER A 1 402 ? 4.301 8.438 -0.073 1 90.88 402 SER A C 1
ATOM 3232 O O . SER A 1 402 ? 3.346 8.719 0.652 1 90.88 402 SER A O 1
ATOM 3234 N N . ILE A 1 403 ? 5.188 7.625 0.311 1 90.69 403 ILE A N 1
ATOM 3235 C CA . ILE A 1 403 ? 5.066 6.762 1.483 1 90.69 403 ILE A CA 1
ATOM 3236 C C . ILE A 1 403 ? 5.016 7.617 2.748 1 90.69 403 ILE A C 1
ATOM 3238 O O . ILE A 1 403 ? 4.234 7.336 3.662 1 90.69 403 ILE A O 1
ATOM 3242 N N . PRO A 1 404 ? 5.758 8.742 2.865 1 89.44 404 PRO A N 1
ATOM 3243 C CA . PRO A 1 404 ? 5.723 9.516 4.105 1 89.44 404 PRO A CA 1
ATOM 3244 C C . PRO A 1 404 ? 4.512 10.445 4.188 1 89.44 404 PRO A C 1
ATOM 3246 O O . PRO A 1 404 ? 4.227 11 5.25 1 89.44 404 PRO A O 1
ATOM 3249 N N . ALA A 1 405 ? 3.783 10.625 3.131 1 91.88 405 ALA A N 1
ATOM 3250 C CA . ALA A 1 405 ? 2.729 11.633 3.01 1 91.88 405 ALA A CA 1
ATOM 3251 C C . ALA A 1 405 ? 1.691 11.469 4.117 1 91.88 405 ALA A C 1
ATOM 3253 O O . ALA A 1 405 ? 1.217 12.461 4.68 1 91.88 405 ALA A O 1
ATOM 3254 N N . PRO A 1 406 ? 1.385 10.266 4.551 1 92.12 406 PRO A N 1
ATOM 3255 C CA . PRO A 1 406 ? 0.375 10.102 5.602 1 92.12 406 PRO A CA 1
ATOM 3256 C C . PRO A 1 406 ? 0.883 10.523 6.98 1 92.12 406 PRO A C 1
ATOM 3258 O O . PRO A 1 406 ? 0.097 10.633 7.922 1 92.12 406 PRO A O 1
ATOM 3261 N N . THR A 1 407 ? 2.18 10.828 7.129 1 88.12 407 THR A N 1
ATOM 3262 C CA . THR A 1 407 ? 2.732 11.039 8.461 1 88.12 407 THR A CA 1
ATOM 3263 C C . THR A 1 407 ? 3.182 12.484 8.633 1 88.12 407 THR A C 1
ATOM 3265 O O . THR A 1 407 ? 3.197 13.008 9.75 1 88.12 407 THR A O 1
ATOM 3268 N N . TYR A 1 408 ? 3.592 13.117 7.543 1 84.12 408 TYR A N 1
ATOM 3269 C CA . TYR A 1 408 ? 4.059 14.484 7.742 1 84.12 408 TYR A CA 1
ATOM 3270 C C . TYR A 1 408 ? 2.898 15.469 7.699 1 84.12 408 TYR A C 1
ATOM 3272 O O . TYR A 1 408 ? 1.828 15.156 7.176 1 84.12 408 TYR A O 1
ATOM 3280 N N . GLU A 1 409 ? 3.121 16.609 8.367 1 82.12 409 GLU A N 1
ATOM 3281 C CA . GLU A 1 409 ? 2.107 17.656 8.523 1 82.12 409 GLU A CA 1
ATOM 3282 C C . GLU A 1 409 ? 0.861 17.109 9.219 1 82.12 409 GLU A C 1
ATOM 3284 O O . GLU A 1 409 ? -0.261 17.484 8.867 1 82.12 409 GLU A O 1
ATOM 3289 N N . GLY A 1 410 ? 1.09 16.172 10.078 1 81.38 410 GLY A N 1
ATOM 3290 C CA . GLY A 1 410 ? 0.044 15.523 10.852 1 81.38 410 GLY A CA 1
ATOM 3291 C C . GLY A 1 410 ? -0.244 14.102 10.391 1 81.38 410 GLY A C 1
ATOM 3292 O O . GLY A 1 410 ? -0.538 13.875 9.219 1 81.38 410 GLY A O 1
ATOM 3293 N N . ASP A 1 411 ? -0.11 13.242 11.336 1 85.94 411 ASP A N 1
ATOM 3294 C CA . ASP A 1 411 ? -0.477 11.859 11.047 1 85.94 411 ASP A CA 1
ATOM 3295 C C . ASP A 1 411 ? -1.947 11.758 10.648 1 85.94 411 ASP A C 1
ATOM 3297 O O . ASP A 1 411 ? -2.809 12.383 11.273 1 85.94 411 ASP A O 1
ATOM 3301 N N . ASN A 1 412 ? -2.217 10.992 9.617 1 91.25 412 ASN A N 1
ATOM 3302 C CA . ASN A 1 412 ? -3.562 10.906 9.062 1 91.25 412 ASN A CA 1
ATOM 3303 C C . ASN A 1 412 ? -4.582 10.5 10.117 1 91.25 412 ASN A C 1
ATOM 3305 O O . ASN A 1 412 ? -5.703 11.016 10.141 1 91.25 412 ASN A O 1
ATOM 3309 N N . HIS A 1 413 ? -4.258 9.602 11.016 1 86.19 413 HIS A N 1
ATOM 3310 C CA . HIS A 1 413 ? -5.199 9.141 12.023 1 86.19 413 HIS A CA 1
ATOM 3311 C C . HIS A 1 413 ? -5.492 10.234 13.047 1 86.19 413 HIS A C 1
ATOM 3313 O O . HIS A 1 413 ? -6.637 10.391 13.484 1 86.19 413 HIS A O 1
ATOM 3319 N N . VAL A 1 414 ? -4.449 10.969 13.383 1 83.81 414 VAL A N 1
ATOM 3320 C CA . VAL A 1 414 ? -4.613 12.07 14.328 1 83.81 414 VAL A CA 1
ATOM 3321 C C . VAL A 1 414 ? -5.473 13.164 13.703 1 83.81 414 VAL A C 1
ATOM 3323 O O . VAL A 1 414 ? -6.371 13.703 14.352 1 83.81 414 VAL A O 1
ATOM 3326 N N . LEU A 1 415 ? -5.191 13.461 12.453 1 90.25 415 LEU A N 1
ATOM 3327 C CA . LEU A 1 415 ? -5.949 14.484 11.742 1 90.25 415 LEU A CA 1
ATOM 3328 C C . LEU A 1 415 ? -7.422 14.102 11.656 1 90.25 415 LEU A C 1
ATOM 3330 O O . LEU A 1 415 ? -8.297 14.938 11.891 1 90.25 415 LEU A O 1
ATOM 3334 N N . LEU A 1 416 ? -7.656 12.867 11.398 1 93.56 416 LEU A N 1
ATOM 3335 C CA . LEU A 1 416 ? -9.031 12.406 11.25 1 93.56 416 LEU A CA 1
ATOM 3336 C C . LEU A 1 416 ? -9.727 12.32 12.602 1 93.56 416 LEU A C 1
ATOM 3338 O O . LEU A 1 416 ? -10.938 12.531 12.695 1 93.56 416 LEU A O 1
ATOM 3342 N N . GLN A 1 417 ? -8.961 12.039 13.648 1 88.38 417 GLN A N 1
ATOM 3343 C CA . GLN A 1 417 ? -9.539 12.07 14.992 1 88.38 417 GLN A CA 1
ATOM 3344 C C . GLN A 1 417 ? -10 13.477 15.359 1 88.38 417 GLN A C 1
ATOM 3346 O O . GLN A 1 417 ? -11.047 13.656 15.977 1 88.38 417 GLN A O 1
ATOM 3351 N N . GLN A 1 418 ? -9.188 14.461 14.961 1 88.25 418 GLN A N 1
ATOM 3352 C CA . GLN A 1 418 ? -9.562 15.852 15.211 1 88.25 418 GLN A CA 1
ATOM 3353 C C . GLN A 1 418 ? -10.82 16.219 14.438 1 88.25 418 GLN A C 1
ATOM 3355 O O . GLN A 1 418 ? -11.727 16.859 14.984 1 88.25 418 GLN A O 1
ATOM 3360 N N . THR A 1 419 ? -10.844 15.805 13.25 1 94.38 419 THR A N 1
ATOM 3361 C CA . THR A 1 419 ? -12.023 16.031 12.422 1 94.38 419 THR A CA 1
ATOM 3362 C C . THR A 1 419 ? -13.25 15.359 13.039 1 94.38 419 THR A C 1
ATOM 3364 O O . THR A 1 419 ? -14.32 15.969 13.133 1 94.38 419 THR A O 1
ATOM 3367 N N . GLY A 1 420 ? -13.062 14.164 13.492 1 94.62 420 GLY A N 1
ATOM 3368 C CA . GLY A 1 420 ? -14.156 13.398 14.062 1 94.62 420 GLY A CA 1
ATOM 3369 C C . GLY A 1 420 ? -14.695 14.008 15.352 1 94.62 420 GLY A C 1
ATOM 3370 O O . GLY A 1 420 ? -15.906 14.016 15.578 1 94.62 420 GLY A O 1
ATOM 3371 N N . LYS A 1 421 ? -13.812 14.477 16.188 1 90.06 421 LYS A N 1
ATOM 3372 C CA . LYS A 1 421 ? -14.227 15.109 17.438 1 90.06 421 LYS A CA 1
ATOM 3373 C C . LYS A 1 421 ? -15.031 16.375 17.172 1 90.06 421 LYS A C 1
ATOM 3375 O O . LYS A 1 421 ? -16 16.672 17.859 1 90.06 421 LYS A O 1
ATOM 3380 N N . TYR A 1 422 ? -14.625 17.109 16.156 1 92.75 422 TYR A N 1
ATOM 3381 C CA . TYR A 1 422 ? -15.375 18.297 15.766 1 92.75 422 TYR A CA 1
ATOM 3382 C C . TYR A 1 422 ? -16.781 17.922 15.297 1 92.75 422 TYR A C 1
ATOM 3384 O O . TYR A 1 422 ? -17.75 18.609 15.617 1 92.75 422 TYR A O 1
ATOM 3392 N N . LEU A 1 423 ? -16.891 16.859 14.531 1 95.31 423 LEU A N 1
ATOM 3393 C CA . LEU A 1 423 ? -18.188 16.422 14.016 1 95.31 423 LEU A CA 1
ATOM 3394 C C . LEU A 1 423 ? -19.078 15.945 15.148 1 95.31 423 LEU A C 1
ATOM 3396 O O . LEU A 1 423 ? -20.297 16.125 15.102 1 95.31 423 LEU A O 1
ATOM 3400 N N . LEU A 1 424 ? -18.469 15.281 16.141 1 91.5 424 LEU A N 1
ATOM 3401 C CA . LEU A 1 424 ? -19.219 14.898 17.328 1 91.5 424 LEU A CA 1
ATOM 3402 C C . LEU A 1 424 ? -19.781 16.125 18.047 1 91.5 424 LEU A C 1
ATOM 3404 O O . LEU A 1 424 ? -20.922 16.141 18.484 1 91.5 424 LEU A O 1
ATOM 3408 N N . LYS A 1 425 ? -18.953 17.172 18.156 1 90.06 425 LYS A N 1
ATOM 3409 C CA . LYS A 1 425 ? -19.406 18.438 18.75 1 90.06 425 LYS A CA 1
ATOM 3410 C C . LYS A 1 425 ? -20.547 19.047 17.938 1 90.06 425 LYS A C 1
ATOM 3412 O O . LYS A 1 425 ? -21.531 19.531 18.5 1 90.06 425 LYS A O 1
ATOM 3417 N N . LEU A 1 426 ? -20.406 19.062 16.625 1 93.19 426 LEU A N 1
ATOM 3418 C CA . LEU A 1 426 ? -21.453 19.562 15.75 1 93.19 426 LEU A CA 1
ATOM 3419 C C . LEU A 1 426 ? -22.766 18.812 15.992 1 93.19 426 LEU A C 1
ATOM 3421 O O . LEU A 1 426 ? -23.828 19.422 16.062 1 93.19 426 LEU A O 1
ATOM 3425 N N . PHE A 1 427 ? -22.625 17.5 16.125 1 92.75 427 PHE A N 1
ATOM 3426 C CA . PHE A 1 427 ? -23.797 16.672 16.391 1 92.75 427 PHE A CA 1
ATOM 3427 C C . PHE A 1 427 ? -24.469 17.078 17.703 1 92.75 427 PHE A C 1
ATOM 3429 O O . PHE A 1 427 ? -25.688 17.156 17.797 1 92.75 427 PHE A O 1
ATOM 3436 N N . MET A 1 428 ? -23.656 17.359 18.703 1 88.44 428 MET A N 1
ATOM 3437 C CA . MET A 1 428 ? -24.188 17.781 19.984 1 88.44 428 MET A CA 1
ATOM 3438 C C . MET A 1 428 ? -24.875 19.125 19.875 1 88.44 428 MET A C 1
ATOM 3440 O O . MET A 1 428 ? -25.906 19.359 20.516 1 88.44 428 MET A O 1
ATOM 3444 N N . VAL A 1 429 ? -24.328 19.969 19.078 1 90.19 429 VAL A N 1
ATOM 3445 C CA . VAL A 1 429 ? -24.938 21.281 18.859 1 90.19 429 VAL A CA 1
ATOM 3446 C C . VAL A 1 429 ? -26.281 21.109 18.156 1 90.19 429 VAL A C 1
ATOM 3448 O O . VAL A 1 429 ? -27.25 21.812 18.484 1 90.19 429 VAL A O 1
ATOM 3451 N N . ILE A 1 430 ? -26.359 20.234 17.234 1 92.5 430 ILE A N 1
ATOM 3452 C CA . ILE A 1 430 ? -27.594 19.953 16.516 1 92.5 430 ILE A CA 1
ATOM 3453 C C . ILE A 1 430 ? -28.641 19.406 17.5 1 92.5 430 ILE A C 1
ATOM 3455 O O . ILE A 1 430 ? -29.812 19.797 17.438 1 92.5 430 ILE A O 1
ATOM 3459 N N . GLN A 1 431 ? -28.188 18.531 18.406 1 88.88 431 GLN A N 1
ATOM 3460 C CA . GLN A 1 431 ? -29.094 17.984 19.406 1 88.88 431 GLN A CA 1
ATOM 3461 C C . GLN A 1 431 ? -29.609 19.078 20.344 1 88.88 431 GLN A C 1
ATOM 3463 O O . GLN A 1 431 ? -30.781 19.094 20.719 1 88.88 431 GLN A O 1
ATOM 3468 N N . LYS A 1 432 ? -28.719 19.953 20.672 1 87.19 432 LYS A N 1
ATOM 3469 C CA . LYS A 1 432 ? -29.094 21.109 21.484 1 87.19 432 LYS A CA 1
ATOM 3470 C C . LYS A 1 432 ? -30.109 21.984 20.766 1 87.19 432 LYS A C 1
ATOM 3472 O O . LYS A 1 432 ? -31.078 22.453 21.375 1 87.19 432 LYS A O 1
ATOM 3477 N N . ALA A 1 433 ? -29.906 22.188 19.547 1 88.81 433 ALA A N 1
ATOM 3478 C CA . ALA A 1 433 ? -30.812 23 18.734 1 88.81 433 ALA A CA 1
ATOM 3479 C C . ALA A 1 433 ? -32.188 22.359 18.641 1 88.81 433 ALA A C 1
ATOM 3481 O O . ALA A 1 433 ? -33.219 23.047 18.547 1 88.81 433 ALA A O 1
ATOM 3482 N N . LYS A 1 434 ? -32.219 21.094 18.609 1 87.38 434 LYS A N 1
ATOM 3483 C CA . LYS A 1 434 ? -33.469 20.359 18.547 1 87.38 434 LYS A CA 1
ATOM 3484 C C . LYS A 1 434 ? -34.281 20.547 19.844 1 87.38 434 LYS A C 1
ATOM 3486 O O . LYS A 1 434 ? -35.5 20.484 19.828 1 87.38 434 LYS A O 1
ATOM 3491 N N . LYS A 1 435 ? -33.406 20.766 20.812 1 80.5 435 LYS A N 1
ATOM 3492 C CA . LYS A 1 435 ? -34.031 20.969 22.109 1 80.5 435 LYS A CA 1
ATOM 3493 C C . LYS A 1 435 ? -34.438 22.422 22.312 1 80.5 435 LYS A C 1
ATOM 3495 O O . LYS A 1 435 ? -33.625 23.328 22.125 1 80.5 435 LYS A O 1
ATOM 3500 N N . SER A 1 436 ? -35.625 23.078 21.812 1 67.12 436 SER A N 1
ATOM 3501 C CA . SER A 1 436 ? -36.188 24.422 21.719 1 67.12 436 SER A CA 1
ATOM 3502 C C . SER A 1 436 ? -35.719 25.297 22.875 1 67.12 436 SER A C 1
ATOM 3504 O O . SER A 1 436 ? -35.781 26.531 22.781 1 67.12 436 SER A O 1
ATOM 3506 N N . LYS A 1 437 ? -35.375 24.797 23.969 1 62.62 437 LYS A N 1
ATOM 3507 C CA . LYS A 1 437 ? -35.281 25.609 25.188 1 62.62 437 LYS A CA 1
ATOM 3508 C C . LYS A 1 437 ? -33.875 26.203 25.312 1 62.62 437 LYS A C 1
ATOM 3510 O O . LYS A 1 437 ? -33.656 27.094 26.141 1 62.62 437 LYS A O 1
ATOM 3515 N N . GLU A 1 438 ? -33 25.844 24.406 1 68.12 438 GLU A N 1
ATOM 3516 C CA . GLU A 1 438 ? -31.641 26.266 24.688 1 68.12 438 GLU A CA 1
ATOM 3517 C C . GLU A 1 438 ? -31.141 27.266 23.641 1 68.12 438 GLU A C 1
ATOM 3519 O O . GLU A 1 438 ? -31.344 27.078 22.453 1 68.12 438 GLU A O 1
ATOM 3524 N N . SER A 1 439 ? -30.641 28.344 24.094 1 83.62 439 SER A N 1
ATOM 3525 C CA . SER A 1 439 ? -30.062 29.359 23.219 1 83.62 439 SER A CA 1
ATOM 3526 C C . SER A 1 439 ? -28.672 28.953 22.734 1 83.62 439 SER A C 1
ATOM 3528 O O . SER A 1 439 ? -27.859 28.438 23.516 1 83.62 439 SER A O 1
ATOM 3530 N N . LEU A 1 440 ? -28.453 29 21.375 1 88.75 440 LEU A N 1
ATOM 3531 C CA . LEU A 1 440 ? -27.172 28.672 20.781 1 88.75 440 LEU A CA 1
ATOM 3532 C C . LEU A 1 440 ? -26.234 29.875 20.812 1 88.75 440 LEU A C 1
ATOM 3534 O O . LEU A 1 440 ? -26.656 31.016 20.594 1 88.75 440 LEU A O 1
ATOM 3538 N N . SER A 1 441 ? -25.062 29.672 21.234 1 86.5 441 SER A N 1
ATOM 3539 C CA . SER A 1 441 ? -24.031 30.703 21.141 1 86.5 441 SER A CA 1
ATOM 3540 C C . SER A 1 441 ? -23.719 31.031 19.672 1 86.5 441 SER A C 1
ATOM 3542 O O . SER A 1 441 ? -24.109 30.312 18.766 1 86.5 441 SER A O 1
ATOM 3544 N N . ASP A 1 442 ? -23.094 32.094 19.438 1 85.19 442 ASP A N 1
ATOM 3545 C CA . ASP A 1 442 ? -22.719 32.5 18.078 1 85.19 442 ASP A CA 1
ATOM 3546 C C . ASP A 1 442 ? -21.812 31.484 17.422 1 85.19 442 ASP A C 1
ATOM 3548 O O . ASP A 1 442 ? -21.922 31.203 16.234 1 85.19 442 ASP A O 1
ATOM 3552 N N . LYS A 1 443 ? -20.969 30.953 18.25 1 85.69 443 LYS A N 1
ATOM 3553 C CA . LYS A 1 443 ? -20.078 29.906 17.75 1 85.69 443 LYS A CA 1
ATOM 3554 C C . LYS A 1 443 ? -20.859 28.672 17.312 1 85.69 443 LYS A C 1
ATOM 3556 O O . LYS A 1 443 ? -20.547 28.062 16.281 1 85.69 443 LYS A O 1
ATOM 3561 N N . GLU A 1 444 ? -21.828 28.359 18.109 1 89.12 444 GLU A N 1
ATOM 3562 C CA . GLU A 1 444 ? -22.672 27.203 17.797 1 89.12 444 GLU A CA 1
ATOM 3563 C C . GLU A 1 444 ? -23.516 27.453 16.562 1 89.12 444 GLU A C 1
ATOM 3565 O O . GLU A 1 444 ? -23.688 26.562 15.727 1 89.12 444 GLU A O 1
ATOM 3570 N N . LYS A 1 445 ? -24.031 28.641 16.422 1 89.62 445 LYS A N 1
ATOM 3571 C CA . LYS A 1 445 ? -24.812 29.016 15.242 1 89.62 445 LYS A CA 1
ATOM 3572 C C . LYS A 1 445 ? -23.969 28.938 13.969 1 89.62 445 LYS A C 1
ATOM 3574 O O . LYS A 1 445 ? -24.453 28.516 12.914 1 89.62 445 LYS A O 1
ATOM 3579 N N . PHE A 1 446 ? -22.75 29.359 14.086 1 89.88 446 PHE A N 1
ATOM 3580 C CA . PHE A 1 446 ? -21.844 29.328 12.945 1 89.88 446 PHE A CA 1
ATOM 3581 C C . PHE A 1 446 ? -21.609 27.891 12.492 1 89.88 446 PHE A C 1
ATOM 3583 O O . PHE A 1 446 ? -21.531 27.625 11.289 1 89.88 446 PHE A O 1
ATOM 3590 N N . MET A 1 447 ? -21.5 27 13.438 1 89.25 447 MET A N 1
ATOM 3591 C CA . MET A 1 447 ? -21.219 25.594 13.148 1 89.25 447 MET A CA 1
ATOM 3592 C C . MET A 1 447 ? -22.344 24.969 12.32 1 89.25 447 MET A C 1
ATOM 3594 O O . MET A 1 447 ? -22.109 24.016 11.578 1 89.25 447 MET A O 1
ATOM 3598 N N . LEU A 1 448 ? -23.484 25.484 12.5 1 91.5 448 LEU A N 1
ATOM 3599 C CA . LEU A 1 448 ? -24.656 24.922 11.852 1 91.5 448 LEU A CA 1
ATOM 3600 C C . LEU A 1 448 ? -24.797 25.422 10.414 1 91.5 448 LEU A C 1
ATOM 3602 O O . LEU A 1 448 ? -25.609 24.922 9.648 1 91.5 448 LEU A O 1
ATOM 3606 N N . GLY A 1 449 ? -23.891 26.344 10.047 1 90.06 449 GLY A N 1
ATOM 3607 C CA . GLY A 1 449 ? -23.969 26.906 8.711 1 90.06 449 GLY A CA 1
ATOM 3608 C C . GLY A 1 449 ? -22.766 26.562 7.852 1 90.06 449 GLY A C 1
ATOM 3609 O O . GLY A 1 449 ? -22.062 25.594 8.133 1 90.06 449 GLY A O 1
ATOM 3610 N N . GLY A 1 450 ? -22.703 27.203 6.719 1 84.94 450 GLY A N 1
ATOM 3611 C CA . GLY A 1 450 ? -21.547 27.047 5.84 1 84.94 450 GLY A CA 1
ATOM 3612 C C . GLY A 1 450 ? -21.547 25.734 5.074 1 84.94 450 GLY A C 1
ATOM 3613 O O . GLY A 1 450 ? -22.594 25.312 4.574 1 84.94 450 GLY A O 1
ATOM 3614 N N . GLU A 1 451 ? -20.391 25.125 5.059 1 88.81 451 GLU A N 1
ATOM 3615 C CA . GLU A 1 451 ? -20.203 23.906 4.273 1 88.81 451 GLU A CA 1
ATOM 3616 C C . GLU A 1 451 ? -20.828 22.703 4.969 1 88.81 451 GLU A C 1
ATOM 3618 O O . GLU A 1 451 ? -21.078 21.672 4.336 1 88.81 451 GLU A O 1
ATOM 3623 N N . LEU A 1 452 ? -21.188 22.859 6.273 1 93 452 LEU A N 1
ATOM 3624 C CA . LEU A 1 452 ? -21.656 21.719 7.059 1 93 452 LEU A CA 1
ATOM 3625 C C . LEU A 1 452 ? -23.172 21.812 7.277 1 93 452 LEU A C 1
ATOM 3627 O O . LEU A 1 452 ? -23.75 21.016 8.016 1 93 452 LEU A O 1
ATOM 3631 N N . SER A 1 453 ? -23.844 22.703 6.582 1 93.25 453 SER A N 1
ATOM 3632 C CA . SER A 1 453 ? -25.266 22.969 6.762 1 93.25 453 SER A CA 1
ATOM 3633 C C . SER A 1 453 ? -26.109 21.734 6.398 1 93.25 453 SER A C 1
ATOM 3635 O O . SER A 1 453 ? -27.25 21.594 6.852 1 93.25 453 SER A O 1
ATOM 3637 N N . PHE A 1 454 ? -25.547 20.859 5.578 1 94.81 454 PHE A N 1
ATOM 3638 C CA . PHE A 1 454 ? -26.297 19.688 5.156 1 94.81 454 PHE A CA 1
ATOM 3639 C C . PHE A 1 454 ? -26.609 18.781 6.34 1 94.81 454 PHE A C 1
ATOM 3641 O O . PHE A 1 454 ? -27.562 17.984 6.305 1 94.81 454 PHE A O 1
ATOM 3648 N N . PHE A 1 455 ? -25.797 18.828 7.418 1 95.31 455 PHE A N 1
ATOM 3649 C CA . PHE A 1 455 ? -26.078 18.062 8.617 1 95.31 455 PHE A CA 1
ATOM 3650 C C . PHE A 1 455 ? -27.391 18.516 9.258 1 95.31 455 PHE A C 1
ATOM 3652 O O . PHE A 1 455 ? -28.125 17.703 9.82 1 95.31 455 PHE A O 1
ATOM 3659 N N . VAL A 1 456 ? -27.625 19.828 9.18 1 93.5 456 VAL A N 1
ATOM 3660 C CA . VAL A 1 456 ? -28.859 20.375 9.703 1 93.5 456 VAL A CA 1
ATOM 3661 C C . VAL A 1 456 ? -30.047 19.859 8.898 1 93.5 456 VAL A C 1
ATOM 3663 O O . VAL A 1 456 ? -31.078 19.484 9.469 1 93.5 456 VAL A O 1
ATOM 3666 N N . ASP A 1 457 ? -29.875 19.812 7.598 1 94.5 457 ASP A N 1
ATOM 3667 C CA . ASP A 1 457 ? -30.922 19.25 6.734 1 94.5 457 ASP A CA 1
ATOM 3668 C C . ASP A 1 457 ? -31.203 17.797 7.086 1 94.5 457 ASP A C 1
ATOM 3670 O O . ASP A 1 457 ? -32.375 17.375 7.121 1 94.5 457 ASP A O 1
ATOM 3674 N N . CYS A 1 458 ? -30.172 17.078 7.316 1 95.38 458 CYS A N 1
ATOM 3675 C CA . CYS A 1 458 ? -30.312 15.664 7.66 1 95.38 458 CYS A CA 1
ATOM 3676 C C . CYS A 1 458 ? -31.047 15.5 8.984 1 95.38 458 CYS A C 1
ATOM 3678 O O . CYS A 1 458 ? -31.859 14.586 9.141 1 95.38 458 CYS A O 1
ATOM 3680 N N . ALA A 1 459 ? -30.781 16.406 9.898 1 92.44 459 ALA A N 1
ATOM 3681 C CA . ALA A 1 459 ? -31.312 16.281 11.25 1 92.44 459 ALA A CA 1
ATOM 3682 C C . ALA A 1 459 ? -32.781 16.734 11.297 1 92.44 459 ALA A C 1
ATOM 3684 O O . ALA A 1 459 ? -33.594 16.172 12.047 1 92.44 459 ALA A O 1
ATOM 3685 N N . PHE A 1 460 ? -33.156 17.75 10.516 1 90.19 460 PHE A N 1
ATOM 3686 C CA . PHE A 1 460 ? -34.438 18.422 10.734 1 90.19 460 PHE A CA 1
ATOM 3687 C C . PHE A 1 460 ? -35.375 18.172 9.57 1 90.19 460 PHE A C 1
ATOM 3689 O O . PHE A 1 460 ? -36.594 18.219 9.734 1 90.19 460 PHE A O 1
ATOM 3696 N N . GLN A 1 461 ? -34.812 17.875 8.445 1 87 461 GLN A N 1
ATOM 3697 C CA . GLN A 1 461 ? -35.688 17.938 7.266 1 87 461 GLN A CA 1
ATOM 3698 C C . GLN A 1 461 ? -35.781 16.562 6.598 1 87 461 GLN A C 1
ATOM 3700 O O . GLN A 1 461 ? -36.781 16.266 5.941 1 87 461 GLN A O 1
ATOM 3705 N N . ARG A 1 462 ? -34.812 15.789 6.707 1 89 462 ARG A N 1
ATOM 3706 C CA . ARG A 1 462 ? -34.781 14.555 5.93 1 89 462 ARG A CA 1
ATOM 3707 C C . ARG A 1 462 ? -35.25 13.367 6.762 1 89 462 ARG A C 1
ATOM 3709 O O . ARG A 1 462 ? -34.969 13.289 7.961 1 89 462 ARG A O 1
ATOM 3716 N N . LYS A 1 463 ? -36.031 12.523 6.113 1 91.38 463 LYS A N 1
ATOM 3717 C CA . LYS A 1 463 ? -36.406 11.242 6.68 1 91.38 463 LYS A CA 1
ATOM 3718 C C . LYS A 1 463 ? -35.812 10.078 5.898 1 91.38 463 LYS A C 1
ATOM 3720 O O . LYS A 1 463 ? -35.781 10.109 4.664 1 91.38 463 LYS A O 1
ATOM 3725 N N . ALA A 1 464 ? -35.312 9.109 6.641 1 90.19 464 ALA A N 1
ATOM 3726 C CA . ALA A 1 464 ? -34.625 7.965 6.027 1 90.19 464 ALA A CA 1
ATOM 3727 C C . ALA A 1 464 ? -35.531 7.293 4.988 1 90.19 464 ALA A C 1
ATOM 3729 O O . ALA A 1 464 ? -35.062 6.895 3.922 1 90.19 464 ALA A O 1
ATOM 3730 N N . VAL A 1 465 ? -36.781 7.227 5.258 1 91.06 465 VAL A N 1
ATOM 3731 C CA . VAL A 1 465 ? -37.75 6.547 4.383 1 91.06 465 VAL A CA 1
ATOM 3732 C C . VAL A 1 465 ? -37.844 7.309 3.064 1 91.06 465 VAL A C 1
ATOM 3734 O O . VAL A 1 465 ? -37.938 6.703 1.993 1 91.06 465 VAL A O 1
ATOM 3737 N N . ASP A 1 466 ? -37.875 8.617 3.146 1 93.56 466 ASP A N 1
ATOM 3738 C CA . ASP A 1 466 ? -37.969 9.453 1.951 1 93.56 466 ASP A CA 1
ATOM 3739 C C . ASP A 1 466 ? -36.688 9.367 1.121 1 93.56 466 ASP A C 1
ATOM 3741 O O . ASP A 1 466 ? -36.719 9.344 -0.11 1 93.56 466 ASP A O 1
ATOM 3745 N N . VAL A 1 467 ? -35.562 9.359 1.819 1 94.19 467 VAL A N 1
ATOM 3746 C CA . VAL A 1 467 ? -34.281 9.273 1.151 1 94.19 467 VAL A CA 1
ATOM 3747 C C . VAL A 1 467 ? -34.188 7.949 0.39 1 94.19 467 VAL A C 1
ATOM 3749 O O . VAL A 1 467 ? -33.75 7.922 -0.764 1 94.19 467 VAL A O 1
ATOM 3752 N N . LEU A 1 468 ? -34.625 6.852 1.056 1 92.12 468 LEU A N 1
ATOM 3753 C CA . LEU A 1 468 ? -34.625 5.539 0.415 1 92.12 468 LEU A CA 1
ATOM 3754 C C . LEU A 1 468 ? -35.562 5.523 -0.793 1 92.12 468 LEU A C 1
ATOM 3756 O O . LEU A 1 468 ? -35.188 5.039 -1.864 1 92.12 468 LEU A O 1
ATOM 3760 N N . HIS A 1 469 ? -36.688 6.062 -0.604 1 93.25 469 HIS A N 1
ATOM 3761 C CA . HIS A 1 469 ? -37.719 6.047 -1.646 1 93.25 469 HIS A CA 1
ATOM 3762 C C . HIS A 1 469 ? -37.25 6.809 -2.883 1 93.25 469 HIS A C 1
ATOM 3764 O O . HIS A 1 469 ? -37.562 6.418 -4.012 1 93.25 469 HIS A O 1
ATOM 3770 N N . ASN A 1 470 ? -36.594 7.824 -2.701 1 93.81 470 ASN A N 1
ATOM 3771 C CA . ASN A 1 470 ? -36.219 8.711 -3.793 1 93.81 470 ASN A CA 1
ATOM 3772 C C . ASN A 1 470 ? -34.844 8.344 -4.359 1 93.81 470 ASN A C 1
ATOM 3774 O O . ASN A 1 470 ? -34.375 8.953 -5.332 1 93.81 470 ASN A O 1
ATOM 3778 N N . LEU A 1 471 ? -34.156 7.359 -3.777 1 94.88 471 LEU A N 1
ATOM 3779 C CA . LEU A 1 471 ? -32.812 7.012 -4.176 1 94.88 471 LEU A CA 1
ATOM 3780 C C . LEU A 1 471 ? -32.781 6.445 -5.59 1 94.88 471 LEU A C 1
ATOM 3782 O O . LEU A 1 471 ? -33.5 5.488 -5.895 1 94.88 471 LEU A O 1
ATOM 3786 N N . ASN A 1 472 ? -32.062 7.141 -6.438 1 93.19 472 ASN A N 1
ATOM 3787 C CA . ASN A 1 472 ? -31.781 6.746 -7.816 1 93.19 472 ASN A CA 1
ATOM 3788 C C . ASN A 1 472 ? -30.312 6.918 -8.172 1 93.19 472 ASN A C 1
ATOM 3790 O O . ASN A 1 472 ? -29.797 8.039 -8.188 1 93.19 472 ASN A O 1
ATOM 3794 N N . MET A 1 473 ? -29.672 5.793 -8.555 1 90.75 473 MET A N 1
ATOM 3795 C CA . MET A 1 473 ? -28.234 5.789 -8.758 1 90.75 473 MET A CA 1
ATOM 3796 C C . MET A 1 473 ? -27.844 6.633 -9.969 1 90.75 473 MET A C 1
ATOM 3798 O O . MET A 1 473 ? -26.688 7.008 -10.133 1 90.75 473 MET A O 1
ATOM 3802 N N . ASN A 1 474 ? -28.875 6.941 -10.805 1 90.31 474 ASN A N 1
ATOM 3803 C CA . ASN A 1 474 ? -28.625 7.789 -11.969 1 90.31 474 ASN A CA 1
ATOM 3804 C C . ASN A 1 474 ? -28.781 9.266 -11.633 1 90.31 474 ASN A C 1
ATOM 3806 O O . ASN A 1 474 ? -28.469 10.133 -12.445 1 90.31 474 ASN A O 1
ATOM 3810 N N . ASP A 1 475 ? -29.297 9.508 -10.469 1 93.06 475 ASP A N 1
ATOM 3811 C CA . ASP A 1 475 ? -29.531 10.883 -10.039 1 93.06 475 ASP A CA 1
ATOM 3812 C C . ASP A 1 475 ? -28.5 11.305 -8.992 1 93.06 475 ASP A C 1
ATOM 3814 O O . ASP A 1 475 ? -28.562 10.875 -7.836 1 93.06 475 ASP A O 1
ATOM 3818 N N . PHE A 1 476 ? -27.719 12.242 -9.359 1 93.12 476 PHE A N 1
ATOM 3819 C CA . PHE A 1 476 ? -26.609 12.688 -8.516 1 93.12 476 PHE A CA 1
ATOM 3820 C C . PHE A 1 476 ? -27.125 13.164 -7.164 1 93.12 476 PHE A C 1
ATOM 3822 O O . PHE A 1 476 ? -26.594 12.789 -6.121 1 93.12 476 PHE A O 1
ATOM 3829 N N . GLU A 1 477 ? -28.172 13.93 -7.137 1 94.38 477 GLU A N 1
ATOM 3830 C CA . GLU A 1 477 ? -28.672 14.57 -5.926 1 94.38 477 GLU A CA 1
ATOM 3831 C C . GLU A 1 477 ? -29.234 13.547 -4.953 1 94.38 477 GLU A C 1
ATOM 3833 O O . GLU A 1 477 ? -29.047 13.664 -3.738 1 94.38 477 GLU A O 1
ATOM 3838 N N . SER A 1 478 ? -29.953 12.633 -5.492 1 95.88 478 SER A N 1
ATOM 3839 C CA . SER A 1 478 ? -30.547 11.633 -4.613 1 95.88 478 SER A CA 1
ATOM 3840 C C . SER A 1 478 ? -29.469 10.766 -3.961 1 95.88 478 SER A C 1
ATOM 3842 O O . SER A 1 478 ? -29.609 10.383 -2.797 1 95.88 478 SER A O 1
ATOM 3844 N N . VAL A 1 479 ? -28.438 10.438 -4.73 1 95.62 479 VAL A N 1
ATOM 3845 C CA . VAL A 1 479 ? -27.344 9.633 -4.184 1 95.62 479 VAL A CA 1
ATOM 3846 C C . VAL A 1 479 ? -26.594 10.438 -3.123 1 95.62 479 VAL A C 1
ATOM 3848 O O . VAL A 1 479 ? -26.25 9.906 -2.064 1 95.62 479 VAL A O 1
ATOM 3851 N N . MET A 1 480 ? -26.375 11.711 -3.404 1 95.5 480 MET A N 1
ATOM 3852 C CA . MET A 1 480 ? -25.688 12.578 -2.455 1 95.5 480 MET A CA 1
ATOM 3853 C C . MET A 1 480 ? -26.469 12.672 -1.144 1 95.5 480 MET A C 1
ATOM 3855 O O . MET A 1 480 ? -25.875 12.594 -0.064 1 95.5 480 MET A O 1
ATOM 3859 N N . LYS A 1 481 ? -27.766 12.828 -1.228 1 96.12 481 LYS A N 1
ATOM 3860 C CA . LYS A 1 481 ? -28.609 12.914 -0.039 1 96.12 481 LYS A CA 1
ATOM 3861 C C . LYS A 1 481 ? -28.531 11.633 0.784 1 96.12 481 LYS A C 1
ATOM 3863 O O . LYS A 1 481 ? -28.516 11.68 2.016 1 96.12 481 LYS A O 1
ATOM 3868 N N . ALA A 1 482 ? -28.469 10.555 0.057 1 96.56 482 ALA A N 1
ATOM 3869 C CA . ALA A 1 482 ? -28.391 9.266 0.74 1 96.56 482 ALA A CA 1
ATOM 3870 C C . ALA A 1 482 ? -27.062 9.125 1.478 1 96.56 482 ALA A C 1
ATOM 3872 O O . ALA A 1 482 ? -27.016 8.641 2.611 1 96.56 482 ALA A O 1
ATOM 3873 N N . LEU A 1 483 ? -25.969 9.523 0.833 1 96.44 483 LEU A N 1
ATOM 3874 C CA . LEU A 1 483 ? -24.656 9.445 1.46 1 96.44 483 LEU A CA 1
ATOM 3875 C C . LEU A 1 483 ? -24.562 10.383 2.656 1 96.44 483 LEU A C 1
ATOM 3877 O O . LEU A 1 483 ? -24.031 10.016 3.703 1 96.44 483 LEU A O 1
ATOM 3881 N N . GLU A 1 484 ? -25.125 11.57 2.488 1 97.31 484 GLU A N 1
ATOM 3882 C CA . GLU A 1 484 ? -25.125 12.555 3.568 1 97.31 484 GLU A CA 1
ATOM 3883 C C . GLU A 1 484 ? -25.906 12.047 4.773 1 97.31 484 GLU A C 1
ATOM 3885 O O . GLU A 1 484 ? -25.453 12.172 5.914 1 97.31 484 GLU A O 1
ATOM 3890 N N . MET A 1 485 ? -27.016 11.5 4.508 1 96.81 485 MET A N 1
ATOM 3891 C CA . MET A 1 485 ? -27.844 10.969 5.582 1 96.81 485 MET A CA 1
ATOM 3892 C C . MET A 1 485 ? -27.172 9.781 6.266 1 96.81 485 MET A C 1
ATOM 3894 O O . MET A 1 485 ? -27.266 9.625 7.484 1 96.81 485 MET A O 1
ATOM 3898 N N . THR A 1 486 ? -26.562 8.953 5.461 1 95.12 486 THR A N 1
ATOM 3899 C CA . THR A 1 486 ? -25.812 7.82 6.008 1 95.12 486 THR A CA 1
ATOM 3900 C C . THR A 1 486 ? -24.719 8.297 6.961 1 95.12 486 THR A C 1
ATOM 3902 O O . THR A 1 486 ? -24.562 7.75 8.055 1 95.12 486 THR A O 1
ATOM 3905 N N . LEU A 1 487 ? -24 9.297 6.516 1 96.75 487 LEU A N 1
ATOM 3906 C CA . LEU A 1 487 ? -22.938 9.867 7.344 1 96.75 487 LEU A CA 1
ATOM 3907 C C . LEU A 1 487 ? -23.5 10.406 8.648 1 96.75 487 LEU A C 1
ATOM 3909 O O . LEU A 1 487 ? -22.938 10.172 9.719 1 96.75 487 LEU A O 1
ATOM 3913 N N . PHE A 1 488 ? -24.609 11.141 8.578 1 96.5 488 PHE A N 1
ATOM 3914 C CA . PHE A 1 488 ? -25.25 11.719 9.758 1 96.5 488 PHE A CA 1
ATOM 3915 C C . PHE A 1 488 ? -25.641 10.641 10.742 1 96.5 488 PHE A C 1
ATOM 3917 O O . PHE A 1 488 ? -25.375 10.75 11.945 1 96.5 488 PHE A O 1
ATOM 3924 N N . LEU A 1 489 ? -26.203 9.57 10.242 1 93.81 489 LEU A N 1
ATOM 3925 C CA . LEU A 1 489 ? -26.672 8.492 11.094 1 93.81 489 LEU A CA 1
ATOM 3926 C C . LEU A 1 489 ? -25.5 7.707 11.68 1 93.81 489 LEU A C 1
ATOM 3928 O O . LEU A 1 489 ? -25.578 7.215 12.805 1 93.81 489 LEU A O 1
ATOM 3932 N N . TYR A 1 490 ? -24.453 7.59 10.859 1 93 490 TYR A N 1
ATOM 3933 C CA . TYR A 1 490 ? -23.25 6.934 11.352 1 93 490 TYR A CA 1
ATOM 3934 C C . TYR A 1 490 ? -22.672 7.688 12.547 1 93 490 TYR A C 1
ATOM 3936 O O . TYR A 1 490 ? -22.328 7.086 13.57 1 93 490 TYR A O 1
ATOM 3944 N N . ILE A 1 491 ? -22.625 9.016 12.445 1 93.5 491 ILE A N 1
ATOM 3945 C CA . ILE A 1 491 ? -22.109 9.852 13.523 1 93.5 491 ILE A CA 1
ATOM 3946 C C . ILE A 1 491 ? -23.047 9.758 14.727 1 93.5 491 ILE A C 1
ATOM 3948 O O . ILE A 1 491 ? -22.594 9.664 15.875 1 93.5 491 ILE A O 1
ATOM 3952 N N . GLN A 1 492 ? -24.312 9.75 14.484 1 91.44 492 GLN A N 1
ATOM 3953 C CA . GLN A 1 492 ? -25.312 9.602 15.539 1 91.44 492 GLN A CA 1
ATOM 3954 C C . GLN A 1 492 ? -25.125 8.289 16.297 1 91.44 492 GLN A C 1
ATOM 3956 O O . GLN A 1 492 ? -25.172 8.266 17.531 1 91.44 492 GLN A O 1
ATOM 3961 N N . ASP A 1 493 ? -24.922 7.301 15.531 1 88 493 ASP A N 1
ATOM 3962 C CA . ASP A 1 493 ? -24.734 5.977 16.125 1 88 493 ASP A CA 1
ATOM 3963 C C . ASP A 1 493 ? -23.516 5.953 17.047 1 88 493 ASP A C 1
ATOM 3965 O O . ASP A 1 493 ? -23.594 5.418 18.156 1 88 493 ASP A O 1
ATOM 3969 N N . VAL A 1 494 ? -22.438 6.477 16.594 1 86.88 494 VAL A N 1
ATOM 3970 C CA . VAL A 1 494 ? -21.219 6.496 17.391 1 86.88 494 VAL A CA 1
ATOM 3971 C C . VAL A 1 494 ? -21.406 7.383 18.609 1 86.88 494 VAL A C 1
ATOM 3973 O O . VAL A 1 494 ? -21.016 7.016 19.719 1 86.88 494 VAL A O 1
ATOM 3976 N N . ALA A 1 495 ? -22.047 8.57 18.406 1 88.69 495 ALA A N 1
ATOM 3977 C CA . ALA A 1 495 ? -22.312 9.484 19.5 1 88.69 495 ALA A CA 1
ATOM 3978 C C . ALA A 1 495 ? -23.172 8.82 20.578 1 88.69 495 ALA A C 1
ATOM 3980 O O . ALA A 1 495 ? -22.906 8.961 21.766 1 88.69 495 ALA A O 1
ATOM 3981 N N . GLN A 1 496 ? -24.172 8.102 20.141 1 84.88 496 GLN A N 1
ATOM 3982 C CA . GLN A 1 496 ? -25.078 7.426 21.062 1 84.88 496 GLN A CA 1
ATOM 3983 C C . GLN A 1 496 ? -24.359 6.324 21.828 1 84.88 496 GLN A C 1
ATOM 3985 O O . GLN A 1 496 ? -24.609 6.121 23.031 1 84.88 496 GLN A O 1
ATOM 3990 N N . SER A 1 497 ? -23.516 5.648 21.125 1 80.44 497 SER A N 1
ATOM 3991 C CA . SER A 1 497 ? -22.734 4.602 21.781 1 80.44 497 SER A CA 1
ATOM 3992 C C . SER A 1 497 ? -21.812 5.18 22.844 1 80.44 497 SER A C 1
ATOM 3994 O O . SER A 1 497 ? -21.703 4.633 23.938 1 80.44 497 SER A O 1
ATOM 3996 N N . ILE A 1 498 ? -21.172 6.27 22.516 1 82.19 498 ILE A N 1
ATOM 3997 C CA . ILE A 1 498 ? -20.266 6.934 23.453 1 82.19 498 ILE A CA 1
ATOM 3998 C C . ILE A 1 498 ? -21.047 7.461 24.641 1 82.19 498 ILE A C 1
ATOM 4000 O O . ILE A 1 498 ? -20.641 7.301 25.797 1 82.19 498 ILE A O 1
ATOM 4004 N N . TYR A 1 499 ? -22.219 8 24.375 1 80.81 499 TYR A N 1
ATOM 4005 C CA . TYR A 1 499 ? -23.078 8.555 25.422 1 80.81 499 TYR A CA 1
ATOM 4006 C C . TYR A 1 499 ? -23.547 7.457 26.375 1 80.81 499 TYR A C 1
ATOM 4008 O O . TYR A 1 499 ? -23.578 7.66 27.594 1 80.81 499 TYR A O 1
ATOM 4016 N N . SER A 1 500 ? -23.922 6.355 25.828 1 80.56 500 SER A N 1
ATOM 4017 C CA . SER A 1 500 ? -24.375 5.234 26.641 1 80.56 500 SER A CA 1
ATOM 4018 C C . SER A 1 500 ? -23.281 4.75 27.578 1 80.56 500 SER A C 1
ATOM 4020 O O . SER A 1 500 ? -23.562 4.363 28.719 1 80.56 500 SER A O 1
ATOM 4022 N N . GLU A 1 501 ? -22.109 4.789 27.125 1 78.19 501 GLU A N 1
ATOM 4023 C CA . GLU A 1 501 ? -20.984 4.367 27.969 1 78.19 501 GLU A CA 1
ATOM 4024 C C . GLU A 1 501 ? -20.672 5.406 29.031 1 78.19 501 GLU A C 1
ATOM 4026 O O . GLU A 1 501 ? -20.297 5.055 30.156 1 78.19 501 GLU A O 1
ATOM 4031 N N . ILE A 1 502 ? -20.75 6.633 28.672 1 81.12 502 ILE A N 1
ATOM 4032 C CA . ILE A 1 502 ? -20.5 7.715 29.625 1 81.12 502 ILE A CA 1
ATOM 4033 C C . ILE A 1 502 ? -21.5 7.645 30.766 1 81.12 502 ILE A C 1
ATOM 4035 O O . ILE A 1 502 ? -21.156 7.867 31.922 1 81.12 502 ILE A O 1
ATOM 4039 N N . LYS A 1 503 ? -22.656 7.328 30.469 1 79 503 LYS A N 1
ATOM 4040 C CA . LYS A 1 503 ? -23.734 7.25 31.453 1 79 503 LYS A CA 1
ATOM 4041 C C . LYS A 1 503 ? -23.453 6.145 32.469 1 79 503 LYS A C 1
ATOM 4043 O O . LYS A 1 503 ? -23.859 6.25 33.625 1 79 503 LYS A O 1
ATOM 4048 N N . THR A 1 504 ? -22.781 5.094 31.969 1 79.38 504 THR A N 1
ATOM 4049 C CA . THR A 1 504 ? -22.469 4.02 32.906 1 79.38 504 THR A CA 1
ATOM 4050 C C . THR A 1 504 ? -21.406 4.469 33.906 1 79.38 504 THR A C 1
ATOM 4052 O O . THR A 1 504 ? -21.281 3.885 34.969 1 79.38 504 THR A O 1
ATOM 4055 N N . GLY A 1 505 ? -20.625 5.496 33.656 1 74.06 505 GLY A N 1
ATOM 4056 C CA . GLY A 1 505 ? -19.609 6.074 34.531 1 74.06 505 GLY A CA 1
ATOM 4057 C C . GLY A 1 505 ? -18.359 5.219 34.625 1 74.06 505 GLY A C 1
ATOM 4058 O O . GLY A 1 505 ? -17.438 5.547 35.406 1 74.06 505 GLY A O 1
ATOM 4059 N N . GLU A 1 506 ? -18.203 4.176 33.938 1 70.12 506 GLU A N 1
ATOM 4060 C CA . GLU A 1 506 ? -17.141 3.195 34.094 1 70.12 506 GLU A CA 1
ATOM 4061 C C . GLU A 1 506 ? -15.859 3.646 33.438 1 70.12 506 GLU A C 1
ATOM 4063 O O . GLU A 1 506 ? -14.758 3.26 33.844 1 70.12 506 GLU A O 1
ATOM 4068 N N . LYS A 1 507 ? -16.094 4.398 32.312 1 78 507 LYS A N 1
ATOM 4069 C CA . LYS A 1 507 ? -14.914 4.781 31.547 1 78 507 LYS A CA 1
ATOM 4070 C C . LYS A 1 507 ? -14.867 6.293 31.328 1 78 507 LYS A C 1
ATOM 4072 O O . LYS A 1 507 ? -15.883 6.91 30.984 1 78 507 LYS A O 1
ATOM 4077 N N . PRO A 1 508 ? -13.664 6.855 31.547 1 77.94 508 PRO A N 1
ATOM 4078 C CA . PRO A 1 508 ? -13.547 8.281 31.25 1 77.94 508 PRO A CA 1
ATOM 4079 C C . PRO A 1 508 ? -13.656 8.57 29.75 1 77.94 508 PRO A C 1
ATOM 4081 O O . PRO A 1 508 ? -13.328 7.715 28.922 1 77.94 508 PRO A O 1
ATOM 4084 N N . ILE A 1 509 ? -14.086 9.805 29.391 1 79.38 509 ILE A N 1
ATOM 4085 C CA . ILE A 1 509 ? -14.406 10.203 28.016 1 79.38 509 ILE A CA 1
ATOM 4086 C C . ILE A 1 509 ? -13.156 10.117 27.141 1 79.38 509 ILE A C 1
ATOM 4088 O O . ILE A 1 509 ? -13.234 9.773 25.969 1 79.38 509 ILE A O 1
ATOM 4092 N N . HIS A 1 510 ? -12.047 10.438 27.734 1 76.62 510 HIS A N 1
ATOM 4093 C CA . HIS A 1 510 ? -10.82 10.422 26.938 1 76.62 510 HIS A CA 1
ATOM 4094 C C . HIS A 1 510 ? -10.477 9.016 26.484 1 76.62 510 HIS A C 1
ATOM 4096 O O . HIS A 1 510 ? -9.945 8.82 25.391 1 76.62 510 HIS A O 1
ATOM 4102 N N . LYS A 1 511 ? -10.758 8.039 27.266 1 76.62 511 LYS A N 1
ATOM 4103 C CA . LYS A 1 511 ? -10.523 6.641 26.906 1 76.62 511 LYS A CA 1
ATOM 4104 C C . LYS A 1 511 ? -11.484 6.199 25.797 1 76.62 511 LYS A C 1
ATOM 4106 O O . LYS A 1 511 ? -11.102 5.438 24.906 1 76.62 511 LYS A O 1
ATOM 4111 N N . LEU A 1 512 ? -12.703 6.703 25.906 1 78.88 512 LEU A N 1
ATOM 4112 C CA . LEU A 1 512 ? -13.711 6.359 24.906 1 78.88 512 LEU A CA 1
ATOM 4113 C C . LEU A 1 512 ? -13.344 6.945 23.547 1 78.88 512 LEU A C 1
ATOM 4115 O O . LEU A 1 512 ? -13.391 6.246 22.531 1 78.88 512 LEU A O 1
ATOM 4119 N N . LEU A 1 513 ? -12.875 8.172 23.516 1 78.88 513 LEU A N 1
ATOM 4120 C CA . LEU A 1 513 ? -12.641 8.898 22.281 1 78.88 513 LEU A CA 1
ATOM 4121 C C . LEU A 1 513 ? -11.312 8.492 21.641 1 78.88 513 LEU A C 1
ATOM 4123 O O . LEU A 1 513 ? -11.188 8.445 20.422 1 78.88 513 LEU A O 1
ATOM 4127 N N . ASN A 1 514 ? -10.328 8.148 22.469 1 76.06 514 ASN A N 1
ATOM 4128 C CA . ASN A 1 514 ? -8.969 7.98 21.953 1 76.06 514 ASN A CA 1
ATOM 4129 C C . ASN A 1 514 ? -8.586 6.508 21.859 1 76.06 514 ASN A C 1
ATOM 4131 O O . ASN A 1 514 ? -7.559 6.168 21.266 1 76.06 514 ASN A O 1
ATOM 4135 N N . GLU A 1 515 ? -9.445 5.613 22.391 1 77.75 515 GLU A N 1
ATOM 4136 C CA . GLU A 1 515 ? -9.102 4.191 22.375 1 77.75 515 GLU A CA 1
ATOM 4137 C C . GLU A 1 515 ? -10.266 3.352 21.844 1 77.75 515 GLU A C 1
ATOM 4139 O O . GLU A 1 515 ? -10.266 2.947 20.672 1 77.75 515 GLU A O 1
ATOM 4144 N N . GLN A 1 516 ? -11.336 3.328 22.672 1 74.75 516 GLN A N 1
ATOM 4145 C CA . GLN A 1 516 ? -12.406 2.373 22.422 1 74.75 516 GLN A CA 1
ATOM 4146 C C . GLN A 1 516 ? -13.117 2.674 21.094 1 74.75 516 GLN A C 1
ATOM 4148 O O . GLN A 1 516 ? -13.469 1.757 20.359 1 74.75 516 GLN A O 1
ATOM 4153 N N . TYR A 1 517 ? -13.352 3.967 20.812 1 80.69 517 TYR A N 1
ATOM 4154 C CA . TYR A 1 517 ? -14.133 4.316 19.641 1 80.69 517 TYR A CA 1
ATOM 4155 C C . TYR A 1 517 ? -13.281 5.055 18.609 1 80.69 517 TYR A C 1
ATOM 4157 O O . TYR A 1 517 ? -13.805 5.613 17.656 1 80.69 517 TYR A O 1
ATOM 4165 N N . GLN A 1 518 ? -11.953 5.078 18.828 1 81.5 518 GLN A N 1
ATOM 4166 C CA . GLN A 1 518 ? -11.047 5.82 17.969 1 81.5 518 GLN A CA 1
ATOM 4167 C C . GLN A 1 518 ? -11.195 5.379 16.516 1 81.5 518 GLN A C 1
ATOM 4169 O O . GLN A 1 518 ? -11.242 6.215 15.609 1 81.5 518 GLN A O 1
ATOM 4174 N N . ASP A 1 519 ? -11.281 4.109 16.328 1 81 519 ASP A N 1
ATOM 4175 C CA . ASP A 1 519 ? -11.367 3.57 14.969 1 81 519 ASP A CA 1
ATOM 4176 C C . ASP A 1 519 ? -12.648 4.027 14.281 1 81 519 ASP A C 1
ATOM 4178 O O . ASP A 1 519 ? -12.633 4.367 13.094 1 81 519 ASP A O 1
ATOM 4182 N N . ARG A 1 520 ? -13.75 4.012 15.008 1 84.5 520 ARG A N 1
ATOM 4183 C CA . ARG A 1 520 ? -15.031 4.43 14.445 1 84.5 520 ARG A CA 1
ATOM 4184 C C . ARG A 1 520 ? -15.031 5.922 14.141 1 84.5 520 ARG A C 1
ATOM 4186 O O . ARG A 1 520 ? -15.648 6.363 13.164 1 84.5 520 ARG A O 1
ATOM 4193 N N . ILE A 1 521 ? -14.336 6.68 15.008 1 88.94 521 ILE A N 1
ATOM 4194 C CA . ILE A 1 521 ? -14.219 8.125 14.812 1 88.94 521 ILE A CA 1
ATOM 4195 C C . ILE A 1 521 ? -13.398 8.414 13.562 1 88.94 521 ILE A C 1
ATOM 4197 O O . ILE A 1 521 ? -13.781 9.25 12.742 1 88.94 521 ILE A O 1
ATOM 4201 N N . VAL A 1 522 ? -12.328 7.699 13.391 1 90.56 522 VAL A N 1
ATOM 4202 C CA . VAL A 1 522 ? -11.477 7.863 12.211 1 90.56 522 VAL A CA 1
ATOM 4203 C C . VAL A 1 522 ? -12.242 7.465 10.961 1 90.56 522 VAL A C 1
ATOM 4205 O O . VAL A 1 522 ? -12.164 8.148 9.93 1 90.56 522 VAL A O 1
ATOM 4208 N N . ASN A 1 523 ? -13.055 6.457 11.07 1 90.31 523 ASN A N 1
ATOM 4209 C CA . ASN A 1 523 ? -13.758 5.922 9.906 1 90.31 523 ASN A CA 1
ATOM 4210 C C . ASN A 1 523 ? -14.859 6.871 9.438 1 90.31 523 ASN A C 1
ATOM 4212 O O . ASN A 1 523 ? -15.023 7.094 8.234 1 90.31 523 ASN A O 1
ATOM 4216 N N . TYR A 1 524 ? -15.695 7.41 10.383 1 94.75 524 TYR A N 1
ATOM 4217 C CA . TYR A 1 524 ? -16.734 8.305 9.898 1 94.75 524 TYR A CA 1
ATOM 4218 C C . TYR A 1 524 ? -16.141 9.641 9.461 1 94.75 524 TYR A C 1
ATOM 4220 O O . TYR A 1 524 ? -16.75 10.359 8.656 1 94.75 524 TYR A O 1
ATOM 4228 N N . SER A 1 525 ? -14.945 10 10.023 1 96.44 525 SER A N 1
ATOM 4229 C CA . SER A 1 525 ? -14.25 11.195 9.539 1 96.44 525 SER A CA 1
ATOM 4230 C C . SER A 1 525 ? -13.805 11.023 8.094 1 96.44 525 SER A C 1
ATOM 4232 O O . SER A 1 525 ? -13.914 11.953 7.289 1 96.44 525 SER A O 1
ATOM 4234 N N . LYS A 1 526 ? -13.273 9.82 7.793 1 96.25 526 LYS A N 1
ATOM 4235 C CA . LYS A 1 526 ? -12.914 9.508 6.41 1 96.25 526 LYS A CA 1
ATOM 4236 C C . LYS A 1 526 ? -14.133 9.609 5.492 1 96.25 526 LYS A C 1
ATOM 4238 O O . LYS A 1 526 ? -14.047 10.188 4.41 1 96.25 526 LYS A O 1
ATOM 4243 N N . PHE A 1 527 ? -15.234 9.031 5.957 1 97.25 527 PHE A N 1
ATOM 4244 C CA . PHE A 1 527 ? -16.484 9.086 5.207 1 97.25 527 PHE A CA 1
ATOM 4245 C C . PHE A 1 527 ? -16.922 10.523 4.996 1 97.25 527 PHE A C 1
ATOM 4247 O O . PHE A 1 527 ? -17.359 10.891 3.898 1 97.25 527 PHE A O 1
ATOM 4254 N N . PHE A 1 528 ? -16.812 11.336 6 1 98.06 528 PHE A N 1
ATOM 4255 C CA . PHE A 1 528 ? -17.141 12.75 5.934 1 98.06 528 PHE A CA 1
ATOM 4256 C C . PHE A 1 528 ? -16.344 13.453 4.848 1 98.06 528 PHE A C 1
ATOM 4258 O O . PHE A 1 528 ? -16.891 14.203 4.043 1 98.06 528 PHE A O 1
ATOM 4265 N N . ILE A 1 529 ? -15.055 13.203 4.762 1 98.06 529 ILE A N 1
ATOM 4266 C CA . ILE A 1 529 ? -14.195 13.867 3.793 1 98.06 529 ILE A CA 1
ATOM 4267 C C . ILE A 1 529 ? -14.547 13.398 2.383 1 98.06 529 ILE A C 1
ATOM 4269 O O . ILE A 1 529 ? -14.492 14.18 1.431 1 98.06 529 ILE A O 1
ATOM 4273 N N . HIS A 1 530 ? -14.891 12.141 2.275 1 97.69 530 HIS A N 1
ATOM 4274 C CA . HIS A 1 530 ? -15.336 11.641 0.979 1 97.69 530 HIS A CA 1
ATOM 4275 C C . HIS A 1 530 ? -16.594 12.367 0.518 1 97.69 530 HIS A C 1
ATOM 4277 O O . HIS A 1 530 ? -16.719 12.727 -0.655 1 97.69 530 HIS A O 1
ATOM 4283 N N . VAL A 1 531 ? -17.516 12.555 1.437 1 97.56 531 VAL A N 1
ATOM 4284 C CA . VAL A 1 531 ? -18.734 13.281 1.122 1 97.56 531 VAL A CA 1
ATOM 4285 C C . VAL A 1 531 ? -18.406 14.727 0.756 1 97.56 531 VAL A C 1
ATOM 4287 O O . VAL A 1 531 ? -18.906 15.25 -0.236 1 97.56 531 VAL A O 1
ATOM 4290 N N . MET A 1 532 ? -17.547 15.32 1.565 1 97.88 532 MET A N 1
ATOM 4291 C CA . MET A 1 532 ? -17.172 16.703 1.309 1 97.88 532 MET A CA 1
ATOM 4292 C C . MET A 1 532 ? -16.453 16.828 -0.035 1 97.88 532 MET A C 1
ATOM 4294 O O . MET A 1 532 ? -16.594 17.844 -0.725 1 97.88 532 MET A O 1
ATOM 4298 N N . ASN A 1 533 ? -15.648 15.82 -0.376 1 97.88 533 ASN A N 1
ATOM 4299 C CA . ASN A 1 533 ? -14.961 15.844 -1.663 1 97.88 533 ASN A CA 1
ATOM 4300 C C . ASN A 1 533 ? -15.945 15.891 -2.826 1 97.88 533 ASN A C 1
ATOM 4302 O O . ASN A 1 533 ? -15.758 16.656 -3.775 1 97.88 533 ASN A O 1
ATOM 4306 N N . VAL A 1 534 ? -17.016 15.102 -2.75 1 97.44 534 VAL A N 1
ATOM 4307 C CA . VAL A 1 534 ? -18.047 15.109 -3.785 1 97.44 534 VAL A CA 1
ATOM 4308 C C . VAL A 1 534 ? -18.734 16.469 -3.812 1 97.44 534 VAL A C 1
ATOM 4310 O O . VAL A 1 534 ? -18.953 17.047 -4.883 1 97.44 534 VAL A O 1
ATOM 4313 N N . ARG A 1 535 ? -19.031 17 -2.637 1 96.12 535 ARG A N 1
ATOM 4314 C CA . ARG A 1 535 ? -19.719 18.281 -2.527 1 96.12 535 ARG A CA 1
ATOM 4315 C C . ARG A 1 535 ? -18.875 19.406 -3.098 1 96.12 535 ARG A C 1
ATOM 4317 O O . ARG A 1 535 ? -19.391 20.25 -3.85 1 96.12 535 ARG A O 1
ATOM 4324 N N . PHE A 1 536 ? -17.625 19.422 -2.699 1 96.88 536 PHE A N 1
ATOM 4325 C CA . PHE A 1 536 ? -16.734 20.484 -3.152 1 96.88 536 PHE A CA 1
ATOM 4326 C C . PHE A 1 536 ? -16.547 20.422 -4.664 1 96.88 536 PHE A C 1
ATOM 4328 O O . PHE A 1 536 ? -16.547 21.453 -5.34 1 96.88 536 PHE A O 1
ATOM 4335 N N . CYS A 1 537 ? -16.406 19.203 -5.176 1 95.56 537 CYS A N 1
ATOM 4336 C CA . CYS A 1 537 ? -16.25 19.031 -6.613 1 95.56 537 CYS A CA 1
ATOM 4337 C C . CYS A 1 537 ? -17.484 19.5 -7.363 1 95.56 537 CYS A C 1
ATOM 4339 O O . CYS A 1 537 ? -17.375 20.234 -8.352 1 95.56 537 CYS A O 1
ATOM 4341 N N . ARG A 1 538 ? -18.609 19.094 -6.918 1 95.44 538 ARG A N 1
ATOM 4342 C CA . ARG A 1 538 ? -19.859 19.5 -7.543 1 95.44 538 ARG A CA 1
ATOM 4343 C C . ARG A 1 538 ? -20.047 21.016 -7.496 1 95.44 538 ARG A C 1
ATOM 4345 O O . ARG A 1 538 ? -20.422 21.625 -8.492 1 95.44 538 ARG A O 1
ATOM 4352 N N . SER A 1 539 ? -19.781 21.562 -6.32 1 94.81 539 SER A N 1
ATOM 4353 C CA . SER A 1 539 ? -19.891 23 -6.152 1 94.81 539 SER A CA 1
ATOM 4354 C C . SER A 1 539 ? -18.969 23.734 -7.102 1 94.81 539 SER A C 1
ATOM 4356 O O . SER A 1 539 ? -19.359 24.734 -7.719 1 94.81 539 SER A O 1
ATOM 4358 N N . TYR A 1 540 ? -17.75 23.281 -7.219 1 95.12 540 TYR A N 1
ATOM 4359 C CA . TYR A 1 540 ? -16.797 23.922 -8.109 1 95.12 540 TYR A CA 1
ATOM 4360 C C . TYR A 1 540 ? -17.266 23.828 -9.562 1 95.12 540 TYR A C 1
ATOM 4362 O O . TYR A 1 540 ? -17.125 24.797 -10.32 1 95.12 540 TYR A O 1
ATOM 4370 N N . LEU A 1 541 ? -17.781 22.719 -9.961 1 94.12 541 LEU A N 1
ATOM 4371 C CA . LEU A 1 541 ? -18.281 22.484 -11.312 1 94.12 541 LEU A CA 1
ATOM 4372 C C . LEU A 1 541 ? -19.422 23.438 -11.633 1 94.12 541 LEU A C 1
ATOM 4374 O O . LEU A 1 541 ? -19.516 23.953 -12.758 1 94.12 541 LEU A O 1
ATOM 4378 N N . LEU A 1 542 ? -20.266 23.688 -10.648 1 93.81 542 LEU A N 1
ATOM 4379 C CA . LEU A 1 542 ? -21.438 24.516 -10.859 1 93.81 542 LEU A CA 1
ATOM 4380 C C . LEU A 1 542 ? -21.078 26 -10.844 1 93.81 542 LEU A C 1
ATOM 4382 O O . LEU A 1 542 ? -21.719 26.812 -11.508 1 93.81 542 LEU A O 1
ATOM 4386 N N . GLN A 1 543 ? -20.031 26.359 -10.188 1 94.56 543 GLN A N 1
ATOM 4387 C CA . GLN A 1 543 ? -19.672 27.766 -9.977 1 94.56 543 GLN A CA 1
ATOM 4388 C C . GLN A 1 543 ? -18.734 28.25 -11.078 1 94.56 543 GLN A C 1
ATOM 4390 O O . GLN A 1 543 ? -18.469 29.453 -11.188 1 94.56 543 GLN A O 1
ATOM 4395 N N . ASN A 1 544 ? -18.219 27.344 -11.891 1 94.5 544 ASN A N 1
ATOM 4396 C CA . ASN A 1 544 ? -17.266 27.734 -12.93 1 94.5 544 ASN A CA 1
ATOM 4397 C C . ASN A 1 544 ? -17.734 27.281 -14.305 1 94.5 544 ASN A C 1
ATOM 4399 O O . ASN A 1 544 ? -18.547 26.359 -14.422 1 94.5 544 ASN A O 1
ATOM 4403 N N . SER A 1 545 ? -17.234 27.922 -15.359 1 95.25 545 SER A N 1
ATOM 4404 C CA . SER A 1 545 ? -17.578 27.594 -16.734 1 95.25 545 SER A CA 1
ATOM 4405 C C . SER A 1 545 ? -16.469 26.766 -17.391 1 95.25 545 SER A C 1
ATOM 4407 O O . SER A 1 545 ? -15.297 27.094 -17.266 1 95.25 545 SER A O 1
ATOM 4409 N N . PHE A 1 546 ? -16.891 25.734 -18.078 1 95.94 546 PHE A N 1
ATOM 4410 C CA . PHE A 1 546 ? -15.961 24.844 -18.734 1 95.94 546 PHE A CA 1
ATOM 4411 C C . PHE A 1 546 ? -16.328 24.672 -20.203 1 95.94 546 PHE A C 1
ATOM 4413 O O . PHE A 1 546 ? -17.484 24.859 -20.594 1 95.94 546 PHE A O 1
ATOM 4420 N N . GLU A 1 547 ? -15.312 24.344 -21 1 95.62 547 GLU A N 1
ATOM 4421 C CA . GLU A 1 547 ? -15.594 23.875 -22.359 1 95.62 547 GLU A CA 1
ATOM 4422 C C . GLU A 1 547 ? -16.484 22.625 -22.344 1 95.62 547 GLU A C 1
ATOM 4424 O O . GLU A 1 547 ? -16.406 21.828 -21.406 1 95.62 547 GLU A O 1
ATOM 4429 N N . SER A 1 548 ? -17.203 22.484 -23.391 1 94.62 548 SER A N 1
ATOM 4430 C CA . SER A 1 548 ? -18.234 21.453 -23.438 1 94.62 548 SER A CA 1
ATOM 4431 C C . SER A 1 548 ? -17.625 20.062 -23.188 1 94.62 548 SER A C 1
ATOM 4433 O O . SER A 1 548 ? -18.141 19.297 -22.359 1 94.62 548 SER A O 1
ATOM 4435 N N . LYS A 1 549 ? -16.547 19.797 -23.859 1 94.44 549 LYS A N 1
ATOM 4436 C CA . LYS A 1 549 ? -15.906 18.484 -23.719 1 94.44 549 LYS A CA 1
ATOM 4437 C C . LYS A 1 549 ? -15.375 18.281 -22.297 1 94.44 549 LYS A C 1
ATOM 4439 O O . LYS A 1 549 ? -15.484 17.203 -21.734 1 94.44 549 LYS A O 1
ATOM 4444 N N . THR A 1 550 ? -14.836 19.328 -21.766 1 95.31 550 THR A N 1
ATOM 4445 C CA . THR A 1 550 ? -14.305 19.297 -20.406 1 95.31 550 THR A CA 1
ATOM 4446 C C . THR A 1 550 ? -15.422 19.094 -19.375 1 95.31 550 THR A C 1
ATOM 4448 O O . THR A 1 550 ? -15.297 18.266 -18.469 1 95.31 550 THR A O 1
ATOM 4451 N N . GLU A 1 551 ? -16.453 19.812 -19.594 1 96 551 GLU A N 1
ATOM 4452 C CA . GLU A 1 551 ? -17.578 19.734 -18.672 1 96 551 GLU A CA 1
ATOM 4453 C C . GLU A 1 551 ? -18.172 18.328 -18.641 1 96 551 GLU A C 1
ATOM 4455 O O . GLU A 1 551 ? -18.438 17.781 -17.562 1 96 551 GLU A O 1
ATOM 4460 N N . LYS A 1 552 ? -18.359 17.797 -19.797 1 95.44 552 LYS A N 1
ATOM 4461 C CA . LYS A 1 552 ? -18.922 16.453 -19.891 1 95.44 552 LYS A CA 1
ATOM 4462 C C . LYS A 1 552 ? -18.016 15.43 -19.234 1 95.44 552 LYS A C 1
ATOM 4464 O O . LYS A 1 552 ? -18.484 14.539 -18.516 1 95.44 552 LYS A O 1
ATOM 4469 N N . THR A 1 553 ? -16.75 15.555 -19.453 1 95.81 553 THR A N 1
ATOM 4470 C CA . THR A 1 553 ? -15.766 14.641 -18.891 1 95.81 553 THR A CA 1
ATOM 4471 C C . THR A 1 553 ? -15.75 14.75 -17.359 1 95.81 553 THR A C 1
ATOM 4473 O O . THR A 1 553 ? -15.734 13.742 -16.656 1 95.81 553 THR A O 1
ATOM 4476 N N . LEU A 1 554 ? -15.766 15.977 -16.891 1 96.31 554 LEU A N 1
ATOM 4477 C CA . LEU A 1 554 ? -15.719 16.203 -15.445 1 96.31 554 LEU A CA 1
ATOM 4478 C C . LEU A 1 554 ? -16.969 15.664 -14.766 1 96.31 554 LEU A C 1
ATOM 4480 O O . LEU A 1 554 ? -16.891 15.109 -13.672 1 96.31 554 LEU A O 1
ATOM 4484 N N . GLN A 1 555 ? -18.094 15.805 -15.438 1 95.19 555 GLN A N 1
ATOM 4485 C CA . GLN A 1 555 ? -19.344 15.273 -14.898 1 95.19 555 GLN A CA 1
ATOM 4486 C C . GLN A 1 555 ? -19.297 13.742 -14.828 1 95.19 555 GLN A C 1
ATOM 4488 O O . GLN A 1 555 ? -19.766 13.156 -13.852 1 95.19 555 GLN A O 1
ATOM 4493 N N . THR A 1 556 ? -18.781 13.188 -15.852 1 95.5 556 THR A N 1
ATOM 4494 C CA . THR A 1 556 ? -18.656 11.734 -15.891 1 95.5 556 THR A CA 1
ATOM 4495 C C . THR A 1 556 ? -17.719 11.242 -14.797 1 95.5 556 THR A C 1
ATOM 4497 O O . THR A 1 556 ? -18.016 10.281 -14.086 1 95.5 556 THR A O 1
ATOM 4500 N N . LEU A 1 557 ? -16.609 11.891 -14.633 1 95.56 557 LEU A N 1
ATOM 4501 C CA . LEU A 1 557 ? -15.641 11.523 -13.609 1 95.56 557 LEU A CA 1
ATOM 4502 C C . LEU A 1 557 ? -16.234 11.672 -12.211 1 95.56 557 LEU A C 1
ATOM 4504 O O . LEU A 1 557 ? -16.031 10.812 -11.352 1 95.56 557 LEU A O 1
ATOM 4508 N N . LEU A 1 558 ? -16.922 12.742 -12 1 96.44 558 LEU A N 1
ATOM 4509 C CA . LEU A 1 558 ? -17.547 12.969 -10.703 1 96.44 558 LEU A CA 1
ATOM 4510 C C . LEU A 1 558 ? -18.578 11.891 -10.391 1 96.44 558 LEU A C 1
ATOM 4512 O O . LEU A 1 558 ? -18.703 11.445 -9.25 1 96.44 558 LEU A O 1
ATOM 4516 N N . HIS A 1 559 ? -19.312 11.516 -11.414 1 95.12 559 HIS A N 1
ATOM 4517 C CA . HIS A 1 559 ? -20.312 10.469 -11.219 1 95.12 559 HIS A CA 1
ATOM 4518 C C . HIS A 1 559 ? -19.641 9.133 -10.883 1 95.12 559 HIS A C 1
ATOM 4520 O O . HIS A 1 559 ? -20.141 8.383 -10.039 1 95.12 559 HIS A O 1
ATOM 4526 N N . ILE A 1 560 ? -18.594 8.82 -11.57 1 94.06 560 ILE A N 1
ATOM 4527 C CA . ILE A 1 560 ? -17.828 7.613 -11.266 1 94.06 560 ILE A CA 1
ATOM 4528 C C . ILE A 1 560 ? -17.375 7.648 -9.805 1 94.06 560 ILE A C 1
ATOM 4530 O O . ILE A 1 560 ? -17.5 6.66 -9.086 1 94.06 560 ILE A O 1
ATOM 4534 N N . TYR A 1 561 ? -16.828 8.758 -9.383 1 95.56 561 TYR A N 1
ATOM 4535 C CA . TYR A 1 561 ? -16.359 8.883 -8.008 1 95.56 561 TYR A CA 1
ATOM 4536 C C . TYR A 1 561 ? -17.5 8.734 -7.016 1 95.56 561 TYR A C 1
ATOM 4538 O O . TYR A 1 561 ? -17.359 8.078 -5.984 1 95.56 561 TYR A O 1
ATOM 4546 N N . LEU A 1 562 ? -18.594 9.344 -7.32 1 96.5 562 LEU A N 1
ATOM 4547 C CA . LEU A 1 562 ? -19.781 9.25 -6.469 1 96.5 562 LEU A CA 1
ATOM 4548 C C . LEU A 1 562 ? -20.203 7.797 -6.277 1 96.5 562 LEU A C 1
ATOM 4550 O O . LEU A 1 562 ? -20.453 7.363 -5.156 1 96.5 562 LEU A O 1
ATOM 4554 N N . LEU A 1 563 ? -20.25 7.07 -7.355 1 93.5 563 LEU A N 1
ATOM 4555 C CA . LEU A 1 563 ? -20.672 5.672 -7.285 1 93.5 563 LEU A CA 1
ATOM 4556 C C . LEU A 1 563 ? -19.625 4.836 -6.547 1 93.5 563 LEU A C 1
ATOM 4558 O O . LEU A 1 563 ? -19.969 3.871 -5.863 1 93.5 563 LEU A O 1
ATOM 4562 N N . SER A 1 564 ? -18.375 5.242 -6.695 1 91.69 564 SER A N 1
ATOM 4563 C CA . SER A 1 564 ? -17.328 4.566 -5.926 1 91.69 564 SER A CA 1
ATOM 4564 C C . SER A 1 564 ? -17.531 4.777 -4.43 1 91.69 564 SER A C 1
ATOM 4566 O O . SER A 1 564 ? -17.219 3.896 -3.627 1 91.69 564 SER A O 1
ATOM 4568 N N . MET A 1 565 ? -18.031 5.953 -4.016 1 93.75 565 MET A N 1
ATOM 4569 C CA . MET A 1 565 ? -18.344 6.199 -2.613 1 93.75 565 MET A CA 1
ATOM 4570 C C . MET A 1 565 ? -19.516 5.324 -2.16 1 93.75 565 MET A C 1
ATOM 4572 O O . MET A 1 565 ? -19.516 4.82 -1.035 1 93.75 565 MET A O 1
ATOM 4576 N N . VAL A 1 566 ? -20.484 5.133 -3.061 1 92.25 566 VAL A N 1
ATOM 4577 C CA . VAL A 1 566 ? -21.578 4.242 -2.736 1 92.25 566 VAL A CA 1
ATOM 4578 C C . VAL A 1 566 ? -21.062 2.826 -2.504 1 92.25 566 VAL A C 1
ATOM 4580 O O . VAL A 1 566 ? -21.438 2.166 -1.533 1 92.25 566 VAL A O 1
ATOM 4583 N N . ASP A 1 567 ? -20.125 2.418 -3.354 1 84.94 567 ASP A N 1
ATOM 4584 C CA . ASP A 1 567 ? -19.531 1.093 -3.211 1 84.94 567 ASP A CA 1
ATOM 4585 C C . ASP A 1 567 ? -18.828 0.953 -1.866 1 84.94 567 ASP A C 1
ATOM 4587 O O . ASP A 1 567 ? -18.844 -0.115 -1.251 1 84.94 567 ASP A O 1
ATOM 4591 N N . LEU A 1 568 ? -18.25 1.999 -1.468 1 84.69 568 LEU A N 1
ATOM 4592 C CA . LEU A 1 568 ? -17.469 1.972 -0.235 1 84.69 568 LEU A CA 1
ATOM 4593 C C . LEU A 1 568 ? -18.375 1.969 0.986 1 84.69 568 LEU A C 1
ATOM 4595 O O . LEU A 1 568 ? -18.047 1.368 2.012 1 84.69 568 LEU A O 1
ATOM 4599 N N . TYR A 1 569 ? -19.531 2.656 0.876 1 87.94 569 TYR A N 1
ATOM 4600 C CA . TYR A 1 569 ? -20.297 2.891 2.086 1 87.94 569 TYR A CA 1
ATOM 4601 C C . TYR A 1 569 ? -21.672 2.232 1.989 1 87.94 569 TYR A C 1
ATOM 4603 O O . TYR A 1 569 ? -22.562 2.508 2.801 1 87.94 569 TYR A O 1
ATOM 4611 N N . LYS A 1 570 ? -21.906 1.431 1.036 1 82.19 570 LYS A N 1
ATOM 4612 C CA . LYS A 1 570 ? -23.203 0.807 0.802 1 82.19 570 LYS A CA 1
ATOM 4613 C C . LYS A 1 570 ? -23.625 -0.032 2.002 1 82.19 570 LYS A C 1
ATOM 4615 O O . LYS A 1 570 ? -24.828 -0.164 2.275 1 82.19 570 LYS A O 1
ATOM 4620 N N . VAL A 1 571 ? -22.703 -0.499 2.785 1 72.5 571 VAL A N 1
ATOM 4621 C CA . VAL A 1 571 ? -23.047 -1.28 3.969 1 72.5 571 VAL A CA 1
ATOM 4622 C C . VAL A 1 571 ? -23.719 -0.381 5.004 1 72.5 571 VAL A C 1
ATOM 4624 O O . VAL A 1 571 ? -24.719 -0.767 5.613 1 72.5 571 VAL A O 1
ATOM 4627 N N . LEU A 1 572 ? -23.125 0.754 5.191 1 82.88 572 LEU A N 1
ATOM 4628 C CA . LEU A 1 572 ? -23.719 1.711 6.117 1 82.88 572 LEU A CA 1
ATOM 4629 C C . LEU A 1 572 ? -25.078 2.193 5.609 1 82.88 572 LEU A C 1
ATOM 4631 O O . LEU A 1 572 ? -26.016 2.363 6.391 1 82.88 572 LEU A O 1
ATOM 4635 N N . MET A 1 573 ? -25.188 2.395 4.301 1 87.25 573 MET A N 1
ATOM 4636 C CA . MET A 1 573 ? -26.453 2.814 3.709 1 87.25 573 MET A CA 1
ATOM 4637 C C . MET A 1 573 ? -27.547 1.781 3.971 1 87.25 573 MET A C 1
ATOM 4639 O O . MET A 1 573 ? -28.688 2.137 4.305 1 87.25 573 MET A O 1
ATOM 4643 N N . PHE A 1 574 ? -27.172 0.606 3.887 1 77 574 PHE A N 1
ATOM 4644 C CA . PHE A 1 574 ? -28.109 -0.487 4.121 1 77 574 PHE A CA 1
ATOM 4645 C C . PHE A 1 574 ? -28.469 -0.579 5.598 1 77 574 PHE A C 1
ATOM 4647 O O . PHE A 1 574 ? -29.641 -0.765 5.945 1 77 574 PHE A O 1
ATOM 4654 N N . THR A 1 575 ? -27.469 -0.49 6.441 1 75.19 575 THR A N 1
ATOM 4655 C CA . THR A 1 575 ? -27.656 -0.592 7.883 1 75.19 575 THR A CA 1
ATOM 4656 C C . THR A 1 575 ? -28.656 0.463 8.375 1 75.19 575 THR A C 1
ATOM 4658 O O . THR A 1 575 ? -29.484 0.189 9.242 1 75.19 575 THR A O 1
ATOM 4661 N N . TYR A 1 576 ? -28.594 1.587 7.75 1 84.19 576 TYR A N 1
ATOM 4662 C CA . TYR A 1 576 ? -29.438 2.684 8.195 1 84.19 576 TYR A CA 1
ATOM 4663 C C . TYR A 1 576 ? -30.688 2.805 7.32 1 84.19 576 TYR A C 1
ATOM 4665 O O . TYR A 1 576 ? -31.375 3.822 7.355 1 84.19 576 TYR A O 1
ATOM 4673 N N . GLN A 1 577 ? -30.859 1.774 6.453 1 82.88 577 GLN A N 1
ATOM 4674 C CA . GLN A 1 577 ? -32.062 1.64 5.625 1 82.88 577 GLN A CA 1
ATOM 4675 C C . GLN A 1 577 ? -32.188 2.805 4.648 1 82.88 577 GLN A C 1
ATOM 4677 O O . GLN A 1 577 ? -33.281 3.375 4.492 1 82.88 577 GLN A O 1
ATOM 4682 N N . LEU A 1 578 ? -31.125 3.189 4.156 1 89.5 578 LEU A N 1
ATOM 4683 C CA . LEU A 1 578 ? -31.094 4.27 3.174 1 89.5 578 LEU A CA 1
ATOM 4684 C C . LEU A 1 578 ? -30.875 3.721 1.769 1 89.5 578 LEU A C 1
ATOM 4686 O O . LEU A 1 578 ? -30.797 4.484 0.805 1 89.5 578 LEU A O 1
ATOM 4690 N N . SER A 1 579 ? -30.719 2.426 1.658 1 83.81 579 SER A N 1
ATOM 4691 C CA . SER A 1 579 ? -30.625 1.701 0.396 1 83.81 579 SER A CA 1
ATOM 4692 C C . SER A 1 579 ? -31.094 0.256 0.553 1 83.81 579 SER A C 1
ATOM 4694 O O . SER A 1 579 ? -31.422 -0.181 1.658 1 83.81 579 SER A O 1
ATOM 4696 N N . ASN A 1 580 ? -31.344 -0.378 -0.506 1 79.88 580 ASN A N 1
ATOM 4697 C CA . ASN A 1 580 ? -31.641 -1.804 -0.54 1 79.88 580 ASN A CA 1
ATOM 4698 C C . ASN A 1 580 ? -31.078 -2.469 -1.791 1 79.88 580 ASN A C 1
ATOM 4700 O O . ASN A 1 580 ? -30.406 -1.819 -2.596 1 79.88 580 ASN A O 1
ATOM 4704 N N . ALA A 1 581 ? -31.25 -3.732 -1.927 1 70.25 581 ALA A N 1
ATOM 4705 C CA . ALA A 1 581 ? -30.656 -4.512 -3.012 1 70.25 581 ALA A CA 1
ATOM 4706 C C . ALA A 1 581 ? -31.125 -3.998 -4.371 1 70.25 581 ALA A C 1
ATOM 4708 O O . ALA A 1 581 ? -30.328 -3.922 -5.316 1 70.25 581 ALA A O 1
ATOM 4709 N N . SER A 1 582 ? -32.344 -3.654 -4.449 1 78.88 582 SER A N 1
ATOM 4710 C CA . SER A 1 582 ? -32.906 -3.195 -5.711 1 78.88 582 SER A CA 1
ATOM 4711 C C . SER A 1 582 ? -32.281 -1.876 -6.152 1 78.88 582 SER A C 1
ATOM 4713 O O . SER A 1 582 ? -32.031 -1.667 -7.34 1 78.88 582 SER A O 1
ATOM 4715 N N . LYS A 1 583 ? -32.062 -1.015 -5.172 1 85.25 583 LYS A N 1
ATOM 4716 C CA . LYS A 1 583 ? -31.484 0.296 -5.469 1 85.25 583 LYS A CA 1
ATOM 4717 C C . LYS A 1 583 ? -30 0.182 -5.844 1 85.25 583 LYS A C 1
ATOM 4719 O O . LYS A 1 583 ? -29.484 1.018 -6.582 1 85.25 583 LYS A O 1
ATOM 4724 N N . LEU A 1 584 ? -29.344 -0.859 -5.336 1 81.62 584 LEU A N 1
ATOM 4725 C CA . LEU A 1 584 ? -27.891 -0.984 -5.523 1 81.62 584 LEU A CA 1
ATOM 4726 C C . LEU A 1 584 ? -27.578 -1.818 -6.758 1 81.62 584 LEU A C 1
ATOM 4728 O O . LEU A 1 584 ? -26.469 -1.75 -7.289 1 81.62 584 LEU A O 1
ATOM 4732 N N . ALA A 1 585 ? -28.469 -2.555 -7.285 1 76.06 585 ALA A N 1
ATOM 4733 C CA . ALA A 1 585 ? -28.281 -3.531 -8.359 1 76.06 585 ALA A CA 1
ATOM 4734 C C . ALA A 1 585 ? -27.719 -2.871 -9.609 1 76.06 585 ALA A C 1
ATOM 4736 O O . ALA A 1 585 ? -26.859 -3.439 -10.281 1 76.06 585 ALA A O 1
ATOM 4737 N N . PRO A 1 586 ? -28.141 -1.637 -9.867 1 81 586 PRO A N 1
ATOM 4738 C CA . PRO A 1 586 ? -27.719 -1.051 -11.141 1 81 586 PRO A CA 1
ATOM 4739 C C . PRO A 1 586 ? -26.281 -0.517 -11.086 1 81 586 PRO A C 1
ATOM 4741 O O . PRO A 1 586 ? -25.703 -0.171 -12.125 1 81 586 PRO A O 1
ATOM 4744 N N . ILE A 1 587 ? -25.641 -0.467 -10.031 1 85.06 587 ILE A N 1
ATOM 4745 C CA . ILE A 1 587 ? -24.406 0.278 -9.828 1 85.06 587 ILE A CA 1
ATOM 4746 C C . ILE A 1 587 ? -23.328 -0.266 -10.75 1 85.06 587 ILE A C 1
ATOM 4748 O O . ILE A 1 587 ? -22.609 0.503 -11.398 1 85.06 587 ILE A O 1
ATOM 4752 N N . ALA A 1 588 ? -23.172 -1.565 -10.82 1 76.75 588 ALA A N 1
ATOM 4753 C CA . ALA A 1 588 ? -22.109 -2.176 -11.617 1 76.75 588 ALA A CA 1
ATOM 4754 C C . ALA A 1 588 ? -22.25 -1.814 -13.094 1 76.75 588 ALA A C 1
ATOM 4756 O O . ALA A 1 588 ? -21.281 -1.437 -13.742 1 76.75 588 ALA A O 1
ATOM 4757 N N . ASN A 1 589 ? -23.469 -1.927 -13.609 1 80 589 ASN A N 1
ATOM 4758 C CA . ASN A 1 589 ? -23.734 -1.609 -15.016 1 80 589 ASN A CA 1
ATOM 4759 C C . ASN A 1 589 ? -23.562 -0.119 -15.289 1 80 589 ASN A C 1
ATOM 4761 O O . ASN A 1 589 ? -23.078 0.264 -16.359 1 80 589 ASN A O 1
ATOM 4765 N N . LEU A 1 590 ? -24.062 0.651 -14.391 1 88.62 590 LEU A N 1
ATOM 4766 C CA . LEU A 1 590 ? -23.938 2.098 -14.547 1 88.62 590 LEU A CA 1
ATOM 4767 C C . LEU A 1 590 ? -22.469 2.518 -14.562 1 88.62 590 LEU A C 1
ATOM 4769 O O . LEU A 1 590 ? -22.062 3.34 -15.391 1 88.62 590 LEU A O 1
ATOM 4773 N N . LYS A 1 591 ? -21.656 1.979 -13.711 1 87.81 591 LYS A N 1
ATOM 4774 C CA . LYS A 1 591 ? -20.234 2.283 -13.688 1 87.81 591 LYS A CA 1
ATOM 4775 C C . LYS A 1 591 ? -19.562 1.873 -14.992 1 87.81 591 LYS A C 1
ATOM 4777 O O . LYS A 1 591 ? -18.75 2.627 -15.547 1 87.81 591 LYS A O 1
ATOM 4782 N N . TYR A 1 592 ? -19.922 0.726 -15.469 1 83.94 592 TYR A N 1
ATOM 4783 C CA . TYR A 1 592 ? -19.344 0.254 -16.719 1 83.94 592 TYR A CA 1
ATOM 4784 C C . TYR A 1 592 ? -19.656 1.205 -17.859 1 83.94 592 TYR A C 1
ATOM 4786 O O . TYR A 1 592 ? -18.781 1.523 -18.688 1 83.94 592 TYR A O 1
ATOM 4794 N N . GLN A 1 593 ? -20.922 1.645 -17.906 1 87.56 593 GLN A N 1
ATOM 4795 C CA . GLN A 1 593 ? -21.328 2.59 -18.938 1 87.56 593 GLN A CA 1
ATOM 4796 C C . GLN A 1 593 ? -20.531 3.889 -18.844 1 87.56 593 GLN A C 1
ATOM 4798 O O . GLN A 1 593 ? -20.125 4.453 -19.859 1 87.56 593 GLN A O 1
ATOM 4803 N N . LEU A 1 594 ? -20.344 4.332 -17.672 1 91.88 594 LEU A N 1
ATOM 4804 C CA . LEU A 1 594 ? -19.594 5.562 -17.453 1 91.88 594 LEU A CA 1
ATOM 4805 C C . LEU A 1 594 ? -18.141 5.383 -17.875 1 91.88 594 LEU A C 1
ATOM 4807 O O . LEU A 1 594 ? -17.531 6.289 -18.453 1 91.88 594 LEU A O 1
ATOM 4811 N N . TYR A 1 595 ? -17.547 4.219 -17.562 1 89.31 595 TYR A N 1
ATOM 4812 C CA . TYR A 1 595 ? -16.172 3.938 -17.953 1 89.31 595 TYR A CA 1
ATOM 4813 C C . TYR A 1 595 ? -16 4.043 -19.469 1 89.31 595 TYR A C 1
ATOM 4815 O O . TYR A 1 595 ? -14.977 4.531 -19.953 1 89.31 595 TYR A O 1
ATOM 4823 N N . THR A 1 596 ? -17 3.625 -20.219 1 87.75 596 THR A N 1
ATOM 4824 C CA . THR A 1 596 ? -16.922 3.602 -21.672 1 87.75 596 THR A CA 1
ATOM 4825 C C . THR A 1 596 ? -17 5.016 -22.234 1 87.75 596 THR A C 1
ATOM 4827 O O . THR A 1 596 ? -16.625 5.25 -23.391 1 87.75 596 THR A O 1
ATOM 4830 N N . GLN A 1 597 ? -17.438 5.953 -21.438 1 91.5 597 GLN A N 1
ATOM 4831 C CA . GLN A 1 597 ? -17.625 7.32 -21.906 1 91.5 597 GLN A CA 1
ATOM 4832 C C . GLN A 1 597 ? -16.344 8.141 -21.734 1 91.5 597 GLN A C 1
ATOM 4834 O O . GLN A 1 597 ? -16.219 9.234 -22.281 1 91.5 597 GLN A O 1
ATOM 4839 N N . ILE A 1 598 ? -15.43 7.594 -21.031 1 91 598 ILE A N 1
ATOM 4840 C CA . ILE A 1 598 ? -14.211 8.328 -20.734 1 91 598 ILE A CA 1
ATOM 4841 C C . ILE A 1 598 ? -13.172 8.078 -21.828 1 91 598 ILE A C 1
ATOM 4843 O O . ILE A 1 598 ? -12.938 6.93 -22.203 1 91 598 ILE A O 1
ATOM 4847 N N . ASN A 1 599 ? -12.633 9.156 -22.312 1 89.62 599 ASN A N 1
ATOM 4848 C CA . ASN A 1 599 ? -11.508 9.094 -23.234 1 89.62 599 ASN A CA 1
ATOM 4849 C C . ASN A 1 599 ? -10.172 9.227 -22.5 1 89.62 599 ASN A C 1
ATOM 4851 O O . ASN A 1 599 ? -9.758 10.336 -22.156 1 89.62 599 ASN A O 1
ATOM 4855 N N . ASP A 1 600 ? -9.445 8.148 -22.406 1 85.62 600 ASP A N 1
ATOM 4856 C CA . ASP A 1 600 ? -8.203 8.102 -21.641 1 85.62 600 ASP A CA 1
ATOM 4857 C C . ASP A 1 600 ? -7.164 9.055 -22.219 1 85.62 600 ASP A C 1
ATOM 4859 O O . ASP A 1 600 ? -6.449 9.727 -21.469 1 85.62 600 ASP A O 1
ATOM 4863 N N . LYS A 1 601 ? -7.086 9.102 -23.5 1 84.81 601 LYS A N 1
ATOM 4864 C CA . LYS A 1 601 ? -6.102 9.945 -24.156 1 84.81 601 LYS A CA 1
ATOM 4865 C C . LYS A 1 601 ? -6.363 11.422 -23.859 1 84.81 601 LYS A C 1
ATOM 4867 O O . LYS A 1 601 ? -5.426 12.203 -23.688 1 84.81 601 LYS A O 1
ATOM 4872 N N . PHE A 1 602 ? -7.629 11.766 -23.828 1 90.31 602 PHE A N 1
ATOM 4873 C CA . PHE A 1 602 ? -7.992 13.141 -23.516 1 90.31 602 PHE A CA 1
ATOM 4874 C C . PHE A 1 602 ? -7.527 13.516 -22.109 1 90.31 602 PHE A C 1
ATOM 4876 O O . PHE A 1 602 ? -7 14.609 -21.891 1 90.31 602 PHE A O 1
ATOM 4883 N N . LEU A 1 603 ? -7.723 12.633 -21.188 1 89.31 603 LEU A N 1
ATOM 4884 C CA . LEU A 1 603 ? -7.312 12.867 -19.797 1 89.31 603 LEU A CA 1
ATOM 4885 C C . LEU A 1 603 ? -5.797 13.016 -19.703 1 89.31 603 LEU A C 1
ATOM 4887 O O . LEU A 1 603 ? -5.297 13.953 -19.078 1 89.31 603 LEU A O 1
ATOM 4891 N N . ILE A 1 604 ? -5.113 12.172 -20.391 1 86.56 604 ILE A N 1
ATOM 4892 C CA . ILE A 1 604 ? -3.656 12.117 -20.328 1 86.56 604 ILE A CA 1
ATOM 4893 C C . ILE A 1 604 ? -3.068 13.352 -21.016 1 86.56 604 ILE A C 1
ATOM 4895 O O . ILE A 1 604 ? -2.137 13.977 -20.5 1 86.56 604 ILE A O 1
ATOM 4899 N N . ASP A 1 605 ? -3.623 13.703 -22.125 1 85.06 605 ASP A N 1
ATOM 4900 C CA . ASP A 1 605 ? -3.125 14.844 -22.875 1 85.06 605 ASP A CA 1
ATOM 4901 C C . ASP A 1 605 ? -3.363 16.156 -22.125 1 85.06 605 ASP A C 1
ATOM 4903 O O . ASP A 1 605 ? -2.6 17.109 -22.266 1 85.06 605 ASP A O 1
ATOM 4907 N N . SER A 1 606 ? -4.395 16.125 -21.375 1 86.62 606 SER A N 1
ATOM 4908 C CA . SER A 1 606 ? -4.73 17.344 -20.625 1 86.62 606 SER A CA 1
ATOM 4909 C C . SER A 1 606 ? -3.82 17.516 -19.422 1 86.62 606 SER A C 1
ATOM 4911 O O . SER A 1 606 ? -3.66 18.625 -18.906 1 86.62 606 SER A O 1
ATOM 4913 N N . PHE A 1 607 ? -3.285 16.375 -18.922 1 79.88 607 PHE A N 1
ATOM 4914 C CA . PHE A 1 607 ? -2.404 16.453 -17.75 1 79.88 607 PHE A CA 1
ATOM 4915 C C . PHE A 1 607 ? -0.949 16.578 -18.188 1 79.88 607 PHE A C 1
ATOM 4917 O O . PHE A 1 607 ? -0.089 16.938 -17.375 1 79.88 607 PHE A O 1
ATOM 4924 N N . GLU A 1 608 ? -0.613 17.453 -19.078 1 61.97 608 GLU A N 1
ATOM 4925 C CA . GLU A 1 608 ? 0.768 17.594 -19.516 1 61.97 608 GLU A CA 1
ATOM 4926 C C . GLU A 1 608 ? 1.739 17.578 -18.344 1 61.97 608 GLU A C 1
ATOM 4928 O O . GLU A 1 608 ? 1.639 18.391 -17.438 1 61.97 608 GLU A O 1
ATOM 4933 N N . ASN A 1 609 ? 2.156 16.406 -18.062 1 52.66 609 ASN A N 1
ATOM 4934 C CA . ASN A 1 609 ? 3.146 16.328 -16.984 1 52.66 609 ASN A CA 1
ATOM 4935 C C . ASN A 1 609 ? 4.301 17.297 -17.219 1 52.66 609 ASN A C 1
ATOM 4937 O O . ASN A 1 609 ? 4.961 17.25 -18.266 1 52.66 609 ASN A O 1
ATOM 4941 N N . PRO A 1 610 ? 4.16 18.453 -16.641 1 44.31 610 PRO A N 1
ATOM 4942 C CA . PRO A 1 610 ? 5.344 19.297 -16.859 1 44.31 610 PRO A CA 1
ATOM 4943 C C . PRO A 1 610 ? 6.641 18.484 -16.891 1 44.31 610 PRO A C 1
ATOM 4945 O O . PRO A 1 610 ? 7.676 19 -17.328 1 44.31 610 PRO A O 1
ATOM 4948 N N . ILE A 1 611 ? 6.562 17.312 -16.266 1 40.81 611 ILE A N 1
ATOM 4949 C CA . ILE A 1 611 ? 7.793 16.531 -16.188 1 40.81 611 ILE A CA 1
ATOM 4950 C C . ILE A 1 611 ? 8.047 15.828 -17.516 1 40.81 611 ILE A C 1
ATOM 4952 O O . ILE A 1 611 ? 9.117 15.258 -17.734 1 40.81 611 ILE A O 1
ATOM 4956 N N . LYS A 1 612 ? 7.035 15.492 -18.297 1 41.16 612 LYS A N 1
ATOM 4957 C CA . LYS A 1 612 ? 7.254 14.805 -19.562 1 41.16 612 LYS A CA 1
ATOM 4958 C C . LYS A 1 612 ? 8.273 15.547 -20.422 1 41.16 612 LYS A C 1
ATOM 4960 O O . LYS A 1 612 ? 8.992 14.938 -21.219 1 41.16 612 LYS A O 1
ATOM 4965 N N . GLU A 1 613 ? 7.977 16.875 -20.609 1 36 613 GLU A N 1
ATOM 4966 C CA . GLU A 1 613 ? 8.984 17.453 -21.484 1 36 613 GLU A CA 1
ATOM 4967 C C . GLU A 1 613 ? 10.391 17 -21.078 1 36 613 GLU A C 1
ATOM 4969 O O . GLU A 1 613 ? 11.344 17.172 -21.844 1 36 613 GLU A O 1
ATOM 4974 N N . PHE A 1 614 ? 10.422 16.656 -19.906 1 32.53 614 PHE A N 1
ATOM 4975 C CA . PHE A 1 614 ? 11.727 16.172 -19.469 1 32.53 614 PHE A CA 1
ATOM 4976 C C . PHE A 1 614 ? 12 14.773 -20 1 32.53 614 PHE A C 1
ATOM 4978 O O . PHE A 1 614 ? 13.148 14.414 -20.25 1 32.53 614 PHE A O 1
ATOM 4985 N N . GLN A 1 615 ? 11 13.93 -20.047 1 33.78 615 GLN A N 1
ATOM 4986 C CA . GLN A 1 615 ? 11.266 12.578 -20.516 1 33.78 615 GLN A CA 1
ATOM 4987 C C . GLN A 1 615 ? 11.461 12.555 -22.031 1 33.78 615 GLN A C 1
ATOM 4989 O O . GLN A 1 615 ? 12.023 11.594 -22.578 1 33.78 615 GLN A O 1
ATOM 4994 N N . ASN A 1 616 ? 10.672 13.258 -22.766 1 31.95 616 ASN A N 1
ATOM 4995 C CA . ASN A 1 616 ? 10.789 13.164 -24.203 1 31.95 616 ASN A CA 1
ATOM 4996 C C . ASN A 1 616 ? 12.18 13.555 -24.688 1 31.95 616 ASN A C 1
ATOM 4998 O O . ASN A 1 616 ? 12.508 13.375 -25.875 1 31.95 616 ASN A O 1
ATOM 5002 N N . SER A 1 617 ? 12.578 14.812 -24.234 1 30.58 617 SER A N 1
ATOM 5003 C CA . SER A 1 617 ? 13.781 15.016 -25.031 1 30.58 617 SER A CA 1
ATOM 5004 C C . SER A 1 617 ? 14.734 13.836 -24.906 1 30.58 617 SER A C 1
ATOM 5006 O O . SER A 1 617 ? 15.219 13.305 -25.906 1 30.58 617 SER A O 1
ATOM 5008 N N . ASN A 1 618 ? 15.594 13.914 -23.781 1 27.59 618 ASN A N 1
ATOM 5009 C CA . ASN A 1 618 ? 16.719 12.992 -23.703 1 27.59 618 ASN A CA 1
ATOM 5010 C C . ASN A 1 618 ? 16.281 11.617 -23.203 1 27.59 618 ASN A C 1
ATOM 5012 O O . ASN A 1 618 ? 17.109 10.695 -23.125 1 27.59 618 ASN A O 1
ATOM 5016 N N . SER A 1 619 ? 15.164 11.578 -22.625 1 27.97 619 SER A N 1
ATOM 5017 C CA . SER A 1 619 ? 14.984 10.289 -21.969 1 27.97 619 SER A CA 1
ATOM 5018 C C . SER A 1 619 ? 14.469 9.242 -22.953 1 27.97 619 SER A C 1
ATOM 5020 O O . SER A 1 619 ? 14.562 8.039 -22.688 1 27.97 619 SER A O 1
ATOM 5022 N N . VAL A 1 620 ? 13.695 9.609 -23.844 1 29 620 VAL A N 1
ATOM 5023 C CA . VAL A 1 620 ? 13.359 8.641 -24.875 1 29 620 VAL A CA 1
ATOM 5024 C C . VAL A 1 620 ? 14.625 8.234 -25.641 1 29 620 VAL A C 1
ATOM 5026 O O . VAL A 1 620 ? 14.766 7.078 -26.047 1 29 620 VAL A O 1
ATOM 5029 N N . ASP A 1 621 ? 15.453 9.234 -25.859 1 28.97 621 ASP A N 1
ATOM 5030 C CA . ASP A 1 621 ? 16.766 8.977 -26.438 1 28.97 621 ASP A CA 1
ATOM 5031 C C . ASP A 1 621 ? 17.672 8.25 -25.438 1 28.97 621 ASP A C 1
ATOM 5033 O O . ASP A 1 621 ? 18.562 7.496 -25.844 1 28.97 621 ASP A O 1
ATOM 5037 N N . VAL A 1 622 ? 17.438 8.539 -24.203 1 28.03 622 VAL A N 1
ATOM 5038 C CA . VAL A 1 622 ? 18.266 7.883 -23.188 1 28.03 622 VAL A CA 1
ATOM 5039 C C . VAL A 1 622 ? 17.781 6.449 -22.969 1 28.03 622 VAL A C 1
ATOM 5041 O O . VAL A 1 622 ? 18.562 5.559 -22.656 1 28.03 622 VAL A O 1
ATOM 5044 N N . PHE A 1 623 ? 16.594 6.168 -23.109 1 27.7 623 PHE A N 1
ATOM 5045 C CA . PHE A 1 623 ? 16.25 4.75 -23.156 1 27.7 623 PHE A CA 1
ATOM 5046 C C . PHE A 1 623 ? 16.859 4.09 -24.391 1 27.7 623 PHE A C 1
ATOM 5048 O O . PHE A 1 623 ? 17.312 2.947 -24.312 1 27.7 623 PHE A O 1
ATOM 5055 N N . GLU A 1 624 ? 16.922 4.828 -25.484 1 30.02 624 GLU A N 1
ATOM 5056 C CA . GLU A 1 624 ? 17.672 4.344 -26.641 1 30.02 624 GLU A CA 1
ATOM 5057 C C . GLU A 1 624 ? 19.172 4.512 -26.438 1 30.02 624 GLU A C 1
ATOM 5059 O O . GLU A 1 624 ? 19.953 3.607 -26.75 1 30.02 624 GLU A O 1
ATOM 5064 N N . LYS A 1 625 ? 19.719 5.707 -25.938 1 29.53 625 LYS A N 1
ATOM 5065 C CA . LYS A 1 625 ? 21.141 5.883 -25.672 1 29.53 625 LYS A CA 1
ATOM 5066 C C . LYS A 1 625 ? 21.547 5.223 -24.359 1 29.53 625 LYS A C 1
ATOM 5068 O O . LYS A 1 625 ? 22.594 4.574 -24.281 1 29.53 625 LYS A O 1
ATOM 5073 N N . GLU A 1 626 ? 20.797 5.371 -23.344 1 30.12 626 GLU A N 1
ATOM 5074 C CA . GLU A 1 626 ? 21.156 4.691 -22.094 1 30.12 626 GLU A CA 1
ATOM 5075 C C . GLU A 1 626 ? 20.875 3.195 -22.188 1 30.12 626 GLU A C 1
ATOM 5077 O O . GLU A 1 626 ? 21.594 2.389 -21.594 1 30.12 626 GLU A O 1
ATOM 5082 N N . SER A 1 627 ? 20.016 2.779 -22.906 1 29.8 627 SER A N 1
ATOM 5083 C CA . SER A 1 627 ? 20.078 1.401 -23.375 1 29.8 627 SER A CA 1
ATOM 5084 C C . SER A 1 627 ? 21.359 1.131 -24.156 1 29.8 627 SER A C 1
ATOM 5086 O O . SER A 1 627 ? 21.969 0.072 -24 1 29.8 627 SER A O 1
ATOM 5088 N N . GLN A 1 628 ? 21.859 2.121 -24.844 1 30.75 628 GLN A N 1
ATOM 5089 C CA . GLN A 1 628 ? 23.172 2.029 -25.484 1 30.75 628 GLN A CA 1
ATOM 5090 C C . GLN A 1 628 ? 24.281 2.283 -24.484 1 30.75 628 GLN A C 1
ATOM 5092 O O . GLN A 1 628 ? 25.312 1.603 -24.5 1 30.75 628 GLN A O 1
ATOM 5097 N N . ASN A 1 629 ? 24.219 3.281 -23.672 1 31.09 629 ASN A N 1
ATOM 5098 C CA . ASN A 1 629 ? 25.234 3.568 -22.656 1 31.09 629 ASN A CA 1
ATOM 5099 C C . ASN A 1 629 ? 25.156 2.586 -21.484 1 31.09 629 ASN A C 1
ATOM 5101 O O . ASN A 1 629 ? 26.172 2.205 -20.922 1 31.09 629 ASN A O 1
ATOM 5105 N N . ILE A 1 630 ? 24.125 2.223 -21.031 1 30.39 630 ILE A N 1
ATOM 5106 C CA . ILE A 1 630 ? 24.047 1.057 -20.156 1 30.39 630 ILE A CA 1
ATOM 5107 C C . ILE A 1 630 ? 24.641 -0.157 -20.875 1 30.39 630 ILE A C 1
ATOM 5109 O O . ILE A 1 630 ? 25.375 -0.937 -20.266 1 30.39 630 ILE A O 1
ATOM 5113 N N . GLU A 1 631 ? 24.484 -0.13 -22.047 1 29.8 631 GLU A N 1
ATOM 5114 C CA . GLU A 1 631 ? 25.25 -1.094 -22.828 1 29.8 631 GLU A CA 1
ATOM 5115 C C . GLU A 1 631 ? 26.734 -0.744 -22.828 1 29.8 631 GLU A C 1
ATOM 5117 O O . GLU A 1 631 ? 27.594 -1.619 -22.656 1 29.8 631 GLU A O 1
ATOM 5122 N N . ALA A 1 632 ? 27.062 0.513 -23.031 1 32.88 632 ALA A N 1
ATOM 5123 C CA . ALA A 1 632 ? 28.469 0.923 -22.984 1 32.88 632 ALA A CA 1
ATOM 5124 C C . ALA A 1 632 ? 29 0.88 -21.547 1 32.88 632 ALA A C 1
ATOM 5126 O O . ALA A 1 632 ? 30.094 0.375 -21.312 1 32.88 632 ALA A O 1
ATOM 5127 N N . TYR A 1 633 ? 28.297 1.329 -20.641 1 32.47 633 TYR A N 1
ATOM 5128 C CA . TYR A 1 633 ? 28.719 1.282 -19.25 1 32.47 633 TYR A CA 1
ATOM 5129 C C . TYR A 1 633 ? 28.703 -0.146 -18.719 1 32.47 633 TYR A C 1
ATOM 5131 O O . TYR A 1 633 ? 29.641 -0.586 -18.062 1 32.47 633 TYR A O 1
ATOM 5139 N N . LEU A 1 634 ? 27.828 -0.795 -19.047 1 29.77 634 LEU A N 1
ATOM 5140 C CA . LEU A 1 634 ? 27.891 -2.225 -18.75 1 29.77 634 LEU A CA 1
ATOM 5141 C C . LEU A 1 634 ? 29.031 -2.887 -19.547 1 29.77 634 LEU A C 1
ATOM 5143 O O . LEU A 1 634 ? 29.75 -3.73 -19 1 29.77 634 LEU A O 1
ATOM 5147 N N . THR A 1 635 ? 29.219 -2.379 -20.688 1 30.39 635 THR A N 1
ATOM 5148 C CA . THR A 1 635 ? 30.359 -2.863 -21.453 1 30.39 635 THR A CA 1
ATOM 5149 C C . THR A 1 635 ? 31.672 -2.432 -20.797 1 30.39 635 THR A C 1
ATOM 5151 O O . THR A 1 635 ? 32.594 -3.236 -20.641 1 30.39 635 THR A O 1
ATOM 5154 N N . GLU A 1 636 ? 31.688 -1.161 -20.484 1 33.56 636 GLU A N 1
ATOM 5155 C CA . GLU A 1 636 ? 32.906 -0.675 -19.859 1 33.56 636 GLU A CA 1
ATOM 5156 C C . GLU A 1 636 ? 33.094 -1.275 -18.469 1 33.56 636 GLU A C 1
ATOM 5158 O O . GLU A 1 636 ? 34.219 -1.723 -18.125 1 33.56 636 GLU A O 1
ATOM 5163 N N . THR A 1 637 ? 32.125 -1.304 -17.781 1 31.22 637 THR A N 1
ATOM 5164 C CA . THR A 1 637 ? 32.219 -1.836 -16.422 1 31.22 637 THR A CA 1
ATOM 5165 C C . THR A 1 637 ? 32.438 -3.346 -16.453 1 31.22 637 THR A C 1
ATOM 5167 O O . THR A 1 637 ? 33.281 -3.869 -15.719 1 31.22 637 THR A O 1
ATOM 5170 N N . PHE A 1 638 ? 31.781 -3.875 -17.344 1 28.16 638 PHE A N 1
ATOM 5171 C CA . PHE A 1 638 ? 32.094 -5.293 -17.5 1 28.16 638 PHE A CA 1
ATOM 5172 C C . PHE A 1 638 ? 33.469 -5.488 -18.125 1 28.16 638 PHE A C 1
ATOM 5174 O O . PHE A 1 638 ? 34.188 -6.418 -17.766 1 28.16 638 PHE A O 1
ATOM 5181 N N . THR A 1 639 ? 33.812 -4.602 -19.016 1 33.59 639 THR A N 1
ATOM 5182 C CA . THR A 1 639 ? 35.156 -4.648 -19.531 1 33.59 639 THR A CA 1
ATOM 5183 C C . THR A 1 639 ? 36.188 -4.375 -18.422 1 33.59 639 THR A C 1
ATOM 5185 O O . THR A 1 639 ? 37.188 -5.059 -18.328 1 33.59 639 THR A O 1
ATOM 5188 N N . GLU A 1 640 ? 35.812 -3.428 -17.656 1 34.97 640 GLU A N 1
ATOM 5189 C CA . GLU A 1 640 ? 36.75 -3.107 -16.578 1 34.97 640 GLU A CA 1
ATOM 5190 C C . GLU A 1 640 ? 36.781 -4.223 -15.531 1 34.97 640 GLU A C 1
ATOM 5192 O O . GLU A 1 640 ? 37.844 -4.605 -15.062 1 34.97 640 GLU A O 1
ATOM 5197 N N . LEU A 1 641 ? 35.656 -4.625 -15.273 1 30.66 641 LEU A N 1
ATOM 5198 C CA . LEU A 1 641 ? 35.625 -5.77 -14.375 1 30.66 641 LEU A CA 1
ATOM 5199 C C . LEU A 1 641 ? 36.25 -6.996 -15.031 1 30.66 641 LEU A C 1
ATOM 5201 O O . LEU A 1 641 ? 37 -7.746 -14.391 1 30.66 641 LEU A O 1
ATOM 5205 N N . ALA A 1 642 ? 35.969 -7.102 -16.219 1 31.17 642 ALA A N 1
ATOM 5206 C CA . ALA A 1 642 ? 36.656 -8.133 -16.969 1 31.17 642 ALA A CA 1
ATOM 5207 C C . ALA A 1 642 ? 38.156 -7.863 -17 1 31.17 642 ALA A C 1
ATOM 5209 O O . ALA A 1 642 ? 38.969 -8.781 -16.828 1 31.17 642 ALA A O 1
ATOM 5210 N N . ASN A 1 643 ? 38.438 -6.66 -17.188 1 35.88 643 ASN A N 1
ATOM 5211 C CA . ASN A 1 643 ? 39.844 -6.328 -17.172 1 35.88 643 ASN A CA 1
ATOM 5212 C C . ASN A 1 643 ? 40.438 -6.473 -15.781 1 35.88 643 ASN A C 1
ATOM 5214 O O . ASN A 1 643 ? 41.594 -6.895 -15.625 1 35.88 643 ASN A O 1
ATOM 5218 N N . GLU A 1 644 ? 39.656 -6.074 -14.852 1 34.75 644 GLU A N 1
ATOM 5219 C CA . GLU A 1 644 ? 40.188 -6.242 -13.492 1 34.75 644 GLU A CA 1
ATOM 5220 C C . GLU A 1 644 ? 40.25 -7.715 -13.109 1 34.75 644 GLU A C 1
ATOM 5222 O O . GLU A 1 644 ? 41.156 -8.133 -12.391 1 34.75 644 GLU A O 1
ATOM 5227 N N . GLN A 1 645 ? 39.281 -8.43 -13.5 1 30.39 645 GLN A N 1
ATOM 5228 C CA . GLN A 1 645 ? 39.469 -9.867 -13.336 1 30.39 645 GLN A CA 1
ATOM 5229 C C . GLN A 1 645 ? 40.656 -10.367 -14.133 1 30.39 645 GLN A C 1
ATOM 5231 O O . GLN A 1 645 ? 41.344 -11.289 -13.703 1 30.39 645 GLN A O 1
ATOM 5236 N N . GLN A 1 646 ? 40.844 -9.828 -15.242 1 30.83 646 GLN A N 1
ATOM 5237 C CA . GLN A 1 646 ? 42.094 -10.211 -15.898 1 30.83 646 GLN A CA 1
ATOM 5238 C C . GLN A 1 646 ? 43.312 -9.766 -15.07 1 30.83 646 GLN A C 1
ATOM 5240 O O . GLN A 1 646 ? 44.344 -10.398 -15.117 1 30.83 646 GLN A O 1
ATOM 5245 N N . LYS A 1 647 ? 43.219 -8.664 -14.484 1 37.78 647 LYS A N 1
ATOM 5246 C CA . LYS A 1 647 ? 44.406 -8.32 -13.703 1 37.78 647 LYS A CA 1
ATOM 5247 C C . LYS A 1 647 ? 44.531 -9.195 -12.461 1 37.78 647 LYS A C 1
ATOM 5249 O O . LYS A 1 647 ? 45.594 -9.281 -11.852 1 37.78 647 LYS A O 1
ATOM 5254 N N . GLN A 1 648 ? 43.375 -9.508 -11.812 1 31.44 648 GLN A N 1
ATOM 5255 C CA . GLN A 1 648 ? 43.531 -10.336 -10.617 1 31.44 648 GLN A CA 1
ATOM 5256 C C . GLN A 1 648 ? 43.594 -11.82 -10.984 1 31.44 648 GLN A C 1
ATOM 5258 O O . GLN A 1 648 ? 43.312 -12.68 -10.148 1 31.44 648 GLN A O 1
ATOM 5263 N N . THR A 1 649 ? 43.781 -12.094 -12.219 1 28.25 649 THR A N 1
ATOM 5264 C CA . THR A 1 649 ? 44.25 -13.469 -12.367 1 28.25 649 THR A CA 1
ATOM 5265 C C . THR A 1 649 ? 45.469 -13.734 -11.461 1 28.25 649 THR A C 1
ATOM 5267 O O . THR A 1 649 ? 46.469 -13.039 -11.555 1 28.25 649 THR A O 1
ATOM 5270 N N . PRO A 1 650 ? 45.344 -14.297 -10.328 1 24.33 650 PRO A N 1
ATOM 5271 C CA . PRO A 1 650 ? 46.594 -14.875 -9.844 1 24.33 650 PRO A CA 1
ATOM 5272 C C . PRO A 1 650 ? 47.312 -15.688 -10.914 1 24.33 650 PRO A C 1
ATOM 5274 O O . PRO A 1 650 ? 46.688 -16.141 -11.875 1 24.33 650 PRO A O 1
ATOM 5277 N N . ARG A 1 651 ? 48.562 -15.656 -10.703 1 24.42 651 ARG A N 1
ATOM 5278 C CA . ARG A 1 651 ? 49.531 -16.734 -10.75 1 24.42 651 ARG A CA 1
ATOM 5279 C C . ARG A 1 651 ? 49.031 -17.938 -9.945 1 24.42 651 ARG A C 1
ATOM 5281 O O . ARG A 1 651 ? 48.781 -17.828 -8.75 1 24.42 651 ARG A O 1
ATOM 5288 N N . LEU A 1 652 ? 48.469 -18.922 -10.523 1 19.12 652 LEU A N 1
ATOM 5289 C CA . LEU A 1 652 ? 49.125 -20.172 -10.117 1 19.12 652 LEU A CA 1
ATOM 5290 C C . LEU A 1 652 ? 50.562 -20.203 -10.602 1 19.12 652 LEU A C 1
ATOM 5292 O O . LEU A 1 652 ? 50.844 -19.828 -11.742 1 19.12 652 LEU A O 1
ATOM 5296 N N . MET B 1 1 ? 3.158 -28.656 21.062 1 91.81 1 MET B N 1
ATOM 5297 C CA . MET B 1 1 ? 3.947 -27.766 20.219 1 91.81 1 MET B CA 1
ATOM 5298 C C . MET B 1 1 ? 3.879 -26.328 20.734 1 91.81 1 MET B C 1
ATOM 5300 O O . MET B 1 1 ? 2.803 -25.844 21.094 1 91.81 1 MET B O 1
ATOM 5304 N N . ASP B 1 2 ? 4.977 -25.719 20.859 1 91.62 2 ASP B N 1
ATOM 5305 C CA . ASP B 1 2 ? 4.953 -24.312 21.25 1 91.62 2 ASP B CA 1
ATOM 5306 C C . ASP B 1 2 ? 4.91 -23.391 20.016 1 91.62 2 ASP B C 1
ATOM 5308 O O . ASP B 1 2 ? 5.012 -23.859 18.891 1 91.62 2 ASP B O 1
ATOM 5312 N N . LEU B 1 3 ? 4.699 -22.156 20.297 1 90.38 3 LEU B N 1
ATOM 5313 C CA . LEU B 1 3 ? 4.461 -21.219 19.219 1 90.38 3 LEU B CA 1
ATOM 5314 C C . LEU B 1 3 ? 5.707 -21.062 18.359 1 90.38 3 LEU B C 1
ATOM 5316 O O . LEU B 1 3 ? 5.605 -20.906 17.141 1 90.38 3 LEU B O 1
ATOM 5320 N N . ARG B 1 4 ? 6.879 -21.078 18.938 1 86.56 4 ARG B N 1
ATOM 5321 C CA . ARG B 1 4 ? 8.133 -20.984 18.203 1 86.56 4 ARG B CA 1
ATOM 5322 C C . ARG B 1 4 ? 8.297 -22.156 17.234 1 86.56 4 ARG B C 1
ATOM 5324 O O . ARG B 1 4 ? 8.711 -21.984 16.094 1 86.56 4 ARG B O 1
ATOM 5331 N N . THR B 1 5 ? 7.992 -23.25 17.734 1 86.69 5 THR B N 1
ATOM 5332 C CA . THR B 1 5 ? 8.078 -24.453 16.906 1 86.69 5 THR B CA 1
ATOM 5333 C C . THR B 1 5 ? 7.102 -24.375 15.742 1 86.69 5 THR B C 1
ATOM 5335 O O . THR B 1 5 ? 7.426 -24.797 14.633 1 86.69 5 THR B O 1
ATOM 5338 N N . LEU B 1 6 ? 5.93 -23.891 16 1 89 6 LEU B N 1
ATOM 5339 C CA . LEU B 1 6 ? 4.938 -23.734 14.945 1 89 6 LEU B CA 1
ATOM 5340 C C . LEU B 1 6 ? 5.461 -22.828 13.844 1 89 6 LEU B C 1
ATOM 5342 O O . LEU B 1 6 ? 5.387 -23.172 12.664 1 89 6 LEU B O 1
ATOM 5346 N N . TYR B 1 7 ? 6 -21.688 14.234 1 85.31 7 TYR B N 1
ATOM 5347 C CA . TYR B 1 7 ? 6.496 -20.719 13.258 1 85.31 7 TYR B CA 1
ATOM 5348 C C . TYR B 1 7 ? 7.668 -21.297 12.469 1 85.31 7 TYR B C 1
ATOM 5350 O O . TYR B 1 7 ? 7.723 -21.172 11.242 1 85.31 7 TYR B O 1
ATOM 5358 N N . ASN B 1 8 ? 8.508 -22 13.148 1 79.38 8 ASN B N 1
ATOM 5359 C CA . ASN B 1 8 ? 9.664 -22.594 12.484 1 79.38 8 ASN B CA 1
ATOM 5360 C C . ASN B 1 8 ? 9.25 -23.688 11.508 1 79.38 8 ASN B C 1
ATOM 5362 O O . ASN B 1 8 ? 9.805 -23.797 10.414 1 79.38 8 ASN B O 1
ATOM 5366 N N . LYS B 1 9 ? 8.375 -24.438 11.945 1 81.62 9 LYS B N 1
ATOM 5367 C CA . LYS B 1 9 ? 7.871 -25.516 11.094 1 81.62 9 LYS B CA 1
ATOM 5368 C C . LYS B 1 9 ? 7.234 -24.969 9.828 1 81.62 9 LYS B C 1
ATOM 5370 O O . LYS B 1 9 ? 7.434 -25.516 8.734 1 81.62 9 LYS B O 1
ATOM 5375 N N . ALA B 1 10 ? 6.496 -23.984 10.016 1 81.44 10 ALA B N 1
ATOM 5376 C CA . ALA B 1 10 ? 5.781 -23.406 8.875 1 81.44 10 ALA B CA 1
ATOM 5377 C C . ALA B 1 10 ? 6.746 -22.734 7.906 1 81.44 10 ALA B C 1
ATOM 5379 O O . ALA B 1 10 ? 6.602 -22.859 6.688 1 81.44 10 ALA B O 1
ATOM 5380 N N . ILE B 1 11 ? 7.695 -22.062 8.422 1 75 11 ILE B N 1
ATOM 5381 C CA . ILE B 1 11 ? 8.555 -21.203 7.609 1 75 11 ILE B CA 1
ATOM 5382 C C . ILE B 1 11 ? 9.727 -22.016 7.059 1 75 11 ILE B C 1
ATOM 5384 O O . ILE B 1 11 ? 10.07 -21.906 5.879 1 75 11 ILE B O 1
ATOM 5388 N N . LEU B 1 12 ? 10.344 -22.859 7.969 1 70.81 12 LEU B N 1
ATOM 5389 C CA . LEU B 1 12 ? 11.578 -23.531 7.59 1 70.81 12 LEU B CA 1
ATOM 5390 C C . LEU B 1 12 ? 11.344 -25.031 7.406 1 70.81 12 LEU B C 1
ATOM 5392 O O . LEU B 1 12 ? 12.125 -25.703 6.73 1 70.81 12 LEU B O 1
ATOM 5396 N N . GLY B 1 13 ? 10.336 -25.453 7.949 1 71.25 13 GLY B N 1
ATOM 5397 C CA . GLY B 1 13 ? 10.164 -26.906 7.996 1 71.25 13 GLY B CA 1
ATOM 5398 C C . GLY B 1 13 ? 10.695 -27.516 9.273 1 71.25 13 GLY B C 1
ATOM 5399 O O . GLY B 1 13 ? 11.422 -26.875 10.031 1 71.25 13 GLY B O 1
ATOM 5400 N N . GLU B 1 14 ? 10.312 -28.609 9.797 1 60.56 14 GLU B N 1
ATOM 5401 C CA . GLU B 1 14 ? 10.57 -29.266 11.07 1 60.56 14 GLU B CA 1
ATOM 5402 C C . GLU B 1 14 ? 12.07 -29.344 11.359 1 60.56 14 GLU B C 1
ATOM 5404 O O . GLU B 1 14 ? 12.523 -28.969 12.445 1 60.56 14 GLU B O 1
ATOM 5409 N N . ASN B 1 15 ? 12.938 -29.875 10.648 1 60.78 15 ASN B N 1
ATOM 5410 C CA . ASN B 1 15 ? 14.328 -30.188 10.984 1 60.78 15 ASN B CA 1
ATOM 5411 C C . ASN B 1 15 ? 15.281 -29.156 10.383 1 60.78 15 ASN B C 1
ATOM 5413 O O . ASN B 1 15 ? 16.469 -29.141 10.719 1 60.78 15 ASN B O 1
ATOM 5417 N N . LEU B 1 16 ? 14.742 -28.141 9.875 1 67.25 16 LEU B N 1
ATOM 5418 C CA . LEU B 1 16 ? 15.625 -27.297 9.078 1 67.25 16 LEU B CA 1
ATOM 5419 C C . LEU B 1 16 ? 16.062 -26.078 9.867 1 67.25 16 LEU B C 1
ATOM 5421 O O . LEU B 1 16 ? 17.156 -25.547 9.641 1 67.25 16 LEU B O 1
ATOM 5425 N N . TYR B 1 17 ? 15.344 -25.828 10.898 1 68 17 TYR B N 1
ATOM 5426 C CA . TYR B 1 17 ? 15.695 -24.625 11.664 1 68 17 TYR B CA 1
ATOM 5427 C C . TYR B 1 17 ? 17.062 -24.781 12.32 1 68 17 TYR B C 1
ATOM 5429 O O . TYR B 1 17 ? 17.906 -23.891 12.203 1 68 17 TYR B O 1
ATOM 5437 N N . GLN B 1 18 ? 17.25 -25.828 12.969 1 69.25 18 GLN B N 1
ATOM 5438 C CA . GLN B 1 18 ? 18.5 -26.062 13.672 1 69.25 18 GLN B CA 1
ATOM 5439 C C . GLN B 1 18 ? 19.672 -26.156 12.703 1 69.25 18 GLN B C 1
ATOM 5441 O O . GLN B 1 18 ? 20.766 -25.656 12.984 1 69.25 18 GLN B O 1
ATOM 5446 N N . GLN B 1 19 ? 19.344 -26.703 11.594 1 71.19 19 GLN B N 1
ATOM 5447 C CA . GLN B 1 19 ? 20.406 -26.859 10.602 1 71.19 19 GLN B CA 1
ATOM 5448 C C . GLN B 1 19 ? 20.812 -25.5 10.016 1 71.19 19 GLN B C 1
ATOM 5450 O O . GLN B 1 19 ? 22 -25.234 9.828 1 71.19 19 GLN B O 1
ATOM 5455 N N . VAL B 1 20 ? 19.828 -24.75 9.805 1 70.62 20 VAL B N 1
ATOM 5456 C CA . VAL B 1 20 ? 20.078 -23.422 9.234 1 70.62 20 VAL B CA 1
ATOM 5457 C C . VAL B 1 20 ? 20.812 -22.562 10.25 1 70.62 20 VAL B C 1
ATOM 5459 O O . VAL B 1 20 ? 21.75 -21.828 9.898 1 70.62 20 VAL B O 1
ATOM 5462 N N . LYS B 1 21 ? 20.438 -22.703 11.422 1 71.31 21 LYS B N 1
ATOM 5463 C CA . LYS B 1 21 ? 21.094 -21.953 12.492 1 71.31 21 LYS B CA 1
ATOM 5464 C C . LYS B 1 21 ? 22.562 -22.359 12.617 1 71.31 21 LYS B C 1
ATOM 5466 O O . LYS B 1 21 ? 23.422 -21.5 12.781 1 71.31 21 LYS B O 1
ATOM 5471 N N . GLN B 1 22 ? 22.75 -23.578 12.578 1 74.06 22 GLN B N 1
ATOM 5472 C CA . GLN B 1 22 ? 24.109 -24.094 12.688 1 74.06 22 GLN B CA 1
ATOM 5473 C C . GLN B 1 22 ? 24.969 -23.672 11.492 1 74.06 22 GLN B C 1
ATOM 5475 O O . GLN B 1 22 ? 26.125 -23.281 11.648 1 74.06 22 GLN B O 1
ATOM 5480 N N . ALA B 1 23 ? 24.391 -23.734 10.359 1 73.12 23 ALA B N 1
ATOM 5481 C CA . ALA B 1 23 ? 25.109 -23.344 9.148 1 73.12 23 ALA B CA 1
ATOM 5482 C C . ALA B 1 23 ? 25.438 -21.844 9.164 1 73.12 23 ALA B C 1
ATOM 5484 O O . ALA B 1 23 ? 26.531 -21.453 8.727 1 73.12 23 ALA B O 1
ATOM 5485 N N . ARG B 1 24 ? 24.578 -21.109 9.648 1 74 24 ARG B N 1
ATOM 5486 C CA . ARG B 1 24 ? 24.812 -19.672 9.742 1 74 24 ARG B CA 1
ATOM 5487 C C . ARG B 1 24 ? 25.922 -19.359 10.734 1 74 24 ARG B C 1
ATOM 5489 O O . ARG B 1 24 ? 26.766 -18.5 10.469 1 74 24 ARG B O 1
ATOM 5496 N N . SER B 1 25 ? 25.797 -20 11.844 1 73.81 25 SER B N 1
ATOM 5497 C CA . SER B 1 25 ? 26.828 -19.828 12.844 1 73.81 25 SER B CA 1
ATOM 5498 C C . SER B 1 25 ? 28.203 -20.203 12.297 1 73.81 25 SER B C 1
ATOM 5500 O O . SER B 1 25 ? 29.203 -19.531 12.578 1 73.81 25 SER B O 1
ATOM 5502 N N . GLU B 1 26 ? 28.203 -21.219 11.609 1 76.88 26 GLU B N 1
ATOM 5503 C CA . GLU B 1 26 ? 29.453 -21.672 11.008 1 76.88 26 GLU B CA 1
ATOM 5504 C C . GLU B 1 26 ? 29.953 -20.672 9.961 1 76.88 26 GLU B C 1
ATOM 5506 O O . GLU B 1 26 ? 31.141 -20.391 9.883 1 76.88 26 GLU B O 1
ATOM 5511 N N . LEU B 1 27 ? 29.078 -20.125 9.148 1 75.5 27 LEU B N 1
ATOM 5512 C CA . LEU B 1 27 ? 29.422 -19.172 8.102 1 75.5 27 LEU B CA 1
ATOM 5513 C C . LEU B 1 27 ? 30.031 -17.906 8.703 1 75.5 27 LEU B C 1
ATOM 5515 O O . LEU B 1 27 ? 31.094 -17.453 8.281 1 75.5 27 LEU B O 1
ATOM 5519 N N . TYR B 1 28 ? 29.391 -17.438 9.711 1 74.88 28 TYR B N 1
ATOM 5520 C CA . TYR B 1 28 ? 29.812 -16.156 10.258 1 74.88 28 TYR B CA 1
ATOM 5521 C C . TYR B 1 28 ? 31.062 -16.312 11.117 1 74.88 28 TYR B C 1
ATOM 5523 O O . TYR B 1 28 ? 31.859 -15.375 11.242 1 74.88 28 TYR B O 1
ATOM 5531 N N . SER B 1 29 ? 31.156 -17.484 11.711 1 78.81 29 SER B N 1
ATOM 5532 C CA . SER B 1 29 ? 32.375 -17.75 12.461 1 78.81 29 SER B CA 1
ATOM 5533 C C . SER B 1 29 ? 33.594 -17.859 11.531 1 78.81 29 SER B C 1
ATOM 5535 O O . SER B 1 29 ? 34.656 -17.328 11.82 1 78.81 29 SER B O 1
ATOM 5537 N N . LYS B 1 30 ? 33.375 -18.469 10.43 1 81.12 30 LYS B N 1
ATOM 5538 C CA . LYS B 1 30 ? 34.469 -18.703 9.492 1 81.12 30 LYS B CA 1
ATOM 5539 C C . LYS B 1 30 ? 34.688 -17.5 8.586 1 81.12 30 LYS B C 1
ATOM 5541 O O . LYS B 1 30 ? 35.844 -17.219 8.195 1 81.12 30 LYS B O 1
ATOM 5546 N N . TYR B 1 31 ? 33.594 -16.859 8.188 1 79.19 31 TYR B N 1
ATOM 5547 C CA . TYR B 1 31 ? 33.656 -15.711 7.297 1 79.19 31 TYR B CA 1
ATOM 5548 C C . TYR B 1 31 ? 32.875 -14.531 7.875 1 79.19 31 TYR B C 1
ATOM 5550 O O . TYR B 1 31 ? 31.781 -14.203 7.414 1 79.19 31 TYR B O 1
ATOM 5558 N N . PRO B 1 32 ? 33.406 -13.766 8.734 1 71.19 32 PRO B N 1
ATOM 5559 C CA . PRO B 1 32 ? 32.688 -12.703 9.445 1 71.19 32 PRO B CA 1
ATOM 5560 C C . PRO B 1 32 ? 32.188 -11.602 8.523 1 71.19 32 PRO B C 1
ATOM 5562 O O . PRO B 1 32 ? 31.203 -10.922 8.836 1 71.19 32 PRO B O 1
ATOM 5565 N N . ASP B 1 33 ? 32.75 -11.477 7.387 1 64.56 33 ASP B N 1
ATOM 5566 C CA . ASP B 1 33 ? 32.375 -10.422 6.457 1 64.56 33 ASP B CA 1
ATOM 5567 C C . ASP B 1 33 ? 31.125 -10.82 5.668 1 64.56 33 ASP B C 1
ATOM 5569 O O . ASP B 1 33 ? 30.562 -10.008 4.93 1 64.56 33 ASP B O 1
ATOM 5573 N N . SER B 1 34 ? 30.641 -12.031 5.883 1 65.25 34 SER B N 1
ATOM 5574 C CA . SER B 1 34 ? 29.469 -12.508 5.164 1 65.25 34 SER B CA 1
ATOM 5575 C C . SER B 1 34 ? 28.188 -12.055 5.84 1 65.25 34 SER B C 1
ATOM 5577 O O . SER B 1 34 ? 27.094 -12.492 5.473 1 65.25 34 SER B O 1
ATOM 5579 N N . THR B 1 35 ? 28.25 -11.039 6.539 1 59.31 35 THR B N 1
ATOM 5580 C CA . THR B 1 35 ? 27.094 -10.586 7.285 1 59.31 35 THR B CA 1
ATOM 5581 C C . THR B 1 35 ? 26.047 -9.992 6.348 1 59.31 35 THR B C 1
ATOM 5583 O O . THR B 1 35 ? 26.375 -9.453 5.293 1 59.31 35 THR B O 1
ATOM 5586 N N . PRO B 1 36 ? 24.703 -10.117 6.812 1 59.44 36 PRO B N 1
ATOM 5587 C CA . PRO B 1 36 ? 23.562 -9.773 5.961 1 59.44 36 PRO B CA 1
ATOM 5588 C C . PRO B 1 36 ? 23.547 -8.297 5.566 1 59.44 36 PRO B C 1
ATOM 5590 O O . PRO B 1 36 ? 24.188 -7.469 6.23 1 59.44 36 PRO B O 1
ATOM 5593 N N . PHE B 1 37 ? 22.953 -8.07 4.316 1 58.03 37 PHE B N 1
ATOM 5594 C CA . PHE B 1 37 ? 22.781 -6.766 3.688 1 58.03 37 PHE B CA 1
ATOM 5595 C C . PHE B 1 37 ? 21.734 -5.945 4.438 1 58.03 37 PHE B C 1
ATOM 5597 O O . PHE B 1 37 ? 21.516 -4.773 4.121 1 58.03 37 PHE B O 1
ATOM 5604 N N . VAL B 1 38 ? 21.266 -6.402 5.551 1 51.41 38 VAL B N 1
ATOM 5605 C CA . VAL B 1 38 ? 20.109 -5.715 6.117 1 51.41 38 VAL B CA 1
ATOM 5606 C C . VAL B 1 38 ? 20.484 -4.281 6.484 1 51.41 38 VAL B C 1
ATOM 5608 O O . VAL B 1 38 ? 21.516 -4.051 7.137 1 51.41 38 VAL B O 1
ATOM 5611 N N . GLY B 1 39 ? 19.812 -3.312 6.008 1 51.66 39 GLY B N 1
ATOM 5612 C CA . GLY B 1 39 ? 19.953 -1.899 6.324 1 51.66 39 GLY B CA 1
ATOM 5613 C C . GLY B 1 39 ? 21 -1.202 5.48 1 51.66 39 GLY B C 1
ATOM 5614 O O . GLY B 1 39 ? 21.172 0.014 5.578 1 51.66 39 GLY B O 1
ATOM 5615 N N . LYS B 1 40 ? 21.703 -2.062 4.68 1 52.78 40 LYS B N 1
ATOM 5616 C CA . LYS B 1 40 ? 22.781 -1.449 3.912 1 52.78 40 LYS B CA 1
ATOM 5617 C C . LYS B 1 40 ? 22.391 -1.287 2.445 1 52.78 40 LYS B C 1
ATOM 5619 O O . LYS B 1 40 ? 23.234 -0.933 1.61 1 52.78 40 LYS B O 1
ATOM 5624 N N . MET B 1 41 ? 21.266 -1.659 2.244 1 51.59 41 MET B N 1
ATOM 5625 C CA . MET B 1 41 ? 20.766 -1.726 0.868 1 51.59 41 MET B CA 1
ATOM 5626 C C . MET B 1 41 ? 21.031 -0.412 0.137 1 51.59 41 MET B C 1
ATOM 5628 O O . MET B 1 41 ? 21.438 -0.412 -1.027 1 51.59 41 MET B O 1
ATOM 5632 N N . PHE B 1 42 ? 20.859 0.593 0.852 1 52.72 42 PHE B N 1
ATOM 5633 C CA . PHE B 1 42 ? 20.906 1.854 0.121 1 52.72 42 PHE B CA 1
ATOM 5634 C C . PHE B 1 42 ? 22.281 2.502 0.229 1 52.72 42 PHE B C 1
ATOM 5636 O O . PHE B 1 42 ? 22.531 3.541 -0.386 1 52.72 42 PHE B O 1
ATOM 5643 N N . SER B 1 43 ? 23.094 1.66 0.948 1 54.38 43 SER B N 1
ATOM 5644 C CA . SER B 1 43 ? 24.406 2.25 1.123 1 54.38 43 SER B CA 1
ATOM 5645 C C . SER B 1 43 ? 25.375 1.767 0.048 1 54.38 43 SER B C 1
ATOM 5647 O O . SER B 1 43 ? 26.406 2.404 -0.204 1 54.38 43 SER B O 1
ATOM 5649 N N . MET B 1 44 ? 24.984 0.607 -0.583 1 59.62 44 MET B N 1
ATOM 5650 C CA . MET B 1 44 ? 25.844 0.034 -1.607 1 59.62 44 MET B CA 1
ATOM 5651 C C . MET B 1 44 ? 25.25 0.215 -2.996 1 59.62 44 MET B C 1
ATOM 5653 O O . MET B 1 44 ? 24.031 0.128 -3.164 1 59.62 44 MET B O 1
ATOM 5657 N N . ASN B 1 45 ? 26.141 0.602 -3.818 1 57.31 45 ASN B N 1
ATOM 5658 C CA . ASN B 1 45 ? 25.625 0.553 -5.188 1 57.31 45 ASN B CA 1
ATOM 5659 C C . ASN B 1 45 ? 25.453 -0.884 -5.668 1 57.31 45 ASN B C 1
ATOM 5661 O O . ASN B 1 45 ? 25.828 -1.828 -4.965 1 57.31 45 ASN B O 1
ATOM 5665 N N . GLN B 1 46 ? 24.922 -1.148 -6.781 1 58.06 46 GLN B N 1
ATOM 5666 C CA . GLN B 1 46 ? 24.562 -2.459 -7.316 1 58.06 46 GLN B CA 1
ATOM 5667 C C . GLN B 1 46 ? 25.797 -3.342 -7.48 1 58.06 46 GLN B C 1
ATOM 5669 O O . GLN B 1 46 ? 25.781 -4.523 -7.125 1 58.06 46 GLN B O 1
ATOM 5674 N N . LYS B 1 47 ? 26.797 -2.697 -7.977 1 55.16 47 LYS B N 1
ATOM 5675 C CA . LYS B 1 47 ? 28.016 -3.449 -8.227 1 55.16 47 LYS B CA 1
ATOM 5676 C C . LYS B 1 47 ? 28.609 -3.99 -6.934 1 55.16 47 LYS B C 1
ATOM 5678 O O . LYS B 1 47 ? 28.984 -5.16 -6.855 1 55.16 47 LYS B O 1
ATOM 5683 N N . GLU B 1 48 ? 28.656 -3.098 -5.938 1 61.88 48 GLU B N 1
ATOM 5684 C CA . GLU B 1 48 ? 29.188 -3.494 -4.633 1 61.88 48 GLU B CA 1
ATOM 5685 C C . GLU B 1 48 ? 28.328 -4.59 -4.004 1 61.88 48 GLU B C 1
ATOM 5687 O O . GLU B 1 48 ? 28.859 -5.539 -3.42 1 61.88 48 GLU B O 1
ATOM 5692 N N . GLY B 1 49 ? 27.109 -4.48 -4.254 1 64.88 49 GLY B N 1
ATOM 5693 C CA . GLY B 1 49 ? 26.203 -5.473 -3.713 1 64.88 49 GLY B CA 1
ATOM 5694 C C . GLY B 1 49 ? 26.344 -6.836 -4.359 1 64.88 49 GLY B C 1
ATOM 5695 O O . GLY B 1 49 ? 26.344 -7.859 -3.672 1 64.88 49 GLY B O 1
ATOM 5696 N N . PHE B 1 50 ? 26.625 -6.816 -5.609 1 61.03 50 PHE B N 1
ATOM 5697 C CA . PHE B 1 50 ? 26.781 -8.062 -6.352 1 61.03 50 PHE B CA 1
ATOM 5698 C C . PHE B 1 50 ? 28.047 -8.789 -5.922 1 61.03 50 PHE B C 1
ATOM 5700 O O . PHE B 1 50 ? 28.047 -10.016 -5.762 1 61.03 50 PHE B O 1
ATOM 5707 N N . ILE B 1 51 ? 29.016 -7.996 -5.738 1 60.5 51 ILE B N 1
ATOM 5708 C CA . ILE B 1 51 ? 30.312 -8.562 -5.348 1 60.5 51 ILE B CA 1
ATOM 5709 C C . ILE B 1 51 ? 30.188 -9.203 -3.963 1 60.5 51 ILE B C 1
ATOM 5711 O O . ILE B 1 51 ? 30.672 -10.312 -3.738 1 60.5 51 ILE B O 1
ATOM 5715 N N . LYS B 1 52 ? 29.578 -8.484 -3.162 1 67.19 52 LYS B N 1
ATOM 5716 C CA . LYS B 1 52 ? 29.406 -8.992 -1.804 1 67.19 52 LYS B CA 1
ATOM 5717 C C . LYS B 1 52 ? 28.562 -10.258 -1.791 1 67.19 52 LYS B C 1
ATOM 5719 O O . LYS B 1 52 ? 28.859 -11.211 -1.07 1 67.19 52 LYS B O 1
ATOM 5724 N N . LEU B 1 53 ? 27.594 -10.305 -2.541 1 66.44 53 LEU B N 1
ATOM 5725 C CA . LEU B 1 53 ? 26.734 -11.477 -2.621 1 66.44 53 LEU B CA 1
ATOM 5726 C C . LEU B 1 53 ? 27.484 -12.68 -3.178 1 66.44 53 LEU B C 1
ATOM 5728 O O . LEU B 1 53 ? 27.297 -13.805 -2.715 1 66.44 53 LEU B O 1
ATOM 5732 N N . ALA B 1 54 ? 28.266 -12.391 -4.203 1 62.5 54 ALA B N 1
ATOM 5733 C CA . ALA B 1 54 ? 29.062 -13.461 -4.797 1 62.5 54 ALA B CA 1
ATOM 5734 C C . ALA B 1 54 ? 30.031 -14.055 -3.773 1 62.5 54 ALA B C 1
ATOM 5736 O O . ALA B 1 54 ? 30.219 -15.273 -3.723 1 62.5 54 ALA B O 1
ATOM 5737 N N . LYS B 1 55 ? 30.547 -13.172 -3.006 1 64.69 55 LYS B N 1
ATOM 5738 C CA . LYS B 1 55 ? 31.469 -13.617 -1.961 1 64.69 55 LYS B CA 1
ATOM 5739 C C . LYS B 1 55 ? 30.75 -14.445 -0.904 1 64.69 55 LYS B C 1
ATOM 5741 O O . LYS B 1 55 ? 31.234 -15.484 -0.468 1 64.69 55 LYS B O 1
ATOM 5746 N N . ASN B 1 56 ? 29.625 -13.992 -0.544 1 68.56 56 ASN B N 1
ATOM 5747 C CA . ASN B 1 56 ? 28.812 -14.719 0.433 1 68.56 56 ASN B CA 1
ATOM 5748 C C . ASN B 1 56 ? 28.422 -16.094 -0.087 1 68.56 56 ASN B C 1
ATOM 5750 O O . ASN B 1 56 ? 28.391 -17.062 0.67 1 68.56 56 ASN B O 1
ATOM 5754 N N . PHE B 1 57 ? 28.188 -16.141 -1.322 1 65.75 57 PHE B N 1
ATOM 5755 C CA . PHE B 1 57 ? 27.812 -17.391 -1.95 1 65.75 57 PHE B CA 1
ATOM 5756 C C . PHE B 1 57 ? 28.969 -18.375 -1.929 1 65.75 57 PHE B C 1
ATOM 5758 O O . PHE B 1 57 ? 28.797 -19.562 -1.626 1 65.75 57 PHE B O 1
ATOM 5765 N N . LYS B 1 58 ? 30.031 -17.891 -2.312 1 65.88 58 LYS B N 1
ATOM 5766 C CA . LYS B 1 58 ? 31.234 -18.734 -2.309 1 65.88 58 LYS B CA 1
ATOM 5767 C C . LYS B 1 58 ? 31.5 -19.281 -0.916 1 65.88 58 LYS B C 1
ATOM 5769 O O . LYS B 1 58 ? 31.812 -20.469 -0.767 1 65.88 58 LYS B O 1
ATOM 5774 N N . ASN B 1 59 ? 31.375 -18.406 -0.003 1 71.75 59 ASN B N 1
ATOM 5775 C CA . ASN B 1 59 ? 31.609 -18.812 1.377 1 71.75 59 ASN B CA 1
ATOM 5776 C C . ASN B 1 59 ? 30.594 -19.859 1.839 1 71.75 59 ASN B C 1
ATOM 5778 O O . ASN B 1 59 ? 30.953 -20.828 2.512 1 71.75 59 ASN B O 1
ATOM 5782 N N . LEU B 1 60 ? 29.406 -19.672 1.442 1 71.62 60 LEU B N 1
ATOM 5783 C 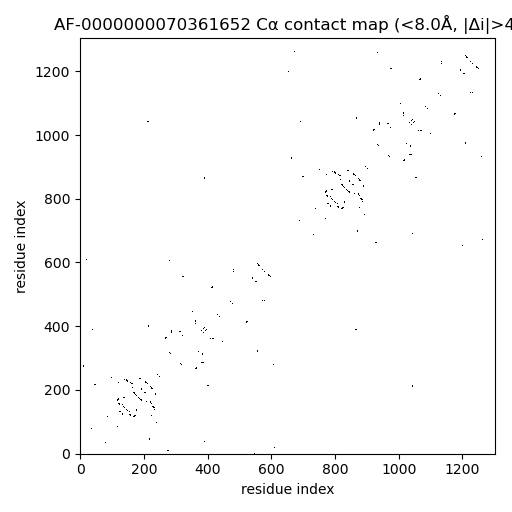CA . LEU B 1 60 ? 28.344 -20.594 1.822 1 71.62 60 LEU B CA 1
ATOM 5784 C C . LEU B 1 60 ? 28.531 -21.953 1.149 1 71.62 60 LEU B C 1
ATOM 5786 O O . LEU B 1 60 ? 28.344 -22.984 1.779 1 71.62 60 LEU B O 1
ATOM 5790 N N . ALA B 1 61 ? 28.906 -21.891 -0.081 1 67.44 61 ALA B N 1
ATOM 5791 C CA . ALA B 1 61 ? 29.156 -23.125 -0.822 1 67.44 61 ALA B CA 1
ATOM 5792 C C . ALA B 1 61 ? 30.266 -23.938 -0.172 1 67.44 61 ALA B C 1
ATOM 5794 O O . ALA B 1 61 ? 30.203 -25.172 -0.124 1 67.44 61 ALA B O 1
ATOM 5795 N N . ALA B 1 62 ? 31.188 -23.25 0.302 1 71.19 62 ALA B N 1
ATOM 5796 C CA . ALA B 1 62 ? 32.312 -23.906 0.936 1 71.19 62 ALA B CA 1
ATOM 5797 C C . ALA B 1 62 ? 31.891 -24.641 2.205 1 71.19 62 ALA B C 1
ATOM 5799 O O . ALA B 1 62 ? 32.375 -25.734 2.492 1 71.19 62 ALA B O 1
ATOM 5800 N N . ILE B 1 63 ? 30.984 -24.031 2.875 1 74.81 63 ILE B N 1
ATOM 5801 C CA . ILE B 1 63 ? 30.609 -24.625 4.148 1 74.81 63 ILE B CA 1
ATOM 5802 C C . ILE B 1 63 ? 29.578 -25.734 3.91 1 74.81 63 ILE B C 1
ATOM 5804 O O . ILE B 1 63 ? 29.438 -26.641 4.734 1 74.81 63 ILE B O 1
ATOM 5808 N N . MET B 1 64 ? 28.891 -25.641 2.801 1 72.69 64 MET B N 1
ATOM 5809 C CA . MET B 1 64 ? 27.797 -26.578 2.533 1 72.69 64 MET B CA 1
ATOM 5810 C C . MET B 1 64 ? 28.328 -27.844 1.856 1 72.69 64 MET B C 1
ATOM 5812 O O . MET B 1 64 ? 27.625 -28.859 1.779 1 72.69 64 MET B O 1
ATOM 5816 N N . LYS B 1 65 ? 29.531 -27.703 1.436 1 67 65 LYS B N 1
ATOM 5817 C CA . LYS B 1 65 ? 30.125 -28.859 0.777 1 67 65 LYS B CA 1
ATOM 5818 C C . LYS B 1 65 ? 30.016 -30.109 1.656 1 67 65 LYS B C 1
ATOM 5820 O O . LYS B 1 65 ? 30.438 -30.094 2.816 1 67 65 LYS B O 1
ATOM 5825 N N . GLY B 1 66 ? 29.359 -31.141 1.123 1 64.25 66 GLY B N 1
ATOM 5826 C CA . GLY B 1 66 ? 29.266 -32.406 1.825 1 64.25 66 GLY B CA 1
ATOM 5827 C C . GLY B 1 66 ? 28.047 -32.531 2.709 1 64.25 66 GLY B C 1
ATOM 5828 O O . GLY B 1 66 ? 27.781 -33.562 3.305 1 64.25 66 GLY B O 1
ATOM 5829 N N . LYS B 1 67 ? 27.359 -31.375 2.785 1 72.12 67 LYS B N 1
ATOM 5830 C CA . LYS B 1 67 ? 26.172 -31.406 3.635 1 72.12 67 LYS B CA 1
ATOM 5831 C C . LYS B 1 67 ? 24.969 -31.984 2.887 1 72.12 67 LYS B C 1
ATOM 5833 O O . LYS B 1 67 ? 25.062 -32.281 1.695 1 72.12 67 LYS B O 1
ATOM 5838 N N . ASP B 1 68 ? 23.891 -32.156 3.631 1 70.12 68 ASP B N 1
ATOM 5839 C CA . ASP B 1 68 ? 22.656 -32.75 3.107 1 70.12 68 ASP B CA 1
ATOM 5840 C C . ASP B 1 68 ? 22.062 -31.875 2.004 1 70.12 68 ASP B C 1
ATOM 5842 O O . ASP B 1 68 ? 22.094 -30.656 2.094 1 70.12 68 ASP B O 1
ATOM 5846 N N . GLN B 1 69 ? 21.656 -32.594 0.985 1 66.06 69 GLN B N 1
ATOM 5847 C CA . GLN B 1 69 ? 21.125 -31.953 -0.207 1 66.06 69 GLN B CA 1
ATOM 5848 C C . GLN B 1 69 ? 19.984 -31 0.151 1 66.06 69 GLN B C 1
ATOM 5850 O O . GLN B 1 69 ? 19.859 -29.938 -0.441 1 66.06 69 GLN B O 1
ATOM 5855 N N . GLN B 1 70 ? 19.25 -31.422 1.072 1 65 70 GLN B N 1
ATOM 5856 C CA . GLN B 1 70 ? 18.109 -30.594 1.468 1 65 70 GLN B CA 1
ATOM 5857 C C . GLN B 1 70 ? 18.594 -29.266 2.072 1 65 70 GLN B C 1
ATOM 5859 O O . GLN B 1 70 ? 17.984 -28.219 1.854 1 65 70 GLN B O 1
ATOM 5864 N N . LEU B 1 71 ? 19.625 -29.406 2.787 1 67.06 71 LEU B N 1
ATOM 5865 C CA . LEU B 1 71 ? 20.203 -28.203 3.387 1 67.06 71 LEU B CA 1
ATOM 5866 C C . LEU B 1 71 ? 20.75 -27.281 2.314 1 67.06 71 LEU B C 1
ATOM 5868 O O . LEU B 1 71 ? 20.594 -26.062 2.404 1 67.06 71 LEU B O 1
ATOM 5872 N N . ILE B 1 72 ? 21.312 -27.906 1.365 1 64.19 72 ILE B N 1
ATOM 5873 C CA . ILE B 1 72 ? 21.891 -27.125 0.284 1 64.19 72 ILE B CA 1
ATOM 5874 C C . ILE B 1 72 ? 20.797 -26.359 -0.449 1 64.19 72 ILE B C 1
ATOM 5876 O O . ILE B 1 72 ? 20.938 -25.172 -0.745 1 64.19 72 ILE B O 1
ATOM 5880 N N . GLN B 1 73 ? 19.75 -27 -0.544 1 63.69 73 GLN B N 1
ATOM 5881 C CA . GLN B 1 73 ? 18.625 -26.406 -1.276 1 63.69 73 GLN B CA 1
ATOM 5882 C C . GLN B 1 73 ? 18 -25.266 -0.48 1 63.69 73 GLN B C 1
ATOM 5884 O O . GLN B 1 73 ? 17.438 -24.328 -1.059 1 63.69 73 GLN B O 1
ATOM 5889 N N . ASN B 1 74 ? 18.172 -25.328 0.811 1 62.75 74 ASN B N 1
ATOM 5890 C CA . ASN B 1 74 ? 17.547 -24.312 1.659 1 62.75 74 ASN B CA 1
ATOM 5891 C C . ASN B 1 74 ? 18.547 -23.234 2.074 1 62.75 74 ASN B C 1
ATOM 5893 O O . ASN B 1 74 ? 18.281 -22.469 2.998 1 62.75 74 ASN B O 1
ATOM 5897 N N . MET B 1 75 ? 19.672 -23.281 1.419 1 62.84 75 MET B N 1
ATOM 5898 C CA . MET B 1 75 ? 20.75 -22.359 1.74 1 62.84 75 MET B CA 1
ATOM 5899 C C . MET B 1 75 ? 20.297 -20.922 1.606 1 62.84 75 MET B C 1
ATOM 5901 O O . MET B 1 75 ? 20.797 -20.031 2.311 1 62.84 75 MET B O 1
ATOM 5905 N N . HIS B 1 76 ? 19.312 -20.75 0.768 1 61.44 76 HIS B N 1
ATOM 5906 C CA . HIS B 1 76 ? 18.812 -19.391 0.557 1 61.44 76 HIS B CA 1
ATOM 5907 C C . HIS B 1 76 ? 18.203 -18.812 1.833 1 61.44 76 HIS B C 1
ATOM 5909 O O . HIS B 1 76 ? 18.125 -17.594 1.994 1 61.44 76 HIS B O 1
ATOM 5915 N N . LEU B 1 77 ? 17.922 -19.656 2.725 1 60.88 77 LEU B N 1
ATOM 5916 C CA . LEU B 1 77 ? 17.359 -19.219 3.992 1 60.88 77 LEU B CA 1
ATOM 5917 C C . LEU B 1 77 ? 18.438 -18.766 4.961 1 60.88 77 LEU B C 1
ATOM 5919 O O . LEU B 1 77 ? 18.156 -18.078 5.945 1 60.88 77 LEU B O 1
ATOM 5923 N N . VAL B 1 78 ? 19.688 -19.344 4.695 1 58.91 78 VAL B N 1
ATOM 5924 C CA . VAL B 1 78 ? 20.797 -19.062 5.59 1 58.91 78 VAL B CA 1
ATOM 5925 C C . VAL B 1 78 ? 21.328 -17.656 5.316 1 58.91 78 VAL B C 1
ATOM 5927 O O . VAL B 1 78 ? 21.719 -16.938 6.242 1 58.91 78 VAL B O 1
ATOM 5930 N N . THR B 1 79 ? 21.344 -17.344 4.031 1 56.09 79 THR B N 1
ATOM 5931 C CA . THR B 1 79 ? 21.844 -16.031 3.656 1 56.09 79 THR B CA 1
ATOM 5932 C C . THR B 1 79 ? 20.844 -15.289 2.781 1 56.09 79 THR B C 1
ATOM 5934 O O . THR B 1 79 ? 19.859 -15.883 2.328 1 56.09 79 THR B O 1
ATOM 5937 N N . GLU B 1 80 ? 20.797 -13.977 2.846 1 57.16 80 GLU B N 1
ATOM 5938 C CA . GLU B 1 80 ? 19.984 -13.141 1.967 1 57.16 80 GLU B CA 1
ATOM 5939 C C . GLU B 1 80 ? 20.359 -13.344 0.503 1 57.16 80 GLU B C 1
ATOM 5941 O O . GLU B 1 80 ? 20.438 -12.375 -0.262 1 57.16 80 GLU B O 1
ATOM 5946 N N . ILE B 1 81 ? 20.703 -14.617 0.228 1 54.12 81 ILE B N 1
ATOM 5947 C CA . ILE B 1 81 ? 21.203 -14.789 -1.134 1 54.12 81 ILE B CA 1
ATOM 5948 C C . ILE B 1 81 ? 20.047 -15.195 -2.053 1 54.12 81 ILE B C 1
ATOM 5950 O O . ILE B 1 81 ? 19.828 -16.391 -2.295 1 54.12 81 ILE B O 1
ATOM 5954 N N . GLY B 1 82 ? 19.219 -14.312 -2.393 1 60.81 82 GLY B N 1
ATOM 5955 C CA . GLY B 1 82 ? 18.062 -14.477 -3.26 1 60.81 82 GLY B CA 1
ATOM 5956 C C . GLY B 1 82 ? 18.391 -15.188 -4.559 1 60.81 82 GLY B C 1
ATOM 5957 O O . GLY B 1 82 ? 17.562 -15.938 -5.086 1 60.81 82 GLY B O 1
ATOM 5958 N N . VAL B 1 83 ? 19.672 -15.172 -4.996 1 61.97 83 VAL B N 1
ATOM 5959 C CA . VAL B 1 83 ? 20.109 -15.742 -6.266 1 61.97 83 VAL B CA 1
ATOM 5960 C C . VAL B 1 83 ? 20.016 -17.266 -6.203 1 61.97 83 VAL B C 1
ATOM 5962 O O . VAL B 1 83 ? 19.625 -17.906 -7.176 1 61.97 83 VAL B O 1
ATOM 5965 N N . LEU B 1 84 ? 20.234 -17.797 -5.18 1 72.62 84 LEU B N 1
ATOM 5966 C CA . LEU B 1 84 ? 20.234 -19.25 -5.035 1 72.62 84 LEU B CA 1
ATOM 5967 C C . LEU B 1 84 ? 18.812 -19.781 -4.93 1 72.62 84 LEU B C 1
ATOM 5969 O O . LEU B 1 84 ? 18.547 -20.938 -5.27 1 72.62 84 LEU B O 1
ATOM 5973 N N . PHE B 1 85 ? 18.031 -18.922 -4.629 1 75.25 85 PHE B N 1
ATOM 5974 C CA . PHE B 1 85 ? 16.641 -19.328 -4.5 1 75.25 85 PHE B CA 1
ATOM 5975 C C . PHE B 1 85 ? 16.078 -19.75 -5.852 1 75.25 85 PHE B C 1
ATOM 5977 O O . PHE B 1 85 ? 15.477 -20.828 -5.969 1 75.25 85 PHE B O 1
ATOM 5984 N N . LEU B 1 86 ? 16.359 -19.031 -6.852 1 79.62 86 LEU B N 1
ATOM 5985 C CA . LEU B 1 86 ? 15.82 -19.328 -8.18 1 79.62 86 LEU B CA 1
ATOM 5986 C C . LEU B 1 86 ? 16.547 -20.5 -8.805 1 79.62 86 LEU B C 1
ATOM 5988 O O . LEU B 1 86 ? 15.953 -21.297 -9.547 1 79.62 86 LEU B O 1
ATOM 5992 N N . HIS B 1 87 ? 17.766 -20.625 -8.5 1 82.88 87 HIS B N 1
ATOM 5993 C CA . HIS B 1 87 ? 18.547 -21.734 -9 1 82.88 87 HIS B CA 1
ATOM 5994 C C . HIS B 1 87 ? 17.969 -23.078 -8.531 1 82.88 87 HIS B C 1
ATOM 5996 O O . HIS B 1 87 ? 17.781 -23.984 -9.336 1 82.88 87 HIS B O 1
ATOM 6002 N N . PHE B 1 88 ? 17.625 -23.094 -7.34 1 79.12 88 PHE B N 1
ATOM 6003 C CA . PHE B 1 88 ? 17.188 -24.375 -6.781 1 79.12 88 PHE B CA 1
ATOM 6004 C C . PHE B 1 88 ? 15.688 -24.547 -6.965 1 79.12 88 PHE B C 1
ATOM 6006 O O . PHE B 1 88 ? 15.227 -25.641 -7.328 1 79.12 88 PHE B O 1
ATOM 6013 N N . ASN B 1 89 ? 14.938 -23.484 -6.773 1 78.19 89 ASN B N 1
ATOM 6014 C CA . ASN B 1 89 ? 13.492 -23.656 -6.645 1 78.19 89 ASN B CA 1
ATOM 6015 C C . ASN B 1 89 ? 12.781 -23.391 -7.965 1 78.19 89 ASN B C 1
ATOM 6017 O O . ASN B 1 89 ? 11.617 -23.75 -8.133 1 78.19 89 ASN B O 1
ATOM 6021 N N . ALA B 1 90 ? 13.5 -22.828 -8.875 1 83.31 90 ALA B N 1
ATOM 6022 C CA . ALA B 1 90 ? 12.891 -22.609 -10.188 1 83.31 90 ALA B CA 1
ATOM 6023 C C . ALA B 1 90 ? 13.594 -23.438 -11.258 1 83.31 90 ALA B C 1
ATOM 6025 O O . ALA B 1 90 ? 12.977 -24.312 -11.875 1 83.31 90 ALA B O 1
ATOM 6026 N N . PHE B 1 91 ? 14.891 -23.312 -11.352 1 90.25 91 PHE B N 1
ATOM 6027 C CA . PHE B 1 91 ? 15.641 -24 -12.406 1 90.25 91 PHE B CA 1
ATOM 6028 C C . PHE B 1 91 ? 15.711 -25.484 -12.141 1 90.25 91 PHE B C 1
ATOM 6030 O O . PHE B 1 91 ? 15.148 -26.281 -12.906 1 90.25 91 PHE B O 1
ATOM 6037 N N . LEU B 1 92 ? 16.281 -25.812 -11.047 1 87.56 92 LEU B N 1
ATOM 6038 C CA . LEU B 1 92 ? 16.469 -27.234 -10.758 1 87.56 92 LEU B CA 1
ATOM 6039 C C . LEU B 1 92 ? 15.141 -27.938 -10.539 1 87.56 92 LEU B C 1
ATOM 6041 O O . LEU B 1 92 ? 14.945 -29.062 -10.984 1 87.56 92 LEU B O 1
ATOM 6045 N N . SER B 1 93 ? 14.281 -27.266 -9.844 1 82.88 93 SER B N 1
ATOM 6046 C CA . SER B 1 93 ? 12.969 -27.859 -9.586 1 82.88 93 SER B CA 1
ATOM 6047 C C . SER B 1 93 ? 12.234 -28.156 -10.891 1 82.88 93 SER B C 1
ATOM 6049 O O . SER B 1 93 ? 11.562 -29.188 -11 1 82.88 93 SER B O 1
ATOM 6051 N N . THR B 1 94 ? 12.312 -27.344 -11.859 1 87.25 94 THR B N 1
ATOM 6052 C CA . THR B 1 94 ? 11.68 -27.562 -13.156 1 87.25 94 THR B CA 1
ATOM 6053 C C . THR B 1 94 ? 12.273 -28.797 -13.844 1 87.25 94 THR B C 1
ATOM 6055 O O . THR B 1 94 ? 11.547 -29.594 -14.414 1 87.25 94 THR B O 1
ATOM 6058 N N . ILE B 1 95 ? 13.531 -28.922 -13.727 1 91.88 95 ILE B N 1
ATOM 6059 C CA . ILE B 1 95 ? 14.211 -30.062 -14.336 1 91.88 95 ILE B CA 1
ATOM 6060 C C . ILE B 1 95 ? 13.773 -31.359 -13.641 1 91.88 95 ILE B C 1
ATOM 6062 O O . ILE B 1 95 ? 13.508 -32.344 -14.305 1 91.88 95 ILE B O 1
ATOM 6066 N N . GLN B 1 96 ? 13.703 -31.25 -12.406 1 86.06 96 GLN B N 1
ATOM 6067 C CA . GLN B 1 96 ? 13.297 -32.438 -11.633 1 86.06 96 GLN B CA 1
ATOM 6068 C C . GLN B 1 96 ? 11.875 -32.844 -11.977 1 86.06 96 GLN B C 1
ATOM 6070 O O . GLN B 1 96 ? 11.547 -34.031 -11.961 1 86.06 96 GLN B O 1
ATOM 6075 N N . MET B 1 97 ? 11.102 -31.938 -12.359 1 81.56 97 MET B N 1
ATOM 6076 C CA . MET B 1 97 ? 9.688 -32.219 -12.625 1 81.56 97 MET B CA 1
ATOM 6077 C C . MET B 1 97 ? 9.469 -32.656 -14.07 1 81.56 97 MET B C 1
ATOM 6079 O O . MET B 1 97 ? 8.602 -33.469 -14.344 1 81.56 97 MET B O 1
ATOM 6083 N N . LEU B 1 98 ? 10.211 -32.094 -14.984 1 87.19 98 LEU B N 1
ATOM 6084 C CA . LEU B 1 98 ? 9.883 -32.25 -16.391 1 87.19 98 LEU B CA 1
ATOM 6085 C C . LEU B 1 98 ? 10.914 -33.156 -17.078 1 87.19 98 LEU B C 1
ATOM 6087 O O . LEU B 1 98 ? 10.688 -33.594 -18.219 1 87.19 98 LEU B O 1
ATOM 6091 N N . GLY B 1 99 ? 11.961 -33.469 -16.391 1 91.88 99 GLY B N 1
ATOM 6092 C CA . GLY B 1 99 ? 13.008 -34.281 -16.984 1 91.88 99 GLY B CA 1
ATOM 6093 C C . GLY B 1 99 ? 12.789 -35.75 -16.781 1 91.88 99 GLY B C 1
ATOM 6094 O O . GLY B 1 99 ? 12.117 -36.188 -15.828 1 91.88 99 GLY B O 1
ATOM 6095 N N . THR B 1 100 ? 13.359 -36.531 -17.672 1 92.06 100 THR B N 1
ATOM 6096 C CA . THR B 1 100 ? 13.453 -37.969 -17.438 1 92.06 100 THR B CA 1
ATOM 6097 C C . THR B 1 100 ? 14.414 -38.25 -16.297 1 92.06 100 THR B C 1
ATOM 6099 O O . THR B 1 100 ? 15.203 -37.406 -15.898 1 92.06 100 THR B O 1
ATOM 6102 N N . PRO B 1 101 ? 14.336 -39.469 -15.766 1 93.69 101 PRO B N 1
ATOM 6103 C CA . PRO B 1 101 ? 15.266 -39.781 -14.688 1 93.69 101 PRO B CA 1
ATOM 6104 C C . PRO B 1 101 ? 16.734 -39.562 -15.078 1 93.69 101 PRO B C 1
ATOM 6106 O O . PRO B 1 101 ? 17.516 -39.094 -14.266 1 93.69 101 PRO B O 1
ATOM 6109 N N . GLU B 1 102 ? 17.016 -39.906 -16.281 1 95.62 102 GLU B N 1
ATOM 6110 C CA . GLU B 1 102 ? 18.391 -39.719 -16.766 1 95.62 102 GLU B CA 1
ATOM 6111 C C . GLU B 1 102 ? 18.75 -38.219 -16.859 1 95.62 102 GLU B C 1
ATOM 6113 O O . GLU B 1 102 ? 19.844 -37.812 -16.484 1 95.62 102 GLU B O 1
ATOM 6118 N N . GLN B 1 103 ? 17.844 -37.438 -17.391 1 96.25 103 GLN B N 1
ATOM 6119 C CA . GLN B 1 103 ? 18.062 -36 -17.5 1 96.25 103 GLN B CA 1
ATOM 6120 C C . GLN B 1 103 ? 18.219 -35.375 -16.109 1 96.25 103 GLN B C 1
ATOM 6122 O O . GLN B 1 103 ? 19.094 -34.531 -15.914 1 96.25 103 GLN B O 1
ATOM 6127 N N . VAL B 1 104 ? 17.344 -35.75 -15.211 1 95 104 VAL B N 1
ATOM 6128 C CA . VAL B 1 104 ? 17.375 -35.219 -13.852 1 95 104 VAL B CA 1
ATOM 6129 C C . VAL B 1 104 ? 18.719 -35.5 -13.203 1 95 104 VAL B C 1
ATOM 6131 O O . VAL B 1 104 ? 19.359 -34.625 -12.633 1 95 104 VAL B O 1
ATOM 6134 N N . LYS B 1 105 ? 19.109 -36.75 -13.305 1 94.94 105 LYS B N 1
ATOM 6135 C CA . LYS B 1 105 ? 20.391 -37.156 -12.727 1 94.94 105 LYS B CA 1
ATOM 6136 C C . LYS B 1 105 ? 21.531 -36.312 -13.289 1 94.94 105 LYS B C 1
ATOM 6138 O O . LYS B 1 105 ? 22.391 -35.844 -12.539 1 94.94 105 LYS B O 1
ATOM 6143 N N . TYR B 1 106 ? 21.531 -36.125 -14.508 1 95.75 106 TYR B N 1
ATOM 6144 C CA . TYR B 1 106 ? 22.578 -35.375 -15.18 1 95.75 106 TYR B CA 1
ATOM 6145 C C . TYR B 1 106 ? 22.609 -33.938 -14.711 1 95.75 106 TYR B C 1
ATOM 6147 O O . TYR B 1 106 ? 23.641 -33.438 -14.234 1 95.75 106 TYR B O 1
ATOM 6155 N N . TRP B 1 107 ? 21.531 -33.25 -14.844 1 95.38 107 TRP B N 1
ATOM 6156 C CA . TRP B 1 107 ? 21.484 -31.812 -14.555 1 95.38 107 TRP B CA 1
ATOM 6157 C C . TRP B 1 107 ? 21.594 -31.547 -13.055 1 95.38 107 TRP B C 1
ATOM 6159 O O . TRP B 1 107 ? 22.156 -30.531 -12.633 1 95.38 107 TRP B O 1
ATOM 6169 N N . GLU B 1 108 ? 20.953 -32.344 -12.281 1 91.44 108 GLU B N 1
ATOM 6170 C CA . GLU B 1 108 ? 21.016 -32.188 -10.836 1 91.44 108 GLU B CA 1
ATOM 6171 C C . GLU B 1 108 ? 22.453 -32.219 -10.328 1 91.44 108 GLU B C 1
ATOM 6173 O O . GLU B 1 108 ? 22.828 -31.438 -9.469 1 91.44 108 GLU B O 1
ATOM 6178 N N . ASN B 1 109 ? 23.203 -33.188 -10.836 1 87.19 109 ASN B N 1
ATOM 6179 C CA . ASN B 1 109 ? 24.609 -33.281 -10.461 1 87.19 109 ASN B CA 1
ATOM 6180 C C . ASN B 1 109 ? 25.344 -31.984 -10.781 1 87.19 109 ASN B C 1
ATOM 6182 O O . ASN B 1 109 ? 26.125 -31.484 -9.969 1 87.19 109 ASN B O 1
ATOM 6186 N N . LEU B 1 110 ? 25.141 -31.438 -11.883 1 88.44 110 LEU B N 1
ATOM 6187 C CA . LEU B 1 110 ? 25.797 -30.203 -12.32 1 88.44 110 LEU B CA 1
ATOM 6188 C C . LEU B 1 110 ? 25.312 -29.016 -11.508 1 88.44 110 LEU B C 1
ATOM 6190 O O . LEU B 1 110 ? 26.109 -28.156 -11.125 1 88.44 110 LEU B O 1
ATOM 6194 N N . ALA B 1 111 ? 24.031 -28.938 -11.234 1 86.62 111 ALA B N 1
ATOM 6195 C CA . ALA B 1 111 ? 23.422 -27.812 -10.531 1 86.62 111 ALA B CA 1
ATOM 6196 C C . ALA B 1 111 ? 23.844 -27.797 -9.062 1 86.62 111 ALA B C 1
ATOM 6198 O O . ALA B 1 111 ? 24.125 -26.734 -8.5 1 86.62 111 ALA B O 1
ATOM 6199 N N . LEU B 1 112 ? 23.859 -28.938 -8.438 1 77.12 112 LEU B N 1
ATOM 6200 C CA . LEU B 1 112 ? 24.188 -29.031 -7.023 1 77.12 112 LEU B CA 1
ATOM 6201 C C . LEU B 1 112 ? 25.656 -28.734 -6.785 1 77.12 112 LEU B C 1
ATOM 6203 O O . LEU B 1 112 ? 26.031 -28.25 -5.711 1 77.12 112 LEU B O 1
ATOM 6207 N N . ASN B 1 113 ? 26.438 -28.984 -7.816 1 73.12 113 ASN B N 1
ATOM 6208 C CA . ASN B 1 113 ? 27.859 -28.703 -7.711 1 73.12 113 ASN B CA 1
ATOM 6209 C C . ASN B 1 113 ? 28.203 -27.344 -8.32 1 73.12 113 ASN B C 1
ATOM 6211 O O . ASN B 1 113 ? 29.375 -27.016 -8.508 1 73.12 113 ASN B O 1
ATOM 6215 N N . PHE B 1 114 ? 27.219 -26.578 -8.695 1 76.81 114 PHE B N 1
ATOM 6216 C CA . PHE B 1 114 ? 27.312 -25.219 -9.195 1 76.81 114 PHE B CA 1
ATOM 6217 C C . PHE B 1 114 ? 28.141 -25.156 -10.461 1 76.81 114 PHE B C 1
ATOM 6219 O O . PHE B 1 114 ? 28.812 -24.156 -10.719 1 76.81 114 PHE B O 1
ATOM 6226 N N . GLN B 1 115 ? 28.172 -26.234 -11.109 1 79.62 115 GLN B N 1
ATOM 6227 C CA . GLN B 1 115 ? 28.766 -26.219 -12.445 1 79.62 115 GLN B CA 1
ATOM 6228 C C . GLN B 1 115 ? 27.828 -25.547 -13.453 1 79.62 115 GLN B C 1
ATOM 6230 O O . GLN B 1 115 ? 28.281 -25.062 -14.492 1 79.62 115 GLN B O 1
ATOM 6235 N N . VAL B 1 116 ? 26.656 -25.578 -13.07 1 87.5 116 VAL B N 1
ATOM 6236 C CA . VAL B 1 116 ? 25.609 -24.859 -13.797 1 87.5 116 VAL B CA 1
ATOM 6237 C C . VAL B 1 116 ? 24.844 -23.953 -12.836 1 87.5 116 VAL B C 1
ATOM 6239 O O . VAL B 1 116 ? 24.547 -24.344 -11.711 1 87.5 116 VAL B O 1
ATOM 6242 N N . LEU B 1 117 ? 24.719 -22.75 -13.219 1 85.81 117 LEU B N 1
ATOM 6243 C CA . LEU B 1 117 ? 23.844 -21.797 -12.555 1 85.81 117 LEU B CA 1
ATOM 6244 C C . LEU B 1 117 ? 22.656 -21.438 -13.438 1 85.81 117 LEU B C 1
ATOM 6246 O O . LEU B 1 117 ? 22.828 -21.016 -14.578 1 85.81 117 LEU B O 1
ATOM 6250 N N . GLY B 1 118 ? 21.547 -21.641 -12.844 1 91.56 118 GLY B N 1
ATOM 6251 C CA . GLY B 1 118 ? 20.391 -21.625 -13.727 1 91.56 118 GLY B CA 1
ATOM 6252 C C . GLY B 1 118 ? 19.422 -20.5 -13.422 1 91.56 118 GLY B C 1
ATOM 6253 O O . GLY B 1 118 ? 19.234 -20.125 -12.266 1 91.56 118 GLY B O 1
ATOM 6254 N N . ALA B 1 119 ? 18.75 -19.953 -14.484 1 92.88 119 ALA B N 1
ATOM 6255 C CA . ALA B 1 119 ? 17.625 -19.031 -14.43 1 92.88 119 ALA B CA 1
ATOM 6256 C C . ALA B 1 119 ? 16.359 -19.656 -15.008 1 92.88 119 ALA B C 1
ATOM 6258 O O . ALA B 1 119 ? 16.406 -20.766 -15.562 1 92.88 119 ALA B O 1
ATOM 6259 N N . TYR B 1 120 ? 15.258 -19.078 -14.758 1 91.69 120 TYR B N 1
ATOM 6260 C CA . TYR B 1 120 ? 13.969 -19.5 -15.289 1 91.69 120 TYR B CA 1
ATOM 6261 C C . TYR B 1 120 ? 13.43 -18.484 -16.281 1 91.69 120 TYR B C 1
ATOM 6263 O O . TYR B 1 120 ? 12.844 -17.469 -15.898 1 91.69 120 TYR B O 1
ATOM 6271 N N . ALA B 1 121 ? 13.508 -18.781 -17.562 1 93.19 121 ALA B N 1
ATOM 6272 C CA . ALA B 1 121 ? 13.156 -17.828 -18.609 1 93.19 121 ALA B CA 1
ATOM 6273 C C . ALA B 1 121 ? 11.844 -18.203 -19.281 1 93.19 121 ALA B C 1
ATOM 6275 O O . ALA B 1 121 ? 11.844 -18.938 -20.281 1 93.19 121 ALA B O 1
ATOM 6276 N N . GLN B 1 122 ? 10.797 -17.641 -18.797 1 87.88 122 GLN B N 1
ATOM 6277 C CA . GLN B 1 122 ? 9.469 -17.906 -19.344 1 87.88 122 GLN B CA 1
ATOM 6278 C C . GLN B 1 122 ? 8.805 -16.625 -19.828 1 87.88 122 GLN B C 1
ATOM 6280 O O . GLN B 1 122 ? 8.375 -16.547 -20.984 1 87.88 122 GLN B O 1
ATOM 6285 N N . THR B 1 123 ? 8.836 -15.625 -19.047 1 85.5 123 THR B N 1
ATOM 6286 C CA . THR B 1 123 ? 8.078 -14.406 -19.281 1 85.5 123 THR B CA 1
ATOM 6287 C C . THR B 1 123 ? 8.648 -13.633 -20.469 1 85.5 123 THR B C 1
ATOM 6289 O O . THR B 1 123 ? 9.867 -13.445 -20.562 1 85.5 123 THR B O 1
ATOM 6292 N N . GLU B 1 124 ? 7.805 -13.352 -21.312 1 83.81 124 GLU B N 1
ATOM 6293 C CA . GLU B 1 124 ? 8.156 -12.523 -22.469 1 83.81 124 GLU B CA 1
ATOM 6294 C C . GLU B 1 124 ? 7.625 -11.102 -22.312 1 83.81 124 GLU B C 1
ATOM 6296 O O . GLU B 1 124 ? 6.629 -10.883 -21.609 1 83.81 124 GLU B O 1
ATOM 6301 N N . MET B 1 125 ? 8.227 -10.195 -22.875 1 75.5 125 MET B N 1
ATOM 6302 C CA . MET B 1 125 ? 7.781 -8.805 -22.812 1 75.5 125 MET B CA 1
ATOM 6303 C C . MET B 1 125 ? 6.379 -8.664 -23.391 1 75.5 125 MET B C 1
ATOM 6305 O O . MET B 1 125 ? 5.578 -7.863 -22.906 1 75.5 125 MET B O 1
ATOM 6309 N N . GLY B 1 126 ? 6.125 -9.375 -24.328 1 69.25 126 GLY B N 1
ATOM 6310 C CA . GLY B 1 126 ? 4.871 -9.219 -25.047 1 69.25 126 GLY B CA 1
ATOM 6311 C C . GLY B 1 126 ? 3.707 -9.93 -24.391 1 69.25 126 GLY B C 1
ATOM 6312 O O . GLY B 1 126 ? 2.545 -9.602 -24.641 1 69.25 126 GLY B O 1
ATOM 6313 N N . HIS B 1 127 ? 3.912 -10.938 -23.609 1 68.25 127 HIS B N 1
ATOM 6314 C CA . HIS B 1 127 ? 2.781 -11.766 -23.203 1 68.25 127 HIS B CA 1
ATOM 6315 C C . HIS B 1 127 ? 2.697 -11.867 -21.688 1 68.25 127 HIS B C 1
ATOM 6317 O O . HIS B 1 127 ? 1.699 -12.352 -21.141 1 68.25 127 HIS B O 1
ATOM 6323 N N . GLY B 1 128 ? 3.607 -11.477 -21.047 1 66 128 GLY B N 1
ATOM 6324 C CA . GLY B 1 128 ? 3.535 -11.438 -19.594 1 66 128 GLY B CA 1
ATOM 6325 C C . GLY B 1 128 ? 3.088 -12.75 -18.984 1 66 128 GLY B C 1
ATOM 6326 O O . GLY B 1 128 ? 3.723 -13.781 -19.188 1 66 128 GLY B O 1
ATOM 6327 N N . SER B 1 129 ? 1.756 -12.797 -18.469 1 64.69 129 SER B N 1
ATOM 6328 C CA . SER B 1 129 ? 1.237 -13.93 -17.719 1 64.69 129 SER B CA 1
ATOM 6329 C C . SER B 1 129 ? 0.616 -14.977 -18.641 1 64.69 129 SER B C 1
ATOM 6331 O O . SER B 1 129 ? 0.23 -16.062 -18.188 1 64.69 129 SER B O 1
ATOM 6333 N N . ASP B 1 130 ? 0.603 -14.695 -19.906 1 69.38 130 ASP B N 1
ATOM 6334 C CA . ASP B 1 130 ? 0.006 -15.625 -20.875 1 69.38 130 ASP B CA 1
ATOM 6335 C C . ASP B 1 130 ? 1.049 -16.594 -21.406 1 69.38 130 ASP B C 1
ATOM 6337 O O . ASP B 1 130 ? 1.565 -16.406 -22.516 1 69.38 130 ASP B O 1
ATOM 6341 N N . VAL B 1 131 ? 1.215 -17.703 -20.797 1 72.38 131 VAL B N 1
ATOM 6342 C CA . VAL B 1 131 ? 2.232 -18.688 -21.156 1 72.38 131 VAL B CA 1
ATOM 6343 C C . VAL B 1 131 ? 1.846 -19.375 -22.469 1 72.38 131 VAL B C 1
ATOM 6345 O O . VAL B 1 131 ? 2.713 -19.75 -23.266 1 72.38 131 VAL B O 1
ATOM 6348 N N . GLN B 1 132 ? 0.562 -19.484 -22.625 1 72.88 132 GLN B N 1
ATOM 6349 C CA . GLN B 1 132 ? 0.099 -20.188 -23.812 1 72.88 132 GLN B CA 1
ATOM 6350 C C . GLN B 1 132 ? 0.312 -19.344 -25.062 1 72.88 132 GLN B C 1
ATOM 6352 O O . GLN B 1 132 ? 0.359 -19.875 -26.172 1 72.88 132 GLN B O 1
ATOM 6357 N N . GLY B 1 133 ? 0.49 -18.094 -24.859 1 77.81 133 GLY B N 1
ATOM 6358 C CA . GLY B 1 133 ? 0.646 -17.188 -25.984 1 77.81 133 GLY B CA 1
ATOM 6359 C C . GLY B 1 133 ? 2.086 -16.781 -26.234 1 77.81 133 GLY B C 1
ATOM 6360 O O . GLY B 1 133 ? 2.35 -15.781 -26.891 1 77.81 133 GLY B O 1
ATOM 6361 N N . LEU B 1 134 ? 3.021 -17.656 -25.812 1 86.25 134 LEU B N 1
ATOM 6362 C CA . LEU B 1 134 ? 4.434 -17.344 -26 1 86.25 134 LEU B CA 1
ATOM 6363 C C . LEU B 1 134 ? 4.766 -17.234 -27.484 1 86.25 134 LEU B C 1
ATOM 6365 O O . LEU B 1 134 ? 4.141 -17.891 -28.312 1 86.25 134 LEU B O 1
ATOM 6369 N N . LEU B 1 135 ? 5.727 -16.391 -27.812 1 88.12 135 LEU B N 1
ATOM 6370 C CA . LEU B 1 135 ? 6.121 -16.188 -29.203 1 88.12 135 LEU B CA 1
ATOM 6371 C C . LEU B 1 135 ? 7.434 -16.906 -29.5 1 88.12 135 LEU B C 1
ATOM 6373 O O . LEU B 1 135 ? 7.758 -17.156 -30.672 1 88.12 135 LEU B O 1
ATOM 6377 N N . SER B 1 136 ? 8.195 -17.281 -28.484 1 94.56 136 SER B N 1
ATOM 6378 C CA . SER B 1 136 ? 9.406 -18.062 -28.688 1 94.56 136 SER B CA 1
ATOM 6379 C C . SER B 1 136 ? 9.102 -19.375 -29.406 1 94.56 136 SER B C 1
ATOM 6381 O O . SER B 1 136 ? 8.086 -20.016 -29.125 1 94.56 136 SER B O 1
ATOM 6383 N N . ARG B 1 137 ? 10.016 -19.688 -30.312 1 95.56 137 ARG B N 1
ATOM 6384 C CA . ARG B 1 137 ? 9.766 -20.875 -31.141 1 95.56 137 ARG B CA 1
ATOM 6385 C C . ARG B 1 137 ? 10.961 -21.812 -31.125 1 95.56 137 ARG B C 1
ATOM 6387 O O . ARG B 1 137 ? 12.109 -21.375 -31.125 1 95.56 137 ARG B O 1
ATOM 6394 N N . ALA B 1 138 ? 10.656 -23.125 -31.125 1 97.88 138 ALA B N 1
ATOM 6395 C CA . ALA B 1 138 ? 11.656 -24.172 -31.25 1 97.88 138 ALA B CA 1
ATOM 6396 C C . ALA B 1 138 ? 11.305 -25.141 -32.375 1 97.88 138 ALA B C 1
ATOM 6398 O O . ALA B 1 138 ? 10.203 -25.688 -32.406 1 97.88 138 ALA B O 1
ATOM 6399 N N . ASP B 1 139 ? 12.195 -25.281 -33.281 1 98.06 139 ASP B N 1
ATOM 6400 C CA . ASP B 1 139 ? 12.023 -26.203 -34.406 1 98.06 139 ASP B CA 1
ATOM 6401 C C . ASP B 1 139 ? 13.055 -27.328 -34.344 1 98.06 139 ASP B C 1
ATOM 6403 O O . ASP B 1 139 ? 14.25 -27.078 -34.219 1 98.06 139 ASP B O 1
ATOM 6407 N N . TYR B 1 140 ? 12.555 -28.578 -34.469 1 98.12 140 TYR B N 1
ATOM 6408 C CA . TYR B 1 140 ? 13.477 -29.703 -34.5 1 98.12 140 TYR B CA 1
ATOM 6409 C C . TYR B 1 140 ? 14.094 -29.875 -35.875 1 98.12 140 TYR B C 1
ATOM 6411 O O . TYR B 1 140 ? 13.383 -29.922 -36.875 1 98.12 140 TYR B O 1
ATOM 6419 N N . ASP B 1 141 ? 15.375 -29.922 -35.875 1 96.94 141 ASP B N 1
ATOM 6420 C CA . ASP B 1 141 ? 16.125 -30.172 -37.125 1 96.94 141 ASP B CA 1
ATOM 6421 C C . ASP B 1 141 ? 16.594 -31.625 -37.188 1 96.94 141 ASP B C 1
ATOM 6423 O O . ASP B 1 141 ? 17.562 -32 -36.5 1 96.94 141 ASP B O 1
ATOM 6427 N N . LEU B 1 142 ? 16.094 -32.406 -38.031 1 95.12 142 LEU B N 1
ATOM 6428 C CA . LEU B 1 142 ? 16.391 -33.844 -38.156 1 95.12 142 LEU B CA 1
ATOM 6429 C C . LEU B 1 142 ? 17.844 -34.062 -38.562 1 95.12 142 LEU B C 1
ATOM 6431 O O . LEU B 1 142 ? 18.469 -35 -38.125 1 95.12 142 LEU B O 1
ATOM 6435 N N . GLU B 1 143 ? 18.328 -33.188 -39.312 1 95.62 143 GLU B N 1
ATOM 6436 C CA . GLU B 1 143 ? 19.656 -33.375 -39.906 1 95.62 143 GLU B CA 1
ATOM 6437 C C . GLU B 1 143 ? 20.734 -33.281 -38.844 1 95.62 143 GLU B C 1
ATOM 6439 O O . GLU B 1 143 ? 21.703 -34.031 -38.844 1 95.62 143 GLU B O 1
ATOM 6444 N N . THR B 1 144 ? 20.547 -32.406 -37.906 1 95.62 144 THR B N 1
ATOM 6445 C CA . THR B 1 144 ? 21.609 -32.156 -36.938 1 95.62 144 THR B CA 1
ATOM 6446 C C . THR B 1 144 ? 21.219 -32.688 -35.562 1 95.62 144 THR B C 1
ATOM 6448 O O . THR B 1 144 ? 21.984 -32.594 -34.594 1 95.62 144 THR B O 1
ATOM 6451 N N . ASP B 1 145 ? 20.109 -33.281 -35.406 1 96.94 145 ASP B N 1
ATOM 6452 C CA . ASP B 1 145 ? 19.625 -33.781 -34.125 1 96.94 145 ASP B CA 1
ATOM 6453 C C . ASP B 1 145 ? 19.656 -32.688 -33.062 1 96.94 145 ASP B C 1
ATOM 6455 O O . ASP B 1 145 ? 20.25 -32.875 -31.984 1 96.94 145 ASP B O 1
ATOM 6459 N N . SER B 1 146 ? 19.031 -31.609 -33.5 1 97.88 146 SER B N 1
ATOM 6460 C CA . SER B 1 146 ? 19.062 -30.438 -32.625 1 97.88 146 SER B CA 1
ATOM 6461 C C . SER B 1 146 ? 17.766 -29.625 -32.75 1 97.88 146 SER B C 1
ATOM 6463 O O . SER B 1 146 ? 17.016 -29.797 -33.719 1 97.88 146 SER B O 1
ATOM 6465 N N . PHE B 1 147 ? 17.484 -28.859 -31.75 1 98.31 147 PHE B N 1
ATOM 6466 C CA . PHE B 1 147 ? 16.422 -27.859 -31.828 1 98.31 147 PHE B CA 1
ATOM 6467 C C . PHE B 1 147 ? 16.984 -26.484 -32.125 1 98.31 147 PHE B C 1
ATOM 6469 O O . PHE B 1 147 ? 18.047 -26.109 -31.609 1 98.31 147 PHE B O 1
ATOM 6476 N N . ILE B 1 148 ? 16.344 -25.797 -33 1 98.38 148 ILE B N 1
ATOM 6477 C CA . ILE B 1 148 ? 16.672 -24.406 -33.312 1 98.38 148 ILE B CA 1
ATOM 6478 C C . ILE B 1 148 ? 15.695 -23.469 -32.594 1 98.38 148 ILE B C 1
ATOM 6480 O O . ILE B 1 148 ? 14.492 -23.516 -32.844 1 98.38 148 ILE B O 1
ATOM 6484 N N . LEU B 1 149 ? 16.25 -22.656 -31.703 1 98.06 149 LEU B N 1
ATOM 6485 C CA . LEU B 1 149 ? 15.43 -21.75 -30.906 1 98.06 149 LEU B CA 1
ATOM 6486 C C . LEU B 1 149 ? 15.492 -20.328 -31.469 1 98.06 149 LEU B C 1
ATOM 6488 O O . LEU B 1 149 ? 16.562 -19.859 -31.844 1 98.06 149 LEU B O 1
ATOM 6492 N N . ASN B 1 150 ? 14.32 -19.703 -31.562 1 96.81 150 ASN B N 1
ATOM 6493 C CA . ASN B 1 150 ? 14.203 -18.312 -32 1 96.81 150 ASN B CA 1
ATOM 6494 C C . ASN B 1 150 ? 13.297 -17.5 -31.078 1 96.81 150 ASN B C 1
ATOM 6496 O O . ASN B 1 150 ? 12.195 -17.938 -30.734 1 96.81 150 ASN B O 1
ATOM 6500 N N . SER B 1 151 ? 13.781 -16.438 -30.594 1 93.69 151 SER B N 1
ATOM 6501 C CA . SER B 1 151 ? 13.102 -15.43 -29.781 1 93.69 151 SER B CA 1
ATOM 6502 C C . SER B 1 151 ? 13.719 -14.055 -29.984 1 93.69 151 SER B C 1
ATOM 6504 O O . SER B 1 151 ? 14.133 -13.406 -29.016 1 93.69 151 SER B O 1
ATOM 6506 N N . GLN B 1 152 ? 13.75 -13.586 -31.172 1 81.31 152 GLN B N 1
ATOM 6507 C CA . GLN B 1 152 ? 14.609 -12.461 -31.5 1 81.31 152 GLN B CA 1
ATOM 6508 C C . GLN B 1 152 ? 13.836 -11.156 -31.516 1 81.31 152 GLN B C 1
ATOM 6510 O O . GLN B 1 152 ? 14.422 -10.07 -31.438 1 81.31 152 GLN B O 1
ATOM 6515 N N . ASP B 1 153 ? 12.586 -11.234 -31.5 1 78.69 153 ASP B N 1
ATOM 6516 C CA . ASP B 1 153 ? 11.773 -10.023 -31.484 1 78.69 153 ASP B CA 1
ATOM 6517 C C . ASP B 1 153 ? 11.578 -9.516 -30.062 1 78.69 153 ASP B C 1
ATOM 6519 O O . ASP B 1 153 ? 11.547 -10.305 -29.109 1 78.69 153 ASP B O 1
ATOM 6523 N N . PRO B 1 154 ? 11.578 -8.211 -29.906 1 74.94 154 PRO B N 1
ATOM 6524 C CA . PRO B 1 154 ? 11.383 -7.652 -28.562 1 74.94 154 PRO B CA 1
ATOM 6525 C C . PRO B 1 154 ? 10.164 -8.242 -27.859 1 74.94 154 PRO B C 1
ATOM 6527 O O . PRO B 1 154 ? 10.164 -8.375 -26.625 1 74.94 154 PRO B O 1
ATOM 6530 N N . LYS B 1 155 ? 9.25 -8.68 -28.625 1 76.44 155 LYS B N 1
ATOM 6531 C CA . LYS B 1 155 ? 8.039 -9.227 -28.031 1 76.44 155 LYS B CA 1
ATOM 6532 C C . LYS B 1 155 ? 8.273 -10.648 -27.516 1 76.44 155 LYS B C 1
ATOM 6534 O O . LYS B 1 155 ? 7.691 -11.055 -26.5 1 76.44 155 LYS B O 1
ATOM 6539 N N . SER B 1 156 ? 9.117 -11.344 -28.25 1 84.62 156 SER B N 1
ATOM 6540 C CA . SER B 1 156 ? 9.344 -12.75 -27.906 1 84.62 156 SER B CA 1
ATOM 6541 C C . SER B 1 156 ? 10.508 -12.898 -26.938 1 84.62 156 SER B C 1
ATOM 6543 O O . SER B 1 156 ? 10.68 -13.953 -26.328 1 84.62 156 SER B O 1
ATOM 6545 N N . GLY B 1 157 ? 11.227 -11.82 -26.812 1 88.31 157 GLY B N 1
ATOM 6546 C CA . GLY B 1 157 ? 12.344 -11.867 -25.891 1 88.31 157 GLY B CA 1
ATOM 6547 C C . GLY B 1 157 ? 11.914 -12.078 -24.438 1 88.31 157 GLY B C 1
ATOM 6548 O O . GLY B 1 157 ? 10.891 -11.547 -24.016 1 88.31 157 GLY B O 1
ATOM 6549 N N . LYS B 1 158 ? 12.688 -12.969 -23.781 1 91.25 158 LYS B N 1
ATOM 6550 C CA . LYS B 1 158 ? 12.43 -13.141 -22.344 1 91.25 158 LYS B CA 1
ATOM 6551 C C . LYS B 1 158 ? 12.859 -11.906 -21.562 1 91.25 158 LYS B C 1
ATOM 6553 O O . LYS B 1 158 ? 13.852 -11.258 -21.906 1 91.25 158 LYS B O 1
ATOM 6558 N N . TYR B 1 159 ? 12.023 -11.633 -20.562 1 88.88 159 TYR B N 1
ATOM 6559 C CA . TYR B 1 159 ? 12.266 -10.422 -19.797 1 88.88 159 TYR B CA 1
ATOM 6560 C C . TYR B 1 159 ? 11.914 -10.633 -18.328 1 88.88 159 TYR B C 1
ATOM 6562 O O . TYR B 1 159 ? 10.914 -11.281 -18 1 88.88 159 TYR B O 1
ATOM 6570 N N . TRP B 1 160 ? 12.844 -10.188 -17.391 1 88.06 160 TRP B N 1
ATOM 6571 C CA . TRP B 1 160 ? 12.586 -10.133 -15.945 1 88.06 160 TRP B CA 1
ATOM 6572 C C . TRP B 1 160 ? 13.281 -11.281 -15.227 1 88.06 160 TRP B C 1
ATOM 6574 O O . TRP B 1 160 ? 13.469 -11.242 -14.008 1 88.06 160 TRP B O 1
ATOM 6584 N N . PRO B 1 161 ? 13.547 -12.445 -15.859 1 90.38 161 PRO B N 1
ATOM 6585 C CA . PRO B 1 161 ? 14.078 -13.555 -15.07 1 90.38 161 PRO B CA 1
ATOM 6586 C C . PRO B 1 161 ? 15.273 -13.148 -14.203 1 90.38 161 PRO B C 1
ATOM 6588 O O . PRO B 1 161 ? 16.172 -12.453 -14.672 1 90.38 161 PRO B O 1
ATOM 6591 N N . GLY B 1 162 ? 15.188 -13.547 -13.031 1 87.31 162 GLY B N 1
ATOM 6592 C CA . GLY B 1 162 ? 16.281 -13.305 -12.109 1 87.31 162 GLY B CA 1
ATOM 6593 C C . GLY B 1 162 ? 17.547 -14.062 -12.453 1 87.31 162 GLY B C 1
ATOM 6594 O O . GLY B 1 162 ? 17.484 -15.203 -12.922 1 87.31 162 GLY B O 1
ATOM 6595 N N . VAL B 1 163 ? 18.672 -13.477 -12.289 1 83.38 163 VAL B N 1
ATOM 6596 C CA . VAL B 1 163 ? 20.016 -14.023 -12.438 1 83.38 163 VAL B CA 1
ATOM 6597 C C . VAL B 1 163 ? 20.344 -14.195 -13.914 1 83.38 163 VAL B C 1
ATOM 6599 O O . VAL B 1 163 ? 21.484 -14.523 -14.273 1 83.38 163 VAL B O 1
ATOM 6602 N N . LEU B 1 164 ? 19.422 -13.906 -14.734 1 89.44 164 LEU B N 1
ATOM 6603 C CA . LEU B 1 164 ? 19.578 -14.109 -16.172 1 89.44 164 LEU B CA 1
ATOM 6604 C C . LEU B 1 164 ? 20.516 -13.062 -16.766 1 89.44 164 LEU B C 1
ATOM 6606 O O . LEU B 1 164 ? 21.188 -13.328 -17.766 1 89.44 164 LEU B O 1
ATOM 6610 N N . GLY B 1 165 ? 20.562 -11.969 -16.156 1 85.88 165 GLY B N 1
ATOM 6611 C CA . GLY B 1 165 ? 21.266 -10.828 -16.75 1 85.88 165 GLY B CA 1
ATOM 6612 C C . GLY B 1 165 ? 22.766 -10.984 -16.75 1 85.88 165 GLY B C 1
ATOM 6613 O O . GLY B 1 165 ? 23.422 -10.609 -17.734 1 85.88 165 GLY B O 1
ATOM 6614 N N . ILE B 1 166 ? 23.25 -11.609 -15.688 1 76.81 166 ILE B N 1
ATOM 6615 C CA . ILE B 1 166 ? 24.703 -11.602 -15.555 1 76.81 166 ILE B CA 1
ATOM 6616 C C . ILE B 1 166 ? 25.188 -12.977 -15.094 1 76.81 166 ILE B C 1
ATOM 6618 O O . ILE B 1 166 ? 26.078 -13.57 -15.711 1 76.81 166 ILE B O 1
ATOM 6622 N N . ASN B 1 167 ? 24.516 -13.609 -14.219 1 74.06 167 ASN B N 1
ATOM 6623 C CA . ASN B 1 167 ? 25.141 -14.602 -13.344 1 74.06 167 ASN B CA 1
ATOM 6624 C C . ASN B 1 167 ? 24.844 -16.031 -13.812 1 74.06 167 ASN B C 1
ATOM 6626 O O . ASN B 1 167 ? 25.578 -16.953 -13.469 1 74.06 167 ASN B O 1
ATOM 6630 N N . CYS B 1 168 ? 23.906 -16.188 -14.625 1 87.5 168 CYS B N 1
ATOM 6631 C CA . CYS B 1 168 ? 23.547 -17.562 -14.914 1 87.5 168 CYS B CA 1
ATOM 6632 C C . CYS B 1 168 ? 24.266 -18.078 -16.156 1 87.5 168 CYS B C 1
ATOM 6634 O O . CYS B 1 168 ? 24.609 -17.281 -17.047 1 87.5 168 CYS B O 1
ATOM 6636 N N . THR B 1 169 ? 24.5 -19.422 -16.156 1 92.12 169 THR B N 1
ATOM 6637 C CA . THR B 1 169 ? 25.109 -20.078 -17.312 1 92.12 169 THR B CA 1
ATOM 6638 C C . THR B 1 169 ? 24.047 -20.734 -18.188 1 92.12 169 THR B C 1
ATOM 6640 O O . THR B 1 169 ? 24.25 -20.906 -19.391 1 92.12 169 THR B O 1
ATOM 6643 N N . HIS B 1 170 ? 23.047 -21.156 -17.562 1 96.06 170 HIS B N 1
ATOM 6644 C CA . HIS B 1 170 ? 21.953 -21.844 -18.234 1 96.06 170 HIS B CA 1
ATOM 6645 C C . HIS B 1 170 ? 20.609 -21.281 -17.797 1 96.06 170 HIS B C 1
ATOM 6647 O O . HIS B 1 170 ? 20.516 -20.594 -16.781 1 96.06 170 HIS B O 1
ATOM 6653 N N . CYS B 1 171 ? 19.578 -21.562 -18.625 1 96.94 171 CYS B N 1
ATOM 6654 C CA . CYS B 1 171 ? 18.219 -21.266 -18.188 1 96.94 171 CYS B CA 1
ATOM 6655 C C . CYS B 1 171 ? 17.25 -22.328 -18.672 1 96.94 171 CYS B C 1
ATOM 6657 O O . CYS B 1 171 ? 17.547 -23.062 -19.609 1 96.94 171 CYS B O 1
ATOM 6659 N N . VAL B 1 172 ? 16.234 -22.516 -17.922 1 95.44 172 VAL B N 1
ATOM 6660 C CA . VAL B 1 172 ? 15.078 -23.203 -18.469 1 95.44 172 VAL B CA 1
ATOM 6661 C C . VAL B 1 172 ? 14.289 -22.25 -19.359 1 95.44 172 VAL B C 1
ATOM 6663 O O . VAL B 1 172 ? 14.016 -21.109 -18.969 1 95.44 172 VAL B O 1
ATOM 6666 N N . PHE B 1 173 ? 14 -22.703 -20.531 1 95.88 173 PHE B N 1
ATOM 6667 C CA . PHE B 1 173 ? 13.43 -21.875 -21.594 1 95.88 173 PHE B CA 1
ATOM 6668 C C . PHE B 1 173 ? 12.188 -22.547 -22.172 1 95.88 173 PHE B C 1
ATOM 6670 O O . PHE B 1 173 ? 12.219 -23.719 -22.531 1 95.88 173 PHE B O 1
ATOM 6677 N N . GLN B 1 174 ? 11.148 -21.781 -22.234 1 92.88 174 GLN B N 1
ATOM 6678 C CA . GLN B 1 174 ? 9.914 -22.312 -22.812 1 92.88 174 GLN B CA 1
ATOM 6679 C C . GLN B 1 174 ? 9.641 -21.719 -24.188 1 92.88 174 GLN B C 1
ATOM 6681 O O . GLN B 1 174 ? 9.891 -20.531 -24.422 1 92.88 174 GLN B O 1
ATOM 6686 N N . ALA B 1 175 ? 9.172 -22.609 -25.094 1 94 175 ALA B N 1
ATOM 6687 C CA . ALA B 1 175 ? 8.914 -22.172 -26.469 1 94 175 ALA B CA 1
ATOM 6688 C C . ALA B 1 175 ? 7.809 -23 -27.109 1 94 175 ALA B C 1
ATOM 6690 O O . ALA B 1 175 ? 7.578 -24.156 -26.719 1 94 175 ALA B O 1
ATOM 6691 N N . GLN B 1 176 ? 7.16 -22.328 -28.031 1 93.75 176 GLN B N 1
ATOM 6692 C CA . GLN B 1 176 ? 6.332 -23.078 -28.953 1 93.75 176 GLN B CA 1
ATOM 6693 C C . GLN B 1 176 ? 7.176 -24.047 -29.797 1 93.75 176 GLN B C 1
ATOM 6695 O O . GLN B 1 176 ? 8.062 -23.609 -30.531 1 93.75 176 GLN B O 1
ATOM 6700 N N . THR B 1 177 ? 6.82 -25.359 -29.734 1 95.75 177 THR B N 1
ATOM 6701 C CA . THR B 1 177 ? 7.734 -26.359 -30.281 1 95.75 177 THR B CA 1
ATOM 6702 C C . THR B 1 177 ? 7.105 -27.078 -31.469 1 95.75 177 THR B C 1
ATOM 6704 O O . THR B 1 177 ? 5.93 -27.453 -31.422 1 95.75 177 THR B O 1
ATOM 6707 N N . PHE B 1 178 ? 7.914 -27.219 -32.5 1 96.56 178 PHE B N 1
ATOM 6708 C CA . PHE B 1 178 ? 7.48 -27.859 -33.75 1 96.56 178 PHE B CA 1
ATOM 6709 C C . PHE B 1 178 ? 8.438 -28.969 -34.156 1 96.56 178 PHE B C 1
ATOM 6711 O O . PHE B 1 178 ? 9.656 -28.828 -34 1 96.56 178 PHE B O 1
ATOM 6718 N N . VAL B 1 179 ? 7.949 -30.109 -34.5 1 96.81 179 VAL B N 1
ATOM 6719 C CA . VAL B 1 179 ? 8.695 -31.25 -35.031 1 96.81 179 VAL B CA 1
ATOM 6720 C C . VAL B 1 179 ? 8.156 -31.641 -36.406 1 96.81 179 VAL B C 1
ATOM 6722 O O . VAL B 1 179 ? 6.973 -31.969 -36.531 1 96.81 179 VAL B O 1
ATOM 6725 N N . LYS B 1 180 ? 8.984 -31.594 -37.406 1 94.19 180 LYS B N 1
ATOM 6726 C CA . LYS B 1 180 ? 8.57 -31.859 -38.781 1 94.19 180 LYS B CA 1
ATOM 6727 C C . LYS B 1 180 ? 7.359 -31.016 -39.156 1 94.19 180 LYS B C 1
ATOM 6729 O O . LYS B 1 180 ? 6.387 -31.531 -39.719 1 94.19 180 LYS B O 1
ATOM 6734 N N . GLY B 1 181 ? 7.348 -29.797 -38.719 1 92.44 181 GLY B N 1
ATOM 6735 C CA . GLY B 1 181 ? 6.285 -28.859 -39.031 1 92.44 181 GLY B CA 1
ATOM 6736 C C . GLY B 1 181 ? 5.047 -29.031 -38.188 1 92.44 181 GLY B C 1
ATOM 6737 O O . GLY B 1 181 ? 4.125 -28.203 -38.25 1 92.44 181 GLY B O 1
ATOM 6738 N N . GLN B 1 182 ? 5.039 -30.031 -37.406 1 94.12 182 GLN B N 1
ATOM 6739 C CA . GLN B 1 182 ? 3.887 -30.266 -36.531 1 94.12 182 GLN B CA 1
ATOM 6740 C C . GLN B 1 182 ? 4.074 -29.594 -35.188 1 94.12 182 GLN B C 1
ATOM 6742 O O . GLN B 1 182 ? 5.133 -29.734 -34.562 1 94.12 182 GLN B O 1
ATOM 6747 N N . TYR B 1 183 ? 3.037 -28.891 -34.781 1 93.56 183 TYR B N 1
ATOM 6748 C CA . TYR B 1 183 ? 3.045 -28.234 -33.469 1 93.56 183 TYR B CA 1
ATOM 6749 C C . TYR B 1 183 ? 2.824 -29.25 -32.344 1 93.56 183 TYR B C 1
ATOM 6751 O O . TYR B 1 183 ? 1.815 -29.953 -32.344 1 93.56 183 TYR B O 1
ATOM 6759 N N . ILE B 1 184 ? 3.699 -29.312 -31.359 1 90.44 184 ILE B N 1
ATOM 6760 C CA . ILE B 1 184 ? 3.557 -30.297 -30.312 1 90.44 184 ILE B CA 1
ATOM 6761 C C . ILE B 1 184 ? 3.357 -29.609 -28.953 1 90.44 184 ILE B C 1
ATOM 6763 O O . ILE B 1 184 ? 3.537 -30.219 -27.906 1 90.44 184 ILE B O 1
ATOM 6767 N N . GLY B 1 185 ? 3.123 -28.266 -28.969 1 87.69 185 GLY B N 1
ATOM 6768 C CA . GLY B 1 185 ? 2.82 -27.531 -27.75 1 87.69 185 GLY B CA 1
ATOM 6769 C C . GLY B 1 185 ? 4.004 -26.766 -27.203 1 87.69 185 GLY B C 1
ATOM 6770 O O . GLY B 1 185 ? 5.078 -26.75 -27.812 1 87.69 185 GLY B O 1
ATOM 6771 N N . VAL B 1 186 ? 3.77 -26.062 -26.109 1 88.94 186 VAL B N 1
ATOM 6772 C CA . VAL B 1 186 ? 4.84 -25.359 -25.406 1 88.94 186 VAL B CA 1
ATOM 6773 C C . VAL B 1 186 ? 5.684 -26.359 -24.625 1 88.94 186 VAL B C 1
ATOM 6775 O O . VAL B 1 186 ? 5.16 -27.109 -23.797 1 88.94 186 VAL B O 1
ATOM 6778 N N . GLN B 1 187 ? 6.895 -26.422 -24.938 1 91 187 GLN B N 1
ATOM 6779 C CA . GLN B 1 187 ? 7.809 -27.328 -24.234 1 91 187 GLN B CA 1
ATOM 6780 C C . GLN B 1 187 ? 8.914 -26.547 -23.531 1 91 187 GLN B C 1
ATOM 6782 O O . GLN B 1 187 ? 9.086 -25.344 -23.766 1 91 187 GLN B O 1
ATOM 6787 N N . THR B 1 188 ? 9.625 -27.281 -22.641 1 93.19 188 THR B N 1
ATOM 6788 C CA . THR B 1 188 ? 10.656 -26.672 -21.812 1 93.19 188 THR B CA 1
ATOM 6789 C C . THR B 1 188 ? 12.031 -27.25 -22.141 1 93.19 188 THR B C 1
ATOM 6791 O O . THR B 1 188 ? 12.18 -28.469 -22.25 1 93.19 188 THR B O 1
ATOM 6794 N N . PHE B 1 189 ? 12.969 -26.406 -22.344 1 97.38 189 PHE B N 1
ATOM 6795 C CA . PHE B 1 189 ? 14.336 -26.781 -22.703 1 97.38 189 PHE B CA 1
ATOM 6796 C C . PHE B 1 189 ? 15.32 -26.281 -21.656 1 97.38 189 PHE B C 1
ATOM 6798 O O . PHE B 1 189 ? 15.094 -25.266 -21 1 97.38 189 PHE B O 1
ATOM 6805 N N . VAL B 1 190 ? 16.391 -27.031 -21.391 1 98.12 190 VAL B N 1
ATOM 6806 C CA . VAL B 1 190 ? 17.562 -26.484 -20.703 1 98.12 190 VAL B CA 1
ATOM 6807 C C . VAL B 1 190 ? 18.516 -25.859 -21.719 1 98.12 190 VAL B C 1
ATOM 6809 O O . VAL B 1 190 ? 19.078 -26.547 -22.562 1 98.12 190 VAL B O 1
ATOM 6812 N N . VAL B 1 191 ? 18.766 -24.578 -21.609 1 98.19 191 VAL B N 1
ATOM 6813 C CA . VAL B 1 191 ? 19.469 -23.844 -22.656 1 98.19 191 VAL B CA 1
ATOM 6814 C C . VAL B 1 191 ? 20.75 -23.219 -22.078 1 98.19 191 VAL B C 1
ATOM 6816 O O . VAL B 1 191 ? 20.688 -22.375 -21.188 1 98.19 191 VAL B O 1
ATOM 6819 N N . PRO B 1 192 ? 21.875 -23.609 -22.594 1 97.44 192 PRO B N 1
ATOM 6820 C CA . PRO B 1 192 ? 23.094 -22.891 -22.25 1 97.44 192 PRO B CA 1
ATOM 6821 C C . PRO B 1 192 ? 23.141 -21.469 -22.828 1 97.44 192 PRO B C 1
ATOM 6823 O O . PRO B 1 192 ? 22.828 -21.281 -24 1 97.44 192 PRO B O 1
ATOM 6826 N N . ILE B 1 193 ? 23.516 -20.516 -22.031 1 96.5 193 ILE B N 1
ATOM 6827 C CA . ILE B 1 193 ? 23.484 -19.141 -22.531 1 96.5 193 ILE B CA 1
ATOM 6828 C C . ILE B 1 193 ? 24.875 -18.531 -22.453 1 96.5 193 ILE B C 1
ATOM 6830 O O . ILE B 1 193 ? 25.219 -17.656 -23.25 1 96.5 193 ILE B O 1
ATOM 6834 N N . ARG B 1 194 ? 25.641 -18.969 -21.453 1 94.44 194 ARG B N 1
ATOM 6835 C CA . ARG B 1 194 ? 26.984 -18.453 -21.266 1 94.44 194 ARG B CA 1
ATOM 6836 C C . ARG B 1 194 ? 27.969 -19.578 -21 1 94.44 194 ARG B C 1
ATOM 6838 O O . ARG B 1 194 ? 27.609 -20.609 -20.438 1 94.44 194 ARG B O 1
ATOM 6845 N N . ASP B 1 195 ? 29.219 -19.328 -21.391 1 90.62 195 ASP B N 1
ATOM 6846 C CA . ASP B 1 195 ? 30.297 -20.297 -21.188 1 90.62 195 ASP B CA 1
ATOM 6847 C C . ASP B 1 195 ? 31.109 -19.953 -19.938 1 90.62 195 ASP B C 1
ATOM 6849 O O . ASP B 1 195 ? 31.906 -19.031 -19.953 1 90.62 195 ASP B O 1
ATOM 6853 N N . LYS B 1 196 ? 30.906 -20.75 -18.922 1 83.44 196 LYS B N 1
ATOM 6854 C CA . LYS B 1 196 ? 31.578 -20.531 -17.641 1 83.44 196 LYS B CA 1
ATOM 6855 C C . LYS B 1 196 ? 33.094 -20.609 -17.797 1 83.44 196 LYS B C 1
ATOM 6857 O O . LYS B 1 196 ? 33.812 -19.953 -17.062 1 83.44 196 LYS B O 1
ATOM 6862 N N . ASN B 1 197 ? 33.562 -21.359 -18.734 1 80.06 197 ASN B N 1
ATOM 6863 C CA . ASN B 1 197 ? 34.969 -21.594 -18.938 1 80.06 197 ASN B CA 1
ATOM 6864 C C . ASN B 1 197 ? 35.594 -20.531 -19.828 1 80.06 197 ASN B C 1
ATOM 6866 O O . ASN B 1 197 ? 36.812 -20.5 -20.031 1 80.06 197 ASN B O 1
ATOM 6870 N N . ASN B 1 198 ? 34.875 -19.641 -20.375 1 86.94 198 ASN B N 1
ATOM 6871 C CA . ASN B 1 198 ? 35.312 -18.578 -21.25 1 86.94 198 ASN B CA 1
ATOM 6872 C C . ASN B 1 198 ? 34.781 -17.219 -20.797 1 86.94 198 ASN B C 1
ATOM 6874 O O . ASN B 1 198 ? 34.125 -16.516 -21.578 1 86.94 198 ASN B O 1
ATOM 6878 N N . GLN B 1 199 ? 35.062 -16.891 -19.562 1 78.5 199 GLN B N 1
ATOM 6879 C CA . GLN B 1 199 ? 34.75 -15.594 -18.938 1 78.5 199 GLN B CA 1
ATOM 6880 C C . GLN B 1 199 ? 33.281 -15.258 -19.062 1 78.5 199 GLN B C 1
ATOM 6882 O O . GLN B 1 199 ? 32.906 -14.109 -19.328 1 78.5 199 GLN B O 1
ATOM 6887 N N . MET B 1 200 ? 32.375 -16.266 -19.094 1 85.31 200 MET B N 1
ATOM 6888 C CA . MET B 1 200 ? 30.938 -16.109 -19.109 1 85.31 200 MET B CA 1
ATOM 6889 C C . MET B 1 200 ? 30.469 -15.445 -20.406 1 85.31 200 MET B C 1
ATOM 6891 O O . MET B 1 200 ? 29.5 -14.695 -20.406 1 85.31 200 MET B O 1
ATOM 6895 N N . LYS B 1 201 ? 31.266 -15.719 -21.438 1 91.12 201 LYS B N 1
ATOM 6896 C CA . LYS B 1 201 ? 30.859 -15.195 -22.734 1 91.12 201 LYS B CA 1
ATOM 6897 C C . LYS B 1 201 ? 29.594 -15.883 -23.219 1 91.12 201 LYS B C 1
ATOM 6899 O O . LYS B 1 201 ? 29.438 -17.094 -23.078 1 91.12 201 LYS B O 1
ATOM 6904 N N . GLN B 1 202 ? 28.719 -15.148 -23.844 1 94.56 202 GLN B N 1
ATOM 6905 C CA . GLN B 1 202 ? 27.484 -15.68 -24.406 1 94.56 202 GLN B CA 1
ATOM 6906 C C . GLN B 1 202 ? 27.766 -16.5 -25.656 1 94.56 202 GLN B C 1
ATOM 6908 O O . GLN B 1 202 ? 28.672 -16.188 -26.438 1 94.56 202 GLN B O 1
ATOM 6913 N N . TYR B 1 203 ? 27.094 -17.547 -25.828 1 96.12 203 TYR B N 1
ATOM 6914 C CA . TYR B 1 203 ? 27.266 -18.359 -27.031 1 96.12 203 TYR B CA 1
ATOM 6915 C C . TYR B 1 203 ? 26.75 -17.625 -28.25 1 96.12 203 TYR B C 1
ATOM 6917 O O . TYR B 1 203 ? 25.906 -16.734 -28.141 1 96.12 203 TYR B O 1
ATOM 6925 N N . PRO B 1 204 ? 27.312 -17.984 -29.469 1 95.19 204 PRO B N 1
ATOM 6926 C CA . PRO B 1 204 ? 26.781 -17.391 -30.688 1 95.19 204 PRO B CA 1
ATOM 6927 C C . PRO B 1 204 ? 25.281 -17.656 -30.859 1 95.19 204 PRO B C 1
ATOM 6929 O O . PRO B 1 204 ? 24.828 -18.781 -30.672 1 95.19 204 PRO B O 1
ATOM 6932 N N . GLY B 1 205 ? 24.547 -16.578 -31.141 1 96.19 205 GLY B N 1
ATOM 6933 C CA . GLY B 1 205 ? 23.109 -16.688 -31.297 1 96.19 205 GLY B CA 1
ATOM 6934 C C . GLY B 1 205 ? 22.344 -16.297 -30.031 1 96.19 205 GLY B C 1
ATOM 6935 O O . GLY B 1 205 ? 21.125 -16.234 -30.047 1 96.19 205 GLY B O 1
ATOM 6936 N N . VAL B 1 206 ? 23.109 -16.078 -28.969 1 96.5 206 VAL B N 1
ATOM 6937 C CA . VAL B 1 206 ? 22.516 -15.688 -27.688 1 96.5 206 VAL B CA 1
ATOM 6938 C C . VAL B 1 206 ? 22.812 -14.219 -27.406 1 96.5 206 VAL B C 1
ATOM 6940 O O . VAL B 1 206 ? 23.953 -13.766 -27.578 1 96.5 206 VAL B O 1
ATOM 6943 N N . GLU B 1 207 ? 21.766 -13.445 -27.094 1 93.69 207 GLU B N 1
ATOM 6944 C CA . GLU B 1 207 ? 21.906 -12.094 -26.562 1 93.69 207 GLU B CA 1
ATOM 6945 C C . GLU B 1 207 ? 21.156 -11.938 -25.234 1 93.69 207 GLU B C 1
ATOM 6947 O O . GLU B 1 207 ? 19.938 -12.055 -25.188 1 93.69 207 GLU B O 1
ATOM 6952 N N . ALA B 1 208 ? 21.906 -11.781 -24.219 1 91.75 208 ALA B N 1
ATOM 6953 C CA . ALA B 1 208 ? 21.344 -11.609 -22.875 1 91.75 208 ALA B CA 1
ATOM 6954 C C . ALA B 1 208 ? 22 -10.438 -22.156 1 91.75 208 ALA B C 1
ATOM 6956 O O . ALA B 1 208 ? 23.156 -10.102 -22.438 1 91.75 208 ALA B O 1
ATOM 6957 N N . GLY B 1 209 ? 21.25 -9.742 -21.25 1 86.5 209 GLY B N 1
ATOM 6958 C CA . GLY B 1 209 ? 21.797 -8.617 -20.516 1 86.5 209 GLY B CA 1
ATOM 6959 C C . GLY B 1 209 ? 20.969 -8.242 -19.297 1 86.5 209 GLY B C 1
ATOM 6960 O O . GLY B 1 209 ? 19.859 -8.75 -19.125 1 86.5 209 GLY B O 1
ATOM 6961 N N . ASP B 1 210 ? 21.562 -7.445 -18.453 1 84.19 210 ASP B N 1
ATOM 6962 C CA . ASP B 1 210 ? 20.891 -6.938 -17.25 1 84.19 210 ASP B CA 1
ATOM 6963 C C . ASP B 1 210 ? 19.953 -5.785 -17.594 1 84.19 210 ASP B C 1
ATOM 6965 O O . ASP B 1 210 ? 20.297 -4.926 -18.422 1 84.19 210 ASP B O 1
ATOM 6969 N N . ILE B 1 211 ? 18.797 -5.828 -17.078 1 81.5 211 ILE B N 1
ATOM 6970 C CA . ILE B 1 211 ? 17.797 -4.812 -17.406 1 81.5 211 ILE B CA 1
ATOM 6971 C C . ILE B 1 211 ? 17.844 -3.691 -16.359 1 81.5 211 ILE B C 1
ATOM 6973 O O . ILE B 1 211 ? 17.078 -2.727 -16.453 1 81.5 211 ILE B O 1
ATOM 6977 N N . GLY B 1 212 ? 18.734 -3.777 -15.383 1 75.38 212 GLY B N 1
ATOM 6978 C CA . GLY B 1 212 ? 18.891 -2.746 -14.367 1 75.38 212 GLY B CA 1
ATOM 6979 C C . GLY B 1 212 ? 18.234 -3.107 -13.047 1 75.38 212 GLY B C 1
ATOM 6980 O O . GLY B 1 212 ? 17.578 -4.141 -12.938 1 75.38 212 GLY B O 1
ATOM 6981 N N . PRO B 1 213 ? 18.438 -2.164 -12.102 1 75.62 213 PRO B N 1
ATOM 6982 C CA . PRO B 1 213 ? 17.938 -2.459 -10.766 1 75.62 213 PRO B CA 1
ATOM 6983 C C . PRO B 1 213 ? 16.406 -2.383 -10.68 1 75.62 213 PRO B C 1
ATOM 6985 O O . PRO B 1 213 ? 15.797 -1.521 -11.312 1 75.62 213 PRO B O 1
ATOM 6988 N N . LYS B 1 214 ? 15.898 -3.279 -10.008 1 80.62 214 LYS B N 1
ATOM 6989 C CA . LYS B 1 214 ? 14.469 -3.295 -9.711 1 80.62 214 LYS B CA 1
ATOM 6990 C C . LYS B 1 214 ? 14.188 -2.721 -8.328 1 80.62 214 LYS B C 1
ATOM 6992 O O . LYS B 1 214 ? 15.117 -2.486 -7.547 1 80.62 214 LYS B O 1
ATOM 6997 N N . PHE B 1 215 ? 12.859 -2.379 -8.203 1 78.69 215 PHE B N 1
ATOM 6998 C CA . PHE B 1 215 ? 12.422 -1.993 -6.871 1 78.69 215 PHE B CA 1
ATOM 6999 C C . PHE B 1 215 ? 12.406 -3.197 -5.938 1 78.69 215 PHE B C 1
ATOM 7001 O O . PHE B 1 215 ? 11.594 -4.109 -6.105 1 78.69 215 PHE B O 1
ATOM 7008 N N . GLY B 1 216 ? 13.5 -3.41 -5.16 1 75.31 216 GLY B N 1
ATOM 7009 C CA . GLY B 1 216 ? 13.664 -4.57 -4.301 1 75.31 216 GLY B CA 1
ATOM 7010 C C . GLY B 1 216 ? 14.625 -5.602 -4.871 1 75.31 216 GLY B C 1
ATOM 7011 O O . GLY B 1 216 ? 15.039 -5.496 -6.027 1 75.31 216 GLY B O 1
ATOM 7012 N N . PHE B 1 217 ? 14.938 -6.5 -4.117 1 75.69 217 PHE B N 1
ATOM 7013 C CA . PHE B 1 217 ? 15.914 -7.512 -4.516 1 75.69 217 PHE B CA 1
ATOM 7014 C C . PHE B 1 217 ? 17.109 -6.875 -5.191 1 75.69 217 PHE B C 1
ATOM 7016 O O . PHE B 1 217 ? 17.547 -7.32 -6.258 1 75.69 217 PHE B O 1
ATOM 7023 N N . GLN B 1 218 ? 17.547 -5.777 -4.734 1 66 218 GLN B N 1
ATOM 7024 C CA . GLN B 1 218 ? 18.469 -4.852 -5.371 1 66 218 GLN B CA 1
ATOM 7025 C C . GLN B 1 218 ? 19.75 -5.566 -5.809 1 66 218 GLN B C 1
ATOM 7027 O O . GLN B 1 218 ? 20.406 -5.141 -6.758 1 66 218 GLN B O 1
ATOM 7032 N N . TYR B 1 219 ? 20 -6.715 -5.285 1 65.81 219 TYR B N 1
ATOM 7033 C CA . TYR B 1 219 ? 21.297 -7.281 -5.633 1 65.81 219 TYR B CA 1
ATOM 7034 C C . TYR B 1 219 ? 21.141 -8.539 -6.477 1 65.81 219 TYR B C 1
ATOM 7036 O O . TYR B 1 219 ? 22.094 -9.281 -6.688 1 65.81 219 TYR B O 1
ATOM 7044 N N . THR B 1 220 ? 19.984 -8.758 -6.91 1 74.44 220 THR B N 1
ATOM 7045 C CA . THR B 1 220 ? 19.734 -9.789 -7.906 1 74.44 220 THR B CA 1
ATOM 7046 C C . THR B 1 220 ? 19.594 -9.18 -9.297 1 74.44 220 THR B C 1
ATOM 7048 O O . THR B 1 220 ? 18.828 -8.227 -9.492 1 74.44 220 THR B O 1
ATOM 7051 N N . ASP B 1 221 ? 20.422 -9.742 -10.18 1 77.88 221 ASP B N 1
ATOM 7052 C CA . ASP B 1 221 ? 20.281 -9.234 -11.539 1 77.88 221 ASP B CA 1
ATOM 7053 C C . ASP B 1 221 ? 19.047 -9.82 -12.219 1 77.88 221 ASP B C 1
ATOM 7055 O O . ASP B 1 221 ? 18.688 -10.977 -11.977 1 77.88 221 ASP B O 1
ATOM 7059 N N . ASN B 1 222 ? 18.359 -9.062 -12.938 1 86.31 222 ASN B N 1
ATOM 7060 C CA . ASN B 1 222 ? 17.281 -9.453 -13.836 1 86.31 222 ASN B CA 1
ATOM 7061 C C . ASN B 1 222 ? 17.625 -9.164 -15.297 1 86.31 222 ASN B C 1
ATOM 7063 O O . ASN B 1 222 ? 18.312 -8.18 -15.594 1 86.31 222 ASN B O 1
ATOM 7067 N N . GLY B 1 223 ? 17.203 -10.117 -16.141 1 88.75 223 GLY B N 1
ATOM 7068 C CA . GLY B 1 223 ? 17.766 -9.953 -17.484 1 88.75 223 GLY B CA 1
ATOM 7069 C C . GLY B 1 223 ? 16.734 -10.148 -18.578 1 88.75 223 GLY B C 1
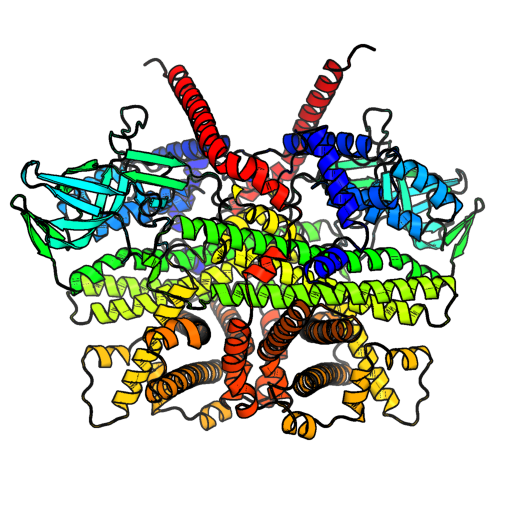ATOM 7070 O O . GLY B 1 223 ? 15.562 -10.43 -18.297 1 88.75 223 GLY B O 1
ATOM 7071 N N . TYR B 1 224 ? 17.172 -9.789 -19.781 1 90.44 224 TYR B N 1
ATOM 7072 C CA . TYR B 1 224 ? 16.484 -10.141 -21.016 1 90.44 224 TYR B CA 1
ATOM 7073 C C . TYR B 1 224 ? 17.266 -11.203 -21.781 1 90.44 224 TYR B C 1
ATOM 7075 O O . TYR B 1 224 ? 18.438 -11.453 -21.5 1 90.44 224 TYR B O 1
ATOM 7083 N N . LEU B 1 225 ? 16.594 -11.93 -22.672 1 94.75 225 LEU B N 1
ATOM 7084 C CA . LEU B 1 225 ? 17.203 -12.977 -23.484 1 94.75 225 LEU B CA 1
ATOM 7085 C C . LEU B 1 225 ? 16.594 -13.031 -24.875 1 94.75 225 LEU B C 1
ATOM 7087 O O . LEU B 1 225 ? 15.375 -13.133 -25.016 1 94.75 225 LEU B O 1
ATOM 7091 N N . TYR B 1 226 ? 17.453 -12.867 -25.828 1 94.62 226 TYR B N 1
ATOM 7092 C CA . TYR B 1 226 ? 17.109 -13.07 -27.234 1 94.62 226 TYR B CA 1
ATOM 7093 C C . TYR B 1 226 ? 17.891 -14.227 -27.828 1 94.62 226 TYR B C 1
ATOM 7095 O O . TYR B 1 226 ? 19.094 -14.375 -27.562 1 94.62 226 TYR B O 1
ATOM 7103 N N . LEU B 1 227 ? 17.203 -15.07 -28.5 1 97.12 227 LEU B N 1
ATOM 7104 C CA . LEU B 1 227 ? 17.828 -16.172 -29.219 1 97.12 227 LEU B CA 1
ATOM 7105 C C . LEU B 1 227 ? 17.562 -16.078 -30.719 1 97.12 227 LEU B C 1
ATOM 7107 O O . LEU B 1 227 ? 16.438 -15.797 -31.141 1 97.12 227 LEU B O 1
ATOM 7111 N N . LYS B 1 228 ? 18.672 -16.172 -31.422 1 96.88 228 LYS B N 1
ATOM 7112 C CA . LYS B 1 228 ? 18.578 -16.125 -32.875 1 96.88 228 LYS B CA 1
ATOM 7113 C C . LYS B 1 228 ? 19.156 -17.375 -33.5 1 96.88 228 LYS B C 1
ATOM 7115 O O . LYS B 1 228 ? 20.375 -17.547 -33.562 1 96.88 228 LYS B O 1
ATOM 7120 N N . ASN B 1 229 ? 18.312 -18.125 -34.062 1 96.88 229 ASN B N 1
ATOM 7121 C CA . ASN B 1 229 ? 18.719 -19.391 -34.656 1 96.88 229 ASN B CA 1
ATOM 7122 C C . ASN B 1 229 ? 19.688 -20.172 -33.781 1 96.88 229 ASN B C 1
ATOM 7124 O O . ASN B 1 229 ? 20.75 -20.609 -34.25 1 96.88 229 ASN B O 1
ATOM 7128 N N . TYR B 1 230 ? 19.375 -20.266 -32.625 1 97.81 230 TYR B N 1
ATOM 7129 C CA . TYR B 1 230 ? 20.266 -20.891 -31.641 1 97.81 230 TYR B CA 1
ATOM 7130 C C . TYR B 1 230 ? 20.016 -22.391 -31.562 1 97.81 230 TYR B C 1
ATOM 7132 O O . TYR B 1 230 ? 18.906 -22.844 -31.281 1 97.81 230 TYR B O 1
ATOM 7140 N N . ARG B 1 231 ? 21.078 -23.156 -31.75 1 97.62 231 ARG B N 1
ATOM 7141 C CA . ARG B 1 231 ? 20.953 -24.609 -31.828 1 97.62 231 ARG B CA 1
ATOM 7142 C C . ARG B 1 231 ? 21.375 -25.266 -30.516 1 97.62 231 ARG B C 1
ATOM 7144 O O . ARG B 1 231 ? 22.422 -24.938 -29.953 1 97.62 231 ARG B O 1
ATOM 7151 N N . ILE B 1 232 ? 20.531 -26.125 -30.062 1 97.75 232 ILE B N 1
ATOM 7152 C CA . ILE B 1 232 ? 20.844 -26.922 -28.875 1 97.75 232 ILE B CA 1
ATOM 7153 C C . ILE B 1 232 ? 20.547 -28.391 -29.156 1 97.75 232 ILE B C 1
ATOM 7155 O O . ILE B 1 232 ? 19.703 -28.703 -30 1 97.75 232 ILE B O 1
ATOM 7159 N N . PRO B 1 233 ? 21.188 -29.25 -28.438 1 97.06 233 PRO B N 1
ATOM 7160 C CA . PRO B 1 233 ? 20.938 -30.672 -28.656 1 97.06 233 PRO B CA 1
ATOM 7161 C C . PRO B 1 233 ? 19.5 -31.078 -28.359 1 97.06 233 PRO B C 1
ATOM 7163 O O . PRO B 1 233 ? 18.875 -30.5 -27.469 1 97.06 233 PRO B O 1
ATOM 7166 N N . ARG B 1 234 ? 19 -32.094 -28.969 1 97.69 234 ARG B N 1
ATOM 7167 C CA . ARG B 1 234 ? 17.656 -32.656 -28.766 1 97.69 234 ARG B CA 1
ATOM 7168 C C . ARG B 1 234 ? 17.438 -33.031 -27.312 1 97.69 234 ARG B C 1
ATOM 7170 O O . ARG B 1 234 ? 16.344 -32.812 -26.766 1 97.69 234 ARG B O 1
ATOM 7177 N N . GLU B 1 235 ? 18.453 -33.469 -26.625 1 96.25 235 GLU B N 1
ATOM 7178 C CA . GLU B 1 235 ? 18.375 -34 -25.266 1 96.25 235 GLU B CA 1
ATOM 7179 C C . GLU B 1 235 ? 18.156 -32.875 -24.25 1 96.25 235 GLU B C 1
ATOM 7181 O O . GLU B 1 235 ? 17.828 -33.125 -23.094 1 96.25 235 GLU B O 1
ATOM 7186 N N . ASN B 1 236 ? 18.25 -31.688 -24.766 1 97.56 236 ASN B N 1
ATOM 7187 C CA . ASN B 1 236 ? 18 -30.562 -23.875 1 97.56 236 ASN B CA 1
ATOM 7188 C C . ASN B 1 236 ? 16.5 -30.312 -23.703 1 97.56 236 ASN B C 1
ATOM 7190 O O . ASN B 1 236 ? 16.094 -29.578 -22.797 1 97.56 236 ASN B O 1
ATOM 7194 N N . LEU B 1 237 ? 15.734 -30.875 -24.531 1 97.69 237 LEU B N 1
ATOM 7195 C CA . LEU B 1 237 ? 14.297 -30.922 -24.266 1 97.69 237 LEU B CA 1
ATOM 7196 C C . LEU B 1 237 ? 13.992 -31.797 -23.062 1 97.69 237 LEU B C 1
ATOM 7198 O O . LEU B 1 237 ? 14.453 -32.938 -22.969 1 97.69 237 LEU B O 1
ATOM 7202 N N . LEU B 1 238 ? 13.344 -31.281 -22.094 1 94.56 238 LEU B N 1
ATOM 7203 C CA . LEU B 1 238 ? 12.922 -32.125 -20.969 1 94.56 238 LEU B CA 1
ATOM 7204 C C . LEU B 1 238 ? 11.797 -33.062 -21.375 1 94.56 238 LEU B C 1
ATOM 7206 O O . LEU B 1 238 ? 10.68 -32.594 -21.672 1 94.56 238 LEU B O 1
ATOM 7210 N N . MET B 1 239 ? 11.992 -34.344 -21.281 1 93.81 239 MET B N 1
ATOM 7211 C CA . MET B 1 239 ? 11.219 -35.281 -22.094 1 93.81 239 MET B CA 1
ATOM 7212 C C . MET B 1 239 ? 10.375 -36.188 -21.219 1 93.81 239 MET B C 1
ATOM 7214 O O . MET B 1 239 ? 9.93 -37.25 -21.672 1 93.81 239 MET B O 1
ATOM 7218 N N . ARG B 1 240 ? 10.125 -35.75 -20 1 88.12 240 ARG B N 1
ATOM 7219 C CA . ARG B 1 240 ? 9.328 -36.625 -19.156 1 88.12 240 ARG B CA 1
ATOM 7220 C C . ARG B 1 240 ? 7.949 -36.875 -19.75 1 88.12 240 ARG B C 1
ATOM 7222 O O . ARG B 1 240 ? 7.457 -38 -19.766 1 88.12 240 ARG B O 1
ATOM 7229 N N . TYR B 1 241 ? 7.352 -35.812 -20.328 1 84.88 241 TYR B N 1
ATOM 7230 C CA . TYR B 1 241 ? 5.965 -35.938 -20.766 1 84.88 241 TYR B CA 1
ATOM 7231 C C . TYR B 1 241 ? 5.852 -35.781 -22.266 1 84.88 241 TYR B C 1
ATOM 7233 O O . TYR B 1 241 ? 4.805 -36.062 -22.859 1 84.88 241 TYR B O 1
ATOM 7241 N N . CYS B 1 242 ? 6.863 -35.281 -22.844 1 89.31 242 CYS B N 1
ATOM 7242 C CA . CYS B 1 242 ? 6.961 -35.125 -24.297 1 89.31 242 CYS B CA 1
ATOM 7243 C C . CYS B 1 242 ? 8.312 -35.625 -24.797 1 89.31 242 CYS B C 1
ATOM 7245 O O . CYS B 1 242 ? 9.344 -35 -24.562 1 89.31 242 CYS B O 1
ATOM 7247 N N . GLN B 1 243 ? 8.227 -36.719 -25.547 1 93.44 243 GLN B N 1
ATOM 7248 C CA . GLN B 1 243 ? 9.461 -37.344 -26.047 1 93.44 243 GLN B CA 1
ATOM 7249 C C . GLN B 1 243 ? 9.594 -37.156 -27.562 1 93.44 243 GLN B C 1
ATOM 7251 O O . GLN B 1 243 ? 8.625 -37.344 -28.297 1 93.44 243 GLN B O 1
ATOM 7256 N N . VAL B 1 244 ? 10.75 -36.688 -27.922 1 96.31 244 VAL B N 1
ATOM 7257 C CA . VAL B 1 244 ? 11.07 -36.562 -29.344 1 96.31 244 VAL B CA 1
ATOM 7258 C C . VAL B 1 244 ? 12.258 -37.469 -29.688 1 96.31 244 VAL B C 1
ATOM 7260 O O . VAL B 1 244 ? 13.305 -37.375 -29.047 1 96.31 244 VAL B O 1
ATOM 7263 N N . SER B 1 245 ? 12.055 -38.312 -30.625 1 95.94 245 SER B N 1
ATOM 7264 C CA 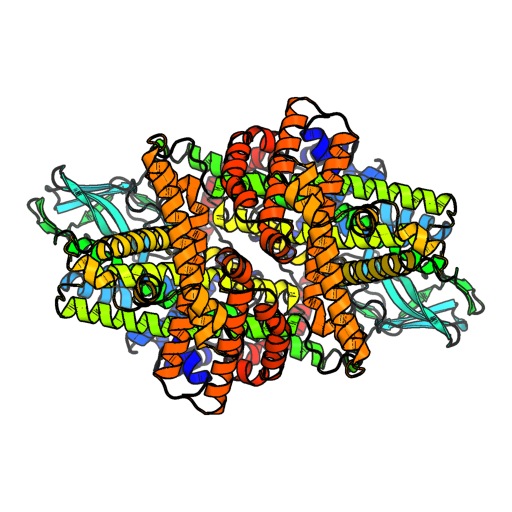. SER B 1 245 ? 13.102 -39.219 -31.047 1 95.94 245 SER B CA 1
ATOM 7265 C C . SER B 1 245 ? 13.93 -38.625 -32.188 1 95.94 245 SER B C 1
ATOM 7267 O O . SER B 1 245 ? 13.523 -37.656 -32.812 1 95.94 245 SER B O 1
ATOM 7269 N N . LYS B 1 246 ? 15.078 -39.25 -32.438 1 95.81 246 LYS B N 1
ATOM 7270 C CA . LYS B 1 246 ? 16.031 -38.75 -33.438 1 95.81 246 LYS B CA 1
ATOM 7271 C C . LYS B 1 246 ? 15.391 -38.688 -34.844 1 95.81 246 LYS B C 1
ATOM 7273 O O . LYS B 1 246 ? 15.734 -37.844 -35.656 1 95.81 246 LYS B O 1
ATOM 7278 N N . ASP B 1 247 ? 14.477 -39.562 -35.062 1 95.06 247 ASP B N 1
ATOM 7279 C CA . ASP B 1 247 ? 13.867 -39.625 -36.375 1 95.06 247 ASP B CA 1
ATOM 7280 C C . ASP B 1 247 ? 12.695 -38.656 -36.5 1 95.06 247 ASP B C 1
ATOM 7282 O O . ASP B 1 247 ? 12.016 -38.594 -37.5 1 95.06 247 ASP B O 1
ATOM 7286 N N . GLY B 1 248 ? 12.453 -37.938 -35.406 1 94 248 GLY B N 1
ATOM 7287 C CA . GLY B 1 248 ? 11.406 -36.906 -35.438 1 94 248 GLY B CA 1
ATOM 7288 C C . GLY B 1 248 ? 10.062 -37.438 -34.969 1 94 248 GLY B C 1
ATOM 7289 O O . GLY B 1 248 ? 9.078 -36.688 -34.969 1 94 248 GLY B O 1
ATOM 7290 N N . SER B 1 249 ? 10.039 -38.719 -34.625 1 94.75 249 SER B N 1
ATOM 7291 C CA . SER B 1 249 ? 8.82 -39.188 -34 1 94.75 249 SER B CA 1
ATOM 7292 C C . SER B 1 249 ? 8.688 -38.656 -32.594 1 94.75 249 SER B C 1
ATOM 7294 O O . SER B 1 249 ? 9.695 -38.375 -31.922 1 94.75 249 SER B O 1
ATOM 7296 N N . PHE B 1 250 ? 7.496 -38.344 -32.125 1 93.19 250 PHE B N 1
ATOM 7297 C CA . PHE B 1 250 ? 7.316 -37.844 -30.766 1 93.19 250 PHE B CA 1
ATOM 7298 C C . PHE B 1 250 ? 6.113 -38.469 -30.094 1 93.19 250 PHE B C 1
ATOM 7300 O O . PHE B 1 250 ? 5.227 -39 -30.766 1 93.19 250 PHE B O 1
ATOM 7307 N N . LYS B 1 251 ? 6.168 -38.594 -28.844 1 90.25 251 LYS B N 1
ATOM 7308 C CA . LYS B 1 251 ? 5.105 -39.094 -27.984 1 90.25 251 LYS B CA 1
ATOM 7309 C C . LYS B 1 251 ? 4.785 -38.125 -26.859 1 90.25 251 LYS B C 1
ATOM 7311 O O . LYS B 1 251 ? 5.684 -37.656 -26.156 1 90.25 251 LYS B O 1
ATOM 7316 N N . ILE B 1 252 ? 3.549 -37.75 -26.828 1 85.81 252 ILE B N 1
ATOM 7317 C CA . ILE B 1 252 ? 3.08 -36.875 -25.766 1 85.81 252 ILE B CA 1
ATOM 7318 C C . ILE B 1 252 ? 2.236 -37.688 -24.766 1 85.81 252 ILE B C 1
ATOM 7320 O O . ILE B 1 252 ? 1.324 -38.406 -25.156 1 85.81 252 ILE B O 1
ATOM 7324 N N . ALA B 1 253 ? 2.725 -37.656 -23.484 1 77.06 253 ALA B N 1
ATOM 7325 C CA . ALA B 1 253 ? 2.033 -38.406 -22.438 1 77.06 253 ALA B CA 1
ATOM 7326 C C . ALA B 1 253 ? 0.643 -37.812 -22.172 1 77.06 253 ALA B C 1
ATOM 7328 O O . ALA B 1 253 ? 0.487 -36.875 -21.406 1 77.06 253 ALA B O 1
ATOM 7329 N N . GLY B 1 254 ? -0.305 -37.812 -22.969 1 62.66 254 GLY B N 1
ATOM 7330 C CA . GLY B 1 254 ? -1.705 -37.469 -22.859 1 62.66 254 GLY B CA 1
ATOM 7331 C C . GLY B 1 254 ? -1.915 -36.156 -22.094 1 62.66 254 GLY B C 1
ATOM 7332 O O . GLY B 1 254 ? -0.95 -35.5 -21.688 1 62.66 254 GLY B O 1
ATOM 7333 N N . LYS B 1 255 ? -3.152 -35.656 -22.094 1 59.25 255 LYS B N 1
ATOM 7334 C CA . LYS B 1 255 ? -3.596 -34.406 -21.484 1 59.25 255 LYS B CA 1
ATOM 7335 C C . LYS B 1 255 ? -3.271 -34.406 -19.984 1 59.25 255 LYS B C 1
ATOM 7337 O O . LYS B 1 255 ? -2.906 -33.344 -19.438 1 59.25 255 LYS B O 1
ATOM 7342 N N . LYS B 1 256 ? -3.199 -35.562 -19.547 1 60.81 256 LYS B N 1
ATOM 7343 C CA . LYS B 1 256 ? -2.938 -35.719 -18.125 1 60.81 256 LYS B CA 1
ATOM 7344 C C . LYS B 1 256 ? -1.495 -35.375 -17.781 1 60.81 256 LYS B C 1
ATOM 7346 O O . LYS B 1 256 ? -1.239 -34.656 -16.797 1 60.81 256 LYS B O 1
ATOM 7351 N N . ALA B 1 257 ? -0.683 -35.781 -18.594 1 60 257 ALA B N 1
ATOM 7352 C CA . ALA B 1 257 ? 0.739 -35.594 -18.312 1 60 257 ALA B CA 1
ATOM 7353 C C . ALA B 1 257 ? 1.129 -34.125 -18.391 1 60 257 ALA B C 1
ATOM 7355 O O . ALA B 1 257 ? 1.91 -33.625 -17.578 1 60 257 ALA B O 1
ATOM 7356 N N . ILE B 1 258 ? 0.532 -33.406 -19.203 1 58.88 258 ILE B N 1
ATOM 7357 C CA . ILE B 1 258 ? 0.845 -32 -19.422 1 58.88 258 ILE B CA 1
ATOM 7358 C C . ILE B 1 258 ? 0.431 -31.188 -18.188 1 58.88 258 ILE B C 1
ATOM 7360 O O . ILE B 1 258 ? 1.177 -30.328 -17.734 1 58.88 258 ILE B O 1
ATOM 7364 N N . LYS B 1 259 ? -0.635 -31.547 -17.781 1 64.88 259 LYS B N 1
ATOM 7365 C CA . LYS B 1 259 ? -1.145 -30.828 -16.625 1 64.88 259 LYS B CA 1
ATOM 7366 C C . LYS B 1 259 ? -0.283 -31.094 -15.391 1 64.88 259 LYS B C 1
ATOM 7368 O O . LYS B 1 259 ? -0.108 -30.203 -14.547 1 64.88 259 LYS B O 1
ATOM 7373 N N . LEU B 1 260 ? 0.269 -32.219 -15.461 1 59.81 260 LEU B N 1
ATOM 7374 C CA . LEU B 1 260 ? 1.088 -32.625 -14.32 1 59.81 260 LEU B CA 1
ATOM 7375 C C . LEU B 1 260 ? 2.398 -31.844 -14.297 1 59.81 260 LEU B C 1
ATOM 7377 O O . LEU B 1 260 ? 2.99 -31.656 -13.234 1 59.81 260 LEU B O 1
ATOM 7381 N N . GLY B 1 261 ? 2.75 -31.359 -15.398 1 63.72 261 GLY B N 1
ATOM 7382 C CA . GLY B 1 261 ? 3.971 -30.578 -15.492 1 63.72 261 GLY B CA 1
ATOM 7383 C C . GLY B 1 261 ? 3.885 -29.25 -14.758 1 63.72 261 GLY B C 1
ATOM 7384 O O . GLY B 1 261 ? 4.91 -28.672 -14.383 1 63.72 261 GLY B O 1
ATOM 7385 N N . TYR B 1 262 ? 2.691 -28.969 -14.438 1 63.16 262 TYR B N 1
ATOM 7386 C CA . TYR B 1 262 ? 2.512 -27.703 -13.742 1 63.16 262 TYR B CA 1
ATOM 7387 C C . TYR B 1 262 ? 2.732 -27.875 -12.242 1 63.16 262 TYR B C 1
ATOM 7389 O O . TYR B 1 262 ? 2.646 -26.906 -11.484 1 63.16 262 TYR B O 1
ATOM 7397 N N . GLY B 1 263 ? 3.09 -29.016 -11.906 1 65.75 263 GLY B N 1
ATOM 7398 C CA . GLY B 1 263 ? 3.271 -29.344 -10.5 1 65.75 263 GLY B CA 1
ATOM 7399 C C . GLY B 1 263 ? 4.363 -28.531 -9.836 1 65.75 263 GLY B C 1
ATOM 7400 O O . GLY B 1 263 ? 4.262 -28.203 -8.648 1 65.75 263 GLY B O 1
ATOM 7401 N N . SER B 1 264 ? 5.379 -28.125 -10.57 1 64.62 264 SER B N 1
ATOM 7402 C CA . SER B 1 264 ? 6.461 -27.328 -10 1 64.62 264 SER B CA 1
ATOM 7403 C C . SER B 1 264 ? 5.965 -25.969 -9.562 1 64.62 264 SER B C 1
ATOM 7405 O O . SER B 1 264 ? 6.363 -25.453 -8.508 1 64.62 264 SER B O 1
ATOM 7407 N N . MET B 1 265 ? 5.062 -25.484 -10.273 1 71.75 265 MET B N 1
ATOM 7408 C CA . MET B 1 265 ? 4.527 -24.172 -9.93 1 71.75 265 MET B CA 1
ATOM 7409 C C . MET B 1 265 ? 3.682 -24.234 -8.664 1 71.75 265 MET B C 1
ATOM 7411 O O . MET B 1 265 ? 3.666 -23.297 -7.871 1 71.75 265 MET B O 1
ATOM 7415 N N . LEU B 1 266 ? 3.127 -25.406 -8.453 1 77.5 266 LEU B N 1
ATOM 7416 C CA . LEU B 1 266 ? 2.301 -25.594 -7.266 1 77.5 266 LEU B CA 1
ATOM 7417 C C . LEU B 1 266 ? 3.154 -25.578 -6.004 1 77.5 266 LEU B C 1
ATOM 7419 O O . LEU B 1 266 ? 2.779 -24.953 -5.004 1 77.5 266 LEU B O 1
ATOM 7423 N N . ASN B 1 267 ? 4.254 -26.25 -6.082 1 75.94 267 ASN B N 1
ATOM 7424 C CA . ASN B 1 267 ? 5.137 -26.297 -4.922 1 75.94 267 ASN B CA 1
ATOM 7425 C C . ASN B 1 267 ? 5.637 -24.891 -4.547 1 75.94 267 ASN B C 1
ATOM 7427 O O . ASN B 1 267 ? 5.68 -24.547 -3.367 1 75.94 267 ASN B O 1
ATOM 7431 N N . LEU B 1 268 ? 6.004 -24.172 -5.492 1 78.31 268 LEU B N 1
ATOM 7432 C CA . LEU B 1 268 ? 6.52 -22.828 -5.254 1 78.31 268 LEU B CA 1
ATOM 7433 C C . LEU B 1 268 ? 5.453 -21.938 -4.617 1 78.31 268 LEU B C 1
ATOM 7435 O O . LEU B 1 268 ? 5.746 -21.172 -3.701 1 78.31 268 LEU B O 1
ATOM 7439 N N . ARG B 1 269 ? 4.25 -22.047 -5.043 1 84.38 269 ARG B N 1
ATOM 7440 C CA . ARG B 1 269 ? 3.174 -21.234 -4.492 1 84.38 269 ARG B CA 1
ATOM 7441 C C . ARG B 1 269 ? 2.924 -21.562 -3.027 1 84.38 269 ARG B C 1
ATOM 7443 O O . ARG B 1 269 ? 2.666 -20.688 -2.213 1 84.38 269 ARG B O 1
ATOM 7450 N N . VAL B 1 270 ? 3.014 -22.875 -2.744 1 83.5 270 VAL B N 1
ATOM 7451 C CA . VAL B 1 270 ? 2.799 -23.312 -1.371 1 83.5 270 VAL B CA 1
ATOM 7452 C C . VAL B 1 270 ? 3.889 -22.734 -0.468 1 83.5 270 VAL B C 1
ATOM 7454 O O . VAL B 1 270 ? 3.602 -22.234 0.623 1 83.5 270 VAL B O 1
ATOM 7457 N N . ILE B 1 271 ? 5.09 -22.734 -0.943 1 81.25 271 ILE B N 1
ATOM 7458 C CA . ILE B 1 271 ? 6.23 -22.25 -0.179 1 81.25 271 ILE B CA 1
ATOM 7459 C C . ILE B 1 271 ? 6.121 -20.734 -0.008 1 81.25 271 ILE B C 1
ATOM 7461 O O . ILE B 1 271 ? 6.457 -20.188 1.05 1 81.25 271 ILE B O 1
ATOM 7465 N N . LEU B 1 272 ? 5.633 -20.094 -1.002 1 88.12 272 LEU B N 1
ATOM 7466 C CA . LEU B 1 272 ? 5.594 -18.641 -1.014 1 88.12 272 LEU B CA 1
ATOM 7467 C C . LEU B 1 272 ? 4.617 -18.109 0.035 1 88.12 272 LEU B C 1
ATOM 7469 O O . LEU B 1 272 ? 4.84 -17.047 0.616 1 88.12 272 LEU B O 1
ATOM 7473 N N . VAL B 1 273 ? 3.559 -18.859 0.366 1 92.31 273 VAL B N 1
ATOM 7474 C CA . VAL B 1 273 ? 2.6 -18.422 1.372 1 92.31 273 VAL B CA 1
ATOM 7475 C C . VAL B 1 273 ? 3.301 -18.25 2.717 1 92.31 273 VAL B C 1
ATOM 7477 O O . VAL B 1 273 ? 3.152 -17.219 3.375 1 92.31 273 VAL B O 1
ATOM 7480 N N . ALA B 1 274 ? 4.105 -19.219 3.061 1 88.56 274 ALA B N 1
ATOM 7481 C CA . ALA B 1 274 ? 4.855 -19.141 4.312 1 88.56 274 ALA B CA 1
ATOM 7482 C C . ALA B 1 274 ? 5.902 -18.031 4.25 1 88.56 274 ALA B C 1
ATOM 7484 O O . ALA B 1 274 ? 6.152 -17.344 5.25 1 88.56 274 ALA B O 1
ATOM 7485 N N . SER B 1 275 ? 6.488 -17.891 3.111 1 85.5 275 SER B N 1
ATOM 7486 C CA . SER B 1 275 ? 7.516 -16.859 2.928 1 85.5 275 SER B CA 1
ATOM 7487 C C . SER B 1 275 ? 6.941 -15.469 3.121 1 85.5 275 SER B C 1
ATOM 7489 O O . SER B 1 275 ? 7.59 -14.602 3.711 1 85.5 275 SER B O 1
ATOM 7491 N N . PHE B 1 276 ? 5.746 -15.227 2.586 1 91.94 276 PHE B N 1
ATOM 7492 C CA . PHE B 1 276 ? 5.094 -13.938 2.742 1 91.94 276 PHE B CA 1
ATOM 7493 C C . PHE B 1 276 ? 4.797 -13.648 4.211 1 91.94 276 PHE B C 1
ATOM 7495 O O . PHE B 1 276 ? 4.961 -12.523 4.676 1 91.94 276 PHE B O 1
ATOM 7502 N N . CYS B 1 277 ? 4.375 -14.695 4.898 1 90.56 277 CYS B N 1
ATOM 7503 C CA . CYS B 1 277 ? 4.105 -14.555 6.324 1 90.56 277 CYS B CA 1
ATOM 7504 C C . CYS B 1 277 ? 5.379 -14.211 7.09 1 90.56 277 CYS B C 1
ATOM 7506 O O . CYS B 1 277 ? 5.359 -13.352 7.98 1 90.56 277 CYS B O 1
ATOM 7508 N N . PHE B 1 278 ? 6.438 -14.828 6.668 1 85.06 278 PHE B N 1
ATOM 7509 C CA . PHE B 1 278 ? 7.723 -14.539 7.297 1 85.06 278 PHE B CA 1
ATOM 7510 C C . PHE B 1 278 ? 8.125 -13.094 7.07 1 85.06 278 PHE B C 1
ATOM 7512 O O . PHE B 1 278 ? 8.578 -12.414 7.996 1 85.06 278 PHE B O 1
ATOM 7519 N N . GLY B 1 279 ? 8.016 -12.656 5.852 1 86.06 279 GLY B N 1
ATOM 7520 C CA . GLY B 1 279 ? 8.336 -11.273 5.539 1 86.06 279 GLY B CA 1
ATOM 7521 C C . GLY B 1 279 ? 7.527 -10.273 6.348 1 86.06 279 GLY B C 1
ATOM 7522 O O . GLY B 1 279 ? 8.078 -9.297 6.867 1 86.06 279 GLY B O 1
ATOM 7523 N N . ALA B 1 280 ? 6.262 -10.523 6.512 1 91.5 280 ALA B N 1
ATOM 7524 C CA . ALA B 1 280 ? 5.367 -9.633 7.254 1 91.5 280 ALA B CA 1
ATOM 7525 C C . ALA B 1 280 ? 5.711 -9.641 8.742 1 91.5 280 ALA B C 1
ATOM 7527 O O . ALA B 1 280 ? 5.824 -8.578 9.359 1 91.5 280 ALA B O 1
ATOM 7528 N N . LEU B 1 281 ? 5.887 -10.828 9.312 1 88.25 281 LEU B N 1
ATOM 7529 C CA . LEU B 1 281 ? 6.129 -10.945 10.742 1 88.25 281 LEU B CA 1
ATOM 7530 C C . LEU B 1 281 ? 7.512 -10.414 11.109 1 88.25 281 LEU B C 1
ATOM 7532 O O . LEU B 1 281 ? 7.699 -9.852 12.195 1 88.25 281 LEU B O 1
ATOM 7536 N N . SER B 1 282 ? 8.461 -10.57 10.18 1 84.75 282 SER B N 1
ATOM 7537 C CA . SER B 1 282 ? 9.781 -10 10.406 1 84.75 282 SER B CA 1
ATOM 7538 C C . SER B 1 282 ? 9.711 -8.477 10.477 1 84.75 282 SER B C 1
ATOM 7540 O O . SER B 1 282 ? 10.414 -7.855 11.281 1 84.75 282 SER B O 1
ATOM 7542 N N . SER B 1 283 ? 8.93 -7.863 9.617 1 89.5 283 SER B N 1
ATOM 7543 C CA . SER B 1 283 ? 8.711 -6.422 9.648 1 89.5 283 SER B CA 1
ATOM 7544 C C . SER B 1 283 ? 8.078 -5.984 10.961 1 89.5 283 SER B C 1
ATOM 7546 O O . SER B 1 283 ? 8.492 -4.988 11.555 1 89.5 283 SER B O 1
ATOM 7548 N N . THR B 1 284 ? 7.113 -6.746 11.391 1 88.75 284 THR B N 1
ATOM 7549 C CA . THR B 1 284 ? 6.414 -6.438 12.633 1 88.75 284 THR B CA 1
ATOM 7550 C C . THR B 1 284 ? 7.348 -6.586 13.836 1 88.75 284 THR B C 1
ATOM 7552 O O . THR B 1 284 ? 7.297 -5.789 14.773 1 88.75 284 THR B O 1
ATOM 7555 N N . HIS B 1 285 ? 8.125 -7.609 13.781 1 84.81 285 HIS B N 1
ATOM 7556 C CA . HIS B 1 285 ? 9.109 -7.836 14.828 1 84.81 285 HIS B CA 1
ATOM 7557 C C . HIS B 1 285 ? 10.07 -6.66 14.953 1 84.81 285 HIS B C 1
ATOM 7559 O O . HIS B 1 285 ? 10.328 -6.176 16.062 1 84.81 285 HIS B O 1
ATOM 7565 N N . LEU B 1 286 ? 10.523 -6.211 13.859 1 83.19 286 LEU B N 1
ATOM 7566 C CA . LEU B 1 286 ? 11.43 -5.07 13.828 1 83.19 286 LEU B CA 1
ATOM 7567 C C . LEU B 1 286 ? 10.75 -3.814 14.359 1 83.19 286 LEU B C 1
ATOM 7569 O O . LEU B 1 286 ? 11.344 -3.055 15.125 1 83.19 286 LEU B O 1
ATOM 7573 N N . ALA B 1 287 ? 9.586 -3.557 13.914 1 86.25 287 ALA B N 1
ATOM 7574 C CA . ALA B 1 287 ? 8.828 -2.387 14.352 1 86.25 287 ALA B CA 1
ATOM 7575 C C . ALA B 1 287 ? 8.633 -2.398 15.867 1 86.25 287 ALA B C 1
ATOM 7577 O O . ALA B 1 287 ? 8.75 -1.362 16.516 1 86.25 287 ALA B O 1
ATOM 7578 N N . TYR B 1 288 ? 8.328 -3.574 16.406 1 82.62 288 TYR B N 1
ATOM 7579 C CA . TYR B 1 288 ? 8.125 -3.713 17.844 1 82.62 288 TYR B CA 1
ATOM 7580 C C . TYR B 1 288 ? 9.398 -3.375 18.609 1 82.62 288 TYR B C 1
ATOM 7582 O O . TYR B 1 288 ? 9.359 -2.641 19.594 1 82.62 288 TYR B O 1
ATOM 7590 N N . HIS B 1 289 ? 10.461 -3.889 18.188 1 77.75 289 HIS B N 1
ATOM 7591 C CA . HIS B 1 289 ? 11.727 -3.641 18.859 1 77.75 289 HIS B CA 1
ATOM 7592 C C . HIS B 1 289 ? 12.102 -2.164 18.797 1 77.75 289 HIS B C 1
ATOM 7594 O O . HIS B 1 289 ? 12.57 -1.598 19.781 1 77.75 289 HIS B O 1
ATOM 7600 N N . ASN B 1 290 ? 11.953 -1.576 17.656 1 76.38 290 ASN B N 1
ATOM 7601 C CA . ASN B 1 290 ? 12.25 -0.155 17.516 1 76.38 290 ASN B CA 1
ATOM 7602 C C . ASN B 1 290 ? 11.336 0.699 18.391 1 76.38 290 ASN B C 1
ATOM 7604 O O . ASN B 1 290 ? 11.758 1.739 18.906 1 76.38 290 ASN B O 1
ATOM 7608 N 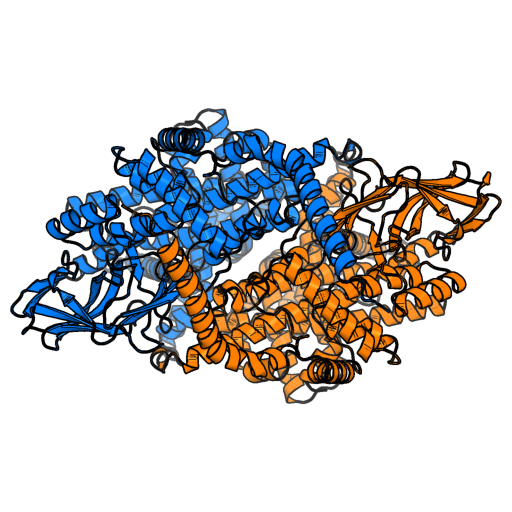N . ARG B 1 291 ? 10.148 0.259 18.5 1 77.06 291 ARG B N 1
ATOM 7609 C CA . ARG B 1 291 ? 9.219 0.948 19.391 1 77.06 291 ARG B CA 1
ATOM 7610 C C . ARG B 1 291 ? 9.672 0.854 20.844 1 77.06 291 ARG B C 1
ATOM 7612 O O . ARG B 1 291 ? 9.586 1.83 21.594 1 77.06 291 ARG B O 1
ATOM 7619 N N . GLU B 1 292 ? 10.07 -0.334 21.25 1 73.5 292 GLU B N 1
ATOM 7620 C CA . GLU B 1 292 ? 10.547 -0.528 22.625 1 73.5 292 GLU B CA 1
ATOM 7621 C C . GLU B 1 292 ? 11.789 0.309 22.891 1 73.5 292 GLU B C 1
ATOM 7623 O O . GLU B 1 292 ? 11.945 0.859 23.984 1 73.5 292 GLU B O 1
ATOM 7628 N N . LEU B 1 293 ? 12.57 0.422 21.938 1 67 293 LEU B N 1
ATOM 7629 C CA . LEU B 1 293 ? 13.766 1.247 22.047 1 67 293 LEU B CA 1
ATOM 7630 C C . LEU B 1 293 ? 13.398 2.723 22.172 1 67 293 LEU B C 1
ATOM 7632 O O . LEU B 1 293 ? 14.008 3.455 22.953 1 67 293 LEU B O 1
ATOM 7636 N N . ALA B 1 294 ? 12.492 3.113 21.391 1 67 294 ALA B N 1
ATOM 7637 C CA . ALA B 1 294 ? 12.047 4.504 21.422 1 67 294 ALA B CA 1
ATOM 7638 C C . ALA B 1 294 ? 11.414 4.844 22.766 1 67 294 ALA B C 1
ATOM 7640 O O . ALA B 1 294 ? 11.586 5.953 23.281 1 67 294 ALA B O 1
ATOM 7641 N N . LYS B 1 295 ? 10.672 3.861 23.312 1 64.31 295 LYS B N 1
ATOM 7642 C CA . LYS B 1 295 ? 10.055 4.066 24.625 1 64.31 295 LYS B CA 1
ATOM 7643 C C . LYS B 1 295 ? 11.117 4.242 25.703 1 64.31 295 LYS B C 1
ATOM 7645 O O . LYS B 1 295 ? 10.922 5.008 26.656 1 64.31 295 LYS B O 1
ATOM 7650 N N . LYS B 1 296 ? 12.141 3.352 25.656 1 59.62 296 LYS B N 1
ATOM 7651 C CA . LYS B 1 296 ? 13.219 3.426 26.641 1 59.62 296 LYS B CA 1
ATOM 7652 C C . LYS B 1 296 ? 13.828 4.82 26.688 1 59.62 296 LYS B C 1
ATOM 7654 O O . LYS B 1 296 ? 14.219 5.305 27.75 1 59.62 296 LYS B O 1
ATOM 7659 N N . TYR B 1 297 ? 13.93 5.434 25.562 1 51.12 297 TYR B N 1
ATOM 7660 C CA . TYR B 1 297 ? 14.555 6.75 25.5 1 51.12 297 TYR B CA 1
ATOM 7661 C C . TYR B 1 297 ? 13.523 7.855 25.656 1 51.12 297 TYR B C 1
ATOM 7663 O O . TYR B 1 297 ? 13.867 9.023 25.828 1 51.12 297 TYR B O 1
ATOM 7671 N N . CYS B 1 298 ? 12.414 7.602 25.359 1 46.44 298 CYS B N 1
ATOM 7672 C CA . CYS B 1 298 ? 11.32 8.547 25.547 1 46.44 298 CYS B CA 1
ATOM 7673 C C . CYS B 1 298 ? 10.664 8.367 26.906 1 46.44 298 CYS B C 1
ATOM 7675 O O . CYS B 1 298 ? 10.203 7.277 27.234 1 46.44 298 CYS B O 1
ATOM 7677 N N . GLU B 1 299 ? 11.391 8.828 27.969 1 39.56 299 GLU B N 1
ATOM 7678 C CA . GLU B 1 299 ? 10.82 8.688 29.312 1 39.56 299 GLU B CA 1
ATOM 7679 C C . GLU B 1 299 ? 9.289 8.711 29.25 1 39.56 299 GLU B C 1
ATOM 7681 O O . GLU B 1 299 ? 8.703 9.117 28.25 1 39.56 299 GLU B O 1
ATOM 7686 N N . GLU B 1 300 ? 8.703 8.578 30.594 1 36.94 300 GLU B N 1
ATOM 7687 C CA . GLU B 1 300 ? 7.371 8.375 31.156 1 36.94 300 GLU B CA 1
ATOM 7688 C C . GLU B 1 300 ? 6.391 9.422 30.625 1 36.94 300 GLU B C 1
ATOM 7690 O O . GLU B 1 300 ? 5.25 9.492 31.078 1 36.94 300 GLU B O 1
ATOM 7695 N N . THR B 1 301 ? 6.902 10.5 30.281 1 33.25 301 THR B N 1
ATOM 7696 C CA . THR B 1 301 ? 5.781 11.422 30.156 1 33.25 301 THR B CA 1
ATOM 7697 C C . THR B 1 301 ? 4.754 10.898 29.172 1 33.25 301 THR B C 1
ATOM 7699 O O . THR B 1 301 ? 3.717 11.523 28.953 1 33.25 301 THR B O 1
ATOM 7702 N N . TYR B 1 302 ? 5.258 10.297 28.281 1 36.75 302 TYR B N 1
ATOM 7703 C CA . TYR B 1 302 ? 4.273 9.516 27.547 1 36.75 302 TYR B CA 1
ATOM 7704 C C . TYR B 1 302 ? 3.484 8.609 28.484 1 36.75 302 TYR B C 1
ATOM 7706 O O . TYR B 1 302 ? 2.746 7.727 28.031 1 36.75 302 TYR B O 1
ATOM 7714 N N . HIS B 1 303 ? 3.914 8.57 29.672 1 34.31 303 HIS B N 1
ATOM 7715 C CA . HIS B 1 303 ? 3.373 7.84 30.812 1 34.31 303 HIS B CA 1
ATOM 7716 C C . HIS B 1 303 ? 1.864 8.031 30.922 1 34.31 303 HIS B C 1
ATOM 7718 O O . HIS B 1 303 ? 1.207 7.359 31.719 1 34.31 303 HIS B O 1
ATOM 7724 N N . LEU B 1 304 ? 1.617 9.344 30.953 1 33.22 304 LEU B N 1
ATOM 7725 C CA . LEU B 1 304 ? 0.193 9.375 31.266 1 33.22 304 LEU B CA 1
ATOM 7726 C C . LEU B 1 304 ? -0.573 8.359 30.422 1 33.22 304 LEU B C 1
ATOM 7728 O O . LEU B 1 304 ? -1.758 8.117 30.672 1 33.22 304 LEU B O 1
ATOM 7732 N N . GLN B 1 305 ? -0.163 8.344 29.062 1 35.75 305 GLN B N 1
ATOM 7733 C CA . GLN B 1 305 ? -1.153 7.469 28.453 1 35.75 305 GLN B CA 1
ATOM 7734 C C . GLN B 1 305 ? -0.834 6 28.734 1 35.75 305 GLN B C 1
ATOM 7736 O O . GLN B 1 305 ? 0.048 5.422 28.094 1 35.75 305 GLN B O 1
ATOM 7741 N N . LYS B 1 306 ? -0.855 5.512 29.922 1 41.41 306 LYS B N 1
ATOM 7742 C CA . LYS B 1 306 ? -1.018 4.129 30.359 1 41.41 306 LYS B CA 1
ATOM 7743 C C . LYS B 1 306 ? -1.26 3.199 29.172 1 41.41 306 LYS B C 1
ATOM 7745 O O . LYS B 1 306 ? -1.44 3.66 28.047 1 41.41 306 LYS B O 1
ATOM 7750 N N . LYS B 1 307 ? -1.826 1.911 29.656 1 46.97 307 LYS B N 1
ATOM 7751 C CA . LYS B 1 307 ? -2.301 0.641 29.125 1 46.97 307 LYS B CA 1
ATOM 7752 C C . LYS B 1 307 ? -3.227 0.862 27.938 1 46.97 307 LYS B C 1
ATOM 7754 O O . LYS B 1 307 ? -4.242 0.175 27.797 1 46.97 307 LYS B O 1
ATOM 7759 N N . GLN B 1 308 ? -3.08 2.047 27.344 1 52.97 308 GLN B N 1
ATOM 7760 C CA . GLN B 1 308 ? -4.09 2.264 26.312 1 52.97 308 GLN B CA 1
ATOM 7761 C C . GLN B 1 308 ? -3.709 1.566 25.016 1 52.97 308 GLN B C 1
ATOM 7763 O O . GLN B 1 308 ? -2.537 1.553 24.625 1 52.97 308 GLN B O 1
ATOM 7768 N N . ILE B 1 309 ? -4.535 0.741 24.594 1 59.53 309 ILE B N 1
ATOM 7769 C CA . ILE B 1 309 ? -4.426 0.107 23.281 1 59.53 309 ILE B CA 1
ATOM 7770 C C . ILE B 1 309 ? -4.754 1.12 22.188 1 59.53 309 ILE B C 1
ATOM 7772 O O . ILE B 1 309 ? -5.926 1.43 21.953 1 59.53 309 ILE B O 1
ATOM 7776 N N . GLY B 1 310 ? -3.701 1.686 21.719 1 70.88 310 GLY B N 1
ATOM 7777 C CA . GLY B 1 310 ? -3.908 2.627 20.641 1 70.88 310 GLY B CA 1
ATOM 7778 C C . GLY B 1 310 ? -4.082 1.953 19.297 1 70.88 310 GLY B C 1
ATOM 7779 O O . GLY B 1 310 ? -4.012 0.727 19.188 1 70.88 310 GLY B O 1
ATOM 7780 N N . ILE B 1 311 ? -4.445 2.648 18.312 1 73.25 311 ILE B N 1
ATOM 7781 C CA . ILE B 1 311 ? -4.719 2.154 16.969 1 73.25 311 ILE B CA 1
ATOM 7782 C C . ILE B 1 311 ? -3.525 1.346 16.469 1 73.25 311 ILE B C 1
ATOM 7784 O O . ILE B 1 311 ? -3.697 0.339 15.781 1 73.25 311 ILE B O 1
ATOM 7788 N N . ARG B 1 312 ? -2.369 1.745 16.875 1 75.5 312 ARG B N 1
ATOM 7789 C CA . ARG B 1 312 ? -1.172 1.052 16.406 1 75.5 312 ARG B CA 1
ATOM 7790 C C . ARG B 1 312 ? -1.041 -0.315 17.078 1 75.5 312 ARG B C 1
ATOM 7792 O O . ARG B 1 312 ? -0.538 -1.261 16.469 1 75.5 312 ARG B O 1
ATOM 7799 N N . ASP B 1 313 ? -1.51 -0.423 18.312 1 80.12 313 ASP B N 1
ATOM 7800 C CA . ASP B 1 313 ? -1.527 -1.712 19 1 80.12 313 ASP B CA 1
ATOM 7801 C C . ASP B 1 313 ? -2.531 -2.662 18.344 1 80.12 313 ASP B C 1
ATOM 7803 O O . ASP B 1 313 ? -2.285 -3.867 18.266 1 80.12 313 ASP B O 1
ATOM 7807 N N . ILE B 1 314 ? -3.582 -2.1 18 1 82.31 314 ILE B N 1
ATOM 7808 C CA . ILE B 1 314 ? -4.605 -2.889 17.312 1 82.31 314 ILE B CA 1
ATOM 7809 C C . ILE B 1 314 ? -4.055 -3.443 16.016 1 82.31 314 ILE B C 1
ATOM 7811 O O . ILE B 1 314 ? -4.223 -4.629 15.711 1 82.31 314 ILE B O 1
ATOM 7815 N N . TYR B 1 315 ? -3.344 -2.643 15.273 1 79.88 315 TYR B N 1
ATOM 7816 C CA . TYR B 1 315 ? -2.762 -3.082 14.008 1 79.88 315 TYR B CA 1
ATOM 7817 C C . TYR B 1 315 ? -1.789 -4.234 14.227 1 79.88 315 TYR B C 1
ATOM 7819 O O . TYR B 1 315 ? -1.769 -5.191 13.453 1 79.88 315 TYR B O 1
ATOM 7827 N N . PHE B 1 316 ? -1.045 -4.074 15.297 1 84.69 316 PHE B N 1
ATOM 7828 C CA . PHE B 1 316 ? -0.069 -5.105 15.617 1 84.69 316 PHE B CA 1
ATOM 7829 C C . PHE B 1 316 ? -0.758 -6.445 15.867 1 84.69 316 PHE B C 1
ATOM 7831 O O . PHE B 1 316 ? -0.363 -7.465 15.297 1 84.69 316 PHE B O 1
ATOM 7838 N N . LYS B 1 317 ? -1.738 -6.402 16.641 1 88.38 317 LYS B N 1
ATOM 7839 C CA . LYS B 1 317 ? -2.441 -7.625 17.031 1 88.38 317 LYS B CA 1
ATOM 7840 C C . LYS B 1 317 ? -3.195 -8.219 15.836 1 88.38 317 LYS B C 1
ATOM 7842 O O . LYS B 1 317 ? -3.244 -9.438 15.672 1 88.38 317 LYS B O 1
ATOM 7847 N N . GLU B 1 318 ? -3.77 -7.387 15.023 1 89.19 318 GLU B N 1
ATOM 7848 C CA . GLU B 1 318 ? -4.484 -7.84 13.836 1 89.19 318 GLU B CA 1
ATOM 7849 C C . GLU B 1 318 ? -3.523 -8.445 12.812 1 89.19 318 GLU B C 1
ATOM 7851 O O . GLU B 1 318 ? -3.859 -9.422 12.141 1 89.19 318 GLU B O 1
ATOM 7856 N N . ASP B 1 319 ? -2.373 -7.859 12.695 1 88.5 319 ASP B N 1
ATOM 7857 C CA . ASP B 1 319 ? -1.363 -8.375 11.773 1 88.5 319 ASP B CA 1
ATOM 7858 C C . ASP B 1 319 ? -0.9 -9.766 12.195 1 88.5 319 ASP B C 1
ATOM 7860 O O . ASP B 1 319 ? -0.762 -10.656 11.352 1 88.5 319 ASP B O 1
ATOM 7864 N N . PHE B 1 320 ? -0.696 -9.914 13.516 1 90.19 320 PHE B N 1
ATOM 7865 C CA . PHE B 1 320 ? -0.284 -11.227 14 1 90.19 320 PHE B CA 1
ATOM 7866 C C . PHE B 1 320 ? -1.396 -12.25 13.797 1 90.19 320 PHE B C 1
ATOM 7868 O O . PHE B 1 320 ? -1.131 -13.406 13.445 1 90.19 320 PHE B O 1
ATOM 7875 N N . ALA B 1 321 ? -2.588 -11.797 14.07 1 94.25 321 ALA B N 1
ATOM 7876 C CA . ALA B 1 321 ? -3.717 -12.695 13.875 1 94.25 321 ALA B CA 1
ATOM 7877 C C . ALA B 1 321 ? -3.807 -13.156 12.422 1 94.25 321 ALA B C 1
ATOM 7879 O O . ALA B 1 321 ? -3.949 -14.344 12.148 1 94.25 321 ALA B O 1
ATOM 7880 N N . ARG B 1 322 ? -3.697 -12.305 11.531 1 95.19 322 ARG B N 1
ATOM 7881 C CA . ARG B 1 322 ? -3.814 -12.578 10.102 1 95.19 322 ARG B CA 1
ATOM 7882 C C . ARG B 1 322 ? -2.656 -13.438 9.609 1 95.19 322 ARG B C 1
ATOM 7884 O O . ARG B 1 322 ? -2.869 -14.453 8.945 1 95.19 322 ARG B O 1
ATOM 7891 N N . MET B 1 323 ? -1.446 -13.055 9.961 1 93.75 323 MET B N 1
ATOM 7892 C CA . MET B 1 323 ? -0.28 -13.75 9.422 1 93.75 323 MET B CA 1
ATOM 7893 C C . MET B 1 323 ? -0.133 -15.133 10.047 1 93.75 323 MET B C 1
ATOM 7895 O O . MET B 1 323 ? 0.305 -16.078 9.383 1 93.75 323 MET B O 1
ATOM 7899 N N . THR B 1 324 ? -0.489 -15.258 11.336 1 93.5 324 THR B N 1
ATOM 7900 C CA . THR B 1 324 ? -0.461 -16.578 11.969 1 93.5 324 THR B CA 1
ATOM 7901 C C . THR B 1 324 ? -1.478 -17.516 11.32 1 93.5 324 THR B C 1
ATOM 7903 O O . THR B 1 324 ? -1.206 -18.703 11.133 1 93.5 324 THR B O 1
ATOM 7906 N N . SER B 1 325 ? -2.611 -16.969 11 1 95.81 325 SER B N 1
ATOM 7907 C CA . SER B 1 325 ? -3.621 -17.766 10.312 1 95.81 325 SER B CA 1
ATOM 7908 C C . SER B 1 325 ? -3.107 -18.266 8.961 1 95.81 325 SER B C 1
ATOM 7910 O O . SER B 1 325 ? -3.275 -19.438 8.617 1 95.81 325 SER B O 1
ATOM 7912 N N . TYR B 1 326 ? -2.457 -17.391 8.195 1 95.75 326 TYR B N 1
ATOM 7913 C CA . TYR B 1 326 ? -1.903 -17.797 6.906 1 95.75 326 TYR B CA 1
ATOM 7914 C C . TYR B 1 326 ? -0.786 -18.812 7.086 1 95.75 326 TYR B C 1
ATOM 7916 O O . TYR B 1 326 ? -0.61 -19.703 6.254 1 95.75 326 TYR B O 1
ATOM 7924 N N . LEU B 1 327 ? -0.044 -18.703 8.172 1 93.12 327 LEU B N 1
ATOM 7925 C CA . LEU B 1 327 ? 1.028 -19.656 8.438 1 93.12 327 LEU B CA 1
ATOM 7926 C C . LEU B 1 327 ? 0.468 -21.047 8.68 1 93.12 327 LEU B C 1
ATOM 7928 O O . LEU B 1 327 ? 0.995 -22.031 8.156 1 93.12 327 LEU B O 1
ATOM 7932 N N . MET B 1 328 ? -0.525 -21.109 9.461 1 94.94 328 MET B N 1
ATOM 7933 C CA . MET B 1 328 ? -1.147 -22.391 9.719 1 94.94 328 MET B CA 1
ATOM 7934 C C . MET B 1 328 ? -1.786 -22.953 8.453 1 94.94 328 MET B C 1
ATOM 7936 O O . MET B 1 328 ? -1.731 -24.156 8.203 1 94.94 328 MET B O 1
ATOM 7940 N N . SER B 1 329 ? -2.361 -22.078 7.621 1 96 329 SER B N 1
ATOM 7941 C CA . SER B 1 329 ? -2.928 -22.516 6.348 1 96 329 SER B CA 1
ATOM 7942 C C . SER B 1 329 ? -1.843 -23.016 5.402 1 96 329 SER B C 1
ATOM 7944 O O . SER B 1 329 ? -2.08 -23.938 4.613 1 96 329 SER B O 1
ATOM 7946 N N . SER B 1 330 ? -0.671 -22.406 5.48 1 93.94 330 SER B N 1
ATOM 7947 C CA . SER B 1 330 ? 0.435 -22.859 4.652 1 93.94 330 SER B CA 1
ATOM 7948 C C . SER B 1 330 ? 0.816 -24.297 4.988 1 93.94 330 SER B C 1
ATOM 7950 O O . SER B 1 330 ? 1.208 -25.078 4.109 1 93.94 330 SER B O 1
ATOM 7952 N N . LEU B 1 331 ? 0.707 -24.656 6.238 1 93.19 331 LEU B N 1
ATOM 7953 C CA . LEU B 1 331 ? 0.993 -26.031 6.656 1 93.19 331 LEU B CA 1
ATOM 7954 C C . LEU B 1 331 ? -0.052 -26.984 6.105 1 93.19 331 LEU B C 1
ATOM 7956 O O . LEU B 1 331 ? 0.281 -28.109 5.699 1 93.19 331 LEU B O 1
ATOM 7960 N N . LYS B 1 332 ? -1.283 -26.547 6.062 1 94.69 332 LYS B N 1
ATOM 7961 C CA . LYS B 1 332 ? -2.334 -27.359 5.457 1 94.69 332 LYS B CA 1
ATOM 7962 C C . LYS B 1 332 ? -2.104 -27.531 3.957 1 94.69 332 LYS B C 1
ATOM 7964 O O . LYS B 1 332 ? -2.365 -28.594 3.4 1 94.69 332 LYS B O 1
ATOM 7969 N N . LEU B 1 333 ? -1.672 -26.5 3.312 1 93.88 333 LEU B N 1
ATOM 7970 C CA . LEU B 1 333 ? -1.362 -26.578 1.889 1 93.88 333 LEU B CA 1
ATOM 7971 C C . LEU B 1 333 ? -0.211 -27.547 1.633 1 93.88 333 LEU B C 1
ATOM 7973 O O . LEU B 1 333 ? -0.224 -28.281 0.646 1 93.88 333 LEU B O 1
ATOM 7977 N N . LYS B 1 334 ? 0.747 -27.516 2.518 1 89.81 334 LYS B N 1
ATOM 7978 C CA . LYS B 1 334 ? 1.86 -28.453 2.4 1 89.81 334 LYS B CA 1
ATOM 7979 C C . LYS B 1 334 ? 1.38 -29.891 2.525 1 89.81 334 LYS B C 1
ATOM 7981 O O . LYS B 1 334 ? 1.86 -30.781 1.812 1 89.81 334 LYS B O 1
ATOM 7986 N N . GLU B 1 335 ? 0.477 -30.125 3.41 1 91.62 335 GLU B N 1
ATOM 7987 C CA . GLU B 1 335 ? -0.119 -31.438 3.555 1 91.62 335 GLU B CA 1
ATOM 7988 C C . GLU B 1 335 ? -0.861 -31.859 2.287 1 91.62 335 GLU B C 1
ATOM 7990 O O . GLU B 1 335 ? -0.788 -33 1.867 1 91.62 335 GLU B O 1
ATOM 7995 N N . MET B 1 336 ? -1.562 -30.953 1.742 1 91.56 336 MET B N 1
ATOM 7996 C CA . MET B 1 336 ? -2.297 -31.219 0.51 1 91.56 336 MET B CA 1
ATOM 7997 C C . MET B 1 336 ? -1.342 -31.531 -0.636 1 91.56 336 MET B C 1
ATOM 7999 O O . MET B 1 336 ? -1.612 -32.406 -1.454 1 91.56 336 MET B O 1
ATOM 8003 N N . TYR B 1 337 ? -0.302 -30.812 -0.692 1 88.5 337 TYR B N 1
ATOM 8004 C CA . TYR B 1 337 ? 0.696 -31.062 -1.728 1 88.5 337 TYR B CA 1
ATOM 8005 C C . TYR B 1 337 ? 1.327 -32.438 -1.562 1 88.5 337 TYR B C 1
ATOM 8007 O O . TYR B 1 337 ? 1.562 -33.156 -2.545 1 88.5 337 TYR B O 1
ATOM 8015 N N . ALA B 1 338 ? 1.606 -32.812 -0.309 1 86.94 338 ALA B N 1
ATOM 8016 C CA . ALA B 1 338 ? 2.137 -34.156 -0.034 1 86.94 338 ALA B CA 1
ATOM 8017 C C . ALA B 1 338 ? 1.164 -35.219 -0.49 1 86.94 338 ALA B C 1
ATOM 8019 O O . ALA B 1 338 ? 1.579 -36.25 -1.021 1 86.94 338 ALA B O 1
ATOM 8020 N N . ARG B 1 339 ? -0.056 -34.969 -0.316 1 88.25 339 ARG B N 1
ATOM 8021 C CA . ARG B 1 339 ? -1.084 -35.906 -0.764 1 88.25 339 ARG B CA 1
ATOM 8022 C C . ARG B 1 339 ? -1.112 -36 -2.285 1 88.25 339 ARG B C 1
ATOM 8024 O O . ARG B 1 339 ? -1.313 -37.094 -2.842 1 88.25 339 ARG B O 1
ATOM 8031 N N . TYR B 1 340 ? -0.959 -34.906 -2.924 1 87.25 340 TYR B N 1
ATOM 8032 C CA . TYR B 1 340 ? -0.899 -34.875 -4.379 1 87.25 340 TYR B CA 1
ATOM 8033 C C . TYR B 1 340 ? 0.292 -35.656 -4.902 1 87.25 340 TYR B C 1
ATOM 8035 O O . TYR B 1 340 ? 0.157 -36.438 -5.84 1 87.25 340 TYR B O 1
ATOM 8043 N N . GLN B 1 341 ? 1.407 -35.5 -4.23 1 81.62 341 GLN B N 1
ATOM 8044 C CA . GLN B 1 341 ? 2.6 -36.25 -4.617 1 81.62 341 GLN B CA 1
ATOM 8045 C C . GLN B 1 341 ? 2.385 -37.75 -4.457 1 81.62 341 GLN B C 1
ATOM 8047 O O . GLN B 1 341 ? 2.791 -38.531 -5.316 1 81.62 341 GLN B O 1
ATOM 8052 N N . LYS B 1 342 ? 1.751 -38.125 -3.422 1 87.56 342 LYS B N 1
ATOM 8053 C CA . LYS B 1 342 ? 1.436 -39.531 -3.182 1 87.56 342 LYS B CA 1
ATOM 8054 C C . LYS B 1 342 ? 0.47 -40.062 -4.238 1 87.56 342 LYS B C 1
ATOM 8056 O O . LYS B 1 342 ? 0.611 -41.188 -4.695 1 87.56 342 LYS B O 1
ATOM 8061 N N . ALA B 1 343 ? -0.468 -39.25 -4.609 1 85.62 343 ALA B N 1
ATOM 8062 C CA . ALA B 1 343 ? -1.441 -39.625 -5.629 1 85.62 343 ALA B CA 1
ATOM 8063 C C . ALA B 1 343 ? -0.764 -39.875 -6.977 1 85.62 343 ALA B C 1
ATOM 8065 O O . ALA B 1 343 ? -1.168 -40.75 -7.742 1 85.62 343 ALA B O 1
ATOM 8066 N N . ILE B 1 344 ? 0.173 -39.062 -7.281 1 77.19 344 ILE B N 1
ATOM 8067 C CA . ILE B 1 344 ? 0.943 -39.25 -8.508 1 77.19 344 ILE B CA 1
ATOM 8068 C C . ILE B 1 344 ? 1.656 -40.594 -8.484 1 77.19 344 ILE B C 1
ATOM 8070 O O . ILE B 1 344 ? 1.608 -41.344 -9.469 1 77.19 344 ILE B O 1
ATOM 8074 N N . GLN B 1 345 ? 2.281 -40.938 -7.348 1 78 345 GLN B N 1
ATOM 8075 C CA . GLN B 1 345 ? 3.043 -42.188 -7.199 1 78 345 GLN B CA 1
ATOM 8076 C C . GLN B 1 345 ? 2.137 -43.406 -7.309 1 78 345 GLN B C 1
ATOM 8078 O O . GLN B 1 345 ? 2.549 -44.438 -7.816 1 78 345 GLN B O 1
ATOM 8083 N N . GLN B 1 346 ? 0.949 -43.219 -6.914 1 86.12 346 GLN B N 1
ATOM 8084 C CA . GLN B 1 346 ? 0.013 -44.312 -6.859 1 86.12 346 GLN B CA 1
ATOM 8085 C C . GLN B 1 346 ? -0.871 -44.375 -8.102 1 86.12 346 GLN B C 1
ATOM 8087 O O . GLN B 1 346 ? -1.771 -45.188 -8.203 1 86.12 346 GLN B O 1
ATOM 8092 N N . ASP B 1 347 ? -0.658 -43.438 -8.914 1 80 347 ASP B N 1
ATOM 8093 C CA . ASP B 1 347 ? -1.468 -43.312 -10.125 1 80 347 ASP B CA 1
ATOM 8094 C C . ASP B 1 347 ? -2.953 -43.219 -9.781 1 80 347 ASP B C 1
ATOM 8096 O O . ASP B 1 347 ? -3.762 -44 -10.297 1 80 347 ASP B O 1
ATOM 8100 N N . ASP B 1 348 ? -3.236 -42.469 -8.891 1 85.81 348 ASP B N 1
ATOM 8101 C CA . ASP B 1 348 ? -4.609 -42.25 -8.445 1 85.81 348 ASP B CA 1
ATOM 8102 C C . ASP B 1 348 ? -5.492 -41.781 -9.594 1 85.81 348 ASP B C 1
ATOM 8104 O O . ASP B 1 348 ? -5.113 -40.875 -10.352 1 85.81 348 ASP B O 1
ATOM 8108 N N . PRO B 1 349 ? -6.637 -42.344 -9.773 1 84.62 349 PRO B N 1
ATOM 8109 C CA . PRO B 1 349 ? -7.523 -41.969 -10.875 1 84.62 349 PRO B CA 1
ATOM 8110 C C . PRO B 1 349 ? -8.039 -40.531 -10.734 1 84.62 349 PRO B C 1
ATOM 8112 O O . PRO B 1 349 ? -8.453 -39.906 -11.719 1 84.62 349 PRO B O 1
ATOM 8115 N N . ASN B 1 350 ? -7.969 -39.969 -9.562 1 85.56 350 ASN B N 1
ATOM 8116 C CA . ASN B 1 350 ? -8.492 -38.625 -9.312 1 85.56 350 ASN B CA 1
ATOM 8117 C C . ASN B 1 350 ? -7.383 -37.594 -9.305 1 85.56 350 ASN B C 1
ATOM 8119 O O . ASN B 1 350 ? -7.574 -36.469 -8.82 1 85.56 350 ASN B O 1
ATOM 8123 N N . ILE B 1 351 ? -6.285 -37.906 -9.812 1 82.75 351 ILE B N 1
ATOM 8124 C CA . ILE B 1 351 ? -5.086 -37.062 -9.711 1 82.75 351 ILE B CA 1
ATOM 8125 C C . ILE B 1 351 ? -5.363 -35.688 -10.305 1 82.75 351 ILE B C 1
ATOM 8127 O O . ILE B 1 351 ? -4.895 -34.688 -9.773 1 82.75 351 ILE B O 1
ATOM 8131 N N . LEU B 1 352 ? -6.109 -35.594 -11.391 1 81.19 352 LEU B N 1
ATOM 8132 C CA . LEU B 1 352 ? -6.375 -34.312 -12.039 1 81.19 352 LEU B CA 1
ATOM 8133 C C . LEU B 1 352 ? -7.301 -33.469 -11.188 1 81.19 352 LEU B C 1
ATOM 8135 O O . LEU B 1 352 ? -7.164 -32.219 -11.164 1 81.19 352 LEU B O 1
ATOM 8139 N N . SER B 1 353 ? -8.227 -34.125 -10.516 1 84.75 353 SER B N 1
ATOM 8140 C CA . SER B 1 353 ? -9.125 -33.406 -9.625 1 84.75 353 SER B CA 1
ATOM 8141 C C . SER B 1 353 ? -8.391 -32.906 -8.391 1 84.75 353 SER B C 1
ATOM 8143 O O . SER B 1 353 ? -8.641 -31.781 -7.93 1 84.75 353 SER B O 1
ATOM 8145 N N . ILE B 1 354 ? -7.5 -33.719 -7.91 1 87 354 ILE B N 1
ATOM 8146 C CA . ILE B 1 354 ? -6.672 -33.344 -6.773 1 87 354 ILE B CA 1
ATOM 8147 C C . ILE B 1 354 ? -5.797 -32.156 -7.16 1 87 354 ILE B C 1
ATOM 8149 O O . ILE B 1 354 ? -5.68 -31.172 -6.398 1 87 354 ILE B O 1
ATOM 8153 N N . LEU B 1 355 ? -5.305 -32.188 -8.352 1 84.56 355 LEU B N 1
ATOM 8154 C CA . LEU B 1 355 ? -4.457 -31.125 -8.875 1 84.56 355 LEU B CA 1
ATOM 8155 C C . LEU B 1 355 ? -5.246 -29.828 -9.008 1 84.56 355 LEU B C 1
ATOM 8157 O O . LEU B 1 355 ? -4.75 -28.766 -8.641 1 84.56 355 LEU B O 1
ATOM 8161 N N . ALA B 1 356 ? -6.418 -29.922 -9.508 1 85.56 356 ALA B N 1
ATOM 8162 C CA . ALA B 1 356 ? -7.25 -28.734 -9.711 1 85.56 356 ALA B CA 1
ATOM 8163 C C . ALA B 1 356 ? -7.57 -28.047 -8.383 1 85.56 356 ALA B C 1
ATOM 8165 O O . ALA B 1 356 ? -7.539 -26.828 -8.289 1 85.56 356 ALA B O 1
ATOM 8166 N N . GLU B 1 357 ? -7.852 -28.812 -7.418 1 89.5 357 GLU B N 1
ATOM 8167 C CA . GLU B 1 357 ? -8.203 -28.281 -6.105 1 89.5 357 GLU B CA 1
ATOM 8168 C C . GLU B 1 357 ? -7.016 -27.578 -5.457 1 89.5 357 GLU B C 1
ATOM 8170 O O . GLU B 1 357 ? -7.148 -26.469 -4.945 1 89.5 357 GLU B O 1
ATOM 8175 N N . ILE B 1 358 ? -5.883 -28.234 -5.461 1 90.44 358 ILE B N 1
ATOM 8176 C CA . ILE B 1 358 ? -4.715 -27.641 -4.82 1 90.44 358 ILE B CA 1
ATOM 8177 C C . ILE B 1 358 ? -4.266 -26.406 -5.609 1 90.44 358 ILE B C 1
ATOM 8179 O O . ILE B 1 358 ? -3.768 -25.438 -5.035 1 90.44 358 ILE B O 1
ATOM 8183 N N . HIS B 1 359 ? -4.527 -26.453 -6.895 1 89.56 359 HIS B N 1
ATOM 8184 C CA . HIS B 1 359 ? -4.164 -25.312 -7.734 1 89.56 359 HIS B CA 1
ATOM 8185 C C . HIS B 1 359 ? -4.961 -24.078 -7.352 1 89.56 359 HIS B C 1
ATOM 8187 O O . HIS B 1 359 ? -4.383 -23 -7.156 1 89.56 359 HIS B O 1
ATOM 8193 N N . ILE B 1 360 ? -6.242 -24.188 -7.195 1 92.44 360 ILE B N 1
ATOM 8194 C CA . ILE B 1 360 ? -7.062 -23.016 -6.945 1 92.44 360 ILE B CA 1
ATOM 8195 C C . ILE B 1 360 ? -6.816 -22.5 -5.527 1 92.44 360 ILE B C 1
ATOM 8197 O O . ILE B 1 360 ? -6.82 -21.297 -5.285 1 92.44 360 ILE B O 1
ATOM 8201 N N . LEU B 1 361 ? -6.535 -23.406 -4.621 1 95.12 361 LEU B N 1
ATOM 8202 C CA . LEU B 1 361 ? -6.258 -23 -3.252 1 95.12 361 LEU B CA 1
ATOM 8203 C C . LEU B 1 361 ? -4.895 -22.328 -3.15 1 95.12 361 LEU B C 1
ATOM 8205 O O . LEU B 1 361 ? -4.766 -21.25 -2.559 1 95.12 361 LEU B O 1
ATOM 8209 N N . SER B 1 362 ? -3.887 -22.969 -3.766 1 93.88 362 SER B N 1
ATOM 8210 C CA . SER B 1 362 ? -2.555 -22.375 -3.727 1 93.88 362 SER B CA 1
ATOM 8211 C C . SER B 1 362 ? -2.527 -21.031 -4.441 1 93.88 362 SER B C 1
ATOM 8213 O O . SER B 1 362 ? -1.868 -20.094 -3.986 1 93.88 362 SER B O 1
ATOM 8215 N N . ALA B 1 363 ? -3.287 -20.906 -5.531 1 93.06 363 ALA B N 1
ATOM 8216 C CA . ALA B 1 363 ? -3.398 -19.641 -6.266 1 93.06 363 ALA B CA 1
ATOM 8217 C C . ALA B 1 363 ? -4.027 -18.562 -5.398 1 93.06 363 ALA B C 1
ATOM 8219 O O . ALA B 1 363 ? -3.496 -17.453 -5.293 1 93.06 363 ALA B O 1
ATOM 8220 N N . GLY B 1 364 ? -5.098 -18.922 -4.785 1 96.75 364 GLY B N 1
ATOM 8221 C CA . GLY B 1 364 ? -5.781 -17.953 -3.932 1 96.75 364 GLY B CA 1
ATOM 8222 C C . GLY B 1 364 ? -4.965 -17.547 -2.721 1 96.75 364 GLY B C 1
ATOM 8223 O O . GLY B 1 364 ? -4.91 -16.359 -2.375 1 96.75 364 GLY B O 1
ATOM 8224 N N . PHE B 1 365 ? -4.348 -18.516 -2.09 1 97.44 365 PHE B N 1
ATOM 8225 C CA . PHE B 1 365 ? -3.568 -18.219 -0.893 1 97.44 365 PHE B CA 1
ATOM 8226 C C . PHE B 1 365 ? -2.338 -17.391 -1.237 1 97.44 365 PHE B C 1
ATOM 8228 O O . PHE B 1 365 ? -1.938 -16.516 -0.467 1 97.44 365 PHE B O 1
ATOM 8235 N N . LYS B 1 366 ? -1.727 -17.703 -2.41 1 95.62 366 LYS B N 1
ATOM 8236 C CA . LYS B 1 366 ? -0.617 -16.859 -2.859 1 95.62 366 LYS B CA 1
ATOM 8237 C C . LYS B 1 366 ? -1.057 -15.414 -3.037 1 95.62 366 LYS B C 1
ATOM 8239 O O . LYS B 1 366 ? -0.388 -14.492 -2.561 1 95.62 366 LYS B O 1
ATOM 8244 N N . ALA B 1 367 ? -2.176 -15.195 -3.643 1 96.12 367 ALA B N 1
ATOM 8245 C CA . ALA B 1 367 ? -2.688 -13.859 -3.924 1 96.12 367 ALA B CA 1
ATOM 8246 C C . ALA B 1 367 ? -3.004 -13.109 -2.633 1 96.12 367 ALA B C 1
ATOM 8248 O O . ALA B 1 367 ? -2.488 -12.016 -2.4 1 96.12 367 ALA B O 1
ATOM 8249 N N . CYS B 1 368 ? -3.709 -13.703 -1.753 1 97.31 368 CYS B N 1
ATOM 8250 C CA . CYS B 1 368 ? -4.199 -13.023 -0.558 1 97.31 368 CYS B CA 1
ATOM 8251 C C . CYS B 1 368 ? -3.078 -12.82 0.454 1 97.31 368 CYS B C 1
ATOM 8253 O O . CYS B 1 368 ? -3.004 -11.781 1.107 1 97.31 368 CYS B O 1
ATOM 8255 N N . SER B 1 369 ? -2.207 -13.789 0.596 1 96.94 369 SER B N 1
ATOM 8256 C CA . SER B 1 369 ? -1.125 -13.656 1.566 1 96.94 369 SER B CA 1
ATOM 8257 C C . SER B 1 369 ? -0.094 -12.633 1.111 1 96.94 369 SER B C 1
ATOM 8259 O O . SER B 1 369 ? 0.503 -11.938 1.935 1 96.94 369 SER B O 1
ATOM 8261 N N . SER B 1 370 ? 0.164 -12.555 -0.219 1 96.12 370 SER B N 1
ATOM 8262 C CA . SER B 1 370 ? 1.093 -11.539 -0.713 1 96.12 370 SER B CA 1
ATOM 8263 C C . SER B 1 370 ? 0.549 -10.133 -0.49 1 96.12 370 SER B C 1
ATOM 8265 O O . SER B 1 370 ? 1.297 -9.227 -0.121 1 96.12 370 SER B O 1
ATOM 8267 N N . TRP B 1 371 ? -0.754 -9.945 -0.694 1 95.44 371 TRP B N 1
ATOM 8268 C CA . TRP B 1 371 ? -1.383 -8.664 -0.389 1 95.44 371 TRP B CA 1
ATOM 8269 C C . TRP B 1 371 ? -1.32 -8.367 1.106 1 95.44 371 TRP B C 1
ATOM 8271 O O . TRP B 1 371 ? -1.111 -7.219 1.511 1 95.44 371 TRP B O 1
ATOM 8281 N N . ALA B 1 372 ? -1.527 -9.375 1.902 1 95.56 372 ALA B N 1
ATOM 8282 C CA . ALA B 1 372 ? -1.466 -9.211 3.352 1 95.56 372 ALA B CA 1
ATOM 8283 C C . ALA B 1 372 ? -0.067 -8.789 3.795 1 95.56 372 ALA B C 1
ATOM 8285 O O . ALA B 1 372 ? 0.084 -7.945 4.68 1 95.56 372 ALA B O 1
ATOM 8286 N N . GLN B 1 373 ? 0.913 -9.422 3.221 1 95.62 373 GLN B N 1
ATOM 8287 C CA . GLN B 1 373 ? 2.291 -9.039 3.521 1 95.62 373 GLN B CA 1
ATOM 8288 C C . GLN B 1 373 ? 2.539 -7.57 3.209 1 95.62 373 GLN B C 1
ATOM 8290 O O . GLN B 1 373 ? 3.1 -6.84 4.031 1 95.62 373 GLN B O 1
ATOM 8295 N N . LEU B 1 374 ? 2.133 -7.203 2.041 1 94.25 374 LEU B N 1
ATOM 8296 C CA . LEU B 1 374 ? 2.34 -5.828 1.598 1 94.25 374 LEU B CA 1
ATOM 8297 C C . LEU B 1 374 ? 1.658 -4.844 2.541 1 94.25 374 LEU B C 1
ATOM 8299 O O . LEU B 1 374 ? 2.236 -3.814 2.896 1 94.25 374 LEU B O 1
ATOM 8303 N N . GLN B 1 375 ? 0.523 -5.148 2.891 1 92.5 375 GLN B N 1
ATOM 8304 C CA . GLN B 1 375 ? -0.221 -4.297 3.814 1 92.5 375 GLN B CA 1
ATOM 8305 C C . GLN B 1 375 ? 0.499 -4.18 5.152 1 92.5 375 GLN B C 1
ATOM 8307 O O . GLN B 1 375 ? 0.643 -3.08 5.691 1 92.5 375 GLN B O 1
ATOM 8312 N N . THR B 1 376 ? 0.919 -5.25 5.699 1 93.81 376 THR B N 1
ATOM 8313 C CA . THR B 1 376 ? 1.568 -5.289 7.004 1 93.81 376 THR B CA 1
ATOM 8314 C C . THR B 1 376 ? 2.879 -4.508 6.98 1 93.81 376 THR B C 1
ATOM 8316 O O . THR B 1 376 ? 3.135 -3.689 7.867 1 93.81 376 THR B O 1
ATOM 8319 N N . VAL B 1 377 ? 3.666 -4.727 5.973 1 93.5 377 VAL B N 1
ATOM 8320 C CA . VAL B 1 377 ? 4.98 -4.098 5.891 1 93.5 377 VAL B CA 1
ATOM 8321 C C . VAL B 1 377 ? 4.816 -2.59 5.719 1 93.5 377 VAL B C 1
ATOM 8323 O O . VAL B 1 377 ? 5.539 -1.806 6.34 1 93.5 377 VAL B O 1
ATOM 8326 N N . ARG B 1 378 ? 3.895 -2.193 4.938 1 91.81 378 ARG B N 1
ATOM 8327 C CA . ARG B 1 378 ? 3.627 -0.774 4.727 1 91.81 378 ARG B CA 1
ATOM 8328 C C . ARG B 1 378 ? 3.166 -0.109 6.02 1 91.81 378 ARG B C 1
ATOM 8330 O O . ARG B 1 378 ? 3.615 0.991 6.352 1 91.81 378 ARG B O 1
ATOM 8337 N N . GLN B 1 379 ? 2.287 -0.74 6.668 1 90.94 379 GLN B N 1
ATOM 8338 C CA . GLN B 1 379 ? 1.776 -0.214 7.93 1 90.94 379 GLN B CA 1
ATOM 8339 C C . GLN B 1 379 ? 2.896 -0.059 8.953 1 90.94 379 GLN B C 1
ATOM 8341 O O . GLN B 1 379 ? 2.93 0.92 9.703 1 90.94 379 GLN B O 1
ATOM 8346 N N . ASN B 1 380 ? 3.75 -1.022 9 1 90.38 380 ASN B N 1
ATOM 8347 C CA . ASN B 1 380 ? 4.871 -0.952 9.93 1 90.38 380 ASN B CA 1
ATOM 8348 C C . ASN B 1 380 ? 5.816 0.195 9.586 1 90.38 380 ASN B C 1
ATOM 8350 O O . ASN B 1 380 ? 6.254 0.936 10.469 1 90.38 380 ASN B O 1
ATOM 8354 N N . LEU B 1 381 ? 6.047 0.331 8.336 1 90.62 381 LEU B N 1
ATOM 8355 C CA . LEU B 1 381 ? 6.949 1.383 7.875 1 90.62 381 LEU B CA 1
ATOM 8356 C C . LEU B 1 381 ? 6.363 2.762 8.164 1 90.62 381 LEU B C 1
ATOM 8358 O O . LEU B 1 381 ? 7.066 3.646 8.656 1 90.62 381 LEU B O 1
ATOM 8362 N N . ILE B 1 382 ? 5.121 2.938 7.953 1 86.06 382 ILE B N 1
ATOM 8363 C CA . ILE B 1 382 ? 4.508 4.262 7.996 1 86.06 382 ILE B CA 1
ATOM 8364 C C . ILE B 1 382 ? 4.109 4.602 9.43 1 86.06 382 ILE B C 1
ATOM 8366 O O . ILE B 1 382 ? 4.289 5.734 9.883 1 86.06 382 ILE B O 1
ATOM 8370 N N . TYR B 1 383 ? 3.646 3.562 10.203 1 79.94 383 TYR B N 1
ATOM 8371 C CA . TYR B 1 383 ? 2.949 3.939 11.43 1 79.94 383 TYR B CA 1
ATOM 8372 C C . TYR B 1 383 ? 3.598 3.295 12.648 1 79.94 383 TYR B C 1
ATOM 8374 O O . TYR B 1 383 ? 3.781 3.947 13.68 1 79.94 383 TYR B O 1
ATOM 8382 N N . ASN B 1 384 ? 3.906 2.059 12.539 1 80.31 384 ASN B N 1
ATOM 8383 C CA . ASN B 1 384 ? 4.203 1.301 13.75 1 80.31 384 ASN B CA 1
ATOM 8384 C C . ASN B 1 384 ? 5.66 1.455 14.164 1 80.31 384 ASN B C 1
ATOM 8386 O O . ASN B 1 384 ? 5.988 1.357 15.344 1 80.31 384 ASN B O 1
ATOM 8390 N N . ASP B 1 385 ? 6.523 1.596 13.188 1 79.75 385 ASP B N 1
ATOM 8391 C CA . ASP B 1 385 ? 7.945 1.761 13.469 1 79.75 385 ASP B CA 1
ATOM 8392 C C . ASP B 1 385 ? 8.312 3.238 13.594 1 79.75 385 ASP B C 1
ATOM 8394 O O . ASP B 1 385 ? 8.203 3.992 12.625 1 79.75 385 ASP B O 1
ATOM 8398 N N . PRO B 1 386 ? 8.734 3.682 14.75 1 77.62 386 PRO B N 1
ATOM 8399 C CA . PRO B 1 386 ? 9.039 5.102 14.938 1 77.62 386 PRO B CA 1
ATOM 8400 C C . PRO B 1 386 ? 10.172 5.586 14.031 1 77.62 386 PRO B C 1
ATOM 8402 O O . PRO B 1 386 ? 10.289 6.789 13.781 1 77.62 386 PRO B O 1
ATOM 8405 N N . ILE B 1 387 ? 11.039 4.684 13.5 1 80.81 387 ILE B N 1
ATOM 8406 C CA . ILE B 1 387 ? 12.133 5.062 12.617 1 80.81 387 ILE B CA 1
ATOM 8407 C C . ILE B 1 387 ? 11.977 4.371 11.266 1 80.81 387 ILE B C 1
ATOM 8409 O O . ILE B 1 387 ? 12.953 4.191 10.531 1 80.81 387 ILE B O 1
ATOM 8413 N N . GLY B 1 388 ? 10.812 3.955 11.008 1 85.75 388 GLY B N 1
ATOM 8414 C CA . GLY B 1 388 ? 10.523 3.127 9.844 1 85.75 388 GLY B CA 1
ATOM 8415 C C . GLY B 1 388 ? 10.875 3.799 8.531 1 85.75 388 GLY B C 1
ATOM 8416 O O . GLY B 1 388 ? 11.164 3.127 7.539 1 85.75 388 GLY B O 1
ATOM 8417 N N . HIS B 1 389 ? 10.938 5.086 8.492 1 85.75 389 HIS B N 1
ATOM 8418 C CA . HIS B 1 389 ? 11.18 5.82 7.254 1 85.75 389 HIS B CA 1
ATOM 8419 C C . HIS B 1 389 ? 12.672 5.895 6.941 1 85.75 389 HIS B C 1
ATOM 8421 O O . HIS B 1 389 ? 13.055 6.273 5.832 1 85.75 389 HIS B O 1
ATOM 8427 N N . LEU B 1 390 ? 13.438 5.512 7.914 1 81.25 390 LEU B N 1
ATOM 8428 C CA . LEU B 1 390 ? 14.883 5.508 7.684 1 81.25 390 LEU B CA 1
ATOM 8429 C C . LEU B 1 390 ? 15.312 4.238 6.953 1 81.25 390 LEU B C 1
ATOM 8431 O O . LEU B 1 390 ? 14.859 3.143 7.289 1 81.25 390 LEU B O 1
ATOM 8435 N N . ASN B 1 391 ? 16.141 4.363 5.961 1 76.44 391 ASN B N 1
ATOM 8436 C CA . ASN B 1 391 ? 16.594 3.215 5.188 1 76.44 391 ASN B CA 1
ATOM 8437 C C . ASN B 1 391 ? 17.281 2.178 6.074 1 76.44 391 ASN B C 1
ATOM 8439 O O . ASN B 1 391 ? 17.109 0.974 5.871 1 76.44 391 ASN B O 1
ATOM 8443 N N . TRP B 1 392 ? 17.984 2.664 7.082 1 73.69 392 TRP B N 1
ATOM 8444 C CA . TRP B 1 392 ? 18.766 1.744 7.895 1 73.69 392 TRP B CA 1
ATOM 8445 C C . TRP B 1 392 ? 17.891 1.002 8.891 1 73.69 392 TRP B C 1
ATOM 8447 O O . TRP B 1 392 ? 18.328 0.049 9.539 1 73.69 392 TRP B O 1
ATOM 8457 N N . SER B 1 393 ? 16.609 1.416 8.992 1 78.44 393 SER B N 1
ATOM 8458 C CA . SER B 1 393 ? 15.688 0.71 9.875 1 78.44 393 SER B CA 1
ATOM 8459 C C . SER B 1 393 ? 15.383 -0.692 9.359 1 78.44 393 SER B C 1
ATOM 8461 O O . SER B 1 393 ? 14.93 -1.553 10.117 1 78.44 393 SER B O 1
ATOM 8463 N N . GLY B 1 394 ? 15.562 -0.902 8.039 1 80.38 394 GLY B N 1
ATOM 8464 C CA . GLY B 1 394 ? 15.258 -2.182 7.414 1 80.38 394 GLY B CA 1
ATOM 8465 C C . GLY B 1 394 ? 13.852 -2.254 6.855 1 80.38 394 GLY B C 1
ATOM 8466 O O . GLY B 1 394 ? 13.555 -3.111 6.02 1 80.38 394 GLY B O 1
ATOM 8467 N N . GLN B 1 395 ? 12.945 -1.338 7.273 1 86.94 395 GLN B N 1
ATOM 8468 C CA . GLN B 1 395 ? 11.555 -1.377 6.848 1 86.94 395 GLN B CA 1
ATOM 8469 C C . GLN B 1 395 ? 11.422 -1.069 5.359 1 86.94 395 GLN B C 1
ATOM 8471 O O . GLN B 1 395 ? 10.68 -1.74 4.645 1 86.94 395 GLN B O 1
ATOM 8476 N N . PRO B 1 396 ? 12.211 -0.064 4.84 1 85.06 396 PRO B N 1
ATOM 8477 C CA . PRO B 1 396 ? 12.109 0.231 3.408 1 85.06 396 PRO B CA 1
ATOM 8478 C C . PRO B 1 396 ? 12.539 -0.943 2.531 1 85.06 396 PRO B C 1
ATOM 8480 O O . PRO B 1 396 ? 11.922 -1.207 1.498 1 85.06 396 PRO B O 1
ATOM 8483 N N . GLN B 1 397 ? 13.5 -1.654 2.941 1 80.31 397 GLN B N 1
ATOM 8484 C CA . GLN B 1 397 ? 13.93 -2.832 2.193 1 80.31 397 GLN B CA 1
ATOM 8485 C C . GLN B 1 397 ? 12.836 -3.898 2.174 1 80.31 397 GLN B C 1
ATOM 8487 O O . GLN B 1 397 ? 12.586 -4.523 1.139 1 80.31 397 GLN B O 1
ATOM 8492 N N . ARG B 1 398 ? 12.305 -4.125 3.273 1 85.56 398 ARG B N 1
ATOM 8493 C CA . ARG B 1 398 ? 11.242 -5.117 3.369 1 85.56 398 ARG B CA 1
ATOM 8494 C C . ARG B 1 398 ? 10.047 -4.734 2.494 1 85.56 398 ARG B C 1
ATOM 8496 O O . ARG B 1 398 ? 9.422 -5.598 1.879 1 85.56 398 ARG B O 1
ATOM 8503 N N . LEU B 1 399 ? 9.758 -3.459 2.488 1 89.38 399 LEU B N 1
ATOM 8504 C CA . LEU B 1 399 ? 8.703 -3.002 1.594 1 89.38 399 LEU B CA 1
ATOM 8505 C C . LEU B 1 399 ? 9.078 -3.24 0.136 1 89.38 399 LEU B C 1
ATOM 8507 O O . LEU B 1 399 ? 8.273 -3.742 -0.647 1 89.38 399 LEU B O 1
ATOM 8511 N N . GLY B 1 400 ? 10.297 -2.863 -0.216 1 86 400 GLY B N 1
ATOM 8512 C CA . GLY B 1 400 ? 10.766 -3.086 -1.573 1 86 400 GLY B CA 1
ATOM 8513 C C . GLY B 1 400 ? 10.664 -4.535 -2.014 1 86 400 GLY B C 1
ATOM 8514 O O . GLY B 1 400 ? 10.234 -4.816 -3.133 1 86 400 GLY B O 1
ATOM 8515 N N . ASP B 1 401 ? 10.945 -5.422 -1.154 1 84.31 401 ASP B N 1
ATOM 8516 C CA . ASP B 1 401 ? 10.938 -6.848 -1.471 1 84.31 401 ASP B CA 1
ATOM 8517 C C . ASP B 1 401 ? 9.516 -7.391 -1.531 1 84.31 401 ASP B C 1
ATOM 8519 O O . ASP B 1 401 ? 9.273 -8.445 -2.117 1 84.31 401 ASP B O 1
ATOM 8523 N N . SER B 1 402 ? 8.602 -6.664 -0.886 1 90.81 402 SER B N 1
ATOM 8524 C CA . SER B 1 402 ? 7.223 -7.145 -0.825 1 90.81 402 SER B CA 1
ATOM 8525 C C . SER B 1 402 ? 6.406 -6.633 -2.006 1 90.81 402 SER B C 1
ATOM 8527 O O . SER B 1 402 ? 5.402 -7.238 -2.383 1 90.81 402 SER B O 1
ATOM 8529 N N . ILE B 1 403 ? 6.812 -5.609 -2.621 1 90.69 403 ILE B N 1
ATOM 8530 C CA . ILE B 1 403 ? 6.043 -4.891 -3.633 1 90.69 403 ILE B CA 1
ATOM 8531 C C . ILE B 1 403 ? 5.824 -5.793 -4.848 1 90.69 403 ILE B C 1
ATOM 8533 O O . ILE B 1 403 ? 4.734 -5.816 -5.422 1 90.69 403 ILE B O 1
ATOM 8537 N N . PRO B 1 404 ? 6.781 -6.637 -5.27 1 89.38 404 PRO B N 1
ATOM 8538 C CA . PRO B 1 404 ? 6.566 -7.453 -6.465 1 89.38 404 PRO B CA 1
ATOM 8539 C C . PRO B 1 404 ? 5.742 -8.703 -6.184 1 89.38 404 PRO B C 1
ATOM 8541 O O . PRO B 1 404 ? 5.297 -9.383 -7.117 1 89.38 404 PRO B O 1
ATOM 8544 N N . ALA B 1 405 ? 5.512 -9.047 -4.961 1 91.81 405 ALA B N 1
ATOM 8545 C CA . ALA B 1 405 ? 4.922 -10.32 -4.547 1 91.81 405 ALA B CA 1
ATOM 8546 C C . ALA B 1 405 ? 3.574 -10.547 -5.223 1 91.81 405 ALA B C 1
ATOM 8548 O O . ALA B 1 405 ? 3.264 -11.664 -5.648 1 91.81 405 ALA B O 1
ATOM 8549 N N . PRO B 1 406 ? 2.785 -9.523 -5.445 1 92.12 406 PRO B N 1
ATOM 8550 C CA . PRO B 1 406 ? 1.479 -9.734 -6.074 1 92.12 406 PRO B CA 1
ATOM 8551 C C . PRO B 1 406 ? 1.586 -10.047 -7.562 1 92.12 406 PRO B C 1
ATOM 8553 O O . PRO B 1 406 ? 0.599 -10.445 -8.188 1 92.12 406 PRO B O 1
ATOM 8556 N N . THR B 1 407 ? 2.773 -9.945 -8.164 1 88.06 407 THR B N 1
ATOM 8557 C CA . THR B 1 407 ? 2.875 -10.055 -9.617 1 88.06 407 THR B CA 1
ATOM 8558 C C . THR B 1 407 ? 3.656 -11.297 -10.016 1 88.06 407 THR B C 1
ATOM 8560 O O . THR B 1 407 ? 3.447 -11.852 -11.102 1 88.06 407 THR B O 1
ATOM 8563 N N . TYR B 1 408 ? 4.586 -11.703 -9.172 1 84.12 408 TYR B N 1
ATOM 8564 C CA . TYR B 1 408 ? 5.352 -12.875 -9.594 1 84.12 408 TYR B CA 1
ATOM 8565 C C . TYR B 1 408 ? 4.637 -14.164 -9.211 1 84.12 408 TYR B C 1
ATOM 8567 O O . TYR B 1 408 ? 3.771 -14.164 -8.336 1 84.12 408 TYR B O 1
ATOM 8575 N N . GLU B 1 409 ? 4.965 -15.234 -9.984 1 82.06 409 GLU B N 1
ATOM 8576 C CA . GLU B 1 409 ? 4.328 -16.547 -9.844 1 82.06 409 GLU B CA 1
ATOM 8577 C C . GLU B 1 409 ? 2.816 -16.438 -10.039 1 82.06 409 GLU B C 1
ATOM 8579 O O . GLU B 1 409 ? 2.053 -17.125 -9.359 1 82.06 409 GLU B O 1
ATOM 8584 N N . GLY B 1 410 ? 2.438 -15.531 -10.875 1 81.5 410 GLY B N 1
ATOM 8585 C CA . GLY B 1 410 ? 1.045 -15.281 -11.203 1 81.5 410 GLY B CA 1
ATOM 8586 C C . GLY B 1 410 ? 0.508 -14 -10.602 1 81.5 410 GLY B C 1
ATOM 8587 O O . GLY B 1 410 ? 0.568 -13.812 -9.383 1 81.5 410 GLY B O 1
ATOM 8588 N N . ASP B 1 411 ? 0.052 -13.188 -11.484 1 85.94 411 ASP B N 1
ATOM 8589 C CA . ASP B 1 411 ? -0.595 -11.977 -11 1 85.94 411 ASP B CA 1
ATOM 8590 C C . ASP B 1 411 ? -1.801 -12.305 -10.125 1 85.94 411 ASP B C 1
ATOM 8592 O O . ASP B 1 411 ? -2.588 -13.195 -10.445 1 85.94 411 ASP B O 1
ATOM 8596 N N . ASN B 1 412 ? -1.923 -11.594 -9.023 1 91.25 412 ASN B N 1
ATOM 8597 C CA . ASN B 1 412 ? -2.955 -11.898 -8.039 1 91.25 412 ASN B CA 1
ATOM 8598 C C . ASN B 1 412 ? -4.348 -11.875 -8.656 1 91.25 412 ASN B C 1
ATOM 8600 O O . ASN B 1 412 ? -5.195 -12.703 -8.328 1 91.25 412 ASN B O 1
ATOM 8604 N N . HIS B 1 413 ? -4.641 -10.969 -9.562 1 86.44 413 HIS B N 1
ATOM 8605 C CA . HIS B 1 413 ? -5.965 -10.867 -10.164 1 86.44 413 HIS B CA 1
ATOM 8606 C C . HIS B 1 413 ? -6.238 -12.055 -11.078 1 86.44 413 HIS B C 1
ATOM 8608 O O . HIS B 1 413 ? -7.355 -12.578 -11.109 1 86.44 413 HIS B O 1
ATOM 8614 N N . VAL B 1 414 ? -5.195 -12.461 -11.789 1 83.88 414 VAL B N 1
ATOM 8615 C CA . VAL B 1 414 ? -5.332 -13.609 -12.68 1 83.88 414 VAL B CA 1
ATOM 8616 C C . VAL B 1 414 ? -5.551 -14.875 -11.859 1 83.88 414 VAL B C 1
ATOM 8618 O O . VAL B 1 414 ? -6.41 -15.695 -12.188 1 83.88 414 VAL B O 1
ATOM 8621 N N . LEU B 1 415 ? -4.785 -15 -10.805 1 90.31 415 LEU B N 1
ATOM 8622 C CA . LEU B 1 415 ? -4.91 -16.172 -9.93 1 90.31 415 LEU B CA 1
ATOM 8623 C C . LEU B 1 415 ? -6.305 -16.25 -9.328 1 90.31 415 LEU B C 1
ATOM 8625 O O . LEU B 1 415 ? -6.914 -17.312 -9.297 1 90.31 415 LEU B O 1
ATOM 8629 N N . LEU B 1 416 ? -6.801 -15.133 -8.93 1 93.62 416 LEU B N 1
ATOM 8630 C CA . LEU B 1 416 ? -8.117 -15.109 -8.297 1 93.62 416 LEU B CA 1
ATOM 8631 C C . LEU B 1 416 ? -9.219 -15.312 -9.328 1 93.62 416 LEU B C 1
ATOM 8633 O O . LEU B 1 416 ? -10.266 -15.883 -9.016 1 93.62 416 LEU B O 1
ATOM 8637 N N . GLN B 1 417 ? -8.984 -14.859 -10.555 1 88.31 417 GLN B N 1
ATOM 8638 C CA . GLN B 1 417 ? -9.945 -15.141 -11.625 1 88.31 417 GLN B CA 1
ATOM 8639 C C . GLN B 1 417 ? -10.047 -16.641 -11.883 1 88.31 417 GLN B C 1
ATOM 8641 O O . GLN B 1 417 ? -11.141 -17.156 -12.117 1 88.31 417 GLN B O 1
ATOM 8646 N N . GLN B 1 418 ? -8.891 -17.312 -11.844 1 88.25 418 GLN B N 1
ATOM 8647 C CA . GLN B 1 418 ? -8.891 -18.75 -12.023 1 88.25 418 GLN B CA 1
ATOM 8648 C C . GLN B 1 418 ? -9.633 -19.453 -10.891 1 88.25 418 GLN B C 1
ATOM 8650 O O . GLN B 1 418 ? -10.43 -20.359 -11.125 1 88.25 418 GLN B O 1
ATOM 8655 N N . THR B 1 419 ? -9.375 -19 -9.742 1 94.44 419 THR B N 1
ATOM 8656 C CA . THR B 1 419 ? -10.078 -19.531 -8.586 1 94.44 419 THR B CA 1
ATOM 8657 C C . THR B 1 419 ? -11.578 -19.297 -8.703 1 94.44 419 THR B C 1
ATOM 8659 O O . THR B 1 419 ? -12.375 -20.203 -8.461 1 94.44 419 THR B O 1
ATOM 8662 N N . GLY B 1 420 ? -11.93 -18.109 -9.117 1 94.62 420 GLY B N 1
ATOM 8663 C CA . GLY B 1 420 ? -13.336 -17.766 -9.242 1 94.62 420 GLY B CA 1
ATOM 8664 C C . GLY B 1 420 ? -14.062 -18.578 -10.297 1 94.62 420 GLY B C 1
ATOM 8665 O O . GLY B 1 420 ? -15.219 -18.969 -10.102 1 94.62 420 GLY B O 1
ATOM 8666 N N . LYS B 1 421 ? -13.422 -18.797 -11.406 1 89.94 421 LYS B N 1
ATOM 8667 C CA . LYS B 1 421 ? -14.023 -19.609 -12.469 1 89.94 421 LYS B CA 1
ATOM 8668 C C . LYS B 1 421 ? -14.258 -21.047 -12.008 1 89.94 421 LYS B C 1
ATOM 8670 O O . LYS B 1 421 ? -15.273 -21.656 -12.352 1 89.94 421 LYS B O 1
ATOM 8675 N N . TYR B 1 422 ? -13.336 -21.547 -11.25 1 92.81 422 TYR B N 1
ATOM 8676 C CA . TYR B 1 422 ? -13.508 -22.891 -10.688 1 92.81 422 TYR B CA 1
ATOM 8677 C C . TYR B 1 422 ? -14.703 -22.938 -9.75 1 92.81 422 TYR B C 1
ATOM 8679 O O . TYR B 1 422 ? -15.477 -23.891 -9.766 1 92.81 422 TYR B O 1
ATOM 8687 N N . LEU B 1 423 ? -14.867 -21.922 -8.93 1 95.31 423 LEU B N 1
ATOM 8688 C CA . LEU B 1 423 ? -15.977 -21.859 -7.984 1 95.31 423 LEU B CA 1
ATOM 8689 C C . LEU B 1 423 ? -17.312 -21.75 -8.719 1 95.31 423 LEU B C 1
ATOM 8691 O O . LEU B 1 423 ? -18.328 -22.297 -8.266 1 95.31 423 LEU B O 1
ATOM 8695 N N . LEU B 1 424 ? -17.297 -20.984 -9.82 1 91.5 424 LEU B N 1
ATOM 8696 C CA . LEU B 1 424 ? -18.484 -20.922 -10.656 1 91.5 424 LEU B CA 1
ATOM 8697 C C . LEU B 1 424 ? -18.844 -22.297 -11.203 1 91.5 424 LEU B C 1
ATOM 8699 O O . LEU B 1 424 ? -20.016 -22.672 -11.234 1 91.5 424 LEU B O 1
ATOM 8703 N N . LYS B 1 425 ? -17.844 -23.047 -11.656 1 90.06 425 LYS B N 1
ATOM 8704 C CA . LYS B 1 425 ? -18.062 -24.422 -12.125 1 90.06 425 LYS B CA 1
ATOM 8705 C C . LYS B 1 425 ? -18.625 -25.297 -11.008 1 90.06 425 LYS B C 1
ATOM 8707 O O . LYS B 1 425 ? -19.547 -26.078 -11.234 1 90.06 425 LYS B O 1
ATOM 8712 N N . LEU B 1 426 ? -18.031 -25.188 -9.836 1 93 426 LEU B N 1
ATOM 8713 C CA . LEU B 1 426 ? -18.531 -25.938 -8.68 1 93 426 LEU B CA 1
ATOM 8714 C C . LEU B 1 426 ? -20 -25.625 -8.422 1 93 426 LEU B C 1
ATOM 8716 O O . LEU B 1 426 ? -20.781 -26.531 -8.148 1 93 426 LEU B O 1
ATOM 8720 N N . PHE B 1 427 ? -20.328 -24.344 -8.508 1 92.5 427 PHE B N 1
ATOM 8721 C CA . PHE B 1 427 ? -21.719 -23.938 -8.312 1 92.5 427 PHE B CA 1
ATOM 8722 C C . PHE B 1 427 ? -22.625 -24.594 -9.344 1 92.5 427 PHE B C 1
ATOM 8724 O O . PHE B 1 427 ? -23.719 -25.047 -9.016 1 92.5 427 PHE B O 1
ATOM 8731 N N . MET B 1 428 ? -22.156 -24.672 -10.562 1 88.25 428 MET B N 1
ATOM 8732 C CA . MET B 1 428 ? -22.938 -25.312 -11.617 1 88.25 428 MET B CA 1
ATOM 8733 C C . MET B 1 428 ? -23.109 -26.797 -11.344 1 88.25 428 MET B C 1
ATOM 8735 O O . MET B 1 428 ? -24.172 -27.359 -11.609 1 88.25 428 MET B O 1
ATOM 8739 N N . VAL B 1 429 ? -22.094 -27.391 -10.836 1 90.12 429 VAL B N 1
ATOM 8740 C CA . VAL B 1 429 ? -22.156 -28.797 -10.484 1 90.12 429 VAL B CA 1
ATOM 8741 C C . VAL B 1 429 ? -23.172 -29.016 -9.359 1 90.12 429 VAL B C 1
ATOM 8743 O O . VAL B 1 429 ? -23.922 -29.984 -9.375 1 90.12 429 VAL B O 1
ATOM 8746 N N . ILE B 1 430 ? -23.188 -28.156 -8.422 1 92.31 430 ILE B N 1
ATOM 8747 C CA . ILE B 1 430 ? -24.141 -28.219 -7.312 1 92.31 430 ILE B CA 1
ATOM 8748 C C . ILE B 1 430 ? -25.562 -28.062 -7.848 1 92.31 430 ILE B C 1
ATOM 8750 O O . ILE B 1 430 ? -26.469 -28.781 -7.414 1 92.31 430 ILE B O 1
ATOM 8754 N N . GLN B 1 431 ? -25.734 -27.141 -8.805 1 88.56 431 GLN B N 1
ATOM 8755 C CA . GLN B 1 431 ? -27.047 -26.953 -9.406 1 88.56 431 GLN B CA 1
ATOM 8756 C C . GLN B 1 431 ? -27.484 -28.203 -10.172 1 88.56 431 GLN B C 1
ATOM 8758 O O . GLN B 1 431 ? -28.656 -28.578 -10.133 1 88.56 431 GLN B O 1
ATOM 8763 N N . LYS B 1 432 ? -26.531 -28.781 -10.82 1 86.94 432 LYS B N 1
ATOM 8764 C CA . LYS B 1 432 ? -26.797 -30.031 -11.523 1 86.94 432 LYS B CA 1
ATOM 8765 C C . LYS B 1 432 ? -27.188 -31.141 -10.539 1 86.94 432 LYS B C 1
ATOM 8767 O O . LYS B 1 432 ? -28.109 -31.922 -10.812 1 86.94 432 LYS B O 1
ATOM 8772 N N . ALA B 1 433 ? -26.531 -31.203 -9.484 1 88.69 433 ALA B N 1
ATOM 8773 C CA . ALA B 1 433 ? -26.828 -32.219 -8.461 1 88.69 433 ALA B CA 1
ATOM 8774 C C . ALA B 1 433 ? -28.219 -32 -7.867 1 88.69 433 ALA B C 1
ATOM 8776 O O . ALA B 1 433 ? -28.875 -32.969 -7.477 1 88.69 433 ALA B O 1
ATOM 8777 N N . LYS B 1 434 ? -28.594 -30.812 -7.77 1 87.19 434 LYS B N 1
ATOM 8778 C CA . LYS B 1 434 ? -29.922 -30.5 -7.246 1 87.19 434 LYS B CA 1
ATOM 8779 C C . LYS B 1 434 ? -31.016 -30.984 -8.195 1 87.19 434 LYS B C 1
ATOM 8781 O O . LYS B 1 434 ? -32.125 -31.312 -7.766 1 87.19 434 LYS B O 1
ATOM 8786 N N . LYS B 1 435 ? -30.5 -30.984 -9.422 1 80.44 435 LYS B N 1
ATOM 8787 C CA . LYS B 1 435 ? -31.453 -31.438 -10.43 1 80.44 435 LYS B CA 1
ATOM 8788 C C . LYS B 1 435 ? -31.438 -32.969 -10.562 1 80.44 435 LYS B C 1
ATOM 8790 O O . LYS B 1 435 ? -30.359 -33.562 -10.727 1 80.44 435 LYS B O 1
ATOM 8795 N N . SER B 1 436 ? -32.125 -33.906 -9.742 1 67.31 436 SER B N 1
ATOM 8796 C CA . SER B 1 436 ? -32.188 -35.344 -9.523 1 67.31 436 SER B CA 1
ATOM 8797 C C . SER B 1 436 ? -31.891 -36.125 -10.812 1 67.31 436 SER B C 1
ATOM 8799 O O . SER B 1 436 ? -31.516 -37.281 -10.766 1 67.31 436 SER B O 1
ATOM 8801 N N . LYS B 1 437 ? -32.094 -35.625 -11.906 1 63.19 437 LYS B N 1
ATOM 8802 C CA . LYS B 1 437 ? -32.156 -36.406 -13.125 1 63.19 437 LYS B CA 1
ATOM 8803 C C . LYS B 1 437 ? -30.766 -36.531 -13.766 1 63.19 437 LYS B C 1
ATOM 8805 O O . LYS B 1 437 ? -30.562 -37.375 -14.656 1 63.19 437 LYS B O 1
ATOM 8810 N N . GLU B 1 438 ? -29.844 -35.875 -13.203 1 68.25 438 GLU B N 1
ATOM 8811 C CA . GLU B 1 438 ? -28.578 -35.875 -13.953 1 68.25 438 GLU B CA 1
ATOM 8812 C C . GLU B 1 438 ? -27.484 -36.625 -13.203 1 68.25 438 GLU B C 1
ATOM 8814 O O . GLU B 1 438 ? -27.328 -36.438 -11.992 1 68.25 438 GLU B O 1
ATOM 8819 N N . SER B 1 439 ? -26.875 -37.5 -13.844 1 83.88 439 SER B N 1
ATOM 8820 C CA . SER B 1 439 ? -25.75 -38.25 -13.281 1 83.88 439 SER B CA 1
ATOM 8821 C C . SER B 1 439 ? -24.469 -37.406 -13.273 1 83.88 439 SER B C 1
ATOM 8823 O O . SER B 1 439 ? -24.172 -36.719 -14.25 1 83.88 439 SER B O 1
ATOM 8825 N N . LEU B 1 440 ? -23.812 -37.344 -12.062 1 88.69 440 LEU B N 1
ATOM 8826 C CA . LEU B 1 440 ? -22.562 -36.594 -11.93 1 88.69 440 LEU B CA 1
ATOM 8827 C C . LEU B 1 440 ? -21.375 -37.469 -12.344 1 88.69 440 LEU B C 1
ATOM 8829 O O . LEU B 1 440 ? -21.344 -38.656 -12.055 1 88.69 440 LEU B O 1
ATOM 8833 N N . SER B 1 441 ? -20.531 -36.938 -13.125 1 86.31 441 SER B N 1
ATOM 8834 C CA . SER B 1 441 ? -19.281 -37.625 -13.445 1 86.31 441 SER B CA 1
ATOM 8835 C C . SER B 1 441 ? -18.406 -37.75 -12.203 1 86.31 441 SER B C 1
ATOM 8837 O O . SER B 1 441 ? -18.672 -37.125 -11.172 1 86.31 441 SER B O 1
ATOM 8839 N N . ASP B 1 442 ? -17.438 -38.562 -12.234 1 85.12 442 ASP B N 1
ATOM 8840 C CA . ASP B 1 442 ? -16.516 -38.781 -11.117 1 85.12 442 ASP B CA 1
ATOM 8841 C C . ASP B 1 442 ? -15.797 -37.469 -10.766 1 85.12 442 ASP B C 1
ATOM 8843 O O . ASP B 1 442 ? -15.57 -37.188 -9.586 1 85.12 442 ASP B O 1
ATOM 8847 N N . LYS B 1 443 ? -15.484 -36.75 -11.789 1 85.62 443 LYS B N 1
ATOM 8848 C CA . LYS B 1 443 ? -14.844 -35.469 -11.57 1 85.62 443 LYS B CA 1
ATOM 8849 C C . LYS B 1 443 ? -15.766 -34.531 -10.82 1 85.62 443 LYS B C 1
ATOM 8851 O O . LYS B 1 443 ? -15.32 -33.781 -9.93 1 85.62 443 LYS B O 1
ATOM 8856 N N . GLU B 1 444 ? -16.984 -34.562 -11.234 1 89.19 444 GLU B N 1
ATOM 8857 C CA . GLU B 1 444 ? -17.969 -33.688 -10.594 1 89.19 444 GLU B CA 1
ATOM 8858 C C . GLU B 1 444 ? -18.234 -34.125 -9.156 1 89.19 444 GLU B C 1
ATOM 8860 O O . GLU B 1 444 ? -18.375 -33.281 -8.266 1 89.19 444 GLU B O 1
ATOM 8865 N N . LYS B 1 445 ? -18.281 -35.375 -8.906 1 89.69 445 LYS B N 1
ATOM 8866 C CA . LYS B 1 445 ? -18.469 -35.906 -7.555 1 89.69 445 LYS B CA 1
ATOM 8867 C C . LYS B 1 445 ? -17.312 -35.531 -6.648 1 89.69 445 LYS B C 1
ATOM 8869 O O . LYS B 1 445 ? -17.516 -35.219 -5.469 1 89.69 445 LYS B O 1
ATOM 8874 N N . PHE B 1 446 ? -16.141 -35.562 -7.191 1 89.69 446 PHE B N 1
ATOM 8875 C CA . PHE B 1 446 ? -14.945 -35.188 -6.434 1 89.69 446 PHE B CA 1
ATOM 8876 C C . PHE B 1 446 ? -15.008 -33.719 -6.008 1 89.69 446 PHE B C 1
ATOM 8878 O O . PHE B 1 446 ? -14.617 -33.375 -4.891 1 89.69 446 PHE B O 1
ATOM 8885 N N . MET B 1 447 ? -15.523 -32.906 -6.879 1 89.25 447 MET B N 1
ATOM 8886 C CA . MET B 1 447 ? -15.594 -31.469 -6.625 1 89.25 447 MET B CA 1
ATOM 8887 C C . MET B 1 447 ? -16.5 -31.172 -5.434 1 89.25 447 MET B C 1
ATOM 8889 O O . MET B 1 447 ? -16.328 -30.141 -4.762 1 89.25 447 MET B O 1
ATOM 8893 N N . LEU B 1 448 ? -17.422 -32 -5.238 1 91.44 448 LEU B N 1
ATOM 8894 C CA . LEU B 1 448 ? -18.422 -31.797 -4.199 1 91.44 448 LEU B CA 1
ATOM 8895 C C . LEU B 1 448 ? -17.891 -32.219 -2.838 1 91.44 448 LEU B C 1
ATOM 8897 O O . LEU B 1 448 ? -18.516 -31.953 -1.808 1 91.44 448 LEU B O 1
ATOM 8901 N N . GLY B 1 449 ? -16.703 -32.812 -2.846 1 90 449 GLY B N 1
ATOM 8902 C CA . GLY B 1 449 ? -16.125 -33.312 -1.603 1 90 449 GLY B CA 1
ATOM 8903 C C . GLY B 1 449 ? -14.875 -32.562 -1.181 1 90 449 GLY B C 1
ATOM 8904 O O . GLY B 1 449 ? -14.641 -31.422 -1.628 1 90 449 GLY B O 1
ATOM 8905 N N . GLY B 1 450 ? -14.242 -33.094 -0.172 1 84.94 450 GLY B N 1
ATOM 8906 C CA . GLY B 1 450 ? -12.961 -32.531 0.27 1 84.94 450 GLY B CA 1
ATOM 8907 C C . GLY B 1 450 ? -13.102 -31.25 1.059 1 84.94 450 GLY B C 1
ATOM 8908 O O . GLY B 1 450 ? -13.984 -31.141 1.909 1 84.94 450 GLY B O 1
ATOM 8909 N N . GLU B 1 451 ? -12.25 -30.297 0.715 1 88.62 451 GLU B N 1
ATOM 8910 C CA . GLU B 1 451 ? -12.188 -29.047 1.456 1 88.62 451 GLU B CA 1
ATOM 8911 C C . GLU B 1 451 ? -13.352 -28.125 1.082 1 88.62 451 GLU B C 1
ATOM 8913 O O . GLU B 1 451 ? -13.672 -27.188 1.813 1 88.62 451 GLU B O 1
ATOM 8918 N N . LEU B 1 452 ? -14.047 -28.469 -0.032 1 92.88 452 LEU B N 1
ATOM 8919 C CA . LEU B 1 452 ? -15.086 -27.594 -0.547 1 92.88 452 LEU B CA 1
ATOM 8920 C C . LEU B 1 452 ? -16.469 -28.141 -0.244 1 92.88 452 LEU B C 1
ATOM 8922 O O . LEU B 1 452 ? -17.484 -27.594 -0.706 1 92.88 452 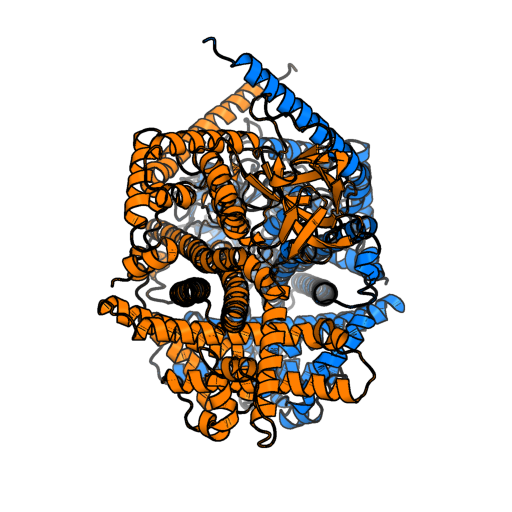LEU B O 1
ATOM 8926 N N . SER B 1 453 ? -16.562 -29.156 0.596 1 93.19 453 SER B N 1
ATOM 8927 C CA . SER B 1 453 ? -17.812 -29.844 0.896 1 93.19 453 SER B CA 1
ATOM 8928 C C . SER B 1 453 ? -18.812 -28.906 1.588 1 93.19 453 SER B C 1
ATOM 8930 O O . SER B 1 453 ? -20.016 -29.141 1.555 1 93.19 453 SER B O 1
ATOM 8932 N N . PHE B 1 454 ? -18.312 -27.859 2.211 1 94.81 454 PHE B N 1
ATOM 8933 C CA . PHE B 1 454 ? -19.188 -26.953 2.928 1 94.81 454 PHE B CA 1
ATOM 8934 C C . PHE B 1 454 ? -20.141 -26.234 1.966 1 94.81 454 PHE B C 1
ATOM 8936 O O . PHE B 1 454 ? -21.203 -25.781 2.365 1 94.81 454 PHE B O 1
ATOM 8943 N N . PHE B 1 455 ? -19.766 -26.109 0.682 1 95.19 455 PHE B N 1
ATOM 8944 C CA . PHE B 1 455 ? -20.672 -25.531 -0.309 1 95.19 455 PHE B CA 1
ATOM 8945 C C . PHE B 1 455 ? -21.906 -26.391 -0.484 1 95.19 455 PHE B C 1
ATOM 8947 O O . PHE B 1 455 ? -23 -25.875 -0.713 1 95.19 455 PHE B O 1
ATOM 8954 N N . VAL B 1 456 ? -21.688 -27.703 -0.405 1 93.44 456 VAL B N 1
ATOM 8955 C CA . VAL B 1 456 ? -22.797 -28.641 -0.505 1 93.44 456 VAL B CA 1
ATOM 8956 C C . VAL B 1 456 ? -23.734 -28.453 0.685 1 93.44 456 VAL B C 1
ATOM 8958 O O . VAL B 1 456 ? -24.969 -28.438 0.523 1 93.44 456 VAL B O 1
ATOM 8961 N N . ASP B 1 457 ? -23.156 -28.281 1.845 1 94.44 457 ASP B N 1
ATOM 8962 C CA . ASP B 1 457 ? -23.953 -28.016 3.039 1 94.44 457 ASP B CA 1
ATOM 8963 C C . ASP B 1 457 ? -24.781 -26.734 2.885 1 94.44 457 ASP B C 1
ATOM 8965 O O . ASP B 1 457 ? -25.953 -26.688 3.268 1 94.44 457 ASP B O 1
ATOM 8969 N N . CYS B 1 458 ? -24.156 -25.75 2.359 1 95.31 458 CYS B N 1
ATOM 8970 C CA . CYS B 1 458 ? -24.828 -24.469 2.162 1 95.31 458 CYS B CA 1
ATOM 8971 C C . CYS B 1 458 ? -25.984 -24.609 1.178 1 95.31 458 CYS B C 1
ATOM 8973 O O . CYS B 1 458 ? -27.031 -23.984 1.356 1 95.31 458 CYS B O 1
ATOM 8975 N N . ALA B 1 459 ? -25.781 -25.438 0.185 1 92.5 459 ALA B N 1
ATOM 8976 C CA . ALA B 1 459 ? -26.766 -25.562 -0.893 1 92.5 459 ALA B CA 1
ATOM 8977 C C . ALA B 1 459 ? -27.938 -26.438 -0.464 1 92.5 459 ALA B C 1
ATOM 8979 O O . ALA B 1 459 ? -29.078 -26.188 -0.859 1 92.5 459 ALA B O 1
ATOM 8980 N N . PHE B 1 460 ? -27.688 -27.469 0.34 1 90 460 PHE B N 1
ATOM 8981 C CA . PHE B 1 460 ? -28.703 -28.5 0.531 1 90 460 PHE B CA 1
ATOM 8982 C C . PHE B 1 460 ? -29.219 -28.5 1.965 1 90 460 PHE B C 1
ATOM 8984 O O . PHE B 1 460 ? -30.344 -28.922 2.227 1 90 460 PHE B O 1
ATOM 8991 N N . GLN B 1 461 ? -28.422 -28 2.846 1 87 461 GLN B N 1
ATOM 8992 C CA . GLN B 1 461 ? -28.766 -28.234 4.242 1 87 461 GLN B CA 1
ATOM 8993 C C . GLN B 1 461 ? -29.047 -26.938 4.98 1 87 461 GLN B C 1
ATOM 8995 O O . GLN B 1 461 ? -29.781 -26.922 5.973 1 87 461 GLN B O 1
ATOM 9000 N N . ARG B 1 462 ? -28.469 -25.922 4.582 1 89.19 462 ARG B N 1
ATOM 9001 C CA . ARG B 1 462 ? -28.547 -24.688 5.363 1 89.19 462 ARG B CA 1
ATOM 9002 C C . ARG B 1 462 ? -29.609 -23.75 4.805 1 89.19 462 ARG B C 1
ATOM 9004 O O . ARG B 1 462 ? -29.797 -23.656 3.59 1 89.19 462 ARG B O 1
ATOM 9011 N N . LYS B 1 463 ? -30.328 -23.125 5.727 1 91.44 463 LYS B N 1
ATOM 9012 C CA . LYS B 1 463 ? -31.266 -22.062 5.402 1 91.44 463 LYS B CA 1
ATOM 9013 C C . LYS B 1 463 ? -30.812 -20.734 5.988 1 91.44 463 LYS B C 1
ATOM 9015 O O . LYS B 1 463 ? -30.344 -20.672 7.129 1 91.44 463 LYS B O 1
ATOM 9020 N N . ALA B 1 464 ? -30.922 -19.703 5.168 1 90.31 464 ALA B N 1
ATOM 9021 C CA . ALA B 1 464 ? -30.453 -18.375 5.574 1 90.31 464 ALA B CA 1
ATOM 9022 C C . ALA B 1 464 ? -31.094 -17.953 6.891 1 90.31 464 ALA B C 1
ATOM 9024 O O . ALA B 1 464 ? -30.438 -17.375 7.754 1 90.31 464 ALA B O 1
ATOM 9025 N N . VAL B 1 465 ? -32.344 -18.281 7.074 1 91.06 465 VAL B N 1
ATOM 9026 C CA . VAL B 1 465 ? -33.094 -17.875 8.258 1 91.06 465 VAL B CA 1
ATOM 9027 C C . VAL B 1 465 ? -32.5 -18.562 9.5 1 91.06 465 VAL B C 1
ATOM 9029 O O . VAL B 1 465 ? -32.375 -17.953 10.562 1 91.06 465 VAL B O 1
ATOM 9032 N N . ASP B 1 466 ? -32.156 -19.828 9.352 1 93.62 466 ASP B N 1
ATOM 9033 C CA . ASP B 1 466 ? -31.562 -20.578 10.453 1 93.62 466 ASP B CA 1
ATOM 9034 C C . ASP B 1 466 ? -30.172 -20.062 10.805 1 93.62 466 ASP B C 1
ATOM 9036 O O . ASP B 1 466 ? -29.797 -19.984 11.977 1 93.62 466 ASP B O 1
ATOM 9040 N N . VAL B 1 467 ? -29.422 -19.766 9.773 1 94.31 467 VAL B N 1
ATOM 9041 C CA . VAL B 1 467 ? -28.078 -19.234 9.961 1 94.31 467 VAL B CA 1
ATOM 9042 C C . VAL B 1 467 ? -28.141 -17.906 10.719 1 94.31 467 VAL B C 1
ATOM 9044 O O . VAL B 1 467 ? -27.359 -17.688 11.656 1 94.31 467 VAL B O 1
ATOM 9047 N N . LEU B 1 468 ? -29.094 -17.047 10.305 1 92.38 468 LEU B N 1
ATOM 9048 C CA . LEU B 1 468 ? -29.266 -15.758 10.977 1 92.38 468 LEU B CA 1
ATOM 9049 C C . LEU B 1 468 ? -29.688 -15.961 12.43 1 92.38 468 LEU B C 1
ATOM 9051 O O . LEU B 1 468 ? -29.141 -15.328 13.328 1 92.38 468 LEU B O 1
ATOM 9055 N N . HIS B 1 469 ? -30.609 -16.828 12.609 1 93.44 469 HIS B N 1
ATOM 9056 C CA . HIS B 1 469 ? -31.156 -17.062 13.938 1 93.44 469 HIS B CA 1
ATOM 9057 C C . HIS B 1 469 ? -30.094 -17.578 14.898 1 93.44 469 HIS B C 1
ATOM 9059 O O . HIS B 1 469 ? -30.109 -17.234 16.094 1 93.44 469 HIS B O 1
ATOM 9065 N N . ASN B 1 470 ? -29.25 -18.344 14.438 1 93.94 470 ASN B N 1
ATOM 9066 C CA . ASN B 1 470 ? -28.266 -19.016 15.289 1 93.94 470 ASN B CA 1
ATOM 9067 C C . ASN B 1 470 ? -26.969 -18.219 15.375 1 93.94 470 ASN B C 1
ATOM 9069 O O . ASN B 1 470 ? -26.047 -18.609 16.094 1 93.94 470 ASN B O 1
ATOM 9073 N N . LEU B 1 471 ? -26.875 -17.125 14.656 1 95 471 LEU B N 1
ATOM 9074 C CA . LEU B 1 471 ? -25.641 -16.359 14.578 1 95 471 LEU B CA 1
ATOM 9075 C C . LEU B 1 471 ? -25.312 -15.734 15.93 1 95 471 LEU B C 1
ATOM 9077 O O . LEU B 1 471 ? -26.141 -15.023 16.516 1 95 471 LEU B O 1
ATOM 9081 N N . ASN B 1 472 ? -24.156 -16.109 16.438 1 93.31 472 ASN B N 1
ATOM 9082 C CA . ASN B 1 472 ? -23.562 -15.57 17.656 1 93.31 472 ASN B CA 1
ATOM 9083 C C . ASN B 1 472 ? -22.078 -15.266 17.484 1 93.31 472 ASN B C 1
ATOM 9085 O O . ASN B 1 472 ? -21.281 -16.172 17.266 1 93.31 472 ASN B O 1
ATOM 9089 N N . MET B 1 473 ? -21.734 -13.992 17.688 1 90.81 473 MET B N 1
ATOM 9090 C CA . MET B 1 473 ? -20.375 -13.539 17.375 1 90.81 473 MET B CA 1
ATOM 9091 C C . MET B 1 473 ? -19.375 -14.156 18.344 1 90.81 473 MET B C 1
ATOM 9093 O O . MET B 1 473 ? -18.172 -14.148 18.078 1 90.81 473 MET B O 1
ATOM 9097 N N . ASN B 1 474 ? -19.891 -14.703 19.469 1 90.38 474 ASN B N 1
ATOM 9098 C CA . ASN B 1 474 ? -19.016 -15.367 20.422 1 90.38 474 ASN B CA 1
ATOM 9099 C C . ASN B 1 474 ? -18.828 -16.844 20.078 1 90.38 474 ASN B C 1
ATOM 9101 O O . ASN B 1 474 ? -18.016 -17.531 20.703 1 90.38 474 ASN B O 1
ATOM 9105 N N . ASP B 1 475 ? -19.594 -17.297 19.156 1 93.06 475 ASP B N 1
ATOM 9106 C CA . ASP B 1 475 ? -19.531 -18.688 18.75 1 93.06 475 ASP B CA 1
ATOM 9107 C C . ASP B 1 475 ? -18.844 -18.844 17.391 1 93.06 475 ASP B C 1
ATOM 9109 O O . ASP B 1 475 ? -19.438 -18.516 16.359 1 93.06 475 ASP B O 1
ATOM 9113 N N . PHE B 1 476 ? -17.734 -19.469 17.422 1 93.06 476 PHE B N 1
ATOM 9114 C CA . PHE B 1 476 ? -16.922 -19.609 16.234 1 93.06 476 PHE B CA 1
ATOM 9115 C C . PHE B 1 476 ? -17.688 -20.297 15.117 1 93.06 476 PHE B C 1
ATOM 9117 O O . PHE B 1 476 ? -17.688 -19.844 13.977 1 93.06 476 PHE B O 1
ATOM 9124 N N . GLU B 1 477 ? -18.391 -21.344 15.414 1 94.31 477 GLU B N 1
ATOM 9125 C CA . GLU B 1 477 ? -19.047 -22.172 14.406 1 94.31 477 GLU B CA 1
ATOM 9126 C C . GLU B 1 477 ? -20.203 -21.422 13.75 1 94.31 477 GLU B C 1
ATOM 9128 O O . GLU B 1 477 ? -20.422 -21.547 12.539 1 94.31 477 GLU B O 1
ATOM 9133 N N . SER B 1 478 ? -20.938 -20.75 14.547 1 95.94 478 SER B N 1
ATOM 9134 C CA . SER B 1 478 ? -22.062 -20.016 13.977 1 95.94 478 SER B CA 1
ATOM 9135 C C . SER B 1 478 ? -21.609 -18.906 13.047 1 95.94 478 SER B C 1
ATOM 9137 O O . SER B 1 478 ? -22.234 -18.656 12.016 1 95.94 478 SER B O 1
ATOM 9139 N N . VAL B 1 479 ? -20.516 -18.234 13.422 1 95.69 479 VAL B N 1
ATOM 9140 C CA . VAL B 1 479 ? -19.969 -17.172 12.586 1 95.69 479 VAL B CA 1
ATOM 9141 C C . VAL B 1 479 ? -19.422 -17.766 11.289 1 95.69 479 VAL B C 1
ATOM 9143 O O . VAL B 1 479 ? -19.641 -17.219 10.203 1 95.69 479 VAL B O 1
ATOM 9146 N N . MET B 1 480 ? -18.75 -18.891 11.406 1 95.56 480 MET B N 1
ATOM 9147 C CA . MET B 1 480 ? -18.203 -19.562 10.234 1 95.56 480 MET B CA 1
ATOM 9148 C C . MET B 1 480 ? -19.312 -19.969 9.258 1 95.56 480 MET B C 1
ATOM 9150 O O . MET B 1 480 ? -19.172 -19.766 8.055 1 95.56 480 MET B O 1
ATOM 9154 N N . LYS B 1 481 ? -20.375 -20.5 9.773 1 96.12 481 LYS B N 1
ATOM 9155 C CA . LYS B 1 481 ? -21.516 -20.906 8.945 1 96.12 481 LYS B CA 1
ATOM 9156 C C . LYS B 1 481 ? -22.109 -19.719 8.219 1 96.12 481 LYS B C 1
ATOM 9158 O O . LYS B 1 481 ? -22.516 -19.828 7.055 1 96.12 481 LYS B O 1
ATOM 9163 N N . ALA B 1 482 ? -22.141 -18.625 8.938 1 96.62 482 ALA B N 1
ATOM 9164 C CA . ALA B 1 482 ? -22.703 -17.422 8.336 1 96.62 482 ALA B CA 1
ATOM 9165 C C . ALA B 1 482 ? -21.812 -16.922 7.199 1 96.62 482 ALA B C 1
ATOM 9167 O O . ALA B 1 482 ? -22.312 -16.516 6.148 1 96.62 482 ALA B O 1
ATOM 9168 N N . LEU B 1 483 ? -20.5 -16.922 7.41 1 96.44 483 LEU B N 1
ATOM 9169 C CA . LEU B 1 483 ? -19.578 -16.484 6.379 1 96.44 483 LEU B CA 1
ATOM 9170 C C . LEU B 1 483 ? -19.609 -17.422 5.172 1 96.44 483 LEU B C 1
ATOM 9172 O O . LEU B 1 483 ? -19.609 -16.969 4.027 1 96.44 483 LEU B O 1
ATOM 9176 N N . GLU B 1 484 ? -19.688 -18.703 5.453 1 97.31 484 GLU B N 1
ATOM 9177 C CA . GLU B 1 484 ? -19.766 -19.703 4.387 1 97.31 484 GLU B CA 1
ATOM 9178 C C . GLU B 1 484 ? -21.031 -19.531 3.553 1 97.31 484 GLU B C 1
ATOM 9180 O O . GLU B 1 484 ? -20.969 -19.578 2.322 1 97.31 484 GLU B O 1
ATOM 9185 N N . MET B 1 485 ? -22.078 -19.328 4.215 1 96.81 485 MET B N 1
ATOM 9186 C CA . MET B 1 485 ? -23.359 -19.125 3.521 1 96.81 485 MET B CA 1
ATOM 9187 C C . MET B 1 485 ? -23.344 -17.844 2.715 1 96.81 485 MET B C 1
ATOM 9189 O O . MET B 1 485 ? -23.891 -17.781 1.609 1 96.81 485 MET B O 1
ATOM 9193 N N . THR B 1 486 ? -22.781 -16.828 3.309 1 95.19 486 THR B N 1
ATOM 9194 C CA . THR B 1 486 ? -22.656 -15.555 2.602 1 95.19 486 THR B CA 1
ATOM 9195 C C . THR B 1 486 ? -21.859 -15.727 1.311 1 95.19 486 THR B C 1
ATOM 9197 O O . THR B 1 486 ? -22.25 -15.219 0.259 1 95.19 486 THR B O 1
ATOM 9200 N N . LEU B 1 487 ? -20.766 -16.438 1.427 1 96.75 487 LEU B N 1
ATOM 9201 C CA . LEU B 1 487 ? -19.922 -16.703 0.26 1 96.75 487 LEU B CA 1
ATOM 9202 C C . LEU B 1 487 ? -20.703 -17.453 -0.807 1 96.75 487 LEU B C 1
ATOM 9204 O O . LEU B 1 487 ? -20.641 -17.109 -1.989 1 96.75 487 LEU B O 1
ATOM 9208 N N . PHE B 1 488 ? -21.422 -18.469 -0.395 1 96.5 488 PHE B N 1
ATOM 9209 C CA . PHE B 1 488 ? -22.219 -19.281 -1.31 1 96.5 488 PHE B CA 1
ATOM 9210 C C . PHE B 1 488 ? -23.25 -18.438 -2.043 1 96.5 488 PHE B C 1
ATOM 9212 O O . PHE B 1 488 ? -23.375 -18.531 -3.266 1 96.5 488 PHE B O 1
ATOM 9219 N N . LEU B 1 489 ? -23.906 -17.562 -1.334 1 93.81 489 LEU B N 1
ATOM 9220 C CA . LEU B 1 489 ? -24.953 -16.734 -1.917 1 93.81 489 LEU B CA 1
ATOM 9221 C C . LEU B 1 489 ? -24.344 -15.664 -2.822 1 93.81 489 LEU B C 1
ATOM 9223 O O . LEU B 1 489 ? -24.938 -15.281 -3.83 1 93.81 489 LEU B O 1
ATOM 9227 N N . TYR B 1 490 ? -23.172 -15.188 -2.4 1 93 490 TYR B N 1
ATOM 9228 C CA . TYR B 1 490 ? -22.469 -14.227 -3.246 1 93 490 TYR B CA 1
ATOM 9229 C C . TYR B 1 490 ? -22.125 -14.844 -4.602 1 93 490 TYR B C 1
ATOM 9231 O O . TYR B 1 490 ? -22.359 -14.219 -5.641 1 93 490 TYR B O 1
ATOM 9239 N N . ILE B 1 491 ? -21.641 -16.078 -4.598 1 93.5 491 ILE B N 1
ATOM 9240 C CA . ILE B 1 491 ? -21.312 -16.781 -5.828 1 93.5 491 ILE B CA 1
ATOM 9241 C C . ILE B 1 491 ? -22.578 -17.047 -6.637 1 93.5 491 ILE B C 1
ATOM 9243 O O . ILE B 1 491 ? -22.594 -16.875 -7.859 1 93.5 491 ILE B O 1
ATOM 9247 N N . GLN B 1 492 ? -23.625 -17.406 -5.977 1 91.38 492 GLN B N 1
ATOM 9248 C CA . GLN B 1 492 ? -24.906 -17.625 -6.621 1 91.38 492 GLN B CA 1
ATOM 9249 C C . GLN B 1 492 ? -25.406 -16.359 -7.316 1 91.38 492 GLN B C 1
ATOM 9251 O O . GLN B 1 492 ? -25.875 -16.422 -8.453 1 91.38 492 GLN B O 1
ATOM 9256 N N . ASP B 1 493 ? -25.266 -15.32 -6.617 1 87.88 493 ASP B N 1
ATOM 9257 C CA . ASP B 1 493 ? -25.703 -14.039 -7.156 1 87.88 493 ASP B CA 1
ATOM 9258 C C . ASP B 1 493 ? -24.953 -13.695 -8.438 1 87.88 493 ASP B C 1
ATOM 9260 O O . ASP B 1 493 ? -25.547 -13.266 -9.422 1 87.88 493 ASP B O 1
ATOM 9264 N N . VAL B 1 494 ? -23.688 -13.844 -8.414 1 86.75 494 VAL B N 1
ATOM 9265 C CA . VAL B 1 494 ? -22.859 -13.531 -9.57 1 86.75 494 VAL B CA 1
ATOM 9266 C C . VAL B 1 494 ? -23.172 -14.5 -10.711 1 86.75 494 VAL B C 1
ATOM 9268 O O . VAL B 1 494 ? -23.312 -14.094 -11.859 1 86.75 494 VAL B O 1
ATOM 9271 N N . ALA B 1 495 ? -23.297 -15.797 -10.359 1 88.69 495 ALA B N 1
ATOM 9272 C CA . ALA B 1 495 ? -23.641 -16.812 -11.352 1 88.69 495 ALA B CA 1
ATOM 9273 C C . ALA B 1 495 ? -24.969 -16.5 -12.023 1 88.69 495 ALA B C 1
ATOM 9275 O O . ALA B 1 495 ? -25.094 -16.609 -13.25 1 88.69 495 ALA B O 1
ATOM 9276 N N . GLN B 1 496 ? -25.922 -16.109 -11.234 1 84.88 496 GLN B N 1
ATOM 9277 C CA . GLN B 1 496 ? -27.25 -15.789 -11.766 1 84.88 496 GLN B CA 1
ATOM 9278 C C . GLN B 1 496 ? -27.203 -14.562 -12.672 1 84.88 496 GLN B C 1
ATOM 9280 O O . GLN B 1 496 ? -27.891 -14.508 -13.688 1 84.88 496 GLN B O 1
ATOM 9285 N N . SER B 1 497 ? -26.438 -13.633 -12.258 1 80.12 497 SER B N 1
ATOM 9286 C CA . SER B 1 497 ? -26.281 -12.438 -13.078 1 80.12 497 SER B CA 1
ATOM 9287 C C . SER B 1 497 ? -25.641 -12.766 -14.422 1 80.12 497 SER B C 1
ATOM 9289 O O . SER B 1 497 ? -26.078 -12.273 -15.461 1 80.12 497 SER B O 1
ATOM 9291 N N . ILE B 1 498 ? -24.625 -13.594 -14.398 1 82 498 ILE B N 1
ATOM 9292 C CA . ILE B 1 498 ? -23.938 -14 -15.617 1 82 498 ILE B CA 1
ATOM 9293 C C . ILE B 1 498 ? -24.891 -14.812 -16.5 1 82 498 ILE B C 1
ATOM 9295 O O . ILE B 1 498 ? -24.953 -14.602 -17.719 1 82 498 ILE B O 1
ATOM 9299 N N . TYR B 1 499 ? -25.672 -15.664 -15.883 1 80.75 499 TYR B N 1
ATOM 9300 C CA . TYR B 1 499 ? -26.609 -16.5 -16.609 1 80.75 499 TYR B CA 1
ATOM 9301 C C . TYR B 1 499 ? -27.688 -15.656 -17.281 1 80.75 499 TYR B C 1
ATOM 9303 O O . TYR B 1 499 ? -28.078 -15.93 -18.422 1 80.75 499 TYR B O 1
ATOM 9311 N N . SER B 1 500 ? -28.172 -14.695 -16.578 1 80.38 500 SER B N 1
ATOM 9312 C CA . SER B 1 500 ? -29.188 -13.82 -17.109 1 80.38 500 SER B CA 1
ATOM 9313 C C . SER B 1 500 ? -28.688 -13.078 -18.344 1 80.38 500 SER B C 1
ATOM 9315 O O . SER B 1 500 ? -29.438 -12.852 -19.297 1 80.38 500 SER B O 1
ATOM 9317 N N . GLU B 1 501 ? -27.484 -12.727 -18.328 1 77.75 501 GLU B N 1
ATOM 9318 C CA . GLU B 1 501 ? -26.891 -12.031 -19.469 1 77.75 501 GLU B CA 1
ATOM 9319 C C . GLU B 1 501 ? -26.672 -12.984 -20.625 1 77.75 501 GLU B C 1
ATOM 9321 O O . GLU B 1 501 ? -26.812 -12.602 -21.797 1 77.75 501 GLU B O 1
ATOM 9326 N N . ILE B 1 502 ? -26.234 -14.148 -20.328 1 80.81 502 ILE B N 1
ATOM 9327 C CA . ILE B 1 502 ? -26 -15.148 -21.359 1 80.81 502 ILE B CA 1
ATOM 9328 C C . ILE B 1 502 ? -27.312 -15.453 -22.094 1 80.81 502 ILE B C 1
ATOM 9330 O O . ILE B 1 502 ? -27.328 -15.625 -23.312 1 80.81 502 ILE B O 1
ATOM 9334 N N . LYS B 1 503 ? -28.328 -15.484 -21.406 1 78.94 503 LYS B N 1
ATOM 9335 C CA . LYS B 1 503 ? -29.641 -15.789 -21.969 1 78.94 503 LYS B CA 1
ATOM 9336 C C . LYS B 1 503 ? -30.078 -14.711 -22.953 1 78.94 503 LYS B C 1
ATOM 9338 O O . LYS B 1 503 ? -30.812 -14.992 -23.906 1 78.94 503 LYS B O 1
ATOM 9343 N N . THR B 1 504 ? -29.625 -13.477 -22.656 1 79.19 504 THR B N 1
ATOM 9344 C CA . THR B 1 504 ? -29.984 -12.406 -23.578 1 79.19 504 THR B CA 1
ATOM 9345 C C . THR B 1 504 ? -29.266 -12.578 -24.906 1 79.19 504 THR B C 1
ATOM 9347 O O . THR B 1 504 ? -29.688 -12.039 -25.938 1 79.19 504 THR B O 1
ATOM 9350 N N . GLY B 1 505 ? -28.156 -13.312 -25 1 73.94 505 GLY B N 1
ATOM 9351 C CA . GLY B 1 505 ? -27.391 -13.602 -26.188 1 73.94 505 GLY B CA 1
ATOM 9352 C C . GLY B 1 505 ? -26.578 -12.414 -26.688 1 73.94 505 GLY B C 1
ATOM 9353 O O . GLY B 1 505 ? -25.922 -12.492 -27.734 1 73.94 505 GLY B O 1
ATOM 9354 N N . GLU B 1 506 ? -26.531 -11.336 -26.031 1 70.06 506 GLU B N 1
ATOM 9355 C CA . GLU B 1 506 ? -25.938 -10.086 -26.516 1 70.06 506 GLU B CA 1
ATOM 9356 C C . GLU B 1 506 ? -24.422 -10.086 -26.328 1 70.06 506 GLU B C 1
ATOM 9358 O O . GLU B 1 506 ? -23.703 -9.43 -27.078 1 70.06 506 GLU B O 1
ATOM 9363 N N . LYS B 1 507 ? -24.016 -10.812 -25.25 1 77.88 507 LYS B N 1
ATOM 9364 C CA . LYS B 1 507 ? -22.594 -10.781 -24.938 1 77.88 507 LYS B CA 1
ATOM 9365 C C . LYS B 1 507 ? -22.016 -12.188 -24.844 1 77.88 507 LYS B C 1
ATOM 9367 O O . LYS B 1 507 ? -22.609 -13.062 -24.203 1 77.88 507 LYS B O 1
ATOM 9372 N N . PRO B 1 508 ? -20.859 -12.359 -25.484 1 78 508 PRO B N 1
ATOM 9373 C CA . PRO B 1 508 ? -20.203 -13.664 -25.312 1 78 508 PRO B CA 1
ATOM 9374 C C . PRO B 1 508 ? -19.703 -13.891 -23.891 1 78 508 PRO B C 1
ATOM 9376 O O . PRO B 1 508 ? -19.406 -12.93 -23.188 1 78 508 PRO B O 1
ATOM 9379 N N . ILE B 1 509 ? -19.594 -15.188 -23.469 1 79.56 509 ILE B N 1
ATOM 9380 C CA . ILE B 1 509 ? -19.297 -15.586 -22.094 1 79.56 509 ILE B CA 1
ATOM 9381 C C . ILE B 1 509 ? -17.922 -15.07 -21.703 1 79.56 509 ILE B C 1
ATOM 9383 O O . ILE B 1 509 ? -17.688 -14.703 -20.547 1 79.56 509 ILE B O 1
ATOM 9387 N N . HIS B 1 510 ? -17.031 -15.078 -22.641 1 76.5 510 HIS B N 1
ATOM 9388 C CA . HIS B 1 510 ? -15.672 -14.648 -22.312 1 76.5 510 HIS B CA 1
ATOM 9389 C C . HIS B 1 510 ? -15.633 -13.172 -21.938 1 76.5 510 HIS B C 1
ATOM 9391 O O . HIS B 1 510 ? -14.852 -12.773 -21.078 1 76.5 510 HIS B O 1
ATOM 9397 N N . LYS B 1 511 ? -16.453 -12.367 -22.516 1 76.5 511 LYS B N 1
ATOM 9398 C CA . LYS B 1 511 ? -16.547 -10.945 -22.172 1 76.5 511 LYS B CA 1
ATOM 9399 C C . LYS B 1 511 ? -17.172 -10.758 -20.781 1 76.5 511 LYS B C 1
ATOM 9401 O O . LYS B 1 511 ? -16.75 -9.867 -20.031 1 76.5 511 LYS B O 1
ATOM 9406 N N . LEU B 1 512 ? -18.125 -11.609 -20.5 1 78.88 512 LEU B N 1
ATOM 9407 C CA . LEU B 1 512 ? -18.797 -11.531 -19.203 1 78.88 512 LEU B CA 1
ATOM 9408 C C . LEU B 1 512 ? -17.828 -11.906 -18.078 1 78.88 512 LEU B C 1
ATOM 9410 O O . LEU B 1 512 ? -17.734 -11.195 -17.078 1 78.88 512 LEU B O 1
ATOM 9414 N N . LEU B 1 513 ? -17.016 -12.93 -18.281 1 78.88 513 LEU B N 1
ATOM 9415 C CA . LEU B 1 513 ? -16.172 -13.477 -17.234 1 78.88 513 LEU B CA 1
ATOM 9416 C C . LEU B 1 513 ? -14.898 -12.648 -17.078 1 78.88 513 LEU B C 1
ATOM 9418 O O . LEU B 1 513 ? -14.383 -12.5 -15.969 1 78.88 513 LEU B O 1
ATOM 9422 N N . ASN B 1 514 ? -14.406 -12.07 -18.156 1 75.94 514 ASN B N 1
ATOM 9423 C CA . ASN B 1 514 ? -13.078 -11.469 -18.141 1 75.94 514 ASN B CA 1
ATOM 9424 C C . ASN B 1 514 ? -13.148 -9.945 -18.094 1 75.94 514 ASN B C 1
ATOM 9426 O O . ASN B 1 514 ? -12.133 -9.281 -17.875 1 75.94 514 ASN B O 1
ATOM 9430 N N . GLU B 1 515 ? -14.359 -9.383 -18.234 1 77.56 515 GLU B N 1
ATOM 9431 C CA . GLU B 1 515 ? -14.484 -7.93 -18.266 1 77.56 515 GLU B CA 1
ATOM 9432 C C . GLU B 1 515 ? -15.586 -7.449 -17.328 1 77.56 515 GLU B C 1
ATOM 9434 O O . GLU B 1 515 ? -15.32 -6.992 -16.219 1 77.56 515 GLU B O 1
ATOM 9439 N N . GLN B 1 516 ? -16.828 -7.809 -17.75 1 74.5 516 GLN B N 1
ATOM 9440 C CA . GLN B 1 516 ? -17.984 -7.211 -17.094 1 74.5 516 GLN B CA 1
ATOM 9441 C C . GLN B 1 516 ? -18.078 -7.641 -15.625 1 74.5 516 GLN B C 1
ATOM 9443 O O . GLN B 1 516 ? -18.406 -6.832 -14.758 1 74.5 516 GLN B O 1
ATOM 9448 N N . TYR B 1 517 ? -17.797 -8.93 -15.344 1 80.56 517 TYR B N 1
ATOM 9449 C CA . TYR B 1 517 ? -17.984 -9.43 -13.992 1 80.56 517 TYR B CA 1
ATOM 9450 C C . TYR B 1 517 ? -16.656 -9.82 -13.359 1 80.56 517 TYR B C 1
ATOM 9452 O O . TYR B 1 517 ? -16.625 -10.453 -12.305 1 80.56 517 TYR B O 1
ATOM 9460 N N . GLN B 1 518 ? -15.547 -9.453 -14.023 1 81.5 518 GLN B N 1
ATOM 9461 C CA . GLN B 1 518 ? -14.219 -9.828 -13.555 1 81.5 518 GLN B CA 1
ATOM 9462 C C . GLN B 1 518 ? -13.984 -9.375 -12.117 1 81.5 518 GLN B C 1
ATOM 9464 O O . GLN B 1 518 ? -13.461 -10.133 -11.297 1 81.5 518 GLN B O 1
ATOM 9469 N N . ASP B 1 519 ? -14.375 -8.188 -11.844 1 80.94 519 ASP B N 1
ATOM 9470 C CA . ASP B 1 519 ? -14.156 -7.625 -10.516 1 80.94 519 ASP B CA 1
ATOM 9471 C C . ASP B 1 519 ? -14.922 -8.414 -9.453 1 80.94 519 ASP B C 1
ATOM 9473 O O . ASP B 1 519 ? -14.398 -8.672 -8.367 1 80.94 519 ASP B O 1
ATOM 9477 N N . ARG B 1 520 ? -16.156 -8.766 -9.766 1 84.44 520 ARG B N 1
ATOM 9478 C CA . ARG B 1 520 ? -16.969 -9.516 -8.82 1 84.44 520 ARG B CA 1
ATOM 9479 C C . ARG B 1 520 ? -16.406 -10.922 -8.617 1 84.44 520 ARG B C 1
ATOM 9481 O O . ARG B 1 520 ? -16.5 -11.477 -7.516 1 84.44 520 ARG B O 1
ATOM 9488 N N . ILE B 1 521 ? -15.859 -11.484 -9.703 1 89 521 ILE B N 1
ATOM 9489 C CA . ILE B 1 521 ? -15.258 -12.805 -9.641 1 89 521 ILE B CA 1
ATOM 9490 C C . ILE B 1 521 ? -14.008 -12.766 -8.766 1 89 521 ILE B C 1
ATOM 9492 O O . ILE B 1 521 ? -13.812 -13.633 -7.91 1 89 521 ILE B O 1
ATOM 9496 N N . VAL B 1 522 ? -13.211 -11.758 -8.93 1 90.62 522 VAL B N 1
ATOM 9497 C CA . VAL B 1 522 ? -12.008 -11.594 -8.125 1 90.62 522 VAL B CA 1
ATOM 9498 C C . VAL B 1 522 ? -12.391 -11.375 -6.66 1 90.62 522 VAL B C 1
ATOM 9500 O O . VAL B 1 522 ? -11.766 -11.938 -5.762 1 90.62 522 VAL B O 1
ATOM 9503 N N . ASN B 1 523 ? -13.445 -10.664 -6.441 1 90.44 523 ASN B N 1
ATOM 9504 C CA . ASN B 1 523 ? -13.836 -10.305 -5.082 1 90.44 523 ASN B CA 1
ATOM 9505 C C . ASN B 1 523 ? -14.367 -11.516 -4.316 1 90.44 523 ASN B C 1
ATOM 9507 O O . ASN B 1 523 ? -14.031 -11.711 -3.145 1 90.44 523 ASN B O 1
ATOM 9511 N N . TYR B 1 524 ? -15.273 -12.328 -4.945 1 94.69 524 TYR B N 1
ATOM 9512 C CA . TYR B 1 524 ? -15.758 -13.477 -4.184 1 94.69 524 TYR B CA 1
ATOM 9513 C C . TYR B 1 524 ? -14.68 -14.539 -4.043 1 94.69 524 TYR B C 1
ATOM 9515 O O . TYR B 1 524 ? -14.727 -15.359 -3.125 1 94.69 524 TYR B O 1
ATOM 9523 N N . SER B 1 525 ? -13.695 -14.555 -4.992 1 96.44 525 SER B N 1
ATOM 9524 C CA . SER B 1 525 ? -12.547 -15.453 -4.84 1 96.44 525 SER B CA 1
ATOM 9525 C C . SER B 1 525 ? -11.711 -15.07 -3.625 1 96.44 525 SER B C 1
ATOM 9527 O O . SER B 1 525 ? -11.25 -15.945 -2.885 1 96.44 525 SER B O 1
ATOM 9529 N N . LYS B 1 526 ? -11.492 -13.75 -3.469 1 96.25 526 LYS B N 1
ATOM 9530 C CA . LYS B 1 526 ? -10.797 -13.266 -2.279 1 96.25 526 LYS B CA 1
ATOM 9531 C C . LYS B 1 526 ? -11.539 -13.68 -1.008 1 96.25 526 LYS B C 1
ATOM 9533 O O . LYS B 1 526 ? -10.922 -14.148 -0.049 1 96.25 526 LYS B O 1
ATOM 9538 N N . PHE B 1 527 ? -12.844 -13.484 -1.036 1 97.25 527 PHE B N 1
ATOM 9539 C CA . PHE B 1 527 ? -13.688 -13.875 0.092 1 97.25 527 PHE B CA 1
ATOM 9540 C C . PHE B 1 527 ? -13.57 -15.367 0.367 1 97.25 527 PHE B C 1
ATOM 9542 O O . PHE B 1 527 ? -13.469 -15.781 1.522 1 97.25 527 PHE B O 1
ATOM 9549 N N . PHE B 1 528 ? -13.562 -16.156 -0.661 1 98.06 528 PHE B N 1
ATOM 9550 C CA . PHE B 1 528 ? -13.414 -17.609 -0.555 1 98.06 528 PHE B CA 1
ATOM 9551 C C . PHE B 1 528 ? -12.109 -17.969 0.149 1 98.06 528 PHE B C 1
ATOM 9553 O O . PHE B 1 528 ? -12.102 -18.797 1.052 1 98.06 528 PHE B O 1
ATOM 9560 N N . ILE B 1 529 ? -11.023 -17.328 -0.201 1 98.06 529 ILE B N 1
ATOM 9561 C CA . ILE B 1 529 ? -9.719 -17.656 0.379 1 98.06 529 ILE B CA 1
ATOM 9562 C C . ILE B 1 529 ? -9.695 -17.234 1.849 1 98.06 529 ILE B C 1
ATOM 9564 O O . ILE B 1 529 ? -9.086 -17.906 2.682 1 98.06 529 ILE B O 1
ATOM 9568 N N . HIS B 1 530 ? -10.344 -16.141 2.133 1 97.75 530 HIS B N 1
ATOM 9569 C CA . HIS B 1 530 ? -10.453 -15.727 3.529 1 97.75 530 HIS B CA 1
ATOM 9570 C C . HIS B 1 530 ? -11.195 -16.766 4.355 1 97.75 530 HIS B C 1
ATOM 9572 O O . HIS B 1 530 ? -10.789 -17.094 5.477 1 97.75 530 HIS B O 1
ATOM 9578 N N . VAL B 1 531 ? -12.258 -17.281 3.793 1 97.56 531 VAL B N 1
ATOM 9579 C CA . VAL B 1 531 ? -13.023 -18.328 4.469 1 97.56 531 VAL B CA 1
ATOM 9580 C C . VAL B 1 531 ? -12.164 -19.578 4.621 1 97.56 531 VAL B C 1
ATOM 9582 O O . VAL B 1 531 ? -12.109 -20.172 5.695 1 97.56 531 VAL B O 1
ATOM 9585 N N . MET B 1 532 ? -11.5 -19.938 3.539 1 97.81 532 MET B N 1
ATOM 9586 C CA . MET B 1 532 ? -10.648 -21.125 3.574 1 97.81 532 MET B CA 1
ATOM 9587 C C . MET B 1 532 ? -9.516 -20.953 4.586 1 97.81 532 MET B C 1
ATOM 9589 O O . MET B 1 532 ? -9.102 -21.922 5.227 1 97.81 532 MET B O 1
ATOM 9593 N N . ASN B 1 533 ? -8.984 -19.719 4.688 1 97.88 533 ASN B N 1
ATOM 9594 C CA . ASN B 1 533 ? -7.93 -19.469 5.66 1 97.88 533 ASN B CA 1
ATOM 9595 C C . ASN B 1 533 ? -8.398 -19.75 7.086 1 97.88 533 ASN B C 1
ATOM 9597 O O . ASN B 1 533 ? -7.676 -20.359 7.867 1 97.88 533 ASN B O 1
ATOM 9601 N N . VAL B 1 534 ? -9.609 -19.328 7.418 1 97.44 534 VAL B N 1
ATOM 9602 C CA . VAL B 1 534 ? -10.164 -19.594 8.742 1 97.44 534 VAL B CA 1
ATOM 9603 C C . VAL B 1 534 ? -10.359 -21.094 8.93 1 97.44 534 VAL B C 1
ATOM 9605 O O . VAL B 1 534 ? -10.016 -21.641 9.977 1 97.44 534 VAL B O 1
ATOM 9608 N N . ARG B 1 535 ? -10.867 -21.734 7.898 1 96.12 535 ARG B N 1
ATOM 9609 C CA . ARG B 1 535 ? -11.141 -23.172 7.965 1 96.12 535 ARG B CA 1
ATOM 9610 C C . ARG B 1 535 ? -9.852 -23.969 8.148 1 96.12 535 ARG B C 1
ATOM 9612 O O . ARG B 1 535 ? -9.789 -24.875 8.984 1 96.12 535 ARG B O 1
ATOM 9619 N N . PHE B 1 536 ? -8.867 -23.625 7.348 1 96.88 536 PHE B N 1
ATOM 9620 C CA . PHE B 1 536 ? -7.602 -24.344 7.414 1 96.88 536 PHE B CA 1
ATOM 9621 C C . PHE B 1 536 ? -6.934 -24.141 8.766 1 96.88 536 PHE B C 1
ATOM 9623 O O . PHE B 1 536 ? -6.387 -25.078 9.344 1 96.88 536 PHE B O 1
ATOM 9630 N N . CYS B 1 537 ? -6.996 -22.906 9.266 1 95.5 537 CYS B N 1
ATOM 9631 C CA . CYS B 1 537 ? -6.418 -22.609 10.57 1 95.5 537 CYS B CA 1
ATOM 9632 C C . CYS B 1 537 ? -7.121 -23.391 11.672 1 95.5 537 CYS B C 1
ATOM 9634 O O . CYS B 1 537 ? -6.465 -24 12.516 1 95.5 537 CYS B O 1
ATOM 9636 N N . ARG B 1 538 ? -8.391 -23.375 11.656 1 95.44 538 ARG B N 1
ATOM 9637 C CA . ARG B 1 538 ? -9.172 -24.094 12.648 1 95.44 538 ARG B CA 1
ATOM 9638 C C . ARG B 1 538 ? -8.891 -25.594 12.586 1 95.44 538 ARG B C 1
ATOM 9640 O O . ARG B 1 538 ? -8.703 -26.25 13.617 1 95.44 538 ARG B O 1
ATOM 9647 N N . SER B 1 539 ? -8.891 -26.109 11.367 1 94.81 539 SER B N 1
ATOM 9648 C CA . SER B 1 539 ? -8.609 -27.516 11.172 1 94.81 539 SER B CA 1
ATOM 9649 C C . SER B 1 539 ? -7.23 -27.891 11.703 1 94.81 539 SER B C 1
ATOM 9651 O O . SER B 1 539 ? -7.07 -28.922 12.367 1 94.81 539 SER B O 1
ATOM 9653 N N . TYR B 1 540 ? -6.25 -27.078 11.422 1 95.19 540 TYR B N 1
ATOM 9654 C CA . TYR B 1 540 ? -4.902 -27.359 11.898 1 95.19 540 TYR B CA 1
ATOM 9655 C C . TYR B 1 540 ? -4.844 -27.328 13.422 1 95.19 540 TYR B C 1
ATOM 9657 O O . TYR B 1 540 ? -4.172 -28.156 14.039 1 95.19 540 TYR B O 1
ATOM 9665 N N . LEU B 1 541 ? -5.527 -26.391 14.039 1 94.19 541 LEU B N 1
ATOM 9666 C CA . LEU B 1 541 ? -5.574 -26.25 15.492 1 94.19 541 LEU B CA 1
ATOM 9667 C C . LEU B 1 541 ? -6.195 -27.484 16.141 1 94.19 541 LEU B C 1
ATOM 9669 O O . LEU B 1 541 ? -5.738 -27.938 17.188 1 94.19 541 LEU B O 1
ATOM 9673 N N . LEU B 1 542 ? -7.191 -28.031 15.484 1 93.81 542 LEU B N 1
ATOM 9674 C CA . LEU B 1 542 ? -7.918 -29.172 16.031 1 93.81 542 LEU B CA 1
ATOM 9675 C C . LEU B 1 542 ? -7.141 -30.469 15.82 1 93.81 542 LEU B C 1
ATOM 9677 O O . LEU B 1 542 ? -7.246 -31.406 16.625 1 93.81 542 LEU B O 1
ATOM 9681 N N . GLN B 1 543 ? -6.32 -30.531 14.828 1 94.69 543 GLN B N 1
ATOM 9682 C CA . GLN B 1 543 ? -5.645 -31.766 14.438 1 94.69 543 GLN B CA 1
ATOM 9683 C C . GLN B 1 543 ? -4.289 -31.891 15.125 1 94.69 543 GLN B C 1
ATOM 9685 O O . GLN B 1 543 ? -3.652 -32.938 15.062 1 94.69 543 GLN B O 1
ATOM 9690 N N . ASN B 1 544 ? -3.842 -30.828 15.758 1 94.56 544 ASN B N 1
ATOM 9691 C CA . ASN B 1 544 ? -2.525 -30.844 16.391 1 94.56 544 ASN B CA 1
ATOM 9692 C C . ASN B 1 544 ? -2.607 -30.469 17.859 1 94.56 544 ASN B C 1
ATOM 9694 O O . ASN B 1 544 ? -3.568 -29.828 18.297 1 94.56 544 ASN B O 1
ATOM 9698 N N . SER B 1 545 ? -1.61 -30.875 18.641 1 95.38 545 SER B N 1
ATOM 9699 C CA . SER B 1 545 ? -1.546 -30.578 20.062 1 95.38 545 SER B CA 1
ATOM 9700 C C . SER B 1 545 ? -0.583 -29.438 20.359 1 95.38 545 SER B C 1
ATOM 9702 O O . SER B 1 545 ? 0.521 -29.391 19.812 1 95.38 545 SER B O 1
ATOM 9704 N N . PHE B 1 546 ? -1.04 -28.547 21.203 1 96.06 546 PHE B N 1
ATOM 9705 C CA . PHE B 1 546 ? -0.253 -27.375 21.547 1 96.06 546 PHE B CA 1
ATOM 9706 C C . PHE B 1 546 ? -0.13 -27.234 23.062 1 96.06 546 PHE B C 1
ATOM 9708 O O . PHE B 1 546 ? -0.965 -27.75 23.812 1 96.06 546 PHE B O 1
ATOM 9715 N N . GLU B 1 547 ? 0.949 -26.562 23.469 1 95.69 547 GLU B N 1
ATOM 9716 C CA . GLU B 1 547 ? 1.019 -26.125 24.859 1 95.69 547 GLU B CA 1
ATOM 9717 C C . GLU B 1 547 ? -0.153 -25.219 25.219 1 95.69 547 GLU B C 1
ATOM 9719 O O . GLU B 1 547 ? -0.657 -24.484 24.359 1 95.69 547 GLU B O 1
ATOM 9724 N N . SER B 1 548 ? -0.49 -25.234 26.453 1 94.75 548 SER B N 1
ATOM 9725 C CA . SER B 1 548 ? -1.701 -24.562 26.906 1 94.75 548 SER B CA 1
ATOM 9726 C C . SER B 1 548 ? -1.674 -23.078 26.547 1 94.75 548 SER B C 1
ATOM 9728 O O . SER B 1 548 ? -2.639 -22.547 25.984 1 94.75 548 SER B O 1
ATOM 9730 N N . LYS B 1 549 ? -0.585 -22.438 26.812 1 94.56 549 LYS B N 1
ATOM 9731 C CA . LYS B 1 549 ? -0.463 -21.016 26.531 1 94.56 549 LYS B CA 1
ATOM 9732 C C . LYS B 1 549 ? -0.528 -20.75 25.031 1 94.56 549 LYS B C 1
ATOM 9734 O O . LYS B 1 549 ? -1.152 -19.781 24.594 1 94.56 549 LYS B O 1
ATOM 9739 N N . THR B 1 550 ? 0.089 -21.609 24.281 1 95.38 550 THR B N 1
ATOM 9740 C CA . THR B 1 550 ? 0.095 -21.5 22.828 1 95.38 550 THR B CA 1
ATOM 9741 C C . THR B 1 550 ? -1.308 -21.703 22.266 1 95.38 550 THR B C 1
ATOM 9743 O O . THR B 1 550 ? -1.76 -20.938 21.422 1 95.38 550 THR B O 1
ATOM 9746 N N . GLU B 1 551 ? -1.937 -22.688 22.781 1 96.06 551 GLU B N 1
ATOM 9747 C CA . GLU B 1 551 ? -3.275 -23 22.297 1 96.06 551 GLU B CA 1
ATOM 9748 C C . GLU B 1 551 ? -4.246 -21.859 22.547 1 96.06 551 GLU B C 1
ATOM 9750 O O . GLU B 1 551 ? -5.008 -21.469 21.656 1 96.06 551 GLU B O 1
ATOM 9755 N N . LYS B 1 552 ? -4.188 -21.344 23.719 1 95.5 552 LYS B N 1
ATOM 9756 C CA . LYS B 1 552 ? -5.059 -20.234 24.078 1 95.5 552 LYS B CA 1
ATOM 9757 C C . LYS B 1 552 ? -4.785 -19.016 23.203 1 95.5 552 LYS B C 1
ATOM 9759 O O . LYS B 1 552 ? -5.719 -18.344 22.734 1 95.5 552 LYS B O 1
ATOM 9764 N N . THR B 1 553 ? -3.551 -18.734 22.984 1 95.88 553 THR B N 1
ATOM 9765 C CA . THR B 1 553 ? -3.154 -17.594 22.156 1 95.88 553 THR B CA 1
ATOM 9766 C C . THR B 1 553 ? -3.619 -17.781 20.719 1 95.88 553 THR B C 1
ATOM 9768 O O . THR B 1 553 ? -4.16 -16.859 20.109 1 95.88 553 THR B O 1
ATOM 9771 N N . LEU B 1 554 ? -3.418 -18.969 20.203 1 96.31 554 LEU B N 1
ATOM 9772 C CA . LEU B 1 554 ? -3.797 -19.25 18.828 1 96.31 554 LEU B CA 1
ATOM 9773 C C . LEU B 1 554 ? -5.309 -19.156 18.641 1 96.31 554 LEU B C 1
ATOM 9775 O O . LEU B 1 554 ? -5.785 -18.672 17.625 1 96.31 554 LEU B O 1
ATOM 9779 N N . GLN B 1 555 ? -6.035 -19.594 19.641 1 95.31 555 GLN B N 1
ATOM 9780 C CA . GLN B 1 555 ? -7.492 -19.5 19.594 1 95.31 555 GLN B CA 1
ATOM 9781 C C . GLN B 1 555 ? -7.945 -18.047 19.594 1 95.31 555 GLN B C 1
ATOM 9783 O O . GLN B 1 555 ? -8.875 -17.672 18.875 1 95.31 555 GLN B O 1
ATOM 9788 N N . THR B 1 556 ? -7.309 -17.297 20.406 1 95.56 556 THR B N 1
ATOM 9789 C CA . THR B 1 556 ? -7.629 -15.875 20.484 1 95.56 556 THR B CA 1
ATOM 9790 C C . THR B 1 556 ? -7.312 -15.18 19.156 1 95.56 556 THR B C 1
ATOM 9792 O O . THR B 1 556 ? -8.117 -14.398 18.656 1 95.56 556 THR B O 1
ATOM 9795 N N . LEU B 1 557 ? -6.188 -15.477 18.594 1 95.56 557 LEU B N 1
ATOM 9796 C CA . LEU B 1 557 ? -5.781 -14.891 17.328 1 95.56 557 LEU B CA 1
ATOM 9797 C C . LEU B 1 557 ? -6.746 -15.289 16.219 1 95.56 557 LEU B C 1
ATOM 9799 O O . LEU B 1 557 ? -7.113 -14.453 15.375 1 95.56 557 LEU B O 1
ATOM 9803 N N . LEU B 1 558 ? -7.094 -16.531 16.188 1 96.44 558 LEU B N 1
ATOM 9804 C CA . LEU B 1 558 ? -8.023 -17.016 15.172 1 96.44 558 LEU B CA 1
ATOM 9805 C C . LEU B 1 558 ? -9.375 -16.312 15.289 1 96.44 558 LEU B C 1
ATOM 9807 O O . LEU B 1 558 ? -10.008 -15.984 14.281 1 96.44 558 LEU B O 1
ATOM 9811 N N . HIS B 1 559 ? -9.797 -16.125 16.516 1 95.12 559 HIS B N 1
ATOM 9812 C CA . HIS B 1 559 ? -11.07 -15.43 16.734 1 95.12 559 HIS B CA 1
ATOM 9813 C C . HIS B 1 559 ? -11 -13.984 16.266 1 95.12 559 HIS B C 1
ATOM 9815 O O . HIS B 1 559 ? -11.953 -13.469 15.68 1 95.12 559 HIS B O 1
ATOM 9821 N N . ILE B 1 560 ? -9.922 -13.312 16.562 1 94.12 560 ILE B N 1
ATOM 9822 C CA . ILE B 1 560 ? -9.711 -11.953 16.078 1 94.12 560 ILE B CA 1
ATOM 982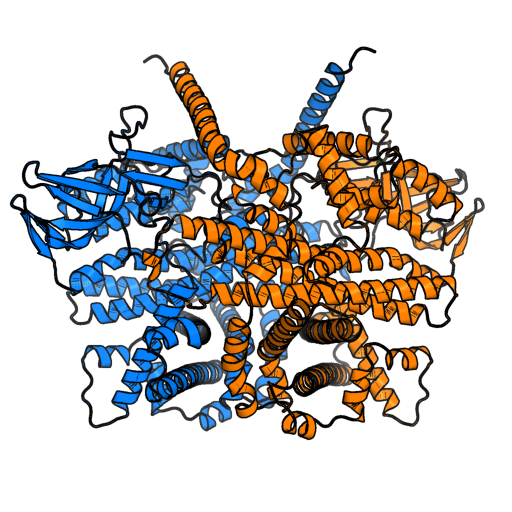3 C C . ILE B 1 560 ? -9.789 -11.93 14.555 1 94.12 560 ILE B C 1
ATOM 9825 O O . ILE B 1 560 ? -10.461 -11.07 13.977 1 94.12 560 ILE B O 1
ATOM 9829 N N . TYR B 1 561 ? -9.117 -12.859 13.914 1 95.69 561 TYR B N 1
ATOM 9830 C CA . TYR B 1 561 ? -9.125 -12.906 12.453 1 95.69 561 TYR B CA 1
ATOM 9831 C C . TYR B 1 561 ? -10.531 -13.172 11.922 1 95.69 561 TYR B C 1
ATOM 9833 O O . TYR B 1 561 ? -10.953 -12.555 10.938 1 95.69 561 TYR B O 1
ATOM 9841 N N . LEU B 1 562 ? -11.219 -14.062 12.555 1 96.56 562 LEU B N 1
ATOM 9842 C CA . LEU B 1 562 ? -12.586 -14.383 12.164 1 96.56 562 LEU B CA 1
ATOM 9843 C C . LEU B 1 562 ? -13.469 -13.133 12.203 1 96.56 562 LEU B C 1
ATOM 9845 O O . LEU B 1 562 ? -14.219 -12.867 11.258 1 96.56 562 LEU B O 1
ATOM 9849 N N . LEU B 1 563 ? -13.375 -12.406 13.273 1 93.56 563 LEU B N 1
ATOM 9850 C CA . LEU B 1 563 ? -14.188 -11.203 13.422 1 93.56 563 LEU B CA 1
ATOM 9851 C C . LEU B 1 563 ? -13.773 -10.133 12.414 1 93.56 563 LEU B C 1
ATOM 9853 O O . LEU B 1 563 ? -14.609 -9.359 11.945 1 93.56 563 LEU B O 1
ATOM 9857 N N . SER B 1 564 ? -12.484 -10.125 12.109 1 91.75 564 SER B N 1
ATOM 9858 C CA . SER B 1 564 ? -12.023 -9.211 11.062 1 91.75 564 SER B CA 1
ATOM 9859 C C . SER B 1 564 ? -12.648 -9.555 9.719 1 91.75 564 SER B C 1
ATOM 9861 O O . SER B 1 564 ? -12.906 -8.664 8.898 1 91.75 564 SER B O 1
ATOM 9863 N N . MET B 1 565 ? -12.875 -10.844 9.445 1 93.81 565 MET B N 1
ATOM 9864 C CA . MET B 1 565 ? -13.562 -11.25 8.219 1 93.81 565 MET B CA 1
ATOM 9865 C C . MET B 1 565 ? -15.016 -10.797 8.242 1 93.81 565 MET B C 1
ATOM 9867 O O . MET B 1 565 ? -15.562 -10.383 7.215 1 93.81 565 MET B O 1
ATOM 9871 N N . VAL B 1 566 ? -15.625 -10.859 9.422 1 92.38 566 VAL B N 1
ATOM 9872 C CA . VAL B 1 566 ? -16.984 -10.367 9.547 1 92.38 566 VAL B CA 1
ATOM 9873 C C . VAL B 1 566 ? -17.031 -8.875 9.227 1 92.38 566 VAL B C 1
ATOM 9875 O O . VAL B 1 566 ? -17.906 -8.414 8.484 1 92.38 566 VAL B O 1
ATOM 9878 N N . ASP B 1 567 ? -16.031 -8.148 9.719 1 85 567 ASP B N 1
ATOM 9879 C CA . ASP B 1 567 ? -15.961 -6.719 9.453 1 85 567 ASP B CA 1
ATOM 9880 C C . ASP B 1 567 ? -15.828 -6.445 7.953 1 85 567 ASP B C 1
ATOM 9882 O O . ASP B 1 567 ? -16.391 -5.473 7.441 1 85 567 ASP B O 1
ATOM 9886 N N . LEU B 1 568 ? -15.141 -7.289 7.34 1 84.94 568 LEU B N 1
ATOM 9887 C CA . LEU B 1 568 ? -14.875 -7.098 5.918 1 84.94 568 LEU B CA 1
ATOM 9888 C C . LEU B 1 568 ? -16.109 -7.441 5.082 1 84.94 568 LEU B C 1
ATOM 9890 O O . LEU B 1 568 ? -16.344 -6.828 4.039 1 84.94 568 LEU B O 1
ATOM 9894 N N . TYR B 1 569 ? -16.891 -8.43 5.539 1 88 569 TYR B N 1
ATOM 9895 C CA . TYR B 1 569 ? -17.922 -8.961 4.66 1 88 569 TYR B CA 1
ATOM 9896 C C . TYR B 1 569 ? -19.297 -8.742 5.254 1 88 569 TYR B C 1
ATOM 9898 O O . TYR B 1 569 ? -20.281 -9.32 4.781 1 88 569 TYR B O 1
ATOM 9906 N N . LYS B 1 570 ? -19.422 -7.996 6.266 1 82.25 570 LYS B N 1
ATOM 9907 C CA . LYS B 1 570 ? -20.688 -7.785 6.965 1 82.25 570 LYS B CA 1
ATOM 9908 C C . LYS B 1 570 ? -21.734 -7.184 6.031 1 82.25 570 LYS B C 1
ATOM 9910 O O . LYS B 1 570 ? -22.922 -7.438 6.188 1 82.25 570 LYS B O 1
ATOM 9915 N N . VAL B 1 571 ? -21.312 -6.5 5 1 72.5 571 VAL B N 1
ATOM 9916 C CA . VAL B 1 571 ? -22.266 -5.926 4.051 1 72.5 571 VAL B CA 1
ATOM 9917 C C . VAL B 1 571 ? -22.953 -7.043 3.262 1 72.5 571 VAL B C 1
ATOM 9919 O O . VAL B 1 571 ? -24.156 -7.012 3.055 1 72.5 571 VAL B O 1
ATOM 9922 N N . LEU B 1 572 ? -22.141 -7.953 2.818 1 82.94 572 LEU B N 1
ATOM 9923 C CA . LEU B 1 572 ? -22.688 -9.094 2.098 1 82.94 572 LEU B CA 1
ATOM 9924 C C . LEU B 1 572 ? -23.562 -9.938 3.014 1 82.94 572 LEU B C 1
ATOM 9926 O O . LEU B 1 572 ? -24.625 -10.43 2.592 1 82.94 572 LEU B O 1
ATOM 9930 N N . MET B 1 573 ? -23.156 -10.094 4.27 1 87.44 573 MET B N 1
ATOM 9931 C CA . MET B 1 573 ? -23.953 -10.852 5.234 1 87.44 573 MET B CA 1
ATOM 9932 C C . MET B 1 573 ? -25.328 -10.219 5.418 1 87.44 573 MET B C 1
ATOM 9934 O O . MET B 1 573 ? -26.344 -10.922 5.473 1 87.44 573 MET B O 1
ATOM 9938 N N . PHE B 1 574 ? -25.328 -8.977 5.434 1 76.94 574 PHE B N 1
ATOM 9939 C CA . PHE B 1 574 ? -26.562 -8.234 5.594 1 76.94 574 PHE B CA 1
ATOM 9940 C C . PHE B 1 574 ? -27.422 -8.344 4.336 1 76.94 574 PHE B C 1
ATOM 9942 O O . PHE B 1 574 ? -28.641 -8.547 4.418 1 76.94 574 PHE B O 1
ATOM 9949 N N . THR B 1 575 ? -26.797 -8.172 3.199 1 75.12 575 THR B N 1
ATOM 9950 C CA . THR B 1 575 ? -27.5 -8.211 1.918 1 75.12 575 THR B CA 1
ATOM 9951 C C . THR B 1 575 ? -28.219 -9.547 1.74 1 75.12 575 THR B C 1
ATOM 9953 O O . THR B 1 575 ? -29.344 -9.594 1.22 1 75.12 575 THR B O 1
ATOM 9956 N N . TYR B 1 576 ? -27.609 -10.562 2.248 1 84.12 576 TYR B N 1
ATOM 9957 C CA . TYR B 1 576 ? -28.188 -11.891 2.061 1 84.12 576 TYR B CA 1
ATOM 9958 C C . TYR B 1 576 ? -28.953 -12.336 3.301 1 84.12 576 TYR B C 1
ATOM 9960 O O . TYR B 1 576 ? -29.266 -13.516 3.453 1 84.12 576 TYR B O 1
ATOM 9968 N N . GLN B 1 577 ? -29.141 -11.359 4.23 1 83.25 577 GLN B N 1
ATOM 9969 C CA . GLN B 1 577 ? -29.953 -11.547 5.422 1 83.25 577 GLN B CA 1
ATOM 9970 C C . GLN B 1 577 ? -29.375 -12.641 6.32 1 83.25 577 GLN B C 1
ATOM 9972 O O . GLN B 1 577 ? -30.109 -13.5 6.809 1 83.25 577 GLN B O 1
ATOM 9977 N N . LEU B 1 578 ? -28.141 -12.664 6.398 1 89.81 578 LEU B N 1
ATOM 9978 C CA . LEU B 1 578 ? -27.453 -13.633 7.25 1 89.81 578 LEU B CA 1
ATOM 9979 C C . LEU B 1 578 ? -26.938 -12.961 8.523 1 89.81 578 LEU B C 1
ATOM 9981 O O . LEU B 1 578 ? -26.312 -13.617 9.359 1 89.81 578 LEU B O 1
ATOM 9985 N N . SER B 1 579 ? -27.172 -11.68 8.648 1 84.31 579 SER B N 1
ATOM 9986 C CA . SER B 1 579 ? -26.875 -10.891 9.836 1 84.31 579 SER B CA 1
ATOM 9987 C C . SER B 1 579 ? -27.781 -9.664 9.93 1 84.31 579 SER B C 1
ATOM 9989 O O . SER B 1 579 ? -28.578 -9.414 9.023 1 84.31 579 SER B O 1
ATOM 9991 N N . ASN B 1 580 ? -27.828 -9.078 11.039 1 80.19 580 ASN B N 1
ATOM 9992 C CA . ASN B 1 580 ? -28.516 -7.812 11.25 1 80.19 580 ASN B CA 1
ATOM 9993 C C . ASN B 1 580 ? -27.797 -6.934 12.266 1 80.19 580 ASN B C 1
ATOM 9995 O O . ASN B 1 580 ? -26.719 -7.301 12.758 1 80.19 580 ASN B O 1
ATOM 9999 N N . ALA B 1 581 ? -28.281 -5.777 12.508 1 70.25 581 ALA B N 1
ATOM 10000 C CA . ALA B 1 581 ? -27.625 -4.793 13.359 1 70.25 581 ALA B CA 1
ATOM 10001 C C . ALA B 1 581 ? -27.422 -5.344 14.773 1 70.25 581 ALA B C 1
ATOM 10003 O O . ALA B 1 581 ? -26.375 -5.117 15.383 1 70.25 581 ALA B O 1
ATOM 10004 N N . SER B 1 582 ? -28.375 -6.035 15.25 1 79 582 SER B N 1
ATOM 10005 C CA . SER B 1 582 ? -28.312 -6.574 16.609 1 79 582 SER B CA 1
ATOM 10006 C C . SER B 1 582 ? -27.203 -7.609 16.734 1 79 582 SER B C 1
ATOM 10008 O O . SER B 1 582 ? -26.516 -7.664 17.766 1 79 582 SER B O 1
ATOM 10010 N N . LYS B 1 583 ? -27.062 -8.414 15.695 1 85.38 583 LYS B N 1
ATOM 10011 C CA . LYS B 1 583 ? -26.047 -9.469 15.719 1 85.38 583 LYS B CA 1
ATOM 10012 C C . LYS B 1 583 ? -24.641 -8.891 15.57 1 85.38 583 LYS B C 1
ATOM 10014 O O . LYS B 1 583 ? -23.672 -9.484 16.047 1 85.38 583 LYS B O 1
ATOM 10019 N N . LEU B 1 584 ? -24.547 -7.727 14.914 1 81.69 584 LEU B N 1
ATOM 10020 C CA . LEU B 1 584 ? -23.234 -7.156 14.602 1 81.69 584 LEU B CA 1
ATOM 10021 C C . LEU B 1 584 ? -22.797 -6.195 15.703 1 81.69 584 LEU B C 1
ATOM 10023 O O . LEU B 1 584 ? -21.609 -5.887 15.82 1 81.69 584 LEU B O 1
ATOM 10027 N N . ALA B 1 585 ? -23.641 -5.738 16.547 1 76.12 585 ALA B N 1
ATOM 10028 C CA . ALA B 1 585 ? -23.406 -4.695 17.531 1 76.12 585 ALA B CA 1
ATOM 10029 C C . ALA B 1 585 ? -22.266 -5.078 18.484 1 76.12 585 ALA B C 1
ATOM 10031 O O . ALA B 1 585 ? -21.453 -4.238 18.844 1 76.12 585 ALA B O 1
ATOM 10032 N N . PRO B 1 586 ? -22.188 -6.359 18.797 1 81.06 586 PRO B N 1
ATOM 10033 C CA . PRO B 1 586 ? -21.188 -6.711 19.812 1 81.06 586 PRO B CA 1
ATOM 10034 C C . PRO B 1 586 ? -19.766 -6.789 19.25 1 81.06 586 PRO B C 1
ATOM 10036 O O . PRO B 1 586 ? -18.797 -6.887 20.016 1 81.06 586 PRO B O 1
ATOM 10039 N N . ILE B 1 587 ? -19.562 -6.711 18.031 1 85.19 587 ILE B N 1
ATOM 10040 C CA . ILE B 1 587 ? -18.297 -7.059 17.391 1 85.19 587 ILE B CA 1
ATOM 10041 C C . ILE B 1 587 ? -17.188 -6.16 17.922 1 85.19 587 ILE B C 1
ATOM 10043 O O . ILE B 1 587 ? -16.094 -6.637 18.234 1 85.19 587 ILE B O 1
ATOM 10047 N N . ALA B 1 588 ? -17.422 -4.863 17.984 1 77 588 ALA B N 1
ATOM 10048 C CA . ALA B 1 588 ? -16.391 -3.918 18.406 1 77 588 ALA B CA 1
ATOM 10049 C C . ALA B 1 588 ? -15.906 -4.223 19.812 1 77 588 ALA B C 1
ATOM 10051 O O . ALA B 1 588 ? -14.695 -4.25 20.078 1 77 588 ALA B O 1
ATOM 10052 N N . ASN B 1 589 ? -16.844 -4.453 20.734 1 80.44 589 ASN B N 1
ATOM 10053 C CA . ASN B 1 589 ? -16.5 -4.758 22.109 1 80.44 589 ASN B CA 1
ATOM 10054 C C . ASN B 1 589 ? -15.797 -6.105 22.234 1 80.44 589 ASN B C 1
ATOM 10056 O O . ASN B 1 589 ? -14.891 -6.266 23.062 1 80.44 589 ASN B O 1
ATOM 10060 N N . LEU B 1 590 ? -16.297 -7.043 21.531 1 88.75 590 LEU B N 1
ATOM 10061 C CA . LEU B 1 590 ? -15.703 -8.367 21.547 1 88.75 590 LEU B CA 1
ATOM 10062 C C . LEU B 1 590 ? -14.266 -8.328 21.047 1 88.75 590 LEU B C 1
ATOM 10064 O O . LEU B 1 590 ? -13.375 -8.938 21.641 1 88.75 590 LEU B O 1
ATOM 10068 N N . LYS B 1 591 ? -14 -7.625 19.984 1 88 591 LYS B N 1
ATOM 10069 C CA . LYS B 1 591 ? -12.648 -7.48 19.453 1 88 591 LYS B CA 1
ATOM 10070 C C . LYS B 1 591 ? -11.727 -6.816 20.484 1 88 591 LYS B C 1
ATOM 10072 O O . LYS B 1 591 ? -10.594 -7.258 20.688 1 88 591 LYS B O 1
ATOM 10077 N N . TYR B 1 592 ? -12.242 -5.801 21.094 1 84.12 592 TYR B N 1
ATOM 10078 C CA . TYR B 1 592 ? -11.438 -5.102 22.094 1 84.12 592 TYR B CA 1
ATOM 10079 C C . TYR B 1 592 ? -11.047 -6.039 23.234 1 84.12 592 TYR B C 1
ATOM 10081 O O . TYR B 1 592 ? -9.898 -6.031 23.688 1 84.12 592 TYR B O 1
ATOM 10089 N N . GLN B 1 593 ? -12.008 -6.84 23.688 1 87.69 593 GLN B N 1
ATOM 10090 C CA . GLN B 1 593 ? -11.734 -7.805 24.734 1 87.69 593 GLN B CA 1
ATOM 10091 C C . GLN B 1 593 ? -10.672 -8.805 24.312 1 87.69 593 GLN B C 1
ATOM 10093 O O . GLN B 1 593 ? -9.789 -9.156 25.094 1 87.69 593 GLN B O 1
ATOM 10098 N N . LEU B 1 594 ? -10.781 -9.242 23.125 1 91.94 594 LEU B N 1
ATOM 10099 C CA . LEU B 1 594 ? -9.812 -10.195 22.609 1 91.94 594 LEU B CA 1
ATOM 10100 C C . LEU B 1 594 ? -8.43 -9.562 22.5 1 91.94 594 LEU B C 1
ATOM 10102 O O . LEU B 1 594 ? -7.418 -10.211 22.797 1 91.94 594 LEU B O 1
ATOM 10106 N N . TYR B 1 595 ? -8.352 -8.289 22.078 1 89.44 595 TYR B N 1
ATOM 10107 C CA . TYR B 1 595 ? -7.078 -7.582 21.984 1 89.44 595 TYR B CA 1
ATOM 10108 C C . TYR B 1 595 ? -6.375 -7.547 23.344 1 89.44 595 TYR B C 1
ATOM 10110 O O . TYR B 1 595 ? -5.152 -7.676 23.406 1 89.44 595 TYR B O 1
ATOM 10118 N N . THR B 1 596 ? -7.145 -7.41 24.406 1 87.81 596 THR B N 1
ATOM 10119 C CA . THR B 1 596 ? -6.57 -7.277 25.734 1 87.81 596 THR B CA 1
ATOM 10120 C C . THR B 1 596 ? -6.016 -8.617 26.219 1 87.81 596 THR B C 1
ATOM 10122 O O . THR B 1 596 ? -5.219 -8.656 27.156 1 87.81 596 THR B O 1
ATOM 10125 N N . GLN B 1 597 ? -6.402 -9.688 25.578 1 91.56 597 GLN B N 1
ATOM 10126 C CA . GLN B 1 597 ? -5.988 -11.016 26.016 1 91.56 597 GLN B CA 1
ATOM 10127 C C . GLN B 1 597 ? -4.668 -11.422 25.359 1 91.56 597 GLN B C 1
ATOM 10129 O O . GLN B 1 597 ? -4.043 -12.398 25.766 1 91.56 597 GLN B O 1
ATOM 10134 N N . ILE B 1 598 ? -4.266 -10.672 24.422 1 91.06 598 ILE B N 1
ATOM 10135 C CA . ILE B 1 598 ? -3.055 -11.023 23.688 1 91.06 598 ILE B CA 1
ATOM 10136 C C . ILE B 1 598 ? -1.836 -10.406 24.375 1 91.06 598 ILE B C 1
ATOM 10138 O O . ILE B 1 598 ? -1.835 -9.227 24.719 1 91.06 598 ILE B O 1
ATOM 10142 N N . ASN B 1 599 ? -0.866 -11.242 24.594 1 89.75 599 ASN B N 1
ATOM 10143 C CA . ASN B 1 599 ? 0.436 -10.797 25.078 1 89.75 599 ASN B CA 1
ATOM 10144 C C . ASN B 1 599 ? 1.411 -10.562 23.922 1 89.75 599 ASN B C 1
ATOM 10146 O O . ASN B 1 599 ? 2.012 -11.508 23.406 1 89.75 599 ASN B O 1
ATOM 10150 N N . ASP B 1 600 ? 1.697 -9.32 23.641 1 85.75 600 ASP B N 1
ATOM 10151 C CA . ASP B 1 600 ? 2.523 -8.945 22.5 1 85.75 600 ASP B CA 1
ATOM 10152 C C . ASP B 1 600 ? 3.939 -9.5 22.641 1 85.75 600 ASP B C 1
ATOM 10154 O O . ASP B 1 600 ? 4.527 -9.961 21.656 1 85.75 600 ASP B O 1
ATOM 10158 N N . LYS B 1 601 ? 4.465 -9.43 23.812 1 85.12 601 LYS B N 1
ATOM 10159 C CA . LYS B 1 601 ? 5.828 -9.898 24.047 1 85.12 601 LYS B CA 1
ATOM 10160 C C . LYS B 1 601 ? 5.941 -11.398 23.797 1 85.12 601 LYS B C 1
ATOM 10162 O O . LYS B 1 601 ? 6.957 -11.867 23.266 1 85.12 601 LYS B O 1
ATOM 10167 N N . PHE B 1 602 ? 4.906 -12.117 24.188 1 90.56 602 PHE B N 1
ATOM 10168 C CA . PHE B 1 602 ? 4.902 -13.555 23.938 1 90.56 602 PHE B CA 1
ATOM 10169 C C . PHE B 1 602 ? 4.949 -13.852 22.438 1 90.56 602 PHE B C 1
ATOM 10171 O O . PHE B 1 602 ? 5.68 -14.742 22 1 90.56 602 PHE B O 1
ATOM 10178 N N . LEU B 1 603 ? 4.184 -13.117 21.688 1 89.56 603 LEU B N 1
ATOM 10179 C CA . LEU B 1 603 ? 4.156 -13.297 20.234 1 89.56 603 LEU B CA 1
ATOM 10180 C C . LEU B 1 603 ? 5.512 -12.984 19.625 1 89.56 603 LEU B C 1
ATOM 10182 O O . LEU B 1 603 ? 6.031 -13.758 18.812 1 89.56 603 LEU B O 1
ATOM 10186 N N . ILE B 1 604 ? 6.094 -11.93 20.078 1 86.75 604 ILE B N 1
ATOM 10187 C CA . ILE B 1 604 ? 7.355 -11.445 19.516 1 86.75 604 ILE B CA 1
ATOM 10188 C C . ILE B 1 604 ? 8.484 -12.398 19.891 1 86.75 604 ILE B C 1
ATOM 10190 O O . ILE B 1 604 ? 9.328 -12.734 19.062 1 86.75 604 ILE B O 1
ATOM 10194 N N . ASP B 1 605 ? 8.469 -12.828 21.109 1 85.5 605 ASP B N 1
ATOM 10195 C CA . ASP B 1 605 ? 9.523 -13.727 21.594 1 85.5 605 ASP B CA 1
ATOM 10196 C C . ASP B 1 605 ? 9.453 -15.078 20.891 1 85.5 605 ASP B C 1
ATOM 10198 O O . ASP B 1 605 ? 10.469 -15.758 20.734 1 85.5 605 ASP B O 1
ATOM 10202 N N . SER B 1 606 ? 8.281 -15.414 20.547 1 86.81 606 SER B N 1
ATOM 10203 C CA . SER B 1 606 ? 8.102 -16.719 19.891 1 86.81 606 SER B CA 1
ATOM 10204 C C . SER B 1 606 ? 8.555 -16.672 18.438 1 86.81 606 SER B C 1
ATOM 10206 O O . SER B 1 606 ? 8.844 -17.703 17.844 1 86.81 606 SER B O 1
ATOM 10208 N N . PHE B 1 607 ? 8.523 -15.461 17.859 1 80.06 607 PHE B N 1
ATOM 10209 C CA . PHE B 1 607 ? 8.953 -15.328 16.469 1 80.06 607 PHE B CA 1
ATOM 10210 C C . PHE B 1 607 ? 10.438 -14.977 16.391 1 80.06 607 PHE B C 1
ATOM 10212 O O . PHE B 1 607 ? 10.859 -13.938 16.906 1 80.06 607 PHE B O 1
ATOM 10219 N N . GLU B 1 608 ? 11.297 -15.836 16.812 1 62.25 608 GLU B N 1
ATOM 10220 C CA . GLU B 1 608 ? 12.734 -15.562 16.75 1 62.25 608 GLU B CA 1
ATOM 10221 C C . GLU B 1 608 ? 13.156 -15.156 15.344 1 62.25 608 GLU B C 1
ATOM 10223 O O . GLU B 1 608 ? 12.953 -15.906 14.391 1 62.25 608 GLU B O 1
ATOM 10228 N N . ASN B 1 609 ? 13.094 -13.906 15.102 1 52.84 609 ASN B N 1
ATOM 10229 C CA . ASN B 1 609 ? 13.602 -13.516 13.789 1 52.84 609 ASN B CA 1
ATOM 10230 C C . ASN B 1 609 ? 15.016 -14.039 13.547 1 52.84 609 ASN B C 1
ATOM 10232 O O . ASN B 1 609 ? 15.93 -13.719 14.305 1 52.84 609 ASN B O 1
ATOM 10236 N N . PRO B 1 610 ? 15.102 -15.195 12.961 1 44.47 610 PRO B N 1
ATOM 10237 C CA . PRO B 1 610 ? 16.484 -15.586 12.719 1 44.47 610 PRO B CA 1
ATOM 10238 C C . PRO B 1 610 ? 17.391 -14.406 12.352 1 44.47 610 PRO B C 1
ATOM 10240 O O . PRO B 1 610 ? 18.609 -14.547 12.312 1 44.47 610 PRO B O 1
ATOM 10243 N N . ILE B 1 611 ? 16.75 -13.359 11.883 1 40.75 611 ILE B N 1
ATOM 10244 C CA . ILE B 1 611 ? 17.562 -12.219 11.438 1 40.75 611 ILE B CA 1
ATOM 10245 C C . ILE B 1 611 ? 18 -11.391 12.648 1 40.75 611 ILE B C 1
ATOM 10247 O O . ILE B 1 611 ? 18.797 -10.469 12.516 1 40.75 611 ILE B O 1
ATOM 10251 N N . LYS B 1 612 ? 17.297 -11.414 13.773 1 41.12 612 LYS B N 1
ATOM 10252 C CA . LYS B 1 612 ? 17.688 -10.625 14.938 1 41.12 612 LYS B CA 1
ATOM 10253 C C . LYS B 1 612 ? 19.141 -10.891 15.312 1 41.12 612 LYS B C 1
ATOM 10255 O O . LYS B 1 612 ? 19.812 -10.016 15.859 1 41.12 612 LYS B O 1
ATOM 10260 N N . GLU B 1 613 ? 19.438 -12.203 15.508 1 35.84 613 GLU B N 1
ATOM 10261 C CA . GLU B 1 613 ? 20.812 -12.352 15.961 1 35.84 613 GLU B CA 1
ATOM 10262 C C . GLU B 1 613 ? 21.766 -11.469 15.156 1 35.84 613 GLU B C 1
ATOM 10264 O O . GLU B 1 613 ? 22.906 -11.266 15.547 1 35.84 613 GLU B O 1
ATOM 10269 N N . PHE B 1 614 ? 21.281 -11.156 14.062 1 32.22 614 PHE B N 1
ATOM 10270 C CA . PHE B 1 614 ? 22.156 -10.297 13.281 1 32.22 614 PHE B CA 1
ATOM 10271 C C . PHE B 1 614 ? 22.125 -8.867 13.805 1 32.22 614 PHE B C 1
ATOM 10273 O O . PHE B 1 614 ? 23.109 -8.133 13.688 1 32.22 614 PHE B O 1
ATOM 10280 N N . GLN B 1 615 ? 20.969 -8.406 14.273 1 33.34 615 GLN B N 1
ATOM 10281 C CA . GLN B 1 615 ? 20.953 -7.02 14.727 1 33.34 615 GLN B CA 1
ATOM 10282 C C . GLN B 1 615 ? 21.656 -6.867 16.078 1 33.34 615 GLN B C 1
ATOM 10284 O O . GLN B 1 615 ? 22.047 -5.762 16.453 1 33.34 615 GLN B O 1
ATOM 10289 N N . ASN B 1 616 ? 21.438 -7.762 16.984 1 31.73 616 ASN B N 1
ATOM 10290 C CA . ASN B 1 616 ? 22.031 -7.562 18.297 1 31.73 616 ASN B CA 1
ATOM 10291 C C . ASN B 1 616 ? 23.547 -7.461 18.219 1 31.73 616 ASN B C 1
ATOM 10293 O O . ASN B 1 616 ? 24.203 -7.074 19.203 1 31.73 616 ASN B O 1
ATOM 10297 N N . SER B 1 617 ? 24.141 -8.555 17.609 1 30.41 617 SER B N 1
ATOM 10298 C CA . SER B 1 617 ? 25.547 -8.344 17.906 1 30.41 617 SER B CA 1
ATOM 10299 C C . SER B 1 617 ? 26 -6.945 17.484 1 30.41 617 SER B C 1
ATOM 10301 O O . SER B 1 617 ? 26.641 -6.238 18.266 1 30.41 617 SER B O 1
ATOM 10303 N N . ASN B 1 618 ? 26.281 -6.805 16.125 1 27.66 618 ASN B N 1
ATOM 10304 C CA . ASN B 1 618 ? 26.969 -5.602 15.688 1 27.66 618 ASN B CA 1
ATOM 10305 C C . ASN B 1 618 ? 26 -4.43 15.523 1 27.66 618 ASN B C 1
ATOM 10307 O O . ASN B 1 618 ? 26.422 -3.311 15.219 1 27.66 618 ASN B O 1
ATOM 10311 N N . SER B 1 619 ? 24.797 -4.742 15.406 1 27.77 619 SER B N 1
ATOM 10312 C CA . SER B 1 619 ? 24.047 -3.576 14.969 1 27.77 619 SER B CA 1
ATOM 10313 C C . SER B 1 619 ? 23.672 -2.689 16.156 1 27.77 619 SER B C 1
ATOM 10315 O O . SER B 1 619 ? 23.344 -1.513 15.977 1 27.77 619 SER B O 1
ATOM 10317 N N . VAL B 1 620 ? 23.406 -3.236 17.266 1 28.66 620 VAL B N 1
ATOM 10318 C CA . VAL B 1 620 ? 23.234 -2.355 18.422 1 28.66 620 VAL B CA 1
ATOM 10319 C C . VAL B 1 620 ? 24.531 -1.608 18.703 1 28.66 620 VAL B C 1
ATOM 10321 O O . VAL B 1 620 ? 24.516 -0.431 19.078 1 28.66 620 VAL B O 1
ATOM 10324 N N . ASP B 1 621 ? 25.641 -2.338 18.609 1 28.75 621 ASP B N 1
ATOM 10325 C CA . ASP B 1 621 ? 26.953 -1.722 18.703 1 28.75 621 ASP B CA 1
ATOM 10326 C C . ASP B 1 621 ? 27.25 -0.852 17.484 1 28.75 621 ASP B C 1
ATOM 10328 O O . ASP B 1 621 ? 27.984 0.135 17.594 1 28.75 621 ASP B O 1
ATOM 10332 N N . VAL B 1 622 ? 26.719 -1.229 16.359 1 27.92 622 VAL B N 1
ATOM 10333 C CA . VAL B 1 622 ? 26.953 -0.439 15.164 1 27.92 622 VAL B CA 1
ATOM 10334 C C . VAL B 1 622 ? 26.078 0.806 15.172 1 27.92 622 VAL B C 1
ATOM 10336 O O . VAL B 1 622 ? 26.453 1.85 14.633 1 27.92 622 VAL B O 1
ATOM 10339 N N . PHE B 1 623 ? 24.969 0.801 15.719 1 27.48 623 PHE B N 1
ATOM 10340 C CA . PHE B 1 623 ? 24.312 2.088 15.93 1 27.48 623 PHE B CA 1
ATOM 10341 C C . PHE B 1 623 ? 25.125 2.947 16.906 1 27.48 623 PHE B C 1
ATOM 10343 O O . PHE B 1 623 ? 25.203 4.164 16.734 1 27.48 623 PHE B O 1
ATOM 10350 N N . GLU B 1 624 ? 25.75 2.32 17.875 1 29.22 624 GLU B N 1
ATOM 10351 C CA . GLU B 1 624 ? 26.688 3.051 18.719 1 29.22 624 GLU B CA 1
ATOM 10352 C C . GLU B 1 624 ? 28.031 3.256 18 1 29.22 624 GLU B C 1
ATOM 10354 O O . GLU B 1 624 ? 28.594 4.352 18.031 1 29.22 624 GLU B O 1
ATOM 10359 N N . LYS B 1 625 ? 28.656 2.211 17.328 1 29.7 625 LYS B N 1
ATOM 10360 C CA . LYS B 1 625 ? 29.906 2.398 16.594 1 29.7 625 LYS B CA 1
ATOM 10361 C C . LYS B 1 625 ? 29.641 3.049 15.234 1 29.7 625 LYS B C 1
ATOM 10363 O O . LYS B 1 625 ? 30.391 3.934 14.805 1 29.7 625 LYS B O 1
ATOM 10368 N N . GLU B 1 626 ? 28.672 2.668 14.508 1 29.69 626 GLU B N 1
ATOM 10369 C CA . GLU B 1 626 ? 28.391 3.336 13.242 1 29.69 626 GLU B CA 1
ATOM 10370 C C . GLU B 1 626 ? 27.766 4.711 13.461 1 29.69 626 GLU B C 1
ATOM 10372 O O . GLU B 1 626 ? 28 5.637 12.688 1 29.69 626 GLU B O 1
ATOM 10377 N N . SER B 1 627 ? 27.141 4.957 14.445 1 29.34 627 SER B N 1
ATOM 10378 C CA . SER B 1 627 ? 26.969 6.328 14.922 1 29.34 627 SER B CA 1
ATOM 10379 C C . SER B 1 627 ? 28.328 6.977 15.203 1 29.34 627 SER B C 1
ATOM 10381 O O . SER B 1 627 ? 28.531 8.148 14.875 1 29.34 627 SER B O 1
ATOM 10383 N N . GLN B 1 628 ? 29.25 6.203 15.656 1 30.91 628 GLN B N 1
ATOM 10384 C CA . GLN B 1 628 ? 30.625 6.684 15.797 1 30.91 628 GLN B CA 1
ATOM 10385 C C . GLN B 1 628 ? 31.344 6.664 14.453 1 30.91 628 GLN B C 1
ATOM 10387 O O . GLN B 1 628 ? 32.094 7.598 14.125 1 30.91 628 GLN B O 1
ATOM 10392 N N . ASN B 1 629 ? 31.297 5.633 13.695 1 31.11 629 ASN B N 1
ATOM 10393 C CA . ASN B 1 629 ? 31.938 5.562 12.391 1 31.11 629 ASN B CA 1
ATOM 10394 C C . ASN B 1 629 ? 31.188 6.387 11.352 1 31.11 629 ASN B C 1
ATOM 10396 O O . ASN B 1 629 ? 31.812 6.992 10.469 1 31.11 629 ASN B O 1
ATOM 10400 N N . ILE B 1 630 ? 30.016 6.422 11.281 1 30.17 630 ILE B N 1
ATOM 10401 C CA . ILE B 1 630 ? 29.312 7.449 10.523 1 30.17 630 ILE B CA 1
ATOM 10402 C C . ILE B 1 630 ? 29.719 8.828 11.023 1 30.17 630 ILE B C 1
ATOM 10404 O O . ILE B 1 630 ? 29.953 9.742 10.234 1 30.17 630 ILE B O 1
ATOM 10408 N N . GLU B 1 631 ? 29.938 8.867 12.164 1 29.75 631 GLU B N 1
ATOM 10409 C CA . GLU B 1 631 ? 30.594 10.062 12.672 1 29.75 631 GLU B CA 1
ATOM 10410 C C . GLU B 1 631 ? 32.031 10.156 12.18 1 29.75 631 GLU B C 1
ATOM 10412 O O . GLU B 1 631 ? 32.5 11.219 11.758 1 29.75 631 GLU B O 1
ATOM 10417 N N . ALA B 1 632 ? 32.75 9.055 12.227 1 33.09 632 ALA B N 1
ATOM 10418 C CA . ALA B 1 632 ? 34.125 9.055 11.688 1 33.09 632 ALA B CA 1
ATOM 10419 C C . ALA B 1 632 ? 34.094 9.141 10.164 1 33.09 632 ALA B C 1
ATOM 10421 O O . ALA B 1 632 ? 34.875 9.914 9.578 1 33.09 632 ALA B O 1
ATOM 10422 N N . TYR B 1 633 ? 33.281 8.453 9.531 1 32.16 633 TYR B N 1
ATOM 10423 C CA . TYR B 1 633 ? 33.188 8.523 8.078 1 32.16 633 TYR B CA 1
ATOM 10424 C C . TYR B 1 633 ? 32.562 9.844 7.641 1 32.16 633 TYR B C 1
ATOM 10426 O O . TYR B 1 633 ? 33.062 10.492 6.723 1 32.16 633 TYR B O 1
ATOM 10434 N N . LEU B 1 634 ? 31.672 10.227 8.242 1 29.56 634 LEU B N 1
ATOM 10435 C CA . LEU B 1 634 ? 31.219 11.586 8.008 1 29.56 634 LEU B CA 1
ATOM 10436 C C . LEU B 1 634 ? 32.281 12.609 8.414 1 29.56 634 LEU B C 1
ATOM 10438 O O . LEU B 1 634 ? 32.5 13.594 7.711 1 29.56 634 LEU B O 1
ATOM 10442 N N . THR B 1 635 ? 32.938 12.266 9.422 1 30.77 635 THR B N 1
ATOM 10443 C CA . THR B 1 635 ? 34.062 13.102 9.781 1 30.77 635 THR B CA 1
ATOM 10444 C C . THR B 1 635 ? 35.156 13.023 8.719 1 30.77 635 THR B C 1
ATOM 10446 O O . THR B 1 635 ? 35.719 14.047 8.297 1 30.77 635 THR B O 1
ATOM 10449 N N . GLU B 1 636 ? 35.469 11.797 8.359 1 33.66 636 GLU B N 1
ATOM 10450 C CA . GLU B 1 636 ? 36.5 11.648 7.34 1 33.66 636 GLU B CA 1
ATOM 10451 C C . GLU B 1 636 ? 36.031 12.18 5.992 1 33.66 636 GLU B C 1
ATOM 10453 O O . GLU B 1 636 ? 36.75 12.898 5.309 1 33.66 636 GLU B O 1
ATOM 10458 N N . THR B 1 637 ? 34.906 11.875 5.688 1 31.19 637 THR B N 1
ATOM 10459 C CA . THR B 1 637 ? 34.375 12.336 4.406 1 31.19 637 THR B CA 1
ATOM 10460 C C . THR B 1 637 ? 34.125 13.836 4.434 1 31.19 637 THR B C 1
ATOM 10462 O O . THR B 1 637 ? 34.469 14.555 3.492 1 31.19 637 THR B O 1
ATOM 10465 N N . PHE B 1 638 ? 33.656 14.195 5.496 1 28.3 638 PHE B N 1
ATOM 10466 C CA . PHE B 1 638 ? 33.562 15.648 5.617 1 28.3 638 PHE B CA 1
ATOM 10467 C C . PHE B 1 638 ? 34.938 16.281 5.781 1 28.3 638 PHE B C 1
ATOM 10469 O O . PHE B 1 638 ? 35.188 17.359 5.258 1 28.3 638 PHE B O 1
ATOM 10476 N N . THR B 1 639 ? 35.75 15.594 6.48 1 34.16 639 THR B N 1
ATOM 10477 C CA . THR B 1 639 ? 37.125 16.062 6.531 1 34.16 639 THR B CA 1
ATOM 10478 C C . THR B 1 639 ? 37.781 16.031 5.141 1 34.16 639 THR B C 1
ATOM 10480 O O . THR B 1 639 ? 38.469 16.969 4.742 1 34.16 639 THR B O 1
ATOM 10483 N N . GLU B 1 640 ? 37.531 14.977 4.496 1 34.81 640 GLU B N 1
ATOM 10484 C CA . GLU B 1 640 ? 38.062 14.883 3.145 1 34.81 640 GLU B CA 1
ATOM 10485 C C . GLU B 1 640 ? 37.406 15.898 2.211 1 34.81 640 GLU B C 1
ATOM 10487 O O . GLU B 1 640 ? 38.094 16.562 1.431 1 34.81 640 GLU B O 1
ATOM 10492 N N . LEU B 1 641 ? 36.188 15.93 2.361 1 30.61 641 LEU B N 1
ATOM 10493 C CA . LEU B 1 641 ? 35.531 16.969 1.583 1 30.61 641 LEU B CA 1
ATOM 10494 C C . LEU B 1 641 ? 35.938 18.359 2.07 1 30.61 641 LEU B C 1
ATOM 10496 O O . LEU B 1 641 ? 36.156 19.266 1.263 1 30.61 641 LEU B O 1
ATOM 10500 N N . ALA B 1 642 ? 35.969 18.438 3.303 1 31.45 642 ALA B N 1
ATOM 10501 C CA . ALA B 1 642 ? 36.562 19.672 3.826 1 31.45 642 ALA B CA 1
ATOM 10502 C C . ALA B 1 642 ? 38 19.844 3.352 1 31.45 642 ALA B C 1
ATOM 10504 O O . ALA B 1 642 ? 38.406 20.938 2.975 1 31.45 642 ALA B O 1
ATOM 10505 N N . ASN B 1 643 ? 38.656 18.766 3.42 1 35.81 643 ASN B N 1
ATOM 10506 C CA . ASN B 1 643 ? 40.031 18.875 2.928 1 35.81 643 ASN B CA 1
ATOM 10507 C C . ASN B 1 643 ? 40.062 19.094 1.419 1 35.81 643 ASN B C 1
ATOM 10509 O O . ASN B 1 643 ? 40.938 19.828 0.918 1 35.81 643 ASN B O 1
ATOM 10513 N N . GLU B 1 644 ? 39.219 18.438 0.781 1 34.06 644 GLU B N 1
ATOM 10514 C CA . GLU B 1 644 ? 39.188 18.688 -0.658 1 34.06 644 GLU B CA 1
ATOM 10515 C C . GLU B 1 644 ? 38.688 20.094 -0.969 1 34.06 644 GLU B C 1
ATOM 10517 O O . GLU B 1 644 ? 39.156 20.734 -1.907 1 34.06 644 GLU B O 1
ATOM 10522 N N . GLN B 1 645 ? 37.688 20.5 -0.268 1 30.59 645 GLN B N 1
ATOM 10523 C CA . GLN B 1 645 ? 37.406 21.922 -0.399 1 30.59 645 GLN B CA 1
ATOM 10524 C C . GLN B 1 645 ? 38.594 22.766 -0.007 1 30.59 645 GLN B C 1
ATOM 10526 O O . GLN B 1 645 ? 38.844 23.828 -0.584 1 30.59 645 GLN B O 1
ATOM 10531 N N . GLN B 1 646 ? 39.281 22.344 0.975 1 30.94 646 GLN B N 1
ATOM 10532 C CA . GLN B 1 646 ? 40.5 23.094 1.195 1 30.94 646 GLN B CA 1
ATOM 10533 C C . GLN B 1 646 ? 41.438 22.969 0.003 1 30.94 646 GLN B C 1
ATOM 10535 O O . GLN B 1 646 ? 42.25 23.859 -0.268 1 30.94 646 GLN B O 1
ATOM 10540 N N . LYS B 1 647 ? 41.5 21.859 -0.579 1 37.41 647 LYS B N 1
ATOM 10541 C CA . LYS B 1 647 ? 42.406 21.828 -1.726 1 37.41 647 LYS B CA 1
ATOM 10542 C C . LYS B 1 647 ? 41.844 22.641 -2.887 1 37.41 647 LYS B C 1
ATOM 10544 O O . LYS B 1 647 ? 42.594 23.062 -3.777 1 37.41 647 LYS B O 1
ATOM 10549 N N . GLN B 1 648 ? 40.531 22.578 -3.104 1 30.86 648 GLN B N 1
ATOM 10550 C CA . GLN B 1 648 ? 40.062 23.375 -4.238 1 30.86 648 GLN B CA 1
ATOM 10551 C C . GLN B 1 648 ? 39.781 24.812 -3.826 1 30.86 648 GLN B C 1
ATOM 10553 O O . GLN B 1 648 ? 39.094 25.547 -4.543 1 30.86 648 GLN B O 1
ATOM 10558 N N . THR B 1 649 ? 40.219 25.219 -2.666 1 27.88 649 THR B N 1
ATOM 10559 C CA . THR B 1 649 ? 40.281 26.672 -2.57 1 27.88 649 THR B CA 1
ATOM 10560 C C . THR B 1 649 ? 41.062 27.25 -3.75 1 27.88 649 THR B C 1
ATOM 10562 O O . THR B 1 649 ? 42.25 26.938 -3.951 1 27.88 649 THR B O 1
ATOM 10565 N N . PRO B 1 650 ? 40.438 27.578 -4.789 1 26.12 650 PRO B N 1
ATOM 10566 C CA . PRO B 1 650 ? 41.25 28.531 -5.562 1 26.12 650 PRO B CA 1
ATOM 10567 C C . PRO B 1 650 ? 41.781 29.672 -4.711 1 26.12 650 PRO B C 1
ATOM 10569 O O . PRO B 1 650 ? 41.219 29.984 -3.656 1 26.12 650 PRO B O 1
ATOM 10572 N N . ARG B 1 651 ? 42.844 30.031 -5.145 1 25.12 651 ARG B N 1
ATOM 10573 C CA . ARG B 1 651 ? 43.5 31.344 -5.242 1 25.12 651 ARG B CA 1
ATOM 10574 C C . ARG B 1 651 ? 42.531 32.375 -5.812 1 25.12 651 ARG B C 1
ATOM 10576 O O . ARG B 1 651 ? 42.062 32.25 -6.945 1 25.12 651 ARG B O 1
ATOM 10583 N N . LEU B 1 652 ? 41.719 32.969 -4.98 1 19.72 652 LEU B N 1
ATOM 10584 C CA . LEU B 1 652 ? 41.812 34.406 -5.266 1 19.72 652 LEU B CA 1
ATOM 10585 C C . LEU B 1 652 ? 43.125 35 -4.789 1 19.72 652 LEU B C 1
ATOM 10587 O O . LEU B 1 652 ? 43.594 34.656 -3.699 1 19.72 652 LEU B O 1
#

Organism: Tetrahymena thermophila (strain SB210) (NCBI:txid312017)

InterPro domains:
  IPR002655 Acyl-CoA oxidase, C-terminal [PF01756] (475-608)
  IPR009100 Acyl-CoA dehydrogenase/oxidase, N-terminal and middle domain superfamily [SSF56645] (81-243)
  IPR012258 Acyl-CoA oxidase [PTHR10909] (47-275)
  IPR029320 Acyl-coenzyme A oxidase, N-terminal [PF14749] (41-116)
  IPR036250 Acyl-CoA dehydrogenase-like, C-terminal [SSF47203] (259-438)
  IPR037069 Acyl-CoA dehydrogenase/oxidase, N-terminal domain superfamily [G3DSA:1.10.540.10] (29-117)
  IPR046373 Acyl-CoA oxidase/dehydrogenase, middle domain superfamily [G3DSA:2.40.110.10] (118-256)
  IPR055060 Acyl-CoA oxidase, C-alpha1 domain [PF22924] (321-424)

pLDDT: mean 80.29, std 17.89, range [19.12, 98.38]

Sequence (1304 aa):
MDLRTLYNKAILGENLYQQVKQARSELYSKYPDSTPFVGKMFSMNQKEGFIKLAKNFKNLAAIMKGKDQQLIQNMHLVTEIGVLFLHFNAFLSTIQMLGTPEQVKYWENLALNFQVLGAYAQTEMGHGSDVQGLLSRADYDLETDSFILNSQDPKSGKYWPGVLGINCTHCVFQAQTFVKGQYIGVQTFVVPIRDKNNQMKQYPGVEAGDIGPKFGFQYTDNGYLYLKNYRIPRENLLMRYCQVSKDGSFKIAGKKAIKLGYGSMLNLRVILVASFCFGALSSTHLAYHNRELAKKYCEETYHLQKKQIGIRDIYFKEDFARMTSYLMSSLKLKEMYARYQKAIQQDDPNILSILAEIHILSAGFKACSSWAQLQTVRQNLIYNDPIGHLNWSGQPQRLGDSIPAPTYEGDNHVLLQQTGKYLLKLFMVIQKAKKSKESLSDKEKFMLGGELSFFVDCAFQRKAVDVLHNLNMNDFESVMKALEMTLFLYIQDVAQSIYSEIKTGEKPIHKLLNEQYQDRIVNYSKFFIHVMNVRFCRSYLLQNSFESKTEKTLQTLLHIYLLSMVDLYKVLMFTYQLSNASKLAPIANLKYQLYTQINDKFLIDSFENPIKEFQNSNSVDVFEKESQNIEAYLTETFTELANEQQKQTPRLMDLRTLYNKAILGENLYQQVKQARSELYSKYPDSTPFVGKMFSMNQKEGFIKLAKNFKNLAAIMKGKDQQLIQNMHLVTEIGVLFLHFNAFLSTIQMLGTPEQVKYWENLALNFQVLGAYAQTEMGHGSDVQGLLSRADYDLETDSFILNSQDPKSGKYWPGVLGINCTHCVFQAQTFVKGQYIGVQTFVVPIRDKNNQMKQYPGVEAGDIGPKFGFQYTDNGYLYLKNYRIPRENLLMRYCQVSKDGSFKIAGKKAIKLGYGSMLNLRVILVASFCFGALSSTHLAYHNRELAKKYCEETYHLQKKQIGIRDIYFKEDFARMTSYLMSSLKLKEMYARYQKAIQQDDPNILSILAEIHILSAGFKACSSWAQLQTVRQNLIYNDPIGHLNWSGQPQRLGDSIPAPTYEGDNHVLLQQTGKYLLKLFMVIQKAKKSKESLSDKEKFMLGGELSFFVDCAFQRKAVDVLHNLNMNDFESVMKALEMTLFLYIQDVAQSIYSEIKTGEKPIHKLLNEQYQDRIVNYSKFFIHVMNVRFCRSYLLQNSFESKTEKTLQTLLHIYLLSMVDLYKVLMFTYQLSNASKLAPIANLKYQLYTQINDKFLIDSFENPIKEFQNSNSVDVFEKESQNIEAYLTETFTELANEQQKQTPRL

Foldseek 3Di:
DALLQLLCCLQPNRPQPVVLLVLLVVLCVVPVLLFACFLCLVVDAQVVLQVSLVVNVVSSLVSCVPPDPVNLLCNCVSYVNVQSVQLRLPFLLLLVQQADPVSNVVVVVCSSNVVFREWEFQAAPQQAQCSQPAPWEWEQDLVVQKIWIFQADSRNKTWFIWCFAAHGQWYWYWHQYDFPNHTPGIFIFIGGAFDPVPVRHGDPQKDKHFPAAALAPRNITIMIIGGGRDIDHNNRTRPPQWDADSNRDIHGNPPVSVLSSCLSLLVVLLNVLSVLLLLLLVLLLLLVVLVVVVDVVVDCVVVVVPPDCDPLLLLSLLLLLVSSLSSLLSVVLVVLSVVLVVCVVVVPPCSVLSSLVSQLLSLLSQQLSLVSSLVSLVCSLPPRRPCSVRSSSSSSNSNSNSVCSCRPSHHSLRSLLSSLVVVLVLLVLLVVVVVVPDDDDPSSVSSCDDLNVVLNCLSPPDDLVVLAVPQALVDPVSLLNLLSNLLSVLSVVLSVVLVVVVVVVPDDSCCSSVPVCSVSSSVSSNSVNLSSSLVSLVVSLVVDDYDPVNNVQSVLSSSLSSLVSCVVCVVSSVVSNNYDPVNNVCSVVVNVVSSVVHDSVSSSVSSPSSCVVSCPPCNVVCVVVVVVVVVVVVVVVVVVVVVVVVVPPDDD/DALLQLLCCLQQNRPQPVVLLVLLVVLCVVPVLLFACFLCLVVDAQVVLQVSLVVNVVSSLVSCVPPDPVNLLCNCVSYVNVQSVQLRLPFLLLLVLLADPVSNVVVVVCSSNVVFREWEFQAAPQQAPCSQPAPWEWEQDLVVQKIWIFQADSRNKTWFIWCFAAHGQWYWYWHQYDFPNHTPGIFIFIGGAFDPVPVRHGDPQKDKHFPAAALAPRNITIMIIGGDRDIDHNNRTRPPQWDADSNRDIHGNPPVSVLSSCLSLLVVLLNVLSVLLLLLLLLLLLLVVLVVVVDVVVDCVVVVVPPDCDPLLLLSLLLLLVSSLSSLLSVVLVVLSVVLVVCVVVVPPCSVLSSLVSQLLSLLSQQLSLVSSLVSLVCSLPPRRPCSVRSSSSSSNSNSNSVCSCRPSHHSLRSLLSSLVVVLVLLVLLVVVVVVPDDDDPSSVSSCDDLNVVLNCLSPPDDLVVLAVPQALVDPVSLLNLLSNLLSVLSVVLSVVLVVVVVVVPDDSCCSSVPVCSVSSSVSSNSVNLSSSLVSLVVSLVVDDYDPVNNVQSVLSSSLSSLVSCVVCVVSSVVSNSYDPVNNVCSVVVNVVSSVVHDSVSSSVSNPSVCVVSCPPVNVVCVVVVVVVVVVVVVVVVVVVVVVVVVPPDDD

Solvent-accessible surface area (backbone atoms only — not comparable to full-atom values): 66189 Å² total; per-residue (Å²): 77,47,56,38,55,51,52,38,34,44,63,58,32,80,74,39,51,65,50,39,51,51,51,38,52,50,43,43,68,75,38,65,83,56,58,72,64,78,36,40,66,83,74,42,54,56,68,57,37,37,52,52,49,52,50,38,46,54,52,47,51,61,69,44,61,90,52,57,67,68,55,58,64,46,41,37,75,56,39,89,40,65,64,51,40,42,26,42,65,43,23,47,37,43,38,59,62,32,23,32,74,68,51,27,54,54,50,48,56,34,42,76,68,60,75,38,35,37,10,52,41,65,35,20,64,47,38,53,89,41,70,88,63,55,66,17,32,30,39,50,37,65,89,74,47,22,30,34,31,37,15,69,46,75,27,26,13,26,41,63,26,54,31,43,18,71,72,29,26,28,25,36,37,54,24,38,29,28,44,85,83,38,76,76,45,77,43,48,28,60,41,80,43,26,36,78,90,55,83,55,38,57,42,89,38,46,46,65,32,61,73,57,56,38,53,29,62,56,58,50,42,20,9,35,40,30,26,47,74,25,74,40,56,53,80,32,43,41,37,53,40,45,37,74,46,75,86,56,52,67,50,67,45,58,76,65,38,59,60,53,56,49,48,49,59,51,54,50,32,37,52,44,28,17,50,28,31,47,57,22,50,47,38,48,48,51,18,51,52,47,37,53,53,49,46,71,52,20,62,60,77,66,44,75,66,54,96,65,62,38,74,63,51,51,49,50,54,51,47,50,17,47,37,52,32,45,30,42,26,26,46,49,45,48,51,51,50,52,50,49,54,50,27,60,76,63,61,40,91,55,43,68,56,52,47,52,52,52,46,36,50,34,32,27,41,33,27,54,38,25,50,49,21,39,51,44,28,48,47,24,24,63,66,50,12,83,55,15,50,29,35,62,62,35,33,43,55,53,38,29,55,31,58,52,45,39,49,53,99,51,38,31,64,60,30,16,40,54,29,24,53,52,51,52,50,50,50,50,48,51,55,42,59,70,41,81,86,53,84,73,51,71,67,54,54,53,60,53,34,79,95,49,30,62,57,51,42,43,72,74,68,54,48,52,67,58,39,31,71,58,44,34,86,88,37,67,65,36,44,50,52,31,53,51,40,34,51,52,50,51,50,47,50,53,51,49,52,52,49,56,45,47,72,68,64,80,52,61,66,66,52,42,58,61,35,78,40,28,65,61,33,29,48,54,26,51,50,47,39,53,53,48,32,53,50,35,26,52,50,49,58,72,77,49,70,52,38,69,70,38,43,54,49,50,52,50,27,49,49,51,38,50,51,49,50,44,69,72,41,44,46,54,23,40,75,65,48,35,47,49,70,80,62,53,60,54,51,67,60,52,48,51,56,52,59,71,69,56,57,65,65,61,56,51,64,35,50,61,49,80,61,44,70,56,40,60,60,57,40,55,45,28,55,57,42,39,53,44,40,50,45,44,47,48,42,46,47,45,42,45,47,49,46,47,50,58,65,61,52,68,80,125,76,46,58,38,55,51,52,38,34,44,62,58,32,81,75,38,49,65,51,38,51,50,52,38,52,50,43,44,70,75,38,63,84,57,58,73,64,77,37,39,65,83,74,44,53,56,68,59,36,36,52,51,48,51,50,40,46,53,54,48,50,62,69,43,61,92,52,58,66,68,55,58,62,48,41,38,76,56,38,91,41,65,64,51,39,43,26,44,64,42,23,47,37,42,39,61,63,31,24,34,73,69,53,26,55,55,51,48,56,34,45,77,68,61,74,39,35,37,10,50,40,66,36,20,64,45,38,52,91,40,71,89,63,53,66,17,34,29,38,51,38,64,89,73,48,21,30,35,30,36,15,69,46,75,28,28,13,27,41,63,27,53,31,42,17,72,73,29,28,28,26,37,37,54,24,38,29,28,43,87,84,39,76,77,46,76,43,48,27,59,42,80,43,27,35,77,90,56,84,54,38,58,43,88,40,48,47,64,33,61,73,56,54,40,54,29,62,56,58,49,43,20,8,34,39,29,26,45,74,24,75,42,56,53,81,32,44,42,36,52,40,45,37,73,45,75,86,57,51,67,49,66,46,58,78,64,42,59,60,54,56,49,49,50,60,51,55,50,33,37,52,45,28,18,49,28,32,49,55,23,51,47,39,48,48,51,18,50,52,48,36,53,52,49,48,70,56,21,62,60,76,66,45,76,66,55,94,66,61,37,71,62,51,51,51,52,53,51,48,50,18,46,38,51,32,45,29,42,26,27,45,50,46,48,52,51,49,52,49,47,55,49,28,61,78,65,62,40,91,54,42,67,57,52,48,51,52,53,46,36,50,34,34,28,42,34,28,54,36,24,50,49,22,38,51,45,27,48,46,25,24,63,66,49,12,81,56,16,49,28,36,63,62,34,34,44,54,54,36,29,54,31,59,52,46,40,49,54,98,51,36,30,65,59,30,16,39,53,28,23,53,51,50,53,51,51,50,50,49,52,54,43,59,69,41,80,86,52,83,73,51,72,68,54,53,54,60,54,33,78,95,48,30,62,57,51,43,43,72,74,69,52,47,53,66,58,39,31,70,58,45,34,87,87,35,67,67,34,43,49,51,30,52,52,40,35,52,51,51,51,51,48,51,53,51,48,53,52,49,56,45,47,72,68,64,80,51,60,67,66,52,42,57,63,35,78,40,27,66,60,34,30,48,53,25,52,50,48,38,54,52,47,32,53,49,34,26,52,50,48,59,72,75,49,68,53,37,69,71,39,43,53,49,52,50,48,27,50,49,50,38,51,51,50,49,43,70,71,42,43,46,54,23,40,74,64,48,34,46,50,70,79,61,51,62,53,52,67,61,52,48,52,54,49,57,71,71,57,57,64,65,58,56,47,67,34,52,66,48,83,63,45,71,58,42,60,63,55,42,56,47,29,56,57,43,38,52,44,40,48,44,45,46,47,41,47,48,45,44,46,46,48,44,45,50,59,64,62,50,68,81,125

Radius of gyration: 32.11 Å; Cα contacts (8 Å, |Δi|>4): 1982; chains: 2; bounding box: 88×89×76 Å

Nearest PDB structures (foldseek):
  7q84-assembly1_B  TM=8.561E-01  e=5.035E-28  Homo sapiens
  2fon-assembly1_A  TM=8.725E-01  e=6.339E-27  Solanum lycopersicum
  5k3h-assembly3_F  TM=8.540E-01  e=6.887E-27  Caenorhabditis elegans
  5k3h-assembly1_A  TM=8.595E-01  e=1.454E-26  Caenorhabditis elegans
  5k3h-assembly2_D  TM=8.623E-01  e=1.647E-26  Caenorhabditis elegans

Secondary structure (DSSP, 8-state):
--HHHHHHHHHT-TTHHHHHHHHHHHHHHH-GGG---TT-TTTS-HHHHHHHHHHHHHHHHHHHTTS-HHHHHTGGGTSS-HHHHHIIIIIIHHHHHHS-HHHHHHHHHHHHTTSS-EEEE--BTTTTT-GGG---EEEEETTTTEEEEE--STTTSEEEEETTTTT-SEEEEEEEEEETTEEEEEEEEEEE-EETTTTTEEPTTEEEEE---BSS-TTS-EEEEEESSEEEEGGGB--SSEEE-TTS-EEE-HHHHHHHTTHHHHHHHHHHHHHHHHHHHHHHHHHHHHHHHHHHHS-GGGGGS-S---HHHHHHHHHHHHHHHHHHHHHHHHHHHHHHHHHHHTT-TTHHHHHHHHHHHHHHHHHHHHHHHHHHHHHIIIII-TTTTBGGGSHHHHHHHHTTTTTTTS-HHHHHHHHHHHHHHHHHHHHHHHSTT-PPPHHHHHHTSGGGTHHHHHHHT--HHHHHHH--TT-HHHHHHHHHHHHHHHHHHHHHHHHHHHHHTSS-HHHIIIIITHHHHHHHHHHHHHHHHHHHHHHHHHHS---HHHHHHHHHHHHHHHHHHHHHHHHHHHHTTS--HHHHTTHHHHHHHHHHH--HHHHHHHS--TTHHHHHHTHHHHHHHHHHHHHHHHHHHHHHHHHHHHHT----/--HHHHHHHHHT-TTHHHHHHHHHHHHHHH-GGG---TTTTTTS-HHHHHHHHHHHHHHHHHHHTTS-HHHHHTGGGTSS-HHHHHIIIIIIHHHHHHS-HHHHHHHHHHHHTTSS-EEEE--BTTTTT-GGG---EEEEETTTTEEEEE--STTTSEEEEETTTTT-SEEEEEEEEEETTEEEEEEEEEEE-EETTTTTEEPTTEEEEE---BSS-TTS-EEEEEESSEEEEGGGB--SSEEE-TTS-EEE-HHHHHHHTTHHHHHHHHHHHHHHHHHHHHHHHHHHHHHHHHHHHS-GGGGGS-S---HHHHHHHHHHHHHHHHHHHHHHHHHHHHHHHHHHHTT-TTHHHHHHHHHHHHHHHHHHHHHHHHHHHHHIIIII-TTTTBGGGSHHHHHHHHTTTTTTTS-HHHHHHHHHHHHHHHHHHHHHHHSTT-PPPHHHHHHTSGGGTHHHHHHHT--HHHHHHH--TT-HHHHHHHHHHHHHHHHHHHHHHHHHHHHHTSS-HHHIIIIITHHHHHHHHHHHHHHHHHHHHHHHHHHS---HHHHHHHHHHHHHHHHHHHHHHHHHHHHTTS--HHHHTTHHHHHHHHHHH--HHHHHHHS--TTHHHHHHHHHHHHHHHHHHHHHHHHHHHHHHHHHHHHT----